Protein AF-Q6QZN8-F1 (afdb_monomer)

Organism: Daucus carota (NCBI:txid4039)

Nearest PDB structures (foldseek):
  2pyj-assembly1_A  TM=7.556E-01  e=2.513E-24  Salasvirus phi29
  2py5-assembly1_A  TM=7.529E-01  e=4.939E-23  Salasvirus phi29
  2pzs-assembly4_D  TM=7.368E-01  e=1.240E-22  Salasvirus phi29
  2pzs-assembly2_B  TM=7.322E-01  e=3.034E-23  Salasvirus phi29
  2pzs-assembly3_C  TM=7.307E-01  e=6.475E-23  Salasvirus phi29

Mean predicted aligned error: 11.86 Å

Solvent-accessible surface area (backbone atoms only — not comparable to full-atom values): 44884 Å² total; per-residue (Å²): 52,25,31,49,73,45,62,41,68,38,65,47,101,85,66,49,47,27,55,41,52,44,36,40,34,39,34,81,68,51,90,96,48,83,86,55,70,88,65,47,49,72,37,49,29,76,39,69,72,40,54,74,77,34,87,48,67,68,56,19,24,55,46,36,54,51,52,49,54,52,50,51,50,49,38,17,66,68,74,37,67,80,50,30,47,35,32,27,80,45,18,35,73,45,59,45,38,53,49,52,40,47,50,65,74,74,37,84,65,46,35,78,49,67,44,34,47,66,89,29,47,49,35,39,35,38,18,40,48,38,78,43,78,55,92,97,35,80,40,87,36,80,51,57,78,50,36,31,43,33,26,41,38,52,47,53,80,63,56,68,53,62,43,16,57,38,44,33,47,90,77,50,80,62,78,86,76,73,67,89,72,52,73,52,75,62,48,54,62,75,39,46,70,62,55,53,51,46,48,42,44,54,36,44,40,55,37,37,29,53,47,41,51,37,52,56,39,30,76,77,67,73,41,68,58,91,81,46,63,28,30,36,50,45,26,45,51,50,40,60,73,78,52,58,54,63,87,87,52,39,84,44,70,64,55,62,67,53,46,60,52,49,50,66,30,50,55,74,58,57,58,47,56,36,31,36,64,55,59,59,27,39,32,34,34,31,38,55,40,66,44,33,32,37,37,75,41,65,38,72,32,43,74,62,47,80,39,86,69,30,76,87,57,64,68,86,83,49,44,37,38,34,35,26,43,40,31,37,54,82,82,51,67,66,41,81,65,77,41,68,46,89,88,83,60,40,80,28,36,40,24,39,32,38,66,52,36,36,43,35,68,55,54,52,53,40,40,76,73,64,28,52,73,46,49,42,27,34,41,36,34,47,87,36,78,32,75,39,28,66,56,35,52,52,37,50,49,54,23,54,48,22,56,75,72,68,34,47,34,54,25,47,52,31,50,53,35,58,70,27,35,55,63,39,17,47,55,71,55,64,43,40,36,50,48,79,39,42,58,73,56,46,66,58,45,70,76,36,98,40,44,75,54,67,33,75,65,51,101,59,36,29,33,39,35,29,56,46,45,28,70,70,86,48,88,62,59,64,97,63,36,27,41,67,51,30,25,48,38,32,46,51,37,43,61,69,46,40,75,61,59,62,39,91,50,34,28,37,38,50,58,53,32,40,32,23,53,62,84,79,58,74,90,55,49,33,92,78,46,74,53,25,30,19,79,75,50,52,27,42,36,37,41,40,63,27,75,65,29,34,40,35,30,28,70,87,70,51,76,47,83,41,50,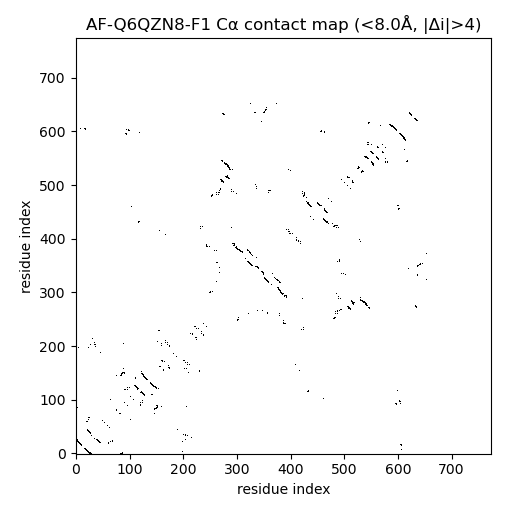66,76,77,60,47,83,77,60,54,70,67,52,55,52,49,42,64,74,37,64,79,52,77,45,74,44,85,44,74,38,71,71,36,67,38,78,52,68,34,42,37,23,57,41,72,48,76,41,80,61,58,70,76,35,82,81,52,37,43,79,40,60,46,98,86,65,46,70,59,36,37,42,49,41,74,41,84,48,63,86,90,54,52,77,66,57,47,55,49,52,53,54,49,55,48,60,52,47,56,49,55,52,52,56,56,62,69,72,68,75,77,85,84,87,78,90,80,88,80,90,82,85,89,81,90,84,83,88,82,87,89,82,92,88,82,88,88,84,88,81,90,80,89,82,87,86,85,90,85,88,83,91,83,88,90,81,80,88,83,86,89,87,86,78,83,87,87,86,87,86,87,83,86,82,89,87,86,82,81,90,78,88,87,88,83,91,82,91,82,86,80,89,89,89,86,84,89,86,85,86,83,87,90,77,90,91,90,84,93,88,130

Structure (mmCIF, N/CA/C/O backbone):
data_AF-Q6QZN8-F1
#
_entry.id   AF-Q6QZN8-F1
#
loop_
_atom_site.group_PDB
_atom_site.id
_atom_site.type_symbol
_atom_site.label_atom_id
_atom_site.label_alt_id
_atom_site.label_comp_id
_atom_site.label_asym_id
_atom_site.label_entity_id
_atom_site.label_seq_id
_atom_site.pdbx_PDB_ins_code
_atom_site.Cartn_x
_atom_site.Cartn_y
_atom_site.Cartn_z
_atom_site.occupancy
_atom_site.B_iso_or_equiv
_atom_site.auth_seq_id
_atom_site.auth_comp_id
_atom_site.auth_asym_id
_atom_site.auth_atom_id
_atom_site.pdbx_PDB_model_num
ATOM 1 N N . MET A 1 1 ? -10.395 -9.322 21.644 1.00 95.25 1 MET A N 1
ATOM 2 C CA . MET A 1 1 ? -11.692 -8.618 21.568 1.00 95.25 1 MET A CA 1
ATOM 3 C C . MET A 1 1 ? -11.828 -7.992 20.196 1.00 95.25 1 MET A C 1
ATOM 5 O O . MET A 1 1 ? -10.810 -7.676 19.583 1.00 95.25 1 MET A O 1
ATOM 9 N N . VAL A 1 2 ? -13.060 -7.795 19.747 1.00 97.62 2 VAL A N 1
ATOM 10 C CA . VAL A 1 2 ? -13.401 -6.971 18.580 1.00 97.62 2 VAL A CA 1
ATOM 11 C C . VAL A 1 2 ? -14.469 -5.961 18.989 1.00 97.62 2 VAL A C 1
ATOM 13 O O . VAL A 1 2 ? -15.196 -6.213 19.953 1.00 97.62 2 VAL A O 1
ATOM 16 N N . ALA A 1 3 ? -14.519 -4.820 18.317 1.00 98.06 3 ALA A N 1
ATOM 17 C CA . ALA A 1 3 ? -15.473 -3.754 18.589 1.00 98.06 3 ALA A CA 1
ATOM 18 C C . ALA A 1 3 ? -15.692 -2.894 17.337 1.00 98.06 3 ALA A C 1
ATOM 20 O O . ALA A 1 3 ? -14.886 -2.967 16.408 1.00 98.06 3 ALA A O 1
ATOM 21 N N . ASP A 1 4 ? -16.767 -2.105 17.338 1.00 97.88 4 ASP A N 1
ATOM 22 C CA . ASP A 1 4 ? -17.134 -1.194 16.246 1.00 97.88 4 ASP A CA 1
ATOM 23 C C . ASP A 1 4 ? -17.900 0.036 16.775 1.00 97.88 4 ASP A C 1
ATOM 25 O O . ASP A 1 4 ? -18.453 -0.023 17.885 1.00 97.88 4 ASP A O 1
ATOM 29 N N . ILE A 1 5 ? -17.899 1.151 16.029 1.00 97.44 5 ILE A N 1
ATOM 30 C CA . ILE A 1 5 ? -18.553 2.419 16.419 1.00 97.44 5 ILE A CA 1
ATOM 31 C C . ILE A 1 5 ? -19.449 2.949 15.298 1.00 97.44 5 ILE A C 1
ATOM 33 O O . ILE A 1 5 ? -18.962 3.396 14.263 1.00 97.44 5 ILE A O 1
ATOM 37 N N . GLU A 1 6 ? -20.750 3.044 15.563 1.00 96.38 6 GLU A N 1
ATOM 38 C CA . GLU A 1 6 ? -21.669 3.761 14.678 1.00 96.38 6 GLU A CA 1
ATOM 39 C C . GLU A 1 6 ? -21.713 5.249 15.022 1.00 96.38 6 GLU A C 1
ATOM 41 O O . GLU A 1 6 ? -21.857 5.629 16.192 1.00 96.38 6 GLU A O 1
ATOM 46 N N . THR A 1 7 ? -21.650 6.105 14.001 1.00 95.38 7 THR A N 1
ATOM 47 C CA . THR A 1 7 ? -21.681 7.565 14.149 1.00 95.38 7 THR A CA 1
ATOM 48 C C . THR A 1 7 ? -22.736 8.203 13.256 1.00 95.38 7 THR A C 1
ATOM 50 O O . THR A 1 7 ? -23.000 7.733 12.154 1.00 95.38 7 THR A O 1
ATOM 53 N N . ILE A 1 8 ? -23.290 9.327 13.707 1.00 95.12 8 ILE A N 1
ATOM 54 C CA . ILE A 1 8 ? -24.079 10.232 12.868 1.00 95.12 8 ILE A CA 1
ATOM 55 C C . ILE A 1 8 ? -23.322 11.540 12.680 1.00 95.12 8 ILE A C 1
ATOM 57 O O . ILE A 1 8 ? -22.555 11.969 13.547 1.00 95.12 8 ILE A O 1
ATOM 61 N N . LEU A 1 9 ? -23.588 12.214 11.567 1.00 92.88 9 LEU A N 1
ATOM 62 C CA . LEU A 1 9 ? -23.102 13.559 11.333 1.00 92.88 9 LEU A CA 1
ATOM 63 C C . LEU A 1 9 ? -23.924 14.570 12.156 1.00 92.88 9 LEU A C 1
ATOM 65 O O . LEU A 1 9 ? -25.050 14.910 11.806 1.00 92.88 9 LEU A O 1
ATOM 69 N N . HIS A 1 10 ? -23.357 15.047 13.261 1.00 91.94 10 HIS A N 1
ATOM 70 C CA . HIS A 1 10 ? -23.977 15.991 14.192 1.00 91.94 10 HIS A CA 1
ATOM 71 C C . HIS A 1 10 ? -23.267 17.351 14.142 1.00 91.94 10 HIS A C 1
ATOM 73 O O . HIS A 1 10 ? -22.099 17.431 13.769 1.00 91.94 10 HIS A O 1
ATOM 79 N N . LYS A 1 11 ? -23.938 18.437 14.536 1.00 90.50 11 LYS A N 1
ATOM 80 C CA . LYS A 1 11 ? -23.286 19.752 14.655 1.00 90.50 11 LYS A CA 1
ATOM 81 C C . LYS A 1 11 ? -22.667 19.904 16.039 1.00 90.50 11 LYS A C 1
ATOM 83 O O . LYS A 1 11 ? -23.374 19.764 17.031 1.00 90.50 11 LYS A O 1
ATOM 88 N N . ASP A 1 12 ? -21.366 20.183 16.108 1.00 84.31 12 ASP A N 1
ATOM 89 C CA . ASP A 1 12 ? -20.720 20.536 17.377 1.00 84.31 12 ASP A CA 1
ATOM 90 C C . ASP A 1 12 ? -21.046 21.981 17.805 1.00 84.31 12 ASP A C 1
ATOM 92 O O . ASP A 1 12 ? -21.760 22.709 17.112 1.00 84.31 12 ASP A O 1
ATOM 96 N N . ASP A 1 13 ? -20.526 22.410 18.958 1.00 82.00 13 ASP A N 1
ATOM 97 C CA . ASP A 1 13 ? -20.831 23.720 19.555 1.00 82.00 13 ASP A CA 1
ATOM 98 C C . ASP A 1 13 ? -20.349 24.913 18.694 1.00 82.00 13 ASP A C 1
ATOM 100 O O . ASP A 1 13 ? -20.710 26.057 18.963 1.00 82.00 13 ASP A O 1
ATOM 104 N N . THR A 1 14 ? -19.547 24.662 17.649 1.00 83.38 14 THR A N 1
ATOM 105 C CA . THR A 1 14 ? -19.116 25.659 16.649 1.00 83.38 14 THR A CA 1
ATOM 106 C C . THR A 1 14 ? -19.996 25.672 15.392 1.00 83.38 14 THR A C 1
ATOM 108 O O . THR A 1 14 ? -19.774 26.469 14.482 1.00 83.38 14 THR A O 1
ATOM 111 N N . GLY A 1 15 ? -21.001 24.792 15.322 1.00 86.19 15 GLY A N 1
ATOM 112 C CA . GLY A 1 15 ? -21.857 24.577 14.155 1.00 86.19 15 GLY A CA 1
ATOM 113 C C . GLY A 1 15 ? -21.256 23.654 13.088 1.00 86.19 15 GLY A C 1
ATOM 114 O O . GLY A 1 15 ? -21.903 23.419 12.065 1.00 86.19 15 GLY A O 1
ATOM 115 N N . MET A 1 16 ? -20.048 23.121 13.310 1.00 88.81 16 MET A N 1
ATOM 116 C CA . MET A 1 16 ? -19.356 22.233 12.375 1.00 88.81 16 MET A CA 1
ATOM 117 C C . MET A 1 16 ? -19.981 20.833 12.372 1.00 88.81 16 MET A C 1
ATOM 119 O O . MET A 1 16 ? -20.204 20.243 13.425 1.00 88.81 16 MET A O 1
ATOM 123 N N . GLU A 1 17 ? -20.226 20.285 11.181 1.00 92.62 17 GLU A N 1
ATOM 124 C CA . GLU A 1 17 ? -20.722 18.917 10.993 1.00 92.62 17 GLU A CA 1
ATOM 125 C C . GLU A 1 17 ? -19.598 17.889 11.246 1.00 92.62 17 GLU A C 1
ATOM 127 O O . GLU A 1 17 ? -18.680 17.736 10.432 1.00 92.62 17 GLU A O 1
ATOM 132 N N . VAL A 1 18 ? -19.674 17.186 12.379 1.00 94.25 18 VAL A N 1
ATOM 133 C CA . VAL A 1 18 ? -18.707 16.187 12.864 1.00 94.25 18 VAL A CA 1
ATOM 134 C C . VAL A 1 18 ? -19.367 14.820 13.056 1.00 94.25 18 VAL A C 1
ATOM 136 O O . VAL A 1 18 ? -20.551 14.737 13.365 1.00 94.25 18 VAL A O 1
ATOM 139 N N . GLN A 1 19 ? -18.611 13.737 12.889 1.00 95.56 19 GLN A N 1
ATOM 140 C CA . GLN A 1 19 ? -19.092 12.396 13.230 1.00 95.56 19 GLN A CA 1
ATOM 141 C C . GLN A 1 19 ? -19.107 12.215 14.749 1.00 95.56 19 GLN A C 1
ATOM 143 O O . GLN A 1 19 ? -18.062 12.293 15.400 1.00 95.56 19 GLN A O 1
ATOM 148 N N . THR A 1 20 ? -20.291 11.946 15.290 1.00 95.56 20 THR A N 1
ATOM 149 C CA . THR A 1 20 ? -20.552 11.765 16.719 1.00 95.56 20 THR A CA 1
ATOM 150 C C . THR A 1 20 ? -21.136 10.369 16.947 1.00 95.56 20 THR A C 1
ATOM 152 O O . THR A 1 20 ? -22.169 10.049 16.350 1.00 95.56 20 THR A O 1
ATOM 155 N N . PRO A 1 21 ? -20.494 9.517 17.768 1.00 96.94 21 PRO A N 1
ATOM 156 C CA . PRO A 1 21 ? -20.994 8.185 18.092 1.00 96.94 21 PRO A CA 1
ATOM 157 C C . PRO A 1 21 ? -22.412 8.163 18.655 1.00 96.94 21 PRO A C 1
ATOM 159 O O . PRO A 1 21 ? -22.737 8.912 19.573 1.00 96.94 21 PRO A O 1
ATOM 162 N N . TYR A 1 22 ? -23.230 7.241 18.152 1.00 96.56 22 TYR A N 1
ATOM 163 C CA . TYR A 1 22 ? -24.540 6.941 18.729 1.00 96.56 22 TYR A CA 1
ATOM 164 C C . TYR A 1 22 ? -24.670 5.492 19.205 1.00 96.56 22 TYR A C 1
ATOM 166 O O . TYR A 1 22 ? -25.499 5.241 20.081 1.00 96.56 22 TYR A O 1
ATOM 174 N N . ALA A 1 23 ? -23.848 4.564 18.703 1.00 97.31 23 ALA A N 1
ATOM 175 C CA . ALA A 1 23 ? -23.807 3.181 19.168 1.00 97.31 23 ALA A CA 1
ATOM 176 C C . ALA A 1 23 ? -22.375 2.624 19.188 1.00 97.31 23 ALA A C 1
ATOM 178 O O . ALA A 1 23 ? -21.532 3.004 18.378 1.00 97.31 23 ALA A O 1
ATOM 179 N N . VAL A 1 24 ? -22.101 1.714 20.125 1.00 97.81 24 VAL A N 1
ATOM 180 C CA . VAL A 1 24 ? -20.804 1.036 20.269 1.00 97.81 24 VAL A CA 1
ATOM 181 C C . VAL A 1 24 ? -21.032 -0.434 20.600 1.00 97.81 24 VAL A C 1
ATOM 183 O O . VAL A 1 24 ? -21.767 -0.746 21.540 1.00 97.81 24 VAL A O 1
ATOM 186 N N . GLY A 1 25 ? -20.392 -1.338 19.857 1.00 98.00 25 GLY A N 1
ATOM 187 C CA . GLY A 1 25 ? -20.487 -2.786 20.060 1.00 98.00 25 GLY A CA 1
ATOM 188 C C . GLY A 1 25 ? -19.151 -3.395 20.489 1.00 98.00 25 GLY A C 1
ATOM 189 O O . GLY A 1 25 ? -18.097 -2.956 20.038 1.00 98.00 25 GLY A O 1
ATOM 190 N N . LEU A 1 26 ? -19.177 -4.401 21.369 1.00 97.94 26 LEU A N 1
ATOM 191 C CA . LEU A 1 26 ? -17.982 -5.048 21.925 1.00 97.94 26 LEU A CA 1
ATOM 192 C C . LEU A 1 26 ? -18.189 -6.560 22.112 1.00 97.94 26 LEU A C 1
ATOM 194 O O . LEU A 1 26 ? -19.122 -6.982 22.794 1.00 97.94 26 LEU A O 1
ATOM 198 N N . LEU A 1 27 ? -17.266 -7.371 21.582 1.00 97.56 27 LEU A N 1
ATOM 199 C CA . LEU A 1 27 ? -17.294 -8.837 21.658 1.00 97.56 27 LEU A CA 1
ATOM 200 C C . LEU A 1 27 ? -15.956 -9.434 22.139 1.00 97.56 27 LEU A C 1
ATOM 202 O O . LEU A 1 27 ? -14.859 -9.093 21.671 1.00 97.56 27 LEU A O 1
ATOM 206 N N . VAL A 1 28 ? -16.045 -10.393 23.065 1.00 95.81 28 VAL A N 1
ATOM 207 C CA . VAL A 1 28 ? -14.901 -11.153 23.591 1.00 95.81 28 VAL A CA 1
ATOM 208 C C . VAL A 1 28 ? -14.741 -12.465 22.820 1.00 95.81 28 VAL A C 1
ATOM 210 O O . VAL A 1 28 ? -15.191 -13.518 23.251 1.00 95.81 28 VAL A O 1
ATOM 213 N N . VAL A 1 29 ? -14.061 -12.401 21.674 1.00 94.56 29 VAL A N 1
ATOM 214 C CA . VAL A 1 29 ? -13.685 -13.596 20.896 1.00 94.56 29 VAL A CA 1
ATOM 215 C C . VAL A 1 29 ? -12.704 -14.469 21.691 1.00 94.56 29 VAL A C 1
ATOM 217 O O . VAL A 1 29 ? -11.654 -13.980 22.123 1.00 94.56 29 VAL A O 1
ATOM 220 N N . LEU A 1 30 ? -13.028 -15.757 21.837 1.00 90.88 30 LEU A N 1
ATOM 221 C CA . LEU A 1 30 ? -12.209 -16.796 22.474 1.00 90.88 30 LEU A CA 1
ATOM 222 C C . LEU A 1 30 ? -11.939 -17.937 21.468 1.00 90.88 30 LEU A C 1
ATOM 224 O O . LEU A 1 30 ? -12.804 -18.196 20.634 1.00 90.88 30 LEU A O 1
ATOM 228 N N . PRO A 1 31 ? -10.793 -18.648 21.520 1.00 86.62 31 PRO A N 1
ATOM 229 C CA . PRO A 1 31 ? -10.523 -19.762 20.599 1.00 86.62 31 PRO A CA 1
ATOM 230 C C . PRO A 1 31 ? -11.523 -20.920 20.746 1.00 86.62 31 PRO A C 1
ATOM 232 O O . PRO A 1 31 ? -12.099 -21.370 19.759 1.00 86.62 31 PRO A O 1
ATOM 235 N N . GLU A 1 32 ? -11.793 -21.335 21.985 1.00 87.75 32 GLU A N 1
ATOM 236 C CA . GLU A 1 32 ? -12.627 -22.507 22.303 1.00 87.75 32 GLU A CA 1
ATOM 237 C C . GLU A 1 32 ? -14.145 -22.250 22.210 1.00 87.75 32 GLU A C 1
ATOM 239 O O . GLU A 1 32 ? -14.933 -23.165 22.431 1.00 87.75 32 GLU A O 1
ATOM 244 N N . LYS A 1 33 ? -14.579 -21.011 21.924 1.00 91.88 33 LYS A N 1
ATOM 245 C CA . LYS A 1 33 ? -16.001 -20.653 21.784 1.00 91.88 33 LYS A CA 1
ATOM 246 C C . LYS A 1 33 ? -16.302 -20.223 20.351 1.00 91.88 33 LYS A C 1
ATOM 248 O O . LYS A 1 33 ? -15.478 -19.581 19.697 1.00 91.88 33 LYS A O 1
ATOM 253 N N . GLU A 1 34 ? -17.478 -20.563 19.847 1.00 93.38 34 GLU A N 1
ATOM 254 C CA . GLU A 1 34 ? -18.035 -19.908 18.661 1.00 93.38 34 GLU A CA 1
ATOM 255 C C . GLU A 1 34 ? -18.392 -18.446 18.977 1.00 93.38 34 GLU A C 1
ATOM 257 O O . GLU A 1 34 ? -18.456 -18.048 20.144 1.00 93.38 34 GLU A O 1
ATOM 262 N N . VAL A 1 35 ? -18.548 -17.623 17.938 1.00 95.94 35 VAL A N 1
ATOM 263 C CA . VAL A 1 35 ? -18.955 -16.219 18.087 1.00 95.94 35 VAL A CA 1
ATOM 264 C C . VAL A 1 35 ? -20.471 -16.118 17.945 1.00 95.94 35 VAL A C 1
ATOM 266 O O . VAL A 1 35 ? -21.035 -16.640 16.991 1.00 95.94 35 VAL A O 1
ATOM 269 N N . ASP A 1 36 ? -21.118 -15.452 18.898 1.00 95.06 36 ASP A N 1
ATOM 270 C CA . ASP A 1 36 ? -22.576 -15.360 19.006 1.00 95.06 36 ASP A CA 1
ATOM 271 C C . ASP A 1 36 ? -22.995 -13.889 19.172 1.00 95.06 36 ASP A C 1
ATOM 273 O O . ASP A 1 36 ? -22.337 -13.120 19.881 1.00 95.06 36 ASP A O 1
ATOM 277 N N . LYS A 1 37 ? -24.112 -13.491 18.549 1.00 94.44 37 LYS A N 1
ATOM 278 C CA . LYS A 1 37 ? -24.724 -12.165 18.736 1.00 94.44 37 LYS A CA 1
ATOM 279 C C . LYS A 1 37 ? -25.168 -11.932 20.180 1.00 94.44 37 LYS A C 1
ATOM 281 O O . LYS A 1 37 ? -25.173 -10.786 20.629 1.00 94.44 37 LYS A O 1
ATOM 286 N N . ALA A 1 38 ? -25.508 -12.992 20.915 1.00 94.81 38 ALA A N 1
ATOM 287 C CA . ALA A 1 38 ? -25.897 -12.923 22.321 1.00 94.81 38 ALA A CA 1
ATOM 288 C C . ALA A 1 38 ? -24.743 -12.513 23.260 1.00 94.81 38 ALA A C 1
ATOM 290 O O . ALA A 1 38 ? -25.001 -11.971 24.334 1.00 94.81 38 ALA A O 1
ATOM 291 N N . ASP A 1 39 ? -23.478 -12.712 22.862 1.00 95.62 39 ASP A N 1
ATOM 292 C CA . ASP A 1 39 ? -22.305 -12.254 23.627 1.00 95.62 39 ASP A CA 1
ATOM 293 C C . ASP A 1 39 ? -21.969 -10.764 23.397 1.00 95.62 39 ASP A C 1
ATOM 295 O O . ASP A 1 39 ? -21.115 -10.209 24.101 1.00 95.62 39 ASP A O 1
ATOM 299 N N . ILE A 1 40 ? -22.578 -10.116 22.394 1.00 97.50 40 ILE A N 1
ATOM 300 C CA . ILE A 1 40 ? -22.213 -8.758 21.972 1.00 97.50 40 ILE A CA 1
ATOM 301 C C . ILE A 1 40 ? -22.804 -7.729 22.934 1.00 97.50 40 ILE A C 1
ATOM 303 O O . ILE A 1 40 ? -24.016 -7.540 23.035 1.00 97.50 40 ILE A O 1
ATOM 307 N N . MET A 1 41 ? -21.918 -7.003 23.611 1.00 96.69 41 MET A N 1
ATOM 308 C CA . MET A 1 41 ? -22.275 -5.914 24.513 1.00 96.69 41 MET A CA 1
ATOM 309 C C . MET A 1 41 ? -22.449 -4.637 23.688 1.00 96.69 41 MET A C 1
ATOM 311 O O . MET A 1 41 ? -21.476 -4.143 23.120 1.00 96.69 41 MET A O 1
ATOM 315 N N . THR A 1 42 ? -23.673 -4.112 23.617 1.00 96.31 42 THR A N 1
ATOM 316 C CA . THR A 1 42 ? -23.993 -2.859 22.910 1.00 96.31 42 THR A CA 1
ATOM 317 C C . THR A 1 42 ? -24.290 -1.727 23.887 1.00 96.31 42 THR A C 1
ATOM 319 O O . THR A 1 42 ? -25.109 -1.910 24.788 1.00 96.31 42 THR A O 1
ATOM 322 N N . PHE A 1 43 ? -23.709 -0.554 23.657 1.00 96.00 43 PHE A N 1
ATOM 323 C CA . PHE A 1 43 ? -24.028 0.700 24.345 1.00 96.00 43 PHE A CA 1
ATOM 324 C C . PHE A 1 43 ? -24.673 1.654 23.333 1.00 96.00 43 PHE A C 1
ATOM 326 O O . PHE A 1 43 ? -24.118 1.824 22.247 1.00 96.00 43 PHE A O 1
ATOM 333 N N . TYR A 1 44 ? -25.815 2.265 23.656 1.00 96.06 44 TYR A N 1
ATOM 334 C CA . TYR A 1 44 ? -26.564 3.113 22.724 1.00 96.06 44 TYR A CA 1
ATOM 335 C C . TYR A 1 44 ? -26.829 4.479 23.353 1.00 96.06 44 TYR A C 1
ATOM 337 O O . TYR A 1 44 ? -27.360 4.565 24.453 1.00 96.06 44 TYR A O 1
ATOM 345 N N . SER A 1 45 ? -26.458 5.566 22.680 1.00 94.38 45 SER A N 1
ATOM 346 C CA . SER A 1 45 ? -26.625 6.937 23.198 1.00 94.38 45 SER A CA 1
ATOM 347 C C . SER A 1 45 ? -28.076 7.239 23.583 1.00 94.38 45 SER A C 1
ATOM 349 O O . SER A 1 45 ? -28.323 7.962 24.543 1.00 94.38 45 SER A O 1
ATOM 351 N N . GLU A 1 46 ? -29.028 6.620 22.890 1.00 93.19 46 GLU A N 1
ATOM 352 C CA . GLU A 1 46 ? -30.456 6.814 23.093 1.00 93.19 46 GLU A CA 1
ATOM 353 C C . GLU A 1 46 ? -31.105 5.790 24.051 1.00 93.19 46 GLU A C 1
ATOM 355 O O . GLU A 1 46 ? -32.322 5.819 24.227 1.00 93.19 46 GLU A O 1
ATOM 360 N N . ASP A 1 47 ? -30.314 4.971 24.763 1.00 90.75 47 ASP A N 1
ATOM 361 C CA . ASP A 1 47 ? -30.794 4.198 25.919 1.00 90.75 47 ASP A CA 1
ATOM 362 C C . ASP A 1 47 ? -31.533 5.129 26.913 1.00 90.75 47 ASP A C 1
ATOM 364 O O . ASP A 1 47 ? -31.009 6.172 27.324 1.00 90.75 47 ASP A O 1
ATOM 368 N N . LEU A 1 48 ? -32.740 4.741 27.356 1.00 85.19 48 LEU A N 1
ATOM 369 C CA . LEU A 1 48 ? -33.605 5.558 28.233 1.00 85.19 48 LEU A CA 1
ATOM 370 C C . LEU A 1 48 ? -32.883 6.087 29.485 1.00 85.19 48 LEU A C 1
ATOM 372 O O . LEU A 1 48 ? -33.110 7.222 29.907 1.00 85.19 48 LEU A O 1
ATOM 376 N N . LEU A 1 49 ? -31.982 5.280 30.056 1.00 87.19 49 LEU A N 1
ATOM 377 C CA . LEU A 1 49 ? -31.161 5.650 31.209 1.00 87.19 49 LEU A CA 1
ATOM 378 C C . LEU A 1 49 ? -30.241 6.844 30.915 1.00 87.19 49 LEU A C 1
ATOM 380 O O . LEU A 1 49 ? -30.060 7.700 31.778 1.00 87.19 49 LEU A O 1
ATOM 384 N N . TYR A 1 50 ? -29.663 6.928 29.714 1.00 88.19 50 TYR A N 1
ATOM 385 C CA . TYR A 1 50 ? -28.805 8.050 29.342 1.00 88.19 50 TYR A CA 1
ATOM 386 C C . TYR A 1 50 ? -29.628 9.287 28.982 1.00 88.19 50 TYR A C 1
ATOM 388 O O . TYR A 1 50 ? -29.249 10.374 29.411 1.00 88.19 50 TYR A O 1
ATOM 396 N N . LYS A 1 51 ? -30.782 9.148 28.307 1.00 87.94 51 LYS A N 1
ATOM 397 C CA . LYS A 1 51 ? -31.697 10.288 28.068 1.00 87.94 51 LYS A CA 1
ATOM 398 C C . LYS A 1 51 ? -32.189 10.928 29.374 1.00 87.94 51 LYS A C 1
ATOM 400 O O . LYS A 1 51 ? -32.327 12.144 29.442 1.00 87.94 51 LYS A O 1
ATOM 405 N N . ALA A 1 52 ? -32.413 10.124 30.417 1.00 86.69 52 ALA A N 1
ATOM 406 C CA . ALA A 1 52 ? -32.852 10.599 31.731 1.00 86.69 52 ALA A CA 1
ATOM 407 C C . ALA A 1 52 ? -31.765 11.341 32.539 1.00 86.69 52 ALA A C 1
ATOM 409 O O . ALA A 1 52 ? -32.098 12.067 33.474 1.00 86.69 52 ALA A O 1
ATOM 410 N N . ILE A 1 53 ? -30.480 11.157 32.205 1.00 89.62 53 ILE A N 1
ATOM 411 C CA . ILE A 1 53 ? -29.336 11.750 32.928 1.00 89.62 53 ILE A CA 1
ATOM 412 C C . ILE A 1 53 ? -28.683 12.887 32.123 1.00 89.62 53 ILE A C 1
ATOM 414 O O . ILE A 1 53 ? -28.210 13.860 32.709 1.00 89.62 53 ILE A O 1
ATOM 418 N N . TYR A 1 54 ? -28.660 12.783 30.793 1.00 89.50 54 TYR A N 1
ATOM 419 C CA . TYR A 1 54 ? -27.915 13.663 29.894 1.00 89.50 54 TYR A CA 1
ATOM 420 C C . TYR A 1 54 ? -28.828 14.210 28.787 1.00 89.50 54 TYR A C 1
ATOM 422 O O . TYR A 1 54 ? -29.190 13.504 27.842 1.00 89.50 54 TYR A O 1
ATOM 430 N N . SER A 1 55 ? -29.172 15.496 28.872 1.00 84.75 55 SER A N 1
ATOM 431 C CA . SER A 1 55 ? -30.002 16.181 27.870 1.00 84.75 55 SER A CA 1
ATOM 432 C C . SER A 1 55 ? -29.302 16.318 26.512 1.00 84.75 55 SER A C 1
ATOM 434 O O . SER A 1 55 ? -29.934 16.151 25.467 1.00 84.75 55 SER A O 1
ATOM 436 N N . SER A 1 56 ? -27.991 16.565 26.513 1.00 91.69 56 SER A N 1
ATOM 437 C CA . SER A 1 56 ? -27.174 16.699 25.306 1.00 91.69 56 SER A CA 1
ATOM 438 C C . SER A 1 56 ? -26.850 15.344 24.670 1.00 91.69 56 SER A C 1
ATOM 440 O O . SER A 1 56 ? -26.342 14.440 25.333 1.00 91.69 56 SER A O 1
ATOM 442 N N . PHE A 1 57 ? -27.068 15.222 23.357 1.00 92.62 57 PHE A N 1
ATOM 443 C CA . PHE A 1 57 ? -26.654 14.051 22.571 1.00 92.62 57 PHE A CA 1
ATOM 444 C C . PHE A 1 57 ? -25.133 13.828 22.620 1.00 92.62 57 PHE A C 1
ATOM 446 O O . PHE A 1 57 ? -24.671 12.698 22.759 1.00 92.62 57 PHE A O 1
ATOM 453 N N . LYS A 1 58 ? -24.349 14.913 22.607 1.00 92.25 58 LYS A N 1
ATOM 454 C CA . LYS A 1 58 ? -22.887 14.891 22.760 1.00 92.25 58 LYS A CA 1
ATOM 455 C C . LYS A 1 58 ? -22.459 14.234 24.078 1.00 92.25 58 LYS A C 1
ATOM 457 O O . LYS A 1 58 ? -21.562 13.398 24.077 1.00 92.25 58 LYS A O 1
ATOM 462 N N . ASP A 1 59 ? -23.141 14.536 25.181 1.00 93.62 59 ASP A N 1
ATOM 463 C CA . ASP A 1 59 ? -22.818 13.943 26.485 1.00 93.62 59 ASP A CA 1
ATOM 464 C C . ASP A 1 59 ? -23.189 12.449 26.528 1.00 93.62 59 ASP A C 1
ATOM 466 O O . ASP A 1 59 ? -22.465 11.650 27.122 1.00 93.62 59 ASP A O 1
ATOM 470 N N . ARG A 1 60 ? -24.267 12.042 25.835 1.00 95.69 60 ARG A N 1
ATOM 471 C CA . ARG A 1 60 ? -24.637 10.624 25.654 1.00 95.69 60 ARG A CA 1
ATOM 472 C C . ARG A 1 60 ? -23.634 9.867 24.772 1.00 95.69 60 ARG A C 1
ATOM 474 O O . ARG A 1 60 ? -23.279 8.737 25.102 1.00 95.69 60 ARG A O 1
ATOM 481 N N . SER A 1 61 ? -23.111 10.506 23.725 1.00 95.88 61 SER A N 1
ATOM 482 C CA . SER A 1 61 ? -22.000 10.008 22.897 1.00 95.88 61 SER A CA 1
ATOM 483 C C . SER A 1 61 ? -20.729 9.767 23.722 1.00 95.88 61 SER A C 1
ATOM 485 O O . SER A 1 61 ? -20.185 8.660 23.732 1.00 95.88 61 SER A O 1
ATOM 487 N N . GLU A 1 62 ? -20.261 10.767 24.478 1.00 95.69 62 GLU A N 1
ATOM 488 C CA . GLU A 1 62 ? -19.077 10.590 25.333 1.00 95.69 62 GLU A CA 1
ATOM 489 C C . GLU A 1 62 ? -19.333 9.539 26.433 1.00 95.69 62 GLU A C 1
ATOM 491 O O . GLU A 1 62 ? -18.429 8.781 26.795 1.00 95.69 62 GLU A O 1
ATOM 496 N N . LYS A 1 63 ? -20.575 9.413 26.925 1.00 96.50 63 LYS A N 1
ATOM 497 C CA . LYS A 1 63 ? -20.962 8.396 27.913 1.00 96.50 63 LYS A CA 1
ATOM 498 C C . LYS A 1 63 ? -20.831 6.961 27.387 1.00 96.50 63 LYS A C 1
ATOM 500 O O . LYS A 1 63 ? -20.281 6.126 28.109 1.00 96.50 63 LYS A O 1
ATOM 505 N N . ILE A 1 64 ? -21.289 6.657 26.168 1.00 97.44 64 ILE A N 1
ATOM 506 C CA . ILE A 1 64 ? -21.186 5.290 25.616 1.00 97.44 64 ILE A CA 1
ATOM 507 C C . ILE A 1 64 ? -19.736 4.886 25.323 1.00 97.44 64 ILE A C 1
ATOM 509 O O . ILE A 1 64 ? -19.340 3.763 25.641 1.00 97.44 64 ILE A O 1
ATOM 513 N N . LEU A 1 65 ? -18.909 5.814 24.826 1.00 97.81 65 LEU A N 1
ATOM 514 C CA . LEU A 1 65 ? -17.468 5.589 24.665 1.00 97.81 65 LEU A CA 1
ATOM 515 C C . LEU A 1 65 ? -16.788 5.313 26.017 1.00 97.81 65 LEU A C 1
ATOM 517 O O . LEU A 1 65 ? -15.985 4.384 26.141 1.00 97.81 65 LEU A O 1
ATOM 521 N N . TYR A 1 66 ? -17.145 6.085 27.047 1.00 97.31 66 TYR A N 1
ATOM 522 C CA . TYR A 1 66 ? -16.568 5.974 28.384 1.00 97.31 66 TYR A CA 1
ATOM 523 C C . TYR A 1 66 ? -16.900 4.635 29.059 1.00 97.31 66 TYR A C 1
ATOM 525 O O . TYR A 1 66 ? -16.009 4.002 29.636 1.00 97.31 66 TYR A O 1
ATOM 533 N N . GLU A 1 67 ? -18.147 4.163 28.949 1.00 96.38 67 GLU A N 1
ATOM 534 C CA . GLU A 1 67 ? -18.537 2.842 29.460 1.00 96.38 67 GLU A CA 1
ATOM 535 C C . GLU A 1 67 ? -17.927 1.692 28.642 1.00 96.38 67 GLU A C 1
ATOM 537 O O . GLU A 1 67 ? -17.481 0.709 29.239 1.00 96.38 67 GLU A O 1
ATOM 542 N N . MET A 1 68 ? -17.783 1.822 27.313 1.00 97.06 68 MET A N 1
ATOM 543 C CA . MET A 1 68 ? -17.046 0.835 26.512 1.00 97.06 68 MET A CA 1
ATOM 544 C C . MET A 1 68 ? -15.582 0.728 26.968 1.00 97.06 68 MET A C 1
ATOM 546 O O . MET A 1 68 ? -15.102 -0.378 27.221 1.00 97.06 68 MET A O 1
ATOM 550 N N . VAL A 1 69 ? -14.864 1.848 27.127 1.00 97.50 69 VAL A N 1
ATOM 551 C CA . VAL A 1 69 ? -13.458 1.837 27.577 1.00 97.50 69 VAL A CA 1
ATOM 552 C C . VAL A 1 69 ? -13.333 1.238 28.983 1.00 97.50 69 VAL A C 1
ATOM 554 O O . VAL A 1 69 ? -12.467 0.390 29.209 1.00 97.50 69 VAL A O 1
ATOM 557 N N . LYS A 1 70 ? -14.236 1.584 29.912 1.00 95.75 70 LYS A N 1
ATOM 558 C CA . LYS A 1 70 ? -14.294 0.954 31.244 1.00 95.75 70 LYS A CA 1
ATOM 559 C C . LYS A 1 70 ? -14.554 -0.548 31.177 1.00 95.75 70 LYS A C 1
ATOM 561 O O . LYS A 1 70 ? -13.911 -1.314 31.899 1.00 95.75 70 LYS A O 1
ATOM 566 N N . ARG A 1 71 ? -15.469 -0.993 30.311 1.00 95.81 71 ARG A N 1
ATOM 567 C CA . ARG A 1 71 ? -15.753 -2.419 30.123 1.00 95.81 71 ARG A CA 1
ATOM 568 C C . ARG A 1 71 ? -14.538 -3.151 29.560 1.00 95.81 71 ARG A C 1
ATOM 570 O O . ARG A 1 71 ? -14.208 -4.218 30.071 1.00 95.81 71 ARG A O 1
ATOM 577 N N . ILE A 1 72 ? -13.844 -2.564 28.585 1.00 96.50 72 ILE A N 1
ATOM 578 C CA . ILE A 1 72 ? -12.593 -3.089 28.021 1.0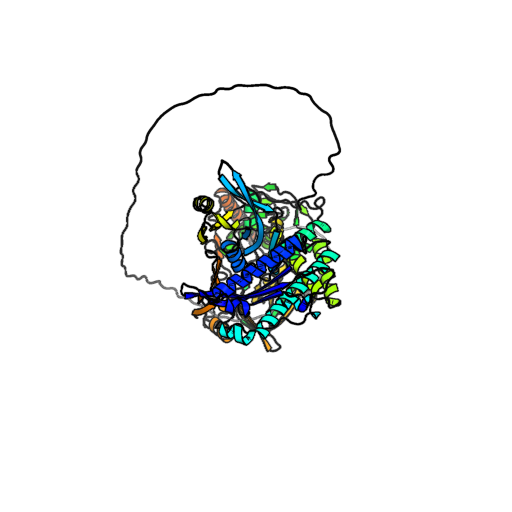0 96.50 72 ILE A CA 1
ATOM 579 C C . ILE A 1 72 ? -11.513 -3.233 29.101 1.00 96.50 72 ILE A C 1
ATOM 581 O O . ILE A 1 72 ? -10.874 -4.283 29.160 1.00 96.50 72 ILE A O 1
ATOM 585 N N . ASP A 1 73 ? -11.339 -2.246 29.987 1.00 94.81 73 ASP A N 1
ATOM 586 C CA . ASP A 1 73 ? -10.368 -2.325 31.089 1.00 94.81 73 ASP A CA 1
ATOM 587 C C . ASP A 1 73 ? -10.697 -3.480 32.049 1.00 94.81 73 ASP A C 1
ATOM 589 O O . ASP A 1 73 ? -9.861 -4.352 32.292 1.00 94.81 73 ASP A O 1
ATOM 593 N N . VAL A 1 74 ? -11.948 -3.574 32.518 1.00 94.31 74 VAL A N 1
ATOM 594 C CA . VAL A 1 74 ? -12.406 -4.669 33.398 1.00 94.31 74 VAL A CA 1
ATOM 595 C C . VAL A 1 74 ? -12.245 -6.044 32.731 1.00 94.31 74 VAL A C 1
ATOM 597 O O . VAL A 1 74 ? -11.812 -7.003 33.380 1.00 94.31 74 VAL A O 1
ATOM 600 N N . VAL A 1 75 ? -12.544 -6.154 31.434 1.00 93.38 75 VAL A N 1
ATOM 601 C CA . VAL A 1 75 ? -12.356 -7.390 30.661 1.00 93.38 75 VAL A CA 1
ATOM 602 C C . VAL A 1 75 ? -10.866 -7.740 30.544 1.00 93.38 75 VAL A C 1
ATOM 604 O O . VAL A 1 75 ? -10.492 -8.871 30.847 1.00 93.38 75 VAL A O 1
ATOM 607 N N . ALA A 1 76 ? -10.002 -6.791 30.174 1.00 91.50 76 ALA A N 1
ATOM 608 C CA . ALA A 1 76 ? -8.575 -7.022 29.923 1.00 91.50 76 ALA A CA 1
ATOM 609 C C . ALA A 1 76 ? -7.705 -7.155 31.192 1.00 91.50 76 ALA A C 1
ATOM 611 O O . ALA A 1 76 ? -6.598 -7.697 31.119 1.00 91.50 76 ALA A O 1
ATOM 612 N N . THR A 1 77 ? -8.166 -6.668 32.349 1.00 87.88 77 THR A N 1
ATOM 613 C CA . THR A 1 77 ? -7.412 -6.711 33.620 1.00 87.88 77 THR A CA 1
ATOM 614 C C . THR A 1 77 ? -7.936 -7.726 34.627 1.00 87.88 77 THR A C 1
ATOM 616 O O . THR A 1 77 ? -7.132 -8.325 35.346 1.00 87.88 77 THR A O 1
ATOM 619 N N . THR A 1 78 ? -9.251 -7.956 34.672 1.00 88.06 78 THR A N 1
ATOM 620 C CA . THR A 1 78 ? -9.881 -8.811 35.689 1.00 88.06 78 THR A CA 1
ATOM 621 C C . THR A 1 78 ? -10.324 -10.148 35.109 1.00 88.06 78 THR A C 1
ATOM 623 O O . THR A 1 78 ? -9.917 -11.183 35.633 1.00 88.06 78 THR A O 1
ATOM 626 N N . GLN A 1 79 ? -11.111 -10.141 34.027 1.00 87.31 79 GLN A N 1
ATOM 627 C CA . GLN A 1 79 ? -11.772 -11.348 33.504 1.00 87.31 79 GLN A CA 1
ATOM 628 C C . GLN A 1 79 ? -10.844 -12.185 32.609 1.00 87.31 79 GLN A C 1
ATOM 630 O O . GLN A 1 79 ? -10.598 -13.356 32.881 1.00 87.31 79 GLN A O 1
ATOM 635 N N . TYR A 1 80 ? -10.270 -11.570 31.574 1.00 84.19 80 TYR A N 1
ATOM 636 C CA . TYR A 1 80 ? -9.458 -12.223 30.548 1.00 84.19 80 TYR A CA 1
ATOM 637 C C . TYR A 1 80 ? -8.115 -11.496 30.402 1.00 84.19 80 TYR A C 1
ATOM 639 O O . TYR A 1 80 ? -7.878 -10.750 29.454 1.00 84.19 80 TYR A O 1
ATOM 647 N N . LYS A 1 81 ? -7.198 -11.740 31.348 1.00 81.25 81 LYS A N 1
ATOM 648 C CA . LYS A 1 81 ? -5.879 -11.070 31.453 1.00 81.25 81 LYS A CA 1
ATOM 649 C C . LYS A 1 81 ? -4.970 -11.205 30.218 1.00 81.25 81 LYS A C 1
ATOM 651 O O . LYS A 1 81 ? -3.981 -10.481 30.099 1.00 81.25 81 LYS A O 1
ATOM 656 N N . THR A 1 82 ? -5.293 -12.121 29.308 1.00 81.06 82 THR A N 1
ATOM 657 C CA . THR A 1 82 ? -4.631 -12.345 28.013 1.00 81.06 82 THR A CA 1
ATOM 658 C C . THR A 1 82 ? -5.273 -11.573 26.852 1.00 81.06 82 THR A C 1
ATOM 660 O O . THR A 1 82 ? -4.599 -11.321 25.855 1.00 81.06 82 THR A O 1
ATOM 663 N N . ALA A 1 83 ? -6.535 -11.139 26.964 1.00 80.06 83 ALA A N 1
ATOM 664 C CA . ALA A 1 83 ? -7.340 -10.546 25.887 1.00 80.06 83 ALA A CA 1
ATOM 665 C C . ALA A 1 83 ? -6.998 -9.069 25.587 1.00 80.06 83 ALA A C 1
ATOM 667 O O . ALA A 1 83 ? -7.866 -8.262 25.262 1.00 80.06 83 ALA A O 1
ATOM 668 N N . LYS A 1 84 ? -5.715 -8.706 25.667 1.00 90.12 84 LYS A N 1
ATOM 669 C CA . LYS A 1 84 ? -5.212 -7.322 25.634 1.00 90.12 84 LYS A CA 1
ATOM 670 C C . LYS A 1 84 ? -5.251 -6.633 24.267 1.00 90.12 84 LYS A C 1
ATOM 672 O O . LYS A 1 84 ? -4.765 -5.514 24.161 1.00 90.12 84 LYS A O 1
ATOM 677 N N . SER A 1 85 ? -5.776 -7.282 23.228 1.00 94.75 85 SER A N 1
ATOM 678 C CA . SER A 1 85 ? -5.933 -6.695 21.889 1.00 94.75 85 SER A CA 1
ATOM 679 C C . SER A 1 85 ? -7.413 -6.518 21.556 1.00 94.75 85 SER A C 1
ATOM 681 O O . SER A 1 85 ? -8.186 -7.481 21.624 1.00 94.75 85 SER A O 1
ATOM 683 N N . ILE A 1 86 ? -7.783 -5.293 21.189 1.00 97.12 86 ILE A N 1
ATOM 684 C CA . ILE A 1 86 ? -9.100 -4.917 20.678 1.00 97.12 86 ILE A CA 1
ATOM 685 C C . ILE A 1 86 ? -8.907 -4.536 19.213 1.00 97.12 86 ILE A C 1
ATOM 687 O O . ILE A 1 86 ? -8.093 -3.662 18.914 1.00 97.12 86 ILE A O 1
ATOM 691 N N . TYR A 1 87 ? -9.626 -5.193 18.310 1.00 97.94 87 TYR A N 1
ATOM 692 C CA . TYR A 1 87 ? -9.604 -4.860 16.889 1.00 97.94 87 TYR A CA 1
ATOM 693 C C . TYR A 1 87 ? -10.884 -4.139 16.474 1.00 97.94 87 TYR A C 1
ATOM 695 O O . TYR A 1 87 ? -11.972 -4.598 16.807 1.00 97.94 87 TYR A O 1
ATOM 703 N N . PHE A 1 88 ? -10.714 -3.065 15.709 1.00 98.31 88 PHE A N 1
ATOM 704 C CA . PHE A 1 88 ? -11.757 -2.426 14.900 1.00 98.31 88 PHE A CA 1
ATOM 705 C C . PHE A 1 88 ? -11.441 -2.680 13.414 1.00 98.31 88 PHE A C 1
ATOM 707 O O . PHE A 1 88 ? -10.347 -3.166 13.079 1.00 98.31 88 PHE A O 1
ATOM 714 N N . HIS A 1 89 ? -12.358 -2.365 12.501 1.00 97.25 89 HIS A N 1
ATOM 715 C CA . HIS A 1 89 ? -12.120 -2.463 11.060 1.00 97.25 89 HIS A CA 1
ATOM 716 C C . HIS A 1 89 ? -12.017 -1.068 10.442 1.00 97.25 89 HIS A C 1
ATOM 718 O O . HIS A 1 89 ? -13.004 -0.355 10.391 1.00 97.25 89 HIS A O 1
ATOM 724 N N . ASN A 1 90 ? -10.825 -0.684 9.956 1.00 95.12 90 ASN A N 1
ATOM 725 C CA . ASN A 1 90 ? -10.477 0.686 9.535 1.00 95.12 90 ASN A CA 1
ATOM 726 C C . ASN A 1 90 ? -10.229 1.686 10.697 1.00 95.12 90 ASN A C 1
ATOM 728 O O . ASN A 1 90 ? -10.223 2.904 10.478 1.00 95.12 90 ASN A O 1
ATOM 732 N N . LEU A 1 91 ? -9.856 1.182 11.891 1.00 96.69 91 LEU A N 1
ATOM 733 C CA . LEU A 1 91 ? -9.375 1.973 13.050 1.00 96.69 91 LEU A CA 1
ATOM 734 C C . LEU A 1 91 ? -8.440 3.118 12.624 1.00 96.69 91 LEU A C 1
ATOM 736 O O . LEU A 1 91 ? -8.496 4.219 13.163 1.00 96.69 91 LEU A O 1
ATOM 740 N N . SER A 1 92 ? -7.550 2.848 11.663 1.00 93.56 92 SER A N 1
ATOM 741 C CA . SER A 1 92 ? -6.476 3.748 11.242 1.00 93.56 92 SER A CA 1
ATOM 742 C C . SER A 1 92 ? -6.956 5.075 10.640 1.00 93.56 92 SER A C 1
ATOM 744 O O . SER A 1 92 ? -6.154 6.008 10.536 1.00 93.56 92 SER A O 1
ATOM 746 N N . ARG A 1 93 ? -8.229 5.151 10.222 1.00 90.56 93 ARG A N 1
ATOM 747 C CA . ARG A 1 93 ? -8.843 6.319 9.564 1.00 90.56 93 ARG A CA 1
ATOM 748 C C . ARG A 1 93 ? -10.222 6.699 10.104 1.00 90.56 93 ARG A C 1
ATOM 750 O O . ARG A 1 93 ? -10.718 7.751 9.714 1.00 90.56 93 ARG A O 1
ATOM 757 N N . PHE A 1 94 ? -10.835 5.855 10.933 1.00 95.12 94 PHE A N 1
ATOM 758 C CA . PHE A 1 94 ? -12.169 6.078 11.478 1.00 95.12 94 PHE A CA 1
ATOM 759 C C . PHE A 1 94 ? -12.154 6.009 13.013 1.00 95.12 94 PHE A C 1
ATOM 761 O O . PHE A 1 94 ? -11.720 6.968 13.653 1.00 95.12 94 PHE A O 1
ATOM 768 N N . ASP A 1 95 ? -12.521 4.881 13.617 1.00 96.75 95 ASP A N 1
ATOM 769 C CA . ASP A 1 95 ? -12.756 4.726 15.064 1.00 96.75 95 ASP A CA 1
ATOM 770 C C . ASP A 1 95 ? -11.573 5.195 15.909 1.00 96.75 95 ASP A C 1
ATOM 772 O O . ASP A 1 95 ? -11.740 5.847 16.934 1.00 96.75 95 ASP A O 1
ATOM 776 N N . GLY A 1 96 ? -10.347 4.912 15.457 1.00 96.81 96 GLY A N 1
ATOM 777 C CA . GLY A 1 96 ? -9.124 5.269 16.167 1.00 96.81 96 GLY A CA 1
ATOM 778 C C . GLY A 1 96 ? -8.905 6.774 16.299 1.00 96.81 96 GLY A C 1
ATOM 779 O O . GLY A 1 96 ? -8.217 7.184 17.228 1.00 96.81 96 GLY A O 1
ATOM 780 N N . ILE A 1 97 ? -9.491 7.596 15.423 1.00 96.75 97 ILE A N 1
ATOM 781 C CA . ILE A 1 97 ? -9.463 9.060 15.540 1.00 96.75 97 ILE A CA 1
ATOM 782 C C . ILE A 1 97 ? -10.319 9.488 16.740 1.00 96.75 97 ILE A C 1
ATOM 784 O O . ILE A 1 97 ? -9.832 10.164 17.648 1.00 96.75 97 ILE A O 1
ATOM 788 N N . ILE A 1 98 ? -11.570 9.018 16.765 1.00 96.81 98 ILE A N 1
ATOM 789 C CA . ILE A 1 98 ? -12.570 9.318 17.797 1.00 96.81 98 ILE A CA 1
ATOM 790 C C . ILE A 1 98 ? -12.106 8.768 19.152 1.00 96.81 98 ILE A C 1
ATOM 792 O O . ILE A 1 98 ? -12.044 9.503 20.138 1.00 96.81 98 ILE A O 1
ATOM 796 N N . LEU A 1 99 ? -11.690 7.499 19.191 1.00 97.19 99 LEU A N 1
ATOM 797 C CA . LEU A 1 99 ? -11.179 6.834 20.387 1.00 97.19 99 LEU A CA 1
ATOM 798 C C . LEU A 1 99 ? -9.911 7.495 20.924 1.00 97.19 99 LEU A C 1
ATOM 800 O O . LEU A 1 99 ? -9.801 7.660 22.135 1.00 97.19 99 LEU A O 1
ATOM 804 N N . LEU A 1 100 ? -8.955 7.890 20.072 1.00 97.19 100 LEU A N 1
ATOM 805 C CA . LEU A 1 100 ? -7.739 8.555 20.550 1.00 97.19 100 LEU A CA 1
ATOM 806 C C . LEU A 1 100 ? -8.075 9.888 21.226 1.00 97.19 100 LEU A C 1
ATOM 808 O O . LEU A 1 100 ? -7.566 10.147 22.315 1.00 97.19 100 LEU A O 1
ATOM 812 N N . LYS A 1 101 ? -8.968 10.692 20.632 1.00 95.69 101 LYS A N 1
ATOM 813 C CA . LYS A 1 101 ? -9.446 11.934 21.250 1.00 95.69 101 LYS A CA 1
ATOM 814 C C . LYS A 1 101 ? -10.173 11.659 22.571 1.00 95.69 101 LYS A C 1
ATOM 816 O O . LYS A 1 101 ? -9.820 12.251 23.586 1.00 95.69 101 LYS A O 1
ATOM 821 N N . HIS A 1 102 ? -11.126 10.727 22.586 1.00 96.88 102 HIS A N 1
ATOM 822 C CA . HIS A 1 102 ? -11.896 10.383 23.784 1.00 96.88 102 HIS A CA 1
ATOM 823 C C . HIS A 1 102 ? -11.004 9.884 24.936 1.00 96.88 102 HIS A C 1
ATOM 825 O O . HIS A 1 102 ? -11.161 10.307 26.081 1.00 96.88 102 HIS A O 1
ATOM 831 N N . LEU A 1 103 ? -10.019 9.027 24.641 1.00 96.44 103 LEU A N 1
ATOM 832 C CA . LEU A 1 103 ? -9.043 8.532 25.617 1.00 96.44 103 LEU A CA 1
ATOM 833 C C . LEU A 1 103 ? -8.182 9.654 26.217 1.00 96.44 103 LEU A C 1
ATOM 835 O O . LEU A 1 103 ? -7.844 9.582 27.396 1.00 96.44 103 LEU A O 1
ATOM 839 N N . ILE A 1 104 ? -7.838 10.677 25.428 1.00 94.25 104 ILE A N 1
ATOM 840 C CA . ILE A 1 104 ? -7.089 11.855 25.892 1.00 94.25 104 ILE A CA 1
ATOM 841 C C . ILE A 1 104 ? -7.973 12.750 26.775 1.00 94.25 104 ILE A C 1
ATOM 843 O O . ILE A 1 104 ? -7.544 13.137 27.858 1.00 94.25 104 ILE A O 1
ATOM 847 N N . CYS A 1 105 ? -9.200 13.058 26.343 1.00 93.62 105 CYS A N 1
ATOM 848 C CA . CYS A 1 105 ? -10.072 14.017 27.030 1.00 93.62 105 CYS A CA 1
ATOM 849 C C . CYS A 1 105 ? -10.768 13.456 28.284 1.00 93.62 105 CYS A C 1
ATOM 851 O O . CYS A 1 105 ? -11.001 14.199 29.233 1.00 93.62 105 CYS A O 1
ATOM 853 N N . HIS A 1 106 ? -11.131 12.167 28.302 1.00 94.81 106 HIS A N 1
ATOM 854 C CA . HIS A 1 106 ? -12.067 11.617 29.300 1.00 94.81 106 HIS A CA 1
ATOM 855 C C . HIS A 1 106 ? -11.488 10.516 30.202 1.00 94.81 106 HIS A C 1
ATOM 857 O O . HIS A 1 106 ? -12.167 10.069 31.129 1.00 94.81 106 HIS A O 1
ATOM 863 N N . HIS A 1 107 ? -10.230 10.102 29.996 1.00 93.69 107 HIS A N 1
ATOM 864 C CA . HIS A 1 107 ? -9.584 9.050 30.798 1.00 93.69 107 HIS A CA 1
ATOM 865 C C . HIS A 1 107 ? -8.233 9.485 31.404 1.00 93.69 107 HIS A C 1
ATOM 867 O O . HIS A 1 107 ? -7.204 8.851 31.153 1.00 93.69 107 HIS A O 1
ATOM 873 N N . PRO A 1 108 ? -8.209 10.516 32.276 1.00 89.06 108 PRO A N 1
ATOM 874 C CA . PRO A 1 108 ? -6.977 11.082 32.847 1.00 89.06 108 PRO A CA 1
ATOM 875 C C . PRO A 1 108 ? -6.173 10.110 33.734 1.00 89.06 108 PRO A C 1
ATOM 877 O O . PRO A 1 108 ? -5.050 10.424 34.128 1.00 89.06 108 PRO A O 1
ATOM 880 N N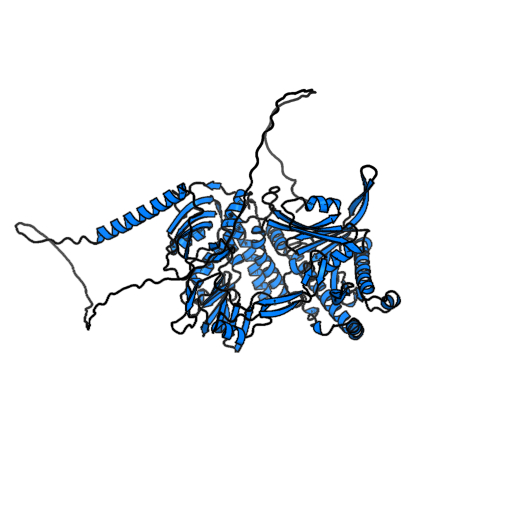 . TYR A 1 109 ? -6.727 8.931 34.045 1.00 88.56 109 TYR A N 1
ATOM 881 C CA . TYR A 1 109 ? -6.103 7.840 34.806 1.00 88.56 109 TYR A CA 1
ATOM 882 C C . TYR A 1 109 ? -5.273 6.870 33.942 1.00 88.56 109 TYR A C 1
ATOM 884 O O . TYR A 1 109 ? -4.670 5.929 34.471 1.00 88.56 109 TYR A O 1
ATOM 892 N N . TYR A 1 110 ? -5.227 7.078 32.623 1.00 92.88 110 TYR A N 1
ATOM 893 C CA . TYR A 1 110 ? -4.407 6.297 31.700 1.00 92.88 110 TYR A CA 1
ATOM 894 C C . TYR A 1 110 ? -3.244 7.115 31.129 1.00 92.88 110 TYR A C 1
ATOM 896 O O . TYR A 1 110 ? -3.274 8.339 31.045 1.00 92.88 110 TYR A O 1
ATOM 904 N N . SER A 1 111 ? -2.193 6.408 30.721 1.00 92.44 111 SER A N 1
ATOM 905 C CA . SER A 1 111 ? -1.133 6.928 29.861 1.00 92.44 111 SER A CA 1
ATOM 906 C C . SER A 1 111 ? -1.341 6.330 28.471 1.00 92.44 111 SER A C 1
ATOM 908 O O . SER A 1 111 ? -1.252 5.111 28.287 1.00 92.44 111 SER A O 1
ATOM 910 N N . ILE A 1 112 ? -1.683 7.186 27.509 1.00 93.94 112 ILE A N 1
ATOM 911 C CA . ILE A 1 112 ? -1.996 6.799 26.131 1.00 93.94 112 ILE A CA 1
ATOM 912 C C . ILE A 1 112 ? -0.729 6.914 25.282 1.00 93.94 112 ILE A C 1
ATOM 914 O O . ILE A 1 112 ? -0.060 7.942 25.299 1.00 93.94 112 ILE A O 1
ATOM 918 N N . GLN A 1 113 ? -0.395 5.866 24.528 1.00 93.81 113 GLN A N 1
ATOM 919 C CA . GLN A 1 113 ? 0.677 5.909 23.534 1.00 93.81 113 GLN A CA 1
ATOM 920 C C . GLN A 1 113 ? 0.166 5.390 22.182 1.00 93.81 113 GLN A C 1
ATOM 922 O O . GLN A 1 113 ? 0.110 4.170 21.981 1.00 93.81 113 GLN A O 1
ATOM 927 N N . PRO A 1 114 ? -0.199 6.280 21.244 1.00 95.69 114 PRO A N 1
ATOM 928 C CA . PRO A 1 114 ? -0.500 5.890 19.877 1.00 95.69 114 PRO A CA 1
ATOM 929 C C . PRO A 1 114 ? 0.787 5.655 19.070 1.00 95.69 114 PRO A C 1
ATOM 931 O O . PRO A 1 114 ? 1.844 6.213 19.356 1.00 95.69 114 PRO A O 1
ATOM 934 N N . LEU A 1 115 ? 0.693 4.823 18.036 1.00 95.50 115 LEU A N 1
ATOM 935 C CA . LEU A 1 115 ? 1.721 4.626 17.018 1.00 95.50 115 LEU A CA 1
ATOM 936 C C . LEU A 1 115 ? 1.175 5.137 15.684 1.00 95.50 115 LEU A C 1
ATOM 938 O O . LEU A 1 115 ? 0.509 4.394 14.960 1.00 95.50 115 LEU A O 1
ATOM 942 N N . ILE A 1 116 ? 1.449 6.405 15.371 1.00 94.56 116 ILE A N 1
ATOM 943 C CA . ILE A 1 116 ? 0.933 7.081 14.174 1.00 94.56 116 ILE A CA 1
ATOM 944 C C . ILE A 1 116 ? 2.076 7.359 13.198 1.00 94.56 116 ILE A C 1
ATOM 946 O O . ILE A 1 116 ? 3.087 7.959 13.567 1.00 94.56 116 ILE A O 1
ATOM 950 N N . ARG A 1 117 ? 1.937 6.910 11.944 1.00 91.44 117 ARG A N 1
ATOM 951 C CA . ARG A 1 117 ? 2.922 7.160 10.874 1.00 91.44 117 ARG A CA 1
ATOM 952 C C . ARG A 1 117 ? 2.231 7.401 9.538 1.00 91.44 117 ARG A C 1
ATOM 954 O O . ARG A 1 117 ? 1.409 6.586 9.132 1.00 91.44 117 ARG A O 1
ATOM 961 N N . ASN A 1 118 ? 2.601 8.469 8.833 1.00 91.00 118 ASN A N 1
ATOM 962 C CA . ASN A 1 118 ? 2.007 8.895 7.558 1.00 91.00 118 ASN A CA 1
ATOM 963 C C . ASN A 1 118 ? 0.468 8.997 7.626 1.00 91.00 118 ASN A C 1
ATOM 965 O O . ASN A 1 118 ? -0.218 8.440 6.767 1.00 91.00 118 ASN A O 1
ATOM 969 N N . HIS A 1 119 ? -0.062 9.651 8.671 1.00 90.88 119 HIS A N 1
ATOM 970 C CA . HIS A 1 119 ? -1.507 9.767 8.935 1.00 90.88 119 HIS A CA 1
ATOM 971 C C . HIS A 1 119 ? -2.235 8.407 8.902 1.00 90.88 119 HIS A C 1
ATOM 973 O O . HIS A 1 119 ? -3.238 8.206 8.216 1.00 90.88 119 HIS A O 1
ATOM 979 N N . ARG A 1 120 ? -1.664 7.442 9.631 1.00 92.88 120 ARG A N 1
ATOM 980 C CA . ARG A 1 120 ? -2.240 6.125 9.921 1.00 92.88 120 ARG A CA 1
ATOM 981 C C . ARG A 1 120 ? -1.913 5.732 11.349 1.00 92.88 120 ARG A C 1
ATOM 983 O O . ARG A 1 120 ? -0.734 5.630 11.695 1.00 92.88 120 ARG A O 1
ATOM 990 N N . ILE A 1 121 ? -2.939 5.467 12.150 1.00 95.69 121 ILE A N 1
ATOM 991 C CA . ILE A 1 121 ? -2.795 4.817 13.456 1.00 95.69 121 ILE A CA 1
ATOM 992 C C . ILE A 1 121 ? -2.572 3.317 13.211 1.00 95.69 121 ILE A C 1
ATOM 994 O O . ILE A 1 121 ? -3.363 2.687 12.511 1.00 95.69 121 ILE A O 1
ATOM 998 N N . TYR A 1 122 ? -1.498 2.741 13.750 1.00 94.69 122 TYR A N 1
ATOM 999 C CA . TYR A 1 122 ? -1.227 1.294 13.682 1.00 94.69 122 TYR A CA 1
ATOM 1000 C C . TYR A 1 122 ? -1.638 0.571 14.967 1.00 94.69 122 TYR A C 1
ATOM 1002 O O . TYR A 1 122 ? -2.066 -0.580 14.926 1.00 94.69 122 TYR A O 1
ATOM 1010 N N . GLU A 1 123 ? -1.482 1.242 16.107 1.00 96.94 123 GLU A N 1
ATOM 1011 C CA . GLU A 1 123 ? -1.830 0.731 17.430 1.00 96.94 123 GLU A CA 1
ATOM 1012 C C . GLU A 1 123 ? -2.058 1.916 18.385 1.00 96.94 123 GLU A C 1
ATOM 1014 O O . GLU A 1 123 ? -1.317 2.897 18.310 1.00 96.94 123 GLU A O 1
ATOM 1019 N N . ILE A 1 124 ? -3.032 1.837 19.296 1.00 97.75 124 ILE A N 1
ATOM 1020 C CA . ILE A 1 124 ? -3.164 2.762 20.439 1.00 97.75 124 ILE A CA 1
ATOM 1021 C C . ILE A 1 124 ? -3.005 1.944 21.713 1.00 97.75 124 ILE A C 1
ATOM 1023 O O . ILE A 1 124 ? -3.822 1.069 21.986 1.00 97.75 124 ILE A O 1
ATOM 1027 N N . LYS A 1 125 ? -1.953 2.198 22.493 1.00 96.75 125 LYS A N 1
ATOM 1028 C CA . LYS A 1 125 ? -1.682 1.474 23.743 1.00 96.75 125 LYS A CA 1
ATOM 1029 C C . LYS A 1 125 ? -2.180 2.259 24.943 1.00 96.75 125 LYS A C 1
ATOM 1031 O O . LYS A 1 125 ? -1.843 3.432 25.087 1.00 96.75 125 LYS A O 1
ATOM 1036 N N . VAL A 1 126 ? -2.913 1.583 25.821 1.00 96.62 126 VAL A N 1
ATOM 1037 C CA . VAL A 1 126 ? -3.455 2.144 27.058 1.00 96.62 126 VAL A CA 1
ATOM 1038 C C . VAL A 1 126 ? -2.724 1.519 28.242 1.00 96.62 126 VAL A C 1
ATOM 1040 O O . VAL A 1 126 ? -2.763 0.305 28.466 1.00 96.62 126 VAL A O 1
ATOM 1043 N N . TYR A 1 127 ? -2.007 2.354 28.986 1.00 95.00 127 TYR A N 1
ATOM 1044 C CA . TYR A 1 127 ? -1.241 1.965 30.166 1.00 95.00 127 TYR A CA 1
ATOM 1045 C C . TYR A 1 127 ? -1.887 2.538 31.425 1.00 95.00 127 TYR A C 1
ATOM 1047 O O . TYR A 1 127 ? -2.401 3.656 31.402 1.00 95.00 127 TYR A O 1
ATOM 1055 N N . LYS A 1 128 ? -1.790 1.828 32.554 1.00 92.06 128 LYS A N 1
ATOM 1056 C CA . LYS A 1 128 ? -2.135 2.418 33.853 1.00 92.06 128 LYS A CA 1
ATOM 1057 C C . LYS A 1 128 ? -1.209 3.603 34.115 1.00 92.06 128 LYS A C 1
ATOM 1059 O O . LYS A 1 128 ? 0.014 3.444 34.068 1.00 92.06 128 LYS A O 1
ATOM 1064 N N . LYS A 1 129 ? -1.778 4.771 34.405 1.00 88.06 129 LYS A N 1
ATOM 1065 C CA . LYS A 1 129 ? -1.012 5.934 34.847 1.00 88.06 129 LYS A CA 1
ATOM 1066 C C . LYS A 1 129 ? -0.518 5.705 36.276 1.00 88.06 129 LYS A C 1
ATOM 1068 O O . LYS A 1 129 ? -1.231 5.151 37.113 1.00 88.06 129 LYS A O 1
ATOM 1073 N N . MET A 1 130 ? 0.721 6.088 36.541 1.00 84.94 130 MET A N 1
ATOM 1074 C CA . MET A 1 130 ? 1.339 6.070 37.863 1.00 84.94 130 MET A CA 1
ATOM 1075 C C . MET A 1 130 ? 1.981 7.433 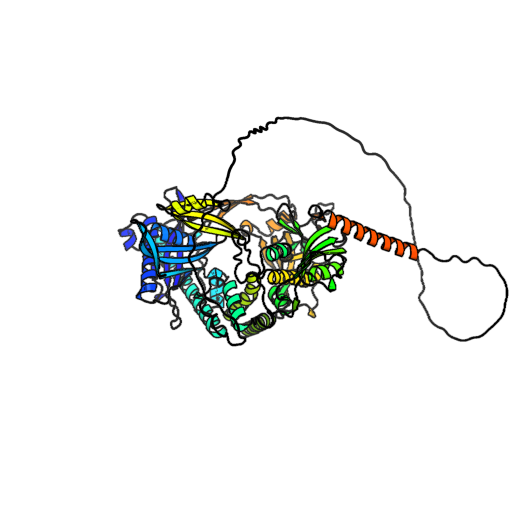38.097 1.00 84.94 130 MET A C 1
ATOM 1077 O O . MET A 1 130 ? 2.388 8.080 37.140 1.00 84.94 130 MET A O 1
ATOM 1081 N N . GLN A 1 131 ? 2.112 7.859 39.346 1.00 80.81 131 GLN A N 1
ATOM 1082 C CA . GLN A 1 131 ? 2.931 9.020 39.689 1.00 80.81 131 GLN A CA 1
ATOM 1083 C C . GLN A 1 131 ? 4.277 8.532 40.224 1.00 80.81 131 GLN A C 1
ATOM 1085 O O . GLN A 1 131 ? 4.345 7.513 40.916 1.00 80.81 131 GLN A O 1
ATOM 1090 N N . GLN A 1 132 ? 5.351 9.229 39.869 1.00 76.56 132 GLN A N 1
ATOM 1091 C CA . GLN A 1 132 ? 6.661 9.074 40.489 1.00 76.56 132 GLN A CA 1
ATOM 1092 C C . GLN A 1 132 ? 7.185 10.457 40.870 1.00 76.56 132 GLN A C 1
ATOM 1094 O O . GLN A 1 132 ? 7.160 11.377 40.058 1.00 76.56 132 GLN A O 1
ATOM 1099 N N . GLU A 1 133 ? 7.736 10.575 42.072 1.00 77.69 133 GLU A N 1
ATOM 1100 C CA . GLU A 1 133 ? 8.470 11.765 42.479 1.00 77.69 133 GLU A CA 1
ATOM 1101 C C . GLU A 1 133 ? 9.832 11.853 41.768 1.00 77.69 133 GLU A C 1
ATOM 1103 O O . GLU A 1 133 ? 10.610 10.892 41.737 1.00 77.69 133 GLU A O 1
ATOM 1108 N N . VAL A 1 134 ? 10.108 13.011 41.170 1.00 76.38 134 VAL A N 1
ATOM 1109 C CA . VAL A 1 134 ? 11.368 13.363 40.511 1.00 76.38 134 VAL A CA 1
ATOM 1110 C C . VAL A 1 134 ? 11.670 14.820 40.854 1.00 76.38 134 VAL A C 1
ATOM 1112 O O . VAL A 1 134 ? 10.897 15.704 40.495 1.00 76.38 134 VAL A O 1
ATOM 1115 N N . ASN A 1 135 ? 12.789 15.073 41.537 1.00 80.56 135 ASN A N 1
ATOM 1116 C CA . ASN A 1 135 ? 13.209 16.410 41.982 1.00 80.56 135 ASN A CA 1
ATOM 1117 C C . ASN A 1 135 ? 12.081 17.167 42.721 1.00 80.56 135 ASN A C 1
ATOM 1119 O O . ASN A 1 135 ? 11.681 18.250 42.294 1.00 80.56 135 ASN A O 1
ATOM 1123 N N . GLU A 1 136 ? 11.537 16.552 43.780 1.00 79.19 136 GLU A N 1
ATOM 1124 C CA . GLU A 1 136 ? 10.469 17.100 44.647 1.00 79.19 136 GLU A CA 1
ATOM 1125 C C . GLU A 1 136 ? 9.136 17.400 43.920 1.00 79.19 136 GLU A C 1
ATOM 1127 O O . GLU A 1 136 ? 8.242 18.056 44.455 1.00 79.19 136 GLU A O 1
ATOM 1132 N N . LYS A 1 137 ? 8.966 16.898 42.688 1.00 72.62 137 LYS A N 1
ATOM 1133 C CA . LYS A 1 137 ? 7.739 17.029 41.892 1.00 72.62 137 LYS A CA 1
ATOM 1134 C C . LYS A 1 137 ? 7.174 15.662 41.541 1.00 72.62 137 LYS A C 1
ATOM 1136 O O . LYS A 1 137 ? 7.895 14.787 41.066 1.00 72.62 137 LYS A O 1
ATOM 1141 N N . MET A 1 138 ? 5.865 15.489 41.706 1.00 72.69 138 MET A N 1
ATOM 1142 C CA . MET A 1 138 ? 5.162 14.320 41.175 1.00 72.69 138 MET A CA 1
ATOM 1143 C C . MET A 1 138 ? 5.044 14.445 39.656 1.00 72.69 138 MET A C 1
ATOM 1145 O O . MET A 1 138 ? 4.418 15.373 39.149 1.00 72.69 138 MET A O 1
ATOM 1149 N N . VAL A 1 139 ? 5.654 13.506 38.936 1.00 75.38 139 VAL A N 1
ATOM 1150 C CA . VAL A 1 139 ? 5.644 13.423 37.474 1.00 75.38 139 VAL A CA 1
ATOM 1151 C C . VAL A 1 139 ? 4.871 12.182 37.043 1.00 75.38 139 VAL A C 1
ATOM 1153 O O . VAL A 1 139 ? 5.008 11.098 37.620 1.00 75.38 139 VAL A O 1
ATOM 1156 N N . ASP A 1 140 ? 4.062 12.336 35.999 1.00 75.94 140 ASP A N 1
ATOM 1157 C CA . ASP A 1 140 ? 3.289 11.243 35.425 1.00 75.94 140 ASP A CA 1
ATOM 1158 C C . ASP A 1 140 ? 4.198 10.219 34.734 1.00 75.94 140 ASP A C 1
ATOM 1160 O O . ASP A 1 140 ? 4.933 10.514 33.790 1.00 75.94 140 ASP A O 1
ATOM 1164 N N . LYS A 1 141 ? 4.117 8.973 35.199 1.00 79.56 141 LYS A N 1
ATOM 1165 C CA . LYS A 1 141 ? 4.883 7.834 34.710 1.00 79.56 141 LYS A CA 1
ATOM 1166 C C . LYS A 1 141 ? 3.973 6.767 34.114 1.00 79.56 141 LYS A C 1
ATOM 1168 O O . LYS A 1 141 ? 2.942 6.370 34.656 1.00 79.56 141 LYS A O 1
ATOM 1173 N N . LYS A 1 142 ? 4.429 6.240 32.986 1.00 81.88 142 LYS A N 1
ATOM 1174 C CA . LYS A 1 142 ? 3.842 5.104 32.283 1.00 81.88 142 LYS A CA 1
ATOM 1175 C C . LYS A 1 142 ? 4.006 3.808 33.095 1.00 81.88 142 LYS A C 1
ATOM 1177 O O . LYS A 1 142 ? 5.130 3.349 33.296 1.00 81.88 142 LYS A O 1
ATOM 1182 N N . GLY A 1 143 ? 2.893 3.227 33.543 1.00 87.25 143 GLY A N 1
ATOM 1183 C CA . GLY A 1 143 ? 2.847 1.958 34.271 1.00 87.25 143 GLY A CA 1
ATOM 1184 C C . GLY A 1 143 ? 2.672 0.728 33.370 1.00 87.25 143 GLY A C 1
ATOM 1185 O O . GLY A 1 143 ? 3.228 0.639 32.276 1.00 87.25 143 GLY A O 1
ATOM 1186 N N . VAL A 1 144 ? 1.895 -0.249 33.846 1.00 90.19 144 VAL A N 1
ATOM 1187 C CA . VAL A 1 144 ? 1.649 -1.537 33.165 1.00 90.19 144 VAL A CA 1
ATOM 1188 C C . VAL A 1 144 ? 0.702 -1.371 31.967 1.00 90.19 144 VAL A C 1
ATOM 1190 O O . VAL A 1 144 ? -0.269 -0.620 32.044 1.00 90.19 144 VAL A O 1
ATOM 1193 N N . LEU A 1 145 ? 0.960 -2.099 30.871 1.00 93.25 145 LEU A N 1
ATOM 1194 C CA . LEU A 1 145 ? 0.060 -2.174 29.710 1.00 93.25 145 LEU A CA 1
ATOM 1195 C C . LEU A 1 145 ? -1.247 -2.868 30.103 1.00 93.25 145 LEU A C 1
ATOM 1197 O O . LEU A 1 145 ? -1.232 -4.051 30.465 1.00 93.25 145 LEU A O 1
ATOM 1201 N N . LEU A 1 146 ? -2.364 -2.158 29.981 1.00 94.75 146 LEU A N 1
ATOM 1202 C CA . LEU A 1 146 ? -3.698 -2.707 30.200 1.00 94.75 146 LEU A CA 1
ATOM 1203 C C . LEU A 1 146 ? -4.142 -3.430 28.927 1.00 94.75 146 LEU A C 1
ATOM 1205 O O . LEU A 1 146 ? -4.261 -4.655 28.928 1.00 94.75 146 LEU A O 1
ATOM 1209 N N . PHE A 1 147 ? -4.258 -2.686 27.827 1.00 96.25 147 PHE A N 1
ATOM 1210 C CA . PHE A 1 147 ? -4.712 -3.171 26.524 1.00 96.25 147 PHE A CA 1
ATOM 1211 C C . PHE A 1 147 ? -4.213 -2.282 25.371 1.00 96.25 147 PHE A C 1
ATOM 1213 O O . PHE A 1 147 ? -3.644 -1.209 25.593 1.00 96.25 147 PHE A O 1
ATOM 1220 N N . SER A 1 148 ? -4.408 -2.724 24.126 1.00 96.88 148 SER A N 1
ATOM 1221 C CA . SER A 1 148 ? -4.205 -1.901 22.935 1.00 96.88 148 SER A CA 1
ATOM 1222 C C . SER A 1 148 ? -5.256 -2.113 21.844 1.00 96.88 148 SER A C 1
ATOM 1224 O O . SER A 1 148 ? -5.722 -3.227 21.595 1.00 96.88 148 SER A O 1
ATOM 1226 N N . PHE A 1 149 ? -5.605 -1.010 21.183 1.00 97.94 149 PHE A N 1
ATOM 1227 C CA . PHE A 1 149 ? -6.466 -0.959 20.005 1.00 97.94 149 PHE A CA 1
ATOM 1228 C C . PHE A 1 149 ? -5.634 -1.149 18.736 1.00 97.94 149 PHE A C 1
ATOM 1230 O O . PHE A 1 149 ? -4.557 -0.558 18.621 1.00 97.94 149 PHE A O 1
ATOM 1237 N N . LYS A 1 150 ? -6.119 -1.957 17.789 1.00 97.50 150 LYS A N 1
ATOM 1238 C CA . LYS A 1 150 ? -5.436 -2.316 16.534 1.00 97.50 150 LYS A CA 1
ATOM 1239 C C . LYS A 1 150 ? -6.400 -2.280 15.350 1.00 97.50 150 LYS A C 1
ATOM 1241 O O . LYS A 1 150 ? -7.593 -2.524 15.504 1.00 97.50 150 LYS A O 1
ATOM 1246 N N . ASP A 1 151 ? -5.872 -1.999 14.163 1.00 97.00 151 ASP A N 1
ATOM 1247 C CA . ASP A 1 151 ? -6.659 -2.053 12.931 1.00 97.00 151 ASP A CA 1
ATOM 1248 C C . ASP A 1 151 ? -6.594 -3.450 12.305 1.00 97.00 151 ASP A C 1
ATOM 1250 O O . ASP A 1 151 ? -5.513 -3.919 11.936 1.00 97.00 151 ASP A O 1
ATOM 1254 N N . SER A 1 152 ? -7.745 -4.101 12.141 1.00 96.44 152 SER A N 1
ATOM 1255 C CA . SER A 1 152 ? -7.831 -5.362 11.401 1.00 96.44 152 SER A CA 1
ATOM 1256 C C . SER A 1 152 ? -7.529 -5.177 9.912 1.00 96.44 152 SER A C 1
ATOM 1258 O O . SER A 1 152 ? -6.905 -6.053 9.322 1.00 96.44 152 SER A O 1
ATOM 1260 N N . LEU A 1 153 ? -7.845 -4.022 9.315 1.00 95.75 153 LEU A N 1
ATOM 1261 C CA . LEU A 1 153 ? -7.656 -3.748 7.885 1.00 95.75 153 LEU A CA 1
ATOM 1262 C C . LEU A 1 153 ? -6.171 -3.680 7.478 1.00 95.75 153 LEU A C 1
ATOM 1264 O O . LEU A 1 153 ? -5.812 -3.992 6.342 1.00 95.75 153 LEU A O 1
ATOM 1268 N N . ASN A 1 154 ? -5.279 -3.317 8.407 1.00 93.75 154 ASN A N 1
ATOM 1269 C CA . ASN A 1 154 ? -3.829 -3.376 8.180 1.00 93.75 154 ASN A CA 1
ATOM 1270 C C . ASN A 1 154 ? -3.293 -4.826 8.173 1.00 93.75 154 ASN A C 1
ATOM 1272 O O . ASN A 1 154 ? -2.234 -5.088 7.590 1.00 93.75 154 ASN A O 1
ATOM 1276 N N . LEU A 1 155 ? -3.999 -5.758 8.823 1.00 93.56 155 LEU A N 1
ATOM 1277 C CA . LEU A 1 155 ? -3.624 -7.165 9.015 1.00 93.56 155 LEU A CA 1
ATOM 1278 C C . LEU A 1 155 ? -4.319 -8.116 8.022 1.00 93.56 155 LEU A C 1
ATOM 1280 O O . LEU A 1 155 ? -3.698 -9.078 7.581 1.00 93.56 155 LEU A O 1
ATOM 1284 N N . LEU A 1 156 ? -5.563 -7.817 7.647 1.00 94.25 156 LEU A N 1
ATOM 1285 C CA . LEU A 1 156 ? -6.405 -8.529 6.685 1.00 94.25 156 LEU A CA 1
ATOM 1286 C C . LEU A 1 156 ? -6.994 -7.493 5.702 1.00 94.25 156 LEU A C 1
ATOM 1288 O O . LEU A 1 156 ? -8.055 -6.922 5.961 1.00 94.25 156 LEU A O 1
ATOM 1292 N N . PRO A 1 157 ? -6.288 -7.164 4.604 1.00 92.81 157 PRO A N 1
ATOM 1293 C CA . PRO A 1 157 ? -6.709 -6.108 3.689 1.00 92.81 157 PRO A CA 1
ATOM 1294 C C . PRO A 1 157 ? -7.887 -6.557 2.805 1.00 92.81 157 PRO A C 1
ATOM 1296 O O . PRO A 1 157 ? -7.713 -7.322 1.854 1.00 92.81 157 PRO A O 1
ATOM 1299 N N . GLY A 1 158 ? -9.084 -6.051 3.099 1.00 91.81 158 GLY A N 1
ATOM 1300 C CA . GLY A 1 158 ? -10.322 -6.272 2.342 1.00 91.81 158 GLY A CA 1
ATOM 1301 C C . GLY A 1 158 ? -11.492 -5.497 2.959 1.00 91.81 158 GLY A C 1
ATOM 1302 O O . GLY A 1 158 ? -11.345 -4.956 4.050 1.00 91.81 158 GLY A O 1
ATOM 1303 N N . LYS A 1 159 ? -12.650 -5.431 2.285 1.00 93.62 159 LYS A N 1
ATOM 1304 C CA . LYS A 1 159 ? -13.901 -4.987 2.934 1.00 93.62 159 LYS A CA 1
ATOM 1305 C C . LYS A 1 159 ? -14.361 -6.069 3.914 1.00 93.62 159 LYS A C 1
ATOM 1307 O O . LYS A 1 159 ? -14.327 -7.236 3.529 1.00 93.62 159 LYS A O 1
ATOM 1312 N N . LEU A 1 160 ? -14.895 -5.699 5.082 1.00 95.31 160 LEU A N 1
ATOM 1313 C CA . LEU A 1 160 ? -15.440 -6.651 6.060 1.00 95.31 160 LEU A CA 1
ATOM 1314 C C . LEU A 1 160 ? -16.383 -7.694 5.433 1.00 95.31 160 LEU A C 1
ATOM 1316 O O . LEU A 1 160 ? -16.159 -8.881 5.621 1.00 95.31 160 LEU A O 1
ATOM 1320 N N . ALA A 1 161 ? -17.347 -7.276 4.605 1.00 94.56 161 ALA A N 1
ATOM 1321 C CA . ALA A 1 161 ? -18.261 -8.190 3.905 1.00 94.56 161 ALA A CA 1
ATOM 1322 C C . ALA A 1 161 ? -17.541 -9.260 3.058 1.00 94.56 161 ALA A C 1
ATOM 1324 O O . ALA A 1 161 ? -17.895 -10.433 3.107 1.00 94.56 161 ALA A O 1
ATOM 1325 N N . THR A 1 162 ? -16.499 -8.872 2.313 1.00 92.81 162 THR A N 1
ATOM 1326 C CA . THR A 1 162 ? -15.705 -9.794 1.481 1.00 92.81 162 THR A CA 1
ATOM 1327 C C . THR A 1 162 ? -14.829 -10.709 2.335 1.00 92.81 162 THR A C 1
ATOM 1329 O O . THR A 1 162 ? -14.673 -11.882 2.018 1.00 92.81 162 THR A O 1
ATOM 1332 N N . LEU A 1 163 ? -14.268 -10.192 3.434 1.00 94.06 163 LEU A N 1
ATOM 1333 C CA . LEU A 1 163 ? -13.516 -11.009 4.389 1.00 94.06 163 LEU A CA 1
ATOM 1334 C C . LEU A 1 163 ? -14.425 -12.053 5.043 1.00 94.06 163 LEU A C 1
ATOM 1336 O O . LEU A 1 163 ? -14.027 -13.207 5.161 1.00 94.06 163 LEU A O 1
ATOM 1340 N N . ALA A 1 164 ? -15.638 -11.655 5.429 1.00 94.75 164 ALA A N 1
ATOM 1341 C CA . ALA A 1 164 ? -16.607 -12.527 6.071 1.00 94.75 164 ALA A CA 1
ATOM 1342 C C . ALA A 1 164 ? -17.090 -13.630 5.124 1.00 94.75 164 ALA A C 1
ATOM 1344 O O . ALA A 1 164 ? -17.050 -14.797 5.495 1.00 94.75 164 ALA A O 1
ATOM 1345 N N . GLN A 1 165 ? -17.430 -13.278 3.879 1.00 92.75 165 GLN A N 1
ATOM 1346 C CA . GLN A 1 165 ? -17.801 -14.238 2.837 1.00 92.75 165 GLN A CA 1
ATOM 1347 C C . GLN A 1 165 ? -16.732 -15.325 2.637 1.00 92.75 165 GLN A C 1
ATOM 1349 O O . GLN A 1 165 ? -17.074 -16.498 2.550 1.00 92.75 165 GLN A O 1
ATOM 1354 N N . SER A 1 166 ? -15.444 -14.961 2.614 1.00 90.00 166 SER A N 1
ATOM 1355 C CA . SER A 1 166 ? -14.378 -15.948 2.408 1.00 90.00 166 SER A CA 1
ATOM 1356 C C . SER A 1 166 ? -13.953 -16.700 3.680 1.00 90.00 166 SER A C 1
ATOM 1358 O O . SER A 1 166 ? -13.498 -17.834 3.571 1.00 90.00 166 SER A O 1
ATOM 1360 N N . LEU A 1 167 ? -14.039 -16.106 4.879 1.00 92.12 167 LEU A N 1
ATOM 1361 C CA . LEU A 1 167 ? -13.481 -16.691 6.119 1.00 92.12 167 LEU A CA 1
ATOM 1362 C C . LEU A 1 167 ? -14.522 -17.243 7.105 1.00 92.12 167 LEU A C 1
ATOM 1364 O O . LEU A 1 167 ? -14.179 -18.101 7.914 1.00 92.12 167 LEU A O 1
ATOM 1368 N N . CYS A 1 168 ? -15.759 -16.756 7.082 1.00 93.44 168 CYS A N 1
ATOM 1369 C CA . CYS A 1 168 ? -16.829 -17.189 7.984 1.00 93.44 168 CYS A CA 1
ATOM 1370 C C . CYS A 1 168 ? -18.228 -16.983 7.356 1.00 93.44 168 CYS A C 1
ATOM 1372 O O . CYS A 1 168 ? -19.061 -16.293 7.953 1.00 93.44 168 CYS A O 1
ATOM 1374 N N . PRO A 1 169 ? -18.502 -17.548 6.160 1.00 92.50 169 PRO A N 1
ATOM 1375 C CA . PRO A 1 169 ? -19.782 -17.372 5.463 1.00 92.50 169 PRO A CA 1
ATOM 1376 C C . PRO A 1 169 ? -20.984 -17.863 6.283 1.00 92.50 169 PRO A C 1
ATOM 1378 O O . PRO A 1 169 ? -22.084 -17.334 6.143 1.00 92.50 169 PRO A O 1
ATOM 1381 N N . ASP A 1 170 ? -20.762 -18.826 7.180 1.00 93.56 170 ASP A N 1
ATOM 1382 C CA . ASP A 1 170 ? -21.773 -19.425 8.058 1.00 93.56 170 ASP A CA 1
ATOM 1383 C C . ASP A 1 170 ? -22.376 -18.424 9.067 1.00 93.56 170 ASP A C 1
ATOM 1385 O O . ASP A 1 170 ? -23.458 -18.655 9.601 1.00 93.56 170 ASP A O 1
ATOM 1389 N N . LEU A 1 171 ? -21.712 -17.282 9.298 1.00 95.12 171 LEU A N 1
ATOM 1390 C CA . LEU A 1 171 ? -22.215 -16.174 10.126 1.00 95.12 171 LEU A CA 1
ATOM 1391 C C . LEU A 1 171 ? -23.142 -15.210 9.352 1.00 95.12 171 LEU A C 1
ATOM 1393 O O . LEU A 1 171 ? -23.598 -14.200 9.896 1.00 95.12 171 LEU A O 1
ATOM 1397 N N . GLY A 1 172 ? -23.431 -15.517 8.085 1.00 93.50 172 GLY A N 1
ATOM 1398 C CA . GLY A 1 172 ? -24.302 -14.741 7.209 1.00 93.50 172 GLY A CA 1
ATOM 1399 C C . GLY A 1 172 ? -23.616 -13.554 6.527 1.00 93.50 172 GLY A C 1
ATOM 1400 O O . GLY A 1 172 ? -22.451 -13.230 6.758 1.00 93.50 172 GLY A O 1
ATOM 1401 N N . ALA A 1 173 ? -24.363 -12.886 5.648 1.00 92.94 173 ALA A N 1
ATOM 1402 C CA . ALA A 1 173 ? -23.891 -11.694 4.951 1.00 92.94 173 ALA A CA 1
ATOM 1403 C C . ALA A 1 173 ? -23.747 -10.493 5.902 1.00 92.94 173 ALA A C 1
ATOM 1405 O O . ALA A 1 173 ? -24.451 -10.388 6.907 1.00 92.94 173 ALA A O 1
ATOM 1406 N N . LYS A 1 174 ? -22.874 -9.539 5.558 1.00 91.50 174 LYS A N 1
ATOM 1407 C CA . LYS A 1 174 ? -22.897 -8.206 6.176 1.00 91.50 174 LYS A CA 1
ATOM 1408 C C . LYS A 1 174 ? -24.189 -7.501 5.753 1.00 91.50 174 LYS A C 1
ATOM 1410 O O . LYS A 1 174 ? -24.499 -7.498 4.563 1.00 91.50 174 LYS A O 1
ATOM 1415 N N . TYR A 1 175 ? -24.922 -6.911 6.695 1.00 90.38 175 TYR A N 1
ATOM 1416 C CA . TYR A 1 175 ? -26.101 -6.113 6.358 1.00 90.38 175 TYR A CA 1
ATOM 1417 C C . TYR A 1 175 ? -25.679 -4.811 5.670 1.00 90.38 175 TYR A C 1
ATOM 1419 O O . TYR A 1 175 ? -24.650 -4.222 6.015 1.00 90.38 175 TYR A O 1
ATOM 1427 N N . ASP A 1 176 ? -26.468 -4.380 4.692 1.00 85.88 176 ASP A N 1
ATOM 1428 C CA . ASP A 1 176 ? -26.315 -3.091 4.024 1.00 85.88 176 ASP A CA 1
ATOM 1429 C C . ASP A 1 176 ? -27.337 -2.124 4.626 1.00 85.88 176 ASP A C 1
ATOM 1431 O O . ASP A 1 176 ? -28.507 -2.481 4.773 1.00 85.88 176 ASP A O 1
ATOM 1435 N N . PHE A 1 177 ? -26.891 -0.937 5.030 1.00 86.19 177 PHE A N 1
ATOM 1436 C CA . PHE A 1 177 ? -27.744 0.079 5.644 1.00 86.19 177 PHE A CA 1
ATOM 1437 C C . PHE A 1 177 ? -27.428 1.439 5.031 1.00 86.19 177 PHE A C 1
ATOM 1439 O O . PHE A 1 177 ? -26.266 1.840 4.924 1.00 86.19 177 PHE A O 1
ATOM 1446 N N . ASP A 1 178 ? -28.477 2.148 4.631 1.00 84.44 178 ASP A N 1
ATOM 1447 C CA . ASP A 1 178 ? -28.372 3.450 3.990 1.00 84.44 178 ASP A CA 1
ATOM 1448 C C . ASP A 1 178 ? -28.229 4.561 5.039 1.00 84.44 178 ASP A C 1
ATOM 1450 O O . ASP A 1 178 ? -29.196 5.172 5.502 1.00 84.44 178 ASP A O 1
ATOM 1454 N N . HIS A 1 179 ? -26.975 4.832 5.400 1.00 83.50 179 HIS A N 1
ATOM 1455 C CA . HIS A 1 179 ? -26.598 5.899 6.327 1.00 83.50 179 HIS A CA 1
ATOM 1456 C C . HIS A 1 179 ? -27.013 7.305 5.855 1.00 83.50 179 HIS A C 1
ATOM 1458 O O . HIS A 1 179 ? -27.057 8.213 6.682 1.00 83.50 179 HIS A O 1
ATOM 1464 N N . GLU A 1 180 ? -27.383 7.520 4.582 1.00 82.06 180 GLU A N 1
ATOM 1465 C CA . GLU A 1 180 ? -27.935 8.811 4.130 1.00 82.06 180 GLU A CA 1
ATOM 1466 C C . GLU A 1 180 ? -29.378 9.051 4.622 1.00 82.06 180 GLU A C 1
ATOM 1468 O O . GLU A 1 180 ? -29.910 10.161 4.490 1.00 82.06 180 GLU A O 1
ATOM 1473 N N . GLN A 1 181 ? -30.012 8.046 5.239 1.00 85.31 181 GLN A N 1
ATOM 1474 C CA . GLN A 1 181 ? -31.314 8.171 5.902 1.00 85.31 181 GLN A CA 1
ATOM 1475 C C . GLN A 1 181 ? -31.209 8.707 7.339 1.00 85.31 181 GLN A C 1
ATOM 1477 O O . GLN A 1 181 ? -32.219 9.167 7.865 1.00 85.31 181 GLN A O 1
ATOM 1482 N N . LEU A 1 182 ? -30.020 8.701 7.959 1.00 87.62 182 LEU A N 1
ATOM 1483 C CA . LEU A 1 182 ? -29.795 9.231 9.310 1.00 87.62 182 LEU A CA 1
ATOM 1484 C C . LEU A 1 182 ? -29.328 10.692 9.248 1.00 87.62 182 LEU A C 1
ATOM 1486 O O . LEU A 1 182 ? -28.172 10.980 8.937 1.00 87.62 182 LEU A O 1
ATOM 1490 N N . LYS A 1 183 ? -30.230 11.630 9.550 1.00 86.75 183 LYS A N 1
ATOM 1491 C CA . LYS A 1 183 ? -29.982 13.082 9.489 1.00 86.75 183 LYS A CA 1
ATOM 1492 C C . LYS A 1 183 ? -30.121 13.767 10.846 1.00 86.75 183 LYS A C 1
ATOM 1494 O O . LYS A 1 183 ? -29.535 14.834 11.035 1.00 86.75 183 LYS A O 1
ATOM 1499 N N . THR A 1 184 ? -30.856 13.178 11.788 1.00 90.31 184 THR A N 1
ATOM 1500 C CA . THR A 1 184 ? -31.050 13.715 13.141 1.00 90.31 184 THR A CA 1
ATOM 1501 C C . THR A 1 184 ? -30.973 12.635 14.234 1.00 90.31 184 THR A C 1
ATOM 1503 O O . THR A 1 184 ? -30.859 11.439 13.967 1.00 90.31 184 THR A O 1
ATOM 1506 N N . VAL A 1 185 ? -31.007 13.058 15.504 1.00 89.62 185 VAL A N 1
ATOM 1507 C CA . VAL A 1 185 ? -30.967 12.158 16.679 1.00 89.62 185 VAL A CA 1
ATOM 1508 C C . VAL A 1 185 ? -32.312 11.436 16.877 1.00 89.62 185 VAL A C 1
ATOM 1510 O O . VAL A 1 185 ? -32.390 10.354 17.467 1.00 89.62 185 VAL A O 1
ATOM 1513 N N . GLU A 1 186 ? -33.381 12.006 16.329 1.00 90.56 186 GLU A N 1
ATOM 1514 C CA . GLU A 1 186 ? -34.705 11.402 16.251 1.00 90.56 186 GLU A CA 1
ATOM 1515 C C . GLU A 1 186 ? -34.704 10.205 15.285 1.00 90.56 186 GLU A C 1
ATOM 1517 O O . GLU A 1 186 ? -35.242 9.163 15.651 1.00 90.56 186 GLU A O 1
ATOM 1522 N N . ASP A 1 187 ? -34.024 10.285 14.131 1.00 91.44 187 ASP A N 1
ATOM 1523 C CA . ASP A 1 187 ? -33.888 9.150 13.197 1.00 91.44 187 ASP A CA 1
ATOM 1524 C C . ASP A 1 187 ? -33.227 7.933 13.875 1.00 91.44 187 ASP A C 1
ATOM 1526 O O . ASP A 1 187 ? -33.713 6.806 13.760 1.00 91.44 187 ASP A O 1
ATOM 1530 N N . ILE A 1 188 ? -32.160 8.171 14.652 1.00 92.38 188 ILE A N 1
ATOM 1531 C CA . ILE A 1 188 ? -31.473 7.155 15.476 1.00 92.38 188 ILE A CA 1
ATOM 1532 C C . ILE A 1 188 ? -32.426 6.539 16.509 1.00 92.38 188 ILE A C 1
ATOM 1534 O O . ILE A 1 188 ? -32.407 5.328 16.740 1.00 92.38 188 ILE A O 1
ATOM 1538 N N . SER A 1 189 ? -33.250 7.371 17.150 1.00 90.00 189 SER A N 1
ATOM 1539 C CA . SER A 1 189 ? -34.206 6.930 18.174 1.00 90.00 189 SER A CA 1
ATOM 1540 C C . SER A 1 189 ? -35.356 6.106 17.589 1.00 90.00 189 SER A C 1
ATOM 1542 O O . SER A 1 189 ? -35.891 5.238 18.270 1.00 90.00 189 SER A O 1
ATOM 1544 N N . LEU A 1 190 ? -35.750 6.375 16.341 1.00 91.81 190 LEU A N 1
ATOM 1545 C CA . LEU A 1 190 ? -36.835 5.675 15.647 1.00 91.81 190 LEU A CA 1
ATOM 1546 C C . LEU A 1 190 ? -36.397 4.337 15.029 1.00 91.81 190 LEU A C 1
ATOM 1548 O O . LEU A 1 190 ? -37.250 3.497 14.751 1.00 91.81 190 LEU A O 1
ATOM 1552 N N . ARG A 1 191 ? -35.089 4.128 14.823 1.00 92.56 191 ARG A N 1
ATOM 1553 C CA . ARG A 1 191 ? -34.504 2.938 14.172 1.00 92.56 191 ARG A CA 1
ATOM 1554 C C . ARG A 1 191 ? -33.642 2.081 15.101 1.00 92.56 191 ARG A C 1
ATOM 1556 O O . ARG A 1 191 ? -32.810 1.305 14.643 1.00 92.56 191 ARG A O 1
ATOM 1563 N N . GLU A 1 192 ? -33.822 2.207 16.412 1.00 91.69 192 GLU A N 1
ATOM 1564 C CA . GLU A 1 192 ? -32.929 1.601 17.404 1.00 91.69 192 GLU A CA 1
ATOM 1565 C C . GLU A 1 192 ? -32.700 0.088 17.221 1.00 91.69 192 GLU A C 1
ATOM 1567 O O . GLU A 1 192 ? -31.558 -0.367 17.294 1.00 91.69 192 GLU A O 1
ATOM 1572 N N . GLU A 1 193 ? -33.745 -0.693 16.944 1.00 92.06 193 GLU A N 1
ATOM 1573 C CA . GLU A 1 193 ? -33.611 -2.144 16.745 1.00 92.06 193 GLU A CA 1
ATOM 1574 C C . GLU A 1 193 ? -32.816 -2.488 15.472 1.00 92.06 193 GLU A C 1
ATOM 1576 O O . GLU A 1 193 ? -31.922 -3.334 15.514 1.00 92.06 193 GLU A O 1
ATOM 1581 N N . GLU A 1 194 ? -33.084 -1.782 14.368 1.00 94.12 194 GLU A N 1
ATOM 1582 C CA . GLU A 1 194 ? -32.396 -1.922 13.076 1.00 94.12 194 GLU A CA 1
ATOM 1583 C C . GLU A 1 194 ? -30.898 -1.601 13.209 1.00 94.12 194 GLU A C 1
ATOM 1585 O O . GLU A 1 194 ? -30.043 -2.394 12.809 1.00 94.12 194 GLU A O 1
ATOM 1590 N N . LEU A 1 195 ? -30.571 -0.474 13.848 1.00 94.88 195 LEU A N 1
ATOM 1591 C CA . LEU A 1 195 ? -29.195 0.006 13.996 1.00 94.88 195 LEU A CA 1
ATOM 1592 C C . LEU A 1 195 ? -28.385 -0.833 14.998 1.00 94.88 195 LEU A C 1
ATOM 1594 O O . LEU A 1 195 ? -27.212 -1.125 14.754 1.00 94.88 195 LEU A O 1
ATOM 1598 N N . ARG A 1 196 ? -29.001 -1.292 16.100 1.00 95.00 196 ARG A N 1
ATOM 1599 C CA . ARG A 1 196 ? -28.358 -2.241 17.028 1.00 95.00 196 ARG A CA 1
ATOM 1600 C C . ARG A 1 196 ? -28.056 -3.580 16.352 1.00 95.00 196 ARG A C 1
ATOM 1602 O O . ARG A 1 196 ? -27.030 -4.184 16.662 1.00 95.00 196 ARG A O 1
ATOM 1609 N N . GLU A 1 197 ? -28.928 -4.061 15.469 1.00 95.56 197 GLU A N 1
ATOM 1610 C CA . GLU A 1 197 ? -28.760 -5.357 14.803 1.00 95.56 197 GLU A CA 1
ATOM 1611 C C . GLU A 1 197 ? -27.770 -5.294 13.623 1.00 95.56 197 GLU A C 1
ATOM 1613 O O . GLU A 1 197 ? -26.984 -6.225 13.436 1.00 95.56 197 GLU A O 1
ATOM 1618 N N . TYR A 1 198 ? -27.704 -4.159 12.916 1.00 95.69 198 TYR A N 1
ATOM 1619 C CA . TYR A 1 198 ? -26.619 -3.818 11.987 1.00 95.69 198 TYR A CA 1
ATOM 1620 C C . TYR A 1 198 ? -25.245 -3.856 12.679 1.00 95.69 198 TYR A C 1
ATOM 1622 O O . TYR A 1 198 ? -24.378 -4.643 12.291 1.00 95.69 198 TYR A O 1
ATOM 1630 N N . LEU A 1 199 ? -25.082 -3.101 13.771 1.00 97.12 199 LEU A N 1
ATOM 1631 C CA . LEU A 1 199 ? -23.851 -3.056 14.569 1.00 97.12 199 LEU A CA 1
ATOM 1632 C C . LEU A 1 199 ? -23.455 -4.441 15.114 1.00 97.12 199 LEU A C 1
ATOM 1634 O O . LEU A 1 199 ? -22.281 -4.820 15.100 1.00 97.12 199 LEU A O 1
ATOM 1638 N N . LYS A 1 200 ? -24.425 -5.234 15.589 1.00 97.62 200 LYS A N 1
ATOM 1639 C CA . LYS A 1 200 ? -24.167 -6.614 16.032 1.00 97.62 200 LYS A CA 1
ATOM 1640 C C . LYS A 1 200 ? -23.656 -7.498 14.900 1.00 97.62 200 LYS A C 1
ATOM 1642 O O . LYS A 1 200 ? -22.774 -8.315 15.157 1.00 97.62 200 LYS A O 1
ATOM 1647 N N . GLN A 1 201 ? -24.175 -7.361 13.680 1.00 97.62 201 GLN A N 1
ATOM 1648 C CA . GLN A 1 201 ? -23.693 -8.149 12.547 1.00 97.62 201 GLN A CA 1
ATOM 1649 C C . GLN A 1 201 ? -22.241 -7.795 12.207 1.00 97.62 201 GLN A C 1
ATOM 1651 O O . GLN A 1 201 ? -21.419 -8.701 12.103 1.00 97.62 201 GLN A O 1
ATOM 1656 N N . ASP A 1 202 ? -21.871 -6.518 12.122 1.00 97.56 202 ASP A N 1
ATOM 1657 C CA . ASP A 1 202 ? -20.488 -6.144 11.787 1.00 97.56 202 ASP A CA 1
ATOM 1658 C C . ASP A 1 202 ? -19.489 -6.555 12.886 1.00 97.56 202 ASP A C 1
ATOM 1660 O O . ASP A 1 202 ? -18.441 -7.137 12.585 1.00 97.56 202 ASP A O 1
ATOM 1664 N N . VAL A 1 203 ? -19.851 -6.406 14.167 1.00 98.38 203 VAL A N 1
ATOM 1665 C CA . VAL A 1 203 ? -19.042 -6.896 15.300 1.00 98.38 203 VAL A CA 1
ATOM 1666 C C . VAL A 1 203 ? -18.923 -8.429 15.310 1.00 98.38 203 VAL A C 1
ATOM 1668 O O . VAL A 1 203 ? -17.835 -8.953 15.578 1.00 98.38 203 VAL A O 1
ATOM 1671 N N . LEU A 1 204 ? -19.996 -9.163 14.984 1.00 98.44 204 LEU A N 1
ATOM 1672 C CA . LEU A 1 204 ? -19.977 -10.626 14.845 1.00 98.44 204 LEU A CA 1
ATOM 1673 C C . LEU A 1 204 ? -19.021 -11.061 13.727 1.00 98.44 204 LEU A C 1
ATOM 1675 O O . LEU A 1 204 ? -18.142 -11.897 13.953 1.00 98.44 204 LEU A O 1
ATOM 1679 N N . LEU A 1 205 ? -19.172 -10.478 12.534 1.00 98.06 205 LEU A N 1
ATOM 1680 C CA . LEU A 1 205 ? -18.381 -10.828 11.356 1.00 98.06 205 LEU A CA 1
ATOM 1681 C C . LEU A 1 205 ? -16.904 -10.470 11.545 1.00 98.06 205 LEU A C 1
ATOM 1683 O O . LEU A 1 205 ? -16.038 -11.278 11.214 1.00 98.06 205 LEU A O 1
ATOM 1687 N N . LEU A 1 206 ? -16.587 -9.320 12.152 1.00 98.00 206 LEU A N 1
ATOM 1688 C CA . LEU A 1 206 ? -15.209 -8.968 12.508 1.00 98.00 206 LEU A CA 1
ATOM 1689 C C . LEU A 1 206 ? -14.615 -9.977 13.507 1.00 98.00 206 LEU A C 1
ATOM 1691 O O . LEU A 1 206 ? -13.435 -10.334 13.409 1.00 98.00 206 LEU A O 1
ATOM 1695 N N . GLY A 1 207 ? -15.439 -10.479 14.431 1.00 97.62 207 GLY A N 1
ATOM 1696 C CA . GLY A 1 207 ? -15.081 -11.547 15.358 1.00 97.62 207 GLY A CA 1
ATOM 1697 C C . GLY A 1 207 ? -14.752 -12.859 14.649 1.00 97.62 207 GLY A C 1
ATOM 1698 O O . GLY A 1 207 ? -13.672 -13.411 14.866 1.00 97.62 207 GLY A O 1
ATOM 1699 N N . GLY A 1 208 ? -15.643 -13.324 13.770 1.00 97.12 208 GLY A N 1
ATOM 1700 C CA . GLY A 1 208 ? -15.470 -14.543 12.976 1.00 97.12 208 GLY A CA 1
ATOM 1701 C C . GLY A 1 208 ? -14.259 -14.488 12.044 1.00 97.12 208 GLY A C 1
ATOM 1702 O O . GLY A 1 208 ? -13.420 -15.388 12.077 1.00 97.12 208 GLY A O 1
ATOM 1703 N N . VAL A 1 209 ? -14.105 -13.394 11.291 1.00 96.31 209 VAL A N 1
ATOM 1704 C CA . VAL A 1 209 ? -12.971 -13.145 10.383 1.00 96.31 209 VAL A CA 1
ATOM 1705 C C . VAL A 1 209 ? -11.635 -13.244 11.118 1.00 96.31 209 VAL A C 1
ATOM 1707 O O . VAL A 1 209 ? -10.726 -13.947 10.667 1.00 96.31 209 VAL A O 1
ATOM 1710 N N . LEU A 1 210 ? -11.498 -12.572 12.268 1.00 95.81 210 LEU A N 1
ATOM 1711 C CA . LEU A 1 210 ? -10.256 -12.604 13.044 1.00 95.81 210 LEU A CA 1
ATOM 1712 C C . LEU A 1 210 ? -10.044 -13.942 13.758 1.00 95.81 210 LEU A C 1
ATOM 1714 O O . LEU A 1 210 ? -8.893 -14.373 13.869 1.00 95.81 210 LEU A O 1
ATOM 1718 N N . LYS A 1 211 ? -11.116 -14.625 14.191 1.00 95.19 211 LYS A N 1
ATOM 1719 C CA . LYS A 1 211 ? -11.020 -15.982 14.743 1.00 95.19 211 LYS A CA 1
ATOM 1720 C C . LYS A 1 211 ? -10.493 -16.954 13.686 1.00 95.19 211 LYS A C 1
ATOM 1722 O O . LYS A 1 211 ? -9.449 -17.563 13.909 1.00 95.19 211 LYS A O 1
ATOM 1727 N N . LYS A 1 212 ? -11.129 -17.027 12.509 1.00 93.94 212 LYS A N 1
ATOM 1728 C CA . LYS A 1 212 ? -10.728 -17.941 11.429 1.00 93.94 212 LYS A CA 1
ATOM 1729 C C . LYS A 1 212 ? -9.320 -17.657 10.920 1.00 93.94 212 LYS A C 1
ATOM 1731 O O . LYS A 1 212 ? -8.527 -18.581 10.750 1.00 93.94 212 LYS A O 1
ATOM 1736 N N . ALA A 1 213 ? -8.975 -16.383 10.727 1.00 93.81 213 ALA A N 1
ATOM 1737 C CA . ALA A 1 213 ? -7.620 -16.006 10.346 1.00 93.81 213 ALA A CA 1
ATOM 1738 C C . ALA A 1 213 ? -6.597 -16.451 11.406 1.00 93.81 213 ALA A C 1
ATOM 1740 O O . ALA A 1 213 ? -5.549 -16.988 11.051 1.00 93.81 213 ALA A O 1
ATOM 1741 N N . GLN A 1 214 ? -6.898 -16.292 12.702 1.00 93.44 214 GLN A N 1
ATOM 1742 C CA . GLN A 1 214 ? -6.019 -16.776 13.766 1.00 93.44 214 GLN A CA 1
ATOM 1743 C C . GLN A 1 214 ? -5.933 -18.311 13.799 1.00 93.44 214 GLN A C 1
ATOM 1745 O O . GLN A 1 214 ? -4.824 -18.814 13.947 1.00 93.44 214 GLN A O 1
ATOM 1750 N N . GLU A 1 215 ? -7.032 -19.051 13.632 1.00 93.06 215 GLU A N 1
ATOM 1751 C CA . GLU A 1 215 ? -7.022 -20.522 13.524 1.00 93.06 215 GLU A CA 1
ATOM 1752 C C . GLU A 1 215 ? -6.091 -20.980 12.390 1.00 93.06 215 GLU A C 1
ATOM 1754 O O . GLU A 1 215 ? -5.122 -21.700 12.627 1.00 93.06 215 GLU A O 1
ATOM 1759 N N . ILE A 1 216 ? -6.330 -20.489 11.169 1.00 91.44 216 ILE A N 1
ATOM 1760 C CA . ILE A 1 216 ? -5.553 -20.818 9.965 1.00 91.44 216 ILE A CA 1
ATOM 1761 C C . ILE A 1 216 ? -4.063 -20.508 10.172 1.00 91.44 216 ILE A C 1
ATOM 1763 O O . ILE A 1 216 ? -3.198 -21.359 9.957 1.00 91.44 216 ILE A O 1
ATOM 1767 N N . ILE A 1 217 ? -3.744 -19.290 10.619 1.00 93.31 217 ILE A N 1
ATOM 1768 C CA . ILE A 1 217 ? -2.357 -18.823 10.718 1.00 93.31 217 ILE A CA 1
ATOM 1769 C C . ILE A 1 217 ? -1.616 -19.473 11.903 1.00 93.31 217 ILE A C 1
ATOM 1771 O O . ILE A 1 217 ? -0.401 -19.670 11.829 1.00 93.31 217 ILE A O 1
ATOM 1775 N N . LEU A 1 218 ? -2.316 -19.866 12.973 1.00 93.44 218 LEU A N 1
ATOM 1776 C CA . LEU A 1 218 ? -1.706 -20.617 14.072 1.00 93.44 218 LEU A CA 1
ATOM 1777 C C . LEU A 1 218 ? -1.426 -22.066 13.665 1.00 93.44 218 LEU A C 1
ATOM 1779 O O . LEU A 1 218 ? -0.319 -22.545 13.885 1.00 93.44 218 LEU A O 1
ATOM 1783 N N . ASN A 1 219 ? -2.389 -22.735 13.031 1.00 92.12 219 ASN A N 1
ATOM 1784 C CA . ASN A 1 219 ? -2.287 -24.159 12.710 1.00 92.12 219 ASN A CA 1
ATOM 1785 C C . ASN A 1 219 ? -1.222 -24.450 11.638 1.00 92.12 219 ASN A C 1
ATOM 1787 O O . ASN A 1 219 ? -0.533 -25.461 11.729 1.00 92.12 219 ASN A O 1
ATOM 1791 N N . ILE A 1 220 ? -1.055 -23.560 10.651 1.00 90.69 220 ILE A N 1
ATOM 1792 C CA . ILE A 1 220 ? -0.073 -23.728 9.561 1.00 90.69 220 ILE A CA 1
ATOM 1793 C C . ILE A 1 220 ? 1.306 -23.169 9.946 1.00 90.69 220 ILE A C 1
ATOM 1795 O O . ILE A 1 220 ? 2.338 -23.772 9.651 1.00 90.69 220 ILE A O 1
ATOM 1799 N N . TYR A 1 221 ? 1.341 -21.997 10.589 1.00 92.62 221 TYR A N 1
ATOM 1800 C CA . TYR A 1 221 ? 2.580 -21.227 10.758 1.00 92.62 221 TYR A CA 1
ATOM 1801 C C . TYR A 1 221 ? 3.061 -21.095 12.207 1.00 92.62 221 TYR A C 1
ATOM 1803 O O . TYR A 1 221 ? 4.149 -20.568 12.436 1.00 92.62 221 TYR A O 1
ATOM 1811 N N . ASN A 1 222 ? 2.270 -21.537 13.190 1.00 93.50 222 ASN A N 1
ATOM 1812 C CA . ASN A 1 222 ? 2.496 -21.302 14.620 1.00 93.50 222 ASN A CA 1
ATOM 1813 C C . ASN A 1 222 ? 2.719 -19.809 14.957 1.00 93.50 222 ASN A C 1
ATOM 1815 O O . ASN A 1 222 ? 3.555 -19.444 15.787 1.00 93.50 222 ASN A O 1
ATOM 1819 N N . VAL A 1 223 ? 1.980 -18.913 14.283 1.00 93.81 223 VAL A N 1
ATOM 1820 C CA . VAL A 1 223 ? 2.049 -17.462 14.517 1.00 93.81 223 VAL A CA 1
ATOM 1821 C C . VAL A 1 223 ? 0.749 -16.935 15.126 1.00 93.81 223 VAL A C 1
ATOM 1823 O O . VAL A 1 223 ? -0.333 -17.011 14.549 1.00 93.81 223 VAL A O 1
ATOM 1826 N N . ASN A 1 224 ? 0.866 -16.303 16.294 1.00 92.25 224 ASN A N 1
ATOM 1827 C CA . ASN A 1 224 ? -0.232 -15.559 16.900 1.00 92.25 224 ASN A CA 1
ATOM 1828 C C . ASN A 1 224 ? -0.359 -14.168 16.244 1.00 92.25 224 ASN A C 1
ATOM 1830 O O . ASN A 1 224 ? 0.552 -13.337 16.354 1.00 92.25 224 ASN A O 1
ATOM 1834 N N . ILE A 1 225 ? -1.484 -13.897 15.575 1.00 91.81 225 ILE A N 1
ATOM 1835 C CA . ILE A 1 225 ? -1.696 -12.680 14.775 1.00 91.81 225 ILE A CA 1
ATOM 1836 C C . ILE A 1 225 ? -1.791 -11.418 15.643 1.00 91.81 225 ILE A C 1
ATOM 1838 O O . ILE A 1 225 ? -1.462 -10.330 15.181 1.00 91.81 225 ILE A O 1
ATOM 1842 N N . ASN A 1 226 ? -2.114 -11.557 16.935 1.00 90.38 226 ASN A N 1
ATOM 1843 C CA . ASN A 1 226 ? -2.108 -10.441 17.888 1.00 90.38 226 ASN A CA 1
ATOM 1844 C C . ASN A 1 226 ? -0.699 -9.858 18.112 1.00 90.38 226 ASN A C 1
ATOM 1846 O O . ASN A 1 226 ? -0.572 -8.738 18.615 1.00 90.38 226 ASN A O 1
ATOM 1850 N N . THR A 1 227 ? 0.362 -10.594 17.749 1.00 90.62 227 THR A N 1
ATOM 1851 C CA . THR A 1 227 ? 1.766 -10.157 17.879 1.00 90.62 227 THR A CA 1
ATOM 1852 C C . THR A 1 227 ? 2.257 -9.283 16.719 1.00 90.62 227 THR A C 1
ATOM 1854 O O . THR A 1 227 ? 3.373 -8.766 16.779 1.00 90.62 227 THR A O 1
ATOM 1857 N N . VAL A 1 228 ? 1.448 -9.092 15.671 1.00 93.06 228 VAL A N 1
ATOM 1858 C CA . VAL A 1 228 ? 1.809 -8.348 14.455 1.00 93.06 228 VAL A CA 1
ATOM 1859 C C . VAL A 1 228 ? 0.757 -7.288 14.114 1.00 93.06 228 VAL A C 1
ATOM 1861 O O . VAL A 1 228 ? -0.428 -7.456 14.375 1.00 93.06 228 VAL A O 1
ATOM 1864 N N . LEU A 1 229 ? 1.204 -6.167 13.535 1.00 93.62 229 LEU A N 1
ATOM 1865 C CA . LEU A 1 229 ? 0.346 -5.007 13.231 1.00 93.62 229 LEU A CA 1
ATOM 1866 C C . LEU A 1 229 ? -0.017 -4.864 11.746 1.00 93.62 229 LEU A C 1
ATOM 1868 O O . LEU A 1 229 ? -0.853 -4.035 11.405 1.00 93.62 229 LEU A O 1
ATOM 1872 N N . THR A 1 230 ? 0.632 -5.614 10.848 1.00 94.31 230 THR A N 1
ATOM 1873 C CA . THR A 1 230 ? 0.339 -5.563 9.407 1.00 94.31 230 THR A CA 1
ATOM 1874 C C . THR A 1 230 ? 0.527 -6.919 8.737 1.00 94.31 230 THR A C 1
ATOM 1876 O O . THR A 1 230 ? 1.387 -7.697 9.159 1.00 94.31 230 THR A O 1
ATOM 1879 N N . ILE A 1 231 ? -0.166 -7.156 7.621 1.00 94.94 231 ILE A N 1
ATOM 1880 C CA . ILE A 1 231 ? 0.030 -8.350 6.782 1.00 94.94 231 ILE A CA 1
ATOM 1881 C C . ILE A 1 231 ? 1.483 -8.495 6.294 1.00 94.94 231 ILE A C 1
ATOM 1883 O O . ILE A 1 231 ? 2.055 -9.579 6.332 1.00 94.94 231 ILE A O 1
ATOM 1887 N N . SER A 1 232 ? 2.150 -7.386 5.957 1.00 93.69 232 SER A N 1
ATOM 1888 C CA . SER A 1 232 ? 3.577 -7.371 5.595 1.00 93.69 232 SER A CA 1
ATOM 1889 C C . SER A 1 232 ? 4.524 -7.630 6.777 1.00 93.69 232 SER A C 1
ATOM 1891 O O . SER A 1 232 ? 5.680 -7.995 6.576 1.00 93.69 232 SER A O 1
ATOM 1893 N N . SER A 1 233 ? 4.060 -7.456 8.021 1.00 93.25 233 SER A N 1
ATOM 1894 C CA . SER A 1 233 ? 4.783 -7.894 9.225 1.00 93.25 233 SER A CA 1
ATOM 1895 C C . SER A 1 233 ? 4.594 -9.394 9.453 1.00 93.25 233 SER A C 1
ATOM 1897 O O . SER A 1 233 ? 5.550 -10.073 9.814 1.00 93.25 233 SER A O 1
ATOM 1899 N N . LEU A 1 234 ? 3.381 -9.904 9.212 1.00 95.38 234 LEU A N 1
ATOM 1900 C CA . LEU A 1 234 ? 3.046 -11.320 9.321 1.00 95.38 234 LEU A CA 1
ATOM 1901 C C . LEU A 1 234 ? 3.799 -12.166 8.284 1.00 95.38 234 LEU A C 1
ATOM 1903 O O . LEU A 1 234 ? 4.511 -13.089 8.666 1.00 95.38 234 LEU A O 1
ATOM 1907 N N . ALA A 1 235 ? 3.717 -11.805 7.000 1.00 95.62 235 ALA A N 1
ATOM 1908 C CA . ALA A 1 235 ? 4.422 -12.491 5.917 1.00 95.62 235 ALA A CA 1
ATOM 1909 C C . ALA A 1 235 ? 5.941 -12.531 6.161 1.00 95.62 235 ALA A C 1
ATOM 1911 O O . ALA A 1 235 ? 6.569 -13.572 6.007 1.00 95.62 235 ALA A O 1
ATOM 1912 N N . MET A 1 236 ? 6.522 -11.423 6.640 1.00 94.50 236 MET A N 1
ATOM 1913 C CA . MET A 1 236 ? 7.934 -11.357 7.033 1.00 94.50 236 MET A CA 1
ATOM 1914 C C . MET A 1 236 ? 8.268 -12.261 8.227 1.00 94.50 236 MET A C 1
ATOM 1916 O O . MET A 1 236 ? 9.338 -12.861 8.247 1.00 94.50 236 MET A O 1
ATOM 1920 N N . ARG A 1 237 ? 7.374 -12.375 9.221 1.00 94.69 237 ARG A N 1
ATOM 1921 C CA . ARG A 1 237 ? 7.560 -13.283 10.366 1.00 94.69 237 ARG A CA 1
ATOM 1922 C C . ARG A 1 237 ? 7.523 -14.746 9.920 1.00 94.69 237 ARG A C 1
ATOM 1924 O O . ARG A 1 237 ? 8.395 -15.502 10.321 1.00 94.69 237 ARG A O 1
ATOM 1931 N N . ILE A 1 238 ? 6.567 -15.113 9.069 1.00 95.56 238 ILE A N 1
ATOM 1932 C CA . ILE A 1 238 ? 6.425 -16.465 8.506 1.00 95.56 238 ILE A CA 1
ATOM 1933 C C . ILE A 1 238 ? 7.652 -16.829 7.665 1.00 95.56 238 ILE A C 1
ATOM 1935 O O . ILE A 1 238 ? 8.319 -17.822 7.955 1.00 95.56 238 ILE A O 1
ATOM 1939 N N . PHE A 1 239 ? 8.019 -15.969 6.708 1.00 95.62 239 PHE A N 1
ATOM 1940 C CA . PHE A 1 239 ? 9.226 -16.117 5.894 1.00 95.62 239 PHE A CA 1
ATOM 1941 C C . PHE A 1 239 ? 10.472 -16.354 6.763 1.00 95.62 239 PHE A C 1
ATOM 1943 O O . PHE A 1 239 ? 11.192 -17.330 6.567 1.00 95.62 239 PHE A O 1
ATOM 1950 N N . ARG A 1 240 ? 10.676 -15.519 7.791 1.00 92.62 240 ARG A N 1
ATOM 1951 C CA . ARG A 1 240 ? 11.826 -15.607 8.704 1.00 92.62 240 ARG A CA 1
ATOM 1952 C C . ARG A 1 240 ? 11.836 -16.807 9.659 1.00 92.62 240 ARG A C 1
ATOM 1954 O O . ARG A 1 240 ? 12.876 -17.033 10.270 1.00 92.62 240 ARG A O 1
ATOM 1961 N N . ILE A 1 241 ? 10.720 -17.514 9.844 1.00 92.75 241 ILE A N 1
ATOM 1962 C CA . ILE A 1 241 ? 10.627 -18.675 10.748 1.00 92.75 241 ILE A CA 1
ATOM 1963 C C . ILE A 1 241 ? 10.741 -19.997 9.980 1.00 92.75 241 ILE A C 1
ATOM 1965 O O . ILE A 1 241 ? 11.364 -20.922 10.491 1.00 92.75 241 ILE A O 1
ATOM 1969 N N . GLN A 1 242 ? 10.152 -20.090 8.783 1.00 93.88 242 GLN A N 1
ATOM 1970 C CA . GLN A 1 242 ? 10.040 -21.356 8.044 1.00 93.88 242 GLN A CA 1
ATOM 1971 C C . GLN A 1 242 ? 10.889 -21.437 6.768 1.00 93.88 242 GLN A C 1
ATOM 1973 O O . GLN A 1 242 ? 11.297 -22.530 6.394 1.00 93.88 242 GLN A O 1
ATOM 1978 N N . TYR A 1 243 ? 11.157 -20.310 6.100 1.00 94.69 243 TYR A N 1
ATOM 1979 C CA . TYR A 1 243 ? 11.676 -20.301 4.722 1.00 94.69 243 TYR A CA 1
ATOM 1980 C C . TYR A 1 243 ? 13.063 -19.664 4.572 1.00 94.69 243 TYR A C 1
ATOM 1982 O O . TYR A 1 243 ? 13.724 -19.856 3.556 1.00 94.69 243 TYR A O 1
ATOM 1990 N N . TYR A 1 244 ? 13.503 -18.885 5.560 1.00 93.31 244 TYR A N 1
ATOM 1991 C CA . TYR A 1 244 ? 14.737 -18.109 5.492 1.00 93.31 244 TYR A CA 1
ATOM 1992 C C . TYR A 1 244 ? 15.902 -18.783 6.223 1.00 93.31 244 TYR A C 1
ATOM 1994 O O . TYR A 1 244 ? 15.935 -18.818 7.455 1.00 93.31 244 TYR A O 1
ATOM 2002 N N . ASP A 1 245 ? 16.909 -19.213 5.465 1.00 92.00 245 ASP A N 1
ATOM 2003 C CA . ASP A 1 245 ? 18.219 -19.585 5.992 1.00 92.00 245 ASP A CA 1
ATOM 2004 C C . ASP A 1 245 ? 19.262 -18.489 5.701 1.00 92.00 245 ASP A C 1
ATOM 2006 O O . ASP A 1 245 ? 19.648 -18.230 4.562 1.00 92.00 245 ASP A O 1
ATOM 2010 N N . ALA A 1 246 ? 19.762 -17.867 6.770 1.00 89.94 246 ALA A N 1
ATOM 2011 C CA . ALA A 1 246 ? 20.787 -16.828 6.696 1.00 89.94 246 ALA A CA 1
ATOM 2012 C C . ALA A 1 246 ? 22.192 -17.351 6.331 1.00 89.94 246 ALA A C 1
ATOM 2014 O O . ALA A 1 246 ? 23.090 -16.534 6.120 1.00 89.94 246 ALA A O 1
ATOM 2015 N N . SER A 1 247 ? 22.414 -18.673 6.301 1.00 90.81 247 SER A N 1
ATOM 2016 C CA . SER A 1 247 ? 23.702 -19.269 5.919 1.00 90.81 247 SER A CA 1
ATOM 2017 C C . SER A 1 247 ? 23.842 -19.479 4.406 1.00 90.81 247 SER A C 1
ATOM 2019 O O . SER A 1 247 ? 24.937 -19.291 3.876 1.00 90.81 247 SER A O 1
ATOM 2021 N N . SER A 1 248 ? 22.745 -19.765 3.696 1.00 90.69 248 SER A N 1
ATOM 2022 C CA . SER A 1 248 ? 22.690 -19.812 2.228 1.00 90.69 248 SER A CA 1
ATOM 2023 C C . SER A 1 248 ? 22.513 -18.434 1.577 1.00 90.69 248 SER A C 1
ATOM 2025 O O . SER A 1 248 ? 23.200 -18.152 0.592 1.00 90.69 248 SER A O 1
ATOM 2027 N N . PHE A 1 249 ? 21.655 -17.564 2.129 1.00 93.56 249 PHE A N 1
ATOM 2028 C CA . PHE A 1 249 ? 21.413 -16.206 1.613 1.00 93.56 249 PHE A CA 1
ATOM 2029 C C . PHE A 1 249 ? 21.390 -15.167 2.756 1.00 93.56 249 PHE A C 1
ATOM 2031 O O . PHE A 1 249 ? 20.331 -14.872 3.315 1.00 93.56 249 PHE A O 1
ATOM 2038 N N . PRO A 1 250 ? 22.533 -14.580 3.152 1.00 92.25 250 PRO A N 1
ATOM 2039 C CA . PRO A 1 250 ? 22.568 -13.521 4.160 1.00 92.25 250 PRO A CA 1
ATOM 2040 C C . PRO A 1 250 ? 21.968 -12.200 3.637 1.00 92.25 250 PRO A C 1
ATOM 2042 O O . PRO A 1 250 ? 22.646 -11.403 2.985 1.00 92.25 250 PRO A O 1
ATOM 2045 N N . ILE A 1 251 ? 20.706 -11.913 3.987 1.00 92.25 251 ILE A N 1
ATOM 2046 C CA . ILE A 1 251 ? 20.050 -10.627 3.681 1.00 92.25 251 ILE A CA 1
ATOM 2047 C C . ILE A 1 251 ? 20.760 -9.485 4.423 1.00 92.25 251 ILE A C 1
ATOM 2049 O O . ILE A 1 251 ? 20.554 -9.256 5.617 1.00 92.25 251 ILE A O 1
ATOM 2053 N N . HIS A 1 252 ? 21.578 -8.735 3.687 1.00 92.62 252 HIS A N 1
ATOM 2054 C CA . HIS A 1 252 ? 22.215 -7.508 4.161 1.00 92.62 252 HIS A CA 1
ATOM 2055 C C . HIS A 1 252 ? 21.190 -6.381 4.337 1.00 92.62 252 HIS A C 1
ATOM 2057 O O . HIS A 1 252 ? 20.370 -6.130 3.450 1.00 92.62 252 HIS A O 1
ATOM 2063 N N . ILE A 1 253 ? 21.269 -5.667 5.463 1.00 91.88 253 ILE A N 1
ATOM 2064 C CA . ILE A 1 253 ? 20.547 -4.407 5.671 1.00 91.88 253 ILE A CA 1
ATOM 2065 C C . ILE A 1 253 ? 21.494 -3.263 5.276 1.00 91.88 253 ILE A C 1
ATOM 2067 O O . ILE A 1 253 ? 22.551 -3.139 5.900 1.00 91.88 253 ILE A O 1
ATOM 2071 N N . PRO A 1 254 ? 21.145 -2.438 4.270 1.00 91.12 254 PRO A N 1
ATOM 2072 C CA . PRO A 1 254 ? 21.983 -1.338 3.798 1.00 91.12 254 PRO A CA 1
ATOM 2073 C C . PRO A 1 254 ? 22.471 -0.362 4.882 1.00 91.12 254 PRO A C 1
ATOM 2075 O O . PRO A 1 254 ? 21.850 -0.200 5.936 1.00 91.12 254 PRO A O 1
ATOM 2078 N N . ASN A 1 255 ? 23.557 0.359 4.587 1.00 89.19 255 ASN A N 1
ATOM 2079 C CA . ASN A 1 255 ? 23.866 1.644 5.231 1.00 89.19 255 ASN A CA 1
ATOM 2080 C C . ASN A 1 255 ? 23.216 2.837 4.498 1.00 89.19 255 ASN A C 1
ATOM 2082 O O . ASN A 1 255 ? 22.630 2.662 3.432 1.00 89.19 255 ASN A O 1
ATOM 2086 N N . VAL A 1 256 ? 23.342 4.050 5.061 1.00 86.31 256 VAL A N 1
ATOM 2087 C CA . VAL A 1 256 ? 22.794 5.308 4.503 1.00 86.31 256 VAL A CA 1
ATOM 2088 C C . VAL A 1 256 ? 23.090 5.452 3.006 1.00 86.31 256 VAL A C 1
ATOM 2090 O O . VAL A 1 256 ? 22.187 5.720 2.218 1.00 86.31 256 VAL A O 1
ATOM 2093 N N . ASN A 1 257 ? 24.350 5.254 2.612 1.00 90.75 257 ASN A N 1
ATOM 2094 C CA . ASN A 1 257 ? 24.821 5.503 1.250 1.00 90.75 257 ASN A CA 1
ATOM 2095 C C . ASN A 1 257 ? 24.327 4.420 0.282 1.00 90.75 257 ASN A C 1
ATOM 2097 O O . ASN A 1 257 ? 23.916 4.730 -0.834 1.00 90.75 257 ASN A O 1
ATOM 2101 N N . GLU A 1 258 ? 24.321 3.163 0.730 1.00 94.44 258 GLU A N 1
ATOM 2102 C CA . GLU A 1 258 ? 23.763 2.028 -0.011 1.00 94.44 258 GLU A CA 1
ATOM 2103 C C . GLU A 1 258 ? 22.253 2.207 -0.244 1.00 94.44 258 GLU A C 1
ATOM 2105 O O . GLU A 1 258 ? 21.799 2.129 -1.383 1.00 94.44 258 GLU A O 1
ATOM 2110 N N . ASP A 1 259 ? 21.478 2.518 0.801 1.00 92.75 259 ASP A N 1
ATOM 2111 C CA . ASP A 1 259 ? 20.028 2.735 0.713 1.00 92.75 259 ASP A CA 1
ATOM 2112 C C . ASP A 1 259 ? 19.683 3.927 -0.192 1.00 92.75 259 ASP A C 1
ATOM 2114 O O . ASP A 1 259 ? 18.883 3.789 -1.120 1.00 92.75 259 ASP A O 1
ATOM 2118 N N . GLN A 1 260 ? 20.329 5.081 0.018 1.00 91.75 260 GLN A N 1
ATOM 2119 C CA . GLN A 1 260 ? 20.089 6.282 -0.784 1.00 91.75 260 GLN A CA 1
ATOM 2120 C C . GLN A 1 260 ? 20.499 6.103 -2.251 1.00 91.75 260 GLN A C 1
ATOM 2122 O O . GLN A 1 260 ? 19.805 6.609 -3.133 1.00 91.75 260 GLN A O 1
ATOM 2127 N N . PHE A 1 261 ? 21.589 5.382 -2.542 1.00 95.88 261 PHE A N 1
ATOM 2128 C CA . PHE A 1 261 ? 21.992 5.091 -3.919 1.00 95.88 261 PHE A CA 1
ATOM 2129 C C . PHE A 1 261 ? 21.009 4.127 -4.591 1.00 95.88 261 PHE A C 1
ATOM 2131 O O . PHE A 1 261 ? 20.498 4.424 -5.669 1.00 95.88 261 PHE A O 1
ATOM 2138 N N . ILE A 1 262 ? 20.693 3.001 -3.945 1.00 97.06 262 ILE A N 1
ATOM 2139 C CA . ILE A 1 262 ? 19.834 1.953 -4.514 1.00 97.06 262 ILE A CA 1
ATOM 2140 C C . ILE A 1 262 ? 18.394 2.461 -4.697 1.00 97.06 262 ILE A C 1
ATOM 2142 O O . ILE A 1 262 ? 17.761 2.155 -5.706 1.00 97.06 262 ILE A O 1
ATOM 2146 N N . ARG A 1 263 ? 17.892 3.334 -3.809 1.00 95.06 263 ARG A N 1
ATOM 2147 C CA . ARG A 1 263 ? 16.571 3.974 -3.970 1.00 95.06 263 ARG A CA 1
ATOM 2148 C C . ARG A 1 263 ? 16.452 4.893 -5.181 1.00 95.06 263 ARG A C 1
ATOM 2150 O O . ARG A 1 263 ? 15.326 5.084 -5.640 1.00 95.06 263 ARG A O 1
ATOM 2157 N N . LYS A 1 264 ? 17.551 5.412 -5.744 1.00 95.25 264 LYS A N 1
ATOM 2158 C CA . LYS A 1 264 ? 17.495 6.127 -7.035 1.00 95.25 264 LYS A CA 1
ATOM 2159 C C . LYS A 1 264 ? 16.967 5.211 -8.147 1.00 95.25 264 LYS A C 1
ATOM 2161 O O . LYS A 1 264 ? 16.190 5.680 -8.969 1.00 95.25 264 LYS A O 1
ATOM 2166 N N . GLY A 1 265 ? 17.332 3.924 -8.102 1.00 96.38 265 GLY A N 1
ATOM 2167 C CA . GLY A 1 265 ? 16.872 2.877 -9.019 1.00 96.38 265 GLY A CA 1
ATOM 2168 C C . GLY A 1 265 ? 15.645 2.084 -8.560 1.00 96.38 265 GLY A C 1
ATOM 2169 O O . GLY A 1 265 ? 15.267 1.112 -9.211 1.00 96.38 265 GLY A O 1
ATOM 2170 N N . TYR A 1 266 ? 15.000 2.465 -7.450 1.00 97.06 266 TYR A N 1
ATOM 2171 C CA . TYR A 1 266 ? 13.762 1.816 -7.017 1.00 97.06 266 TYR A CA 1
ATOM 2172 C C . TYR A 1 266 ? 12.551 2.461 -7.711 1.00 97.06 266 TYR A C 1
ATOM 2174 O O . TYR A 1 266 ? 11.971 3.453 -7.253 1.00 97.06 266 TYR A O 1
ATOM 2182 N N . TYR A 1 267 ? 12.191 1.890 -8.859 1.00 97.00 267 TYR A N 1
ATOM 2183 C CA . TYR A 1 267 ? 11.049 2.287 -9.683 1.00 97.00 267 TYR A CA 1
ATOM 2184 C C . TYR A 1 267 ? 9.878 1.300 -9.537 1.00 97.00 267 TYR A C 1
ATOM 2186 O O . TYR A 1 267 ? 10.087 0.131 -9.226 1.00 97.00 267 TYR A O 1
ATOM 2194 N N . GLY A 1 268 ? 8.645 1.759 -9.773 1.00 94.44 268 GLY A N 1
ATOM 2195 C CA . GLY A 1 268 ? 7.442 0.913 -9.737 1.00 94.44 268 GLY A CA 1
ATOM 2196 C C . GLY A 1 268 ? 7.195 0.134 -11.037 1.00 94.44 268 GLY A C 1
ATOM 2197 O O . GLY A 1 268 ? 8.057 0.080 -11.913 1.00 94.44 268 GLY A O 1
ATOM 2198 N N . GLY A 1 269 ? 6.003 -0.453 -11.171 1.00 93.81 269 GLY A N 1
ATOM 2199 C CA . GLY A 1 269 ? 5.559 -1.080 -12.421 1.00 93.81 269 GLY A CA 1
ATOM 2200 C C . GLY A 1 269 ? 5.359 -0.080 -13.568 1.00 93.81 269 GLY A C 1
ATOM 2201 O O . GLY A 1 269 ? 5.231 1.129 -13.345 1.00 93.81 269 GLY A O 1
ATOM 2202 N N . HIS A 1 270 ? 5.317 -0.596 -14.799 1.00 96.06 270 HIS A N 1
ATOM 2203 C CA . HIS A 1 270 ? 4.959 0.181 -15.991 1.00 96.06 270 HIS A CA 1
ATOM 2204 C C . HIS A 1 270 ? 3.465 0.518 -15.946 1.00 96.06 270 HIS A C 1
ATOM 2206 O O . HIS A 1 270 ? 2.662 -0.372 -15.699 1.00 96.06 270 HIS A O 1
ATOM 2212 N N . VAL A 1 271 ? 3.069 1.777 -16.160 1.00 95.19 271 VAL A N 1
ATOM 2213 C CA . VAL A 1 271 ? 1.641 2.145 -16.265 1.00 95.19 271 VAL A CA 1
ATOM 2214 C C . VAL A 1 271 ? 1.462 3.249 -17.301 1.00 95.19 271 VAL A C 1
ATOM 2216 O O . VAL A 1 271 ? 1.687 4.410 -16.969 1.00 95.19 271 VAL A O 1
ATOM 2219 N N . ASP A 1 272 ? 1.074 2.908 -18.527 1.00 95.94 272 ASP A N 1
ATOM 2220 C CA . ASP A 1 272 ? 0.956 3.841 -19.656 1.00 95.94 272 ASP A CA 1
ATOM 2221 C C . ASP A 1 272 ? -0.279 3.514 -20.525 1.00 95.94 272 ASP A C 1
ATOM 2223 O O . ASP A 1 272 ? -0.711 2.365 -20.626 1.00 95.94 272 ASP A O 1
ATOM 2227 N N . VAL A 1 273 ? -0.813 4.542 -21.190 1.00 95.56 273 VAL A N 1
ATOM 2228 C CA . VAL A 1 273 ? -1.775 4.442 -22.303 1.00 95.56 273 VAL A CA 1
ATOM 2229 C C . VAL A 1 273 ? -1.002 4.643 -23.604 1.00 95.56 273 VAL A C 1
ATOM 2231 O O . VAL A 1 273 ? -0.279 5.633 -23.717 1.00 95.56 273 VAL A O 1
ATOM 2234 N N . TYR A 1 274 ? -1.192 3.768 -24.590 1.00 96.44 274 TYR A N 1
ATOM 2235 C CA . TYR A 1 274 ? -0.597 3.865 -25.931 1.00 96.44 274 TYR A CA 1
ATOM 2236 C C . TYR A 1 274 ? -1.617 4.222 -27.012 1.00 96.44 274 TYR A C 1
ATOM 2238 O O . TYR A 1 274 ? -1.308 5.016 -27.895 1.00 96.44 274 TYR A O 1
ATOM 2246 N N . LYS A 1 275 ? -2.830 3.665 -26.933 1.00 95.62 275 LYS A N 1
ATOM 2247 C CA . LYS A 1 275 ? -3.926 3.910 -27.880 1.00 95.62 275 LYS A CA 1
ATOM 2248 C C . LYS A 1 275 ? -5.223 4.179 -27.102 1.00 95.62 275 LYS A C 1
ATOM 2250 O O . LYS A 1 275 ? -5.506 3.428 -26.168 1.00 95.62 275 LYS A O 1
ATOM 2255 N N . PRO A 1 276 ? -5.998 5.220 -27.450 1.00 94.69 276 PRO A N 1
ATOM 2256 C CA . PRO A 1 276 ? -7.073 5.731 -26.605 1.00 94.69 276 PRO A CA 1
ATOM 2257 C C . PRO A 1 276 ? -8.434 5.083 -26.835 1.00 94.69 276 PRO A C 1
ATOM 2259 O O . PRO A 1 276 ? -9.252 5.115 -25.927 1.00 94.69 276 PRO A O 1
ATOM 2262 N N . ARG A 1 277 ? -8.685 4.505 -28.013 1.00 95.88 277 ARG A N 1
ATOM 2263 C CA . ARG A 1 277 ? -9.890 3.735 -28.342 1.00 95.88 277 ARG A CA 1
ATOM 2264 C C . ARG A 1 277 ? -9.476 2.457 -29.057 1.00 95.88 277 ARG A C 1
ATOM 2266 O O . ARG A 1 277 ? -8.564 2.498 -29.881 1.00 95.88 277 ARG A O 1
ATOM 2273 N N . GLY A 1 278 ? -10.151 1.350 -28.774 1.00 96.81 278 GLY A N 1
ATOM 2274 C CA . GLY A 1 278 ? -10.024 0.110 -29.536 1.00 96.81 278 GLY A CA 1
ATOM 2275 C C . GLY A 1 278 ? -11.235 -0.800 -29.356 1.00 96.81 278 GLY A C 1
ATOM 2276 O O . GLY A 1 278 ? -12.041 -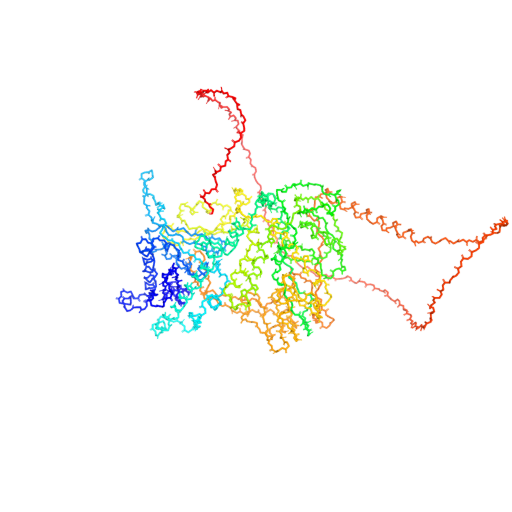0.594 -28.448 1.00 96.81 278 GLY A O 1
ATOM 2277 N N . GLU A 1 279 ? -11.358 -1.781 -30.246 1.00 97.69 279 GLU A N 1
ATOM 2278 C CA . GLU A 1 279 ? -12.522 -2.660 -30.397 1.00 97.69 279 GLU A CA 1
ATOM 2279 C C . GLU A 1 279 ? -12.039 -4.101 -30.618 1.00 97.69 279 GLU A C 1
ATOM 2281 O O . GLU A 1 279 ? -10.978 -4.299 -31.210 1.00 97.69 279 GLU A O 1
ATOM 2286 N N . ASN A 1 280 ? -12.789 -5.093 -30.124 1.00 97.94 280 ASN A N 1
ATOM 2287 C CA . ASN A 1 280 ? -12.413 -6.518 -30.095 1.00 97.94 280 ASN A CA 1
ATOM 2288 C C . ASN A 1 280 ? -11.050 -6.782 -29.414 1.00 97.94 280 ASN A C 1
ATOM 2290 O O . ASN A 1 280 ? -10.180 -7.455 -29.963 1.00 97.94 280 ASN A O 1
ATOM 2294 N N . LEU A 1 281 ? -10.853 -6.220 -28.216 1.00 98.50 281 LEU A N 1
ATOM 2295 C CA . LEU A 1 281 ? -9.590 -6.289 -27.471 1.00 98.50 281 LEU A CA 1
ATOM 2296 C C . LEU A 1 281 ? -9.577 -7.427 -26.435 1.00 98.50 281 LEU A C 1
ATOM 2298 O O . LEU A 1 281 ? -10.612 -7.882 -25.950 1.00 98.50 281 LEU A O 1
ATOM 2302 N N . TYR A 1 282 ? -8.379 -7.822 -26.016 1.00 98.56 282 TYR A N 1
ATOM 2303 C CA . TYR A 1 282 ? -8.135 -8.857 -25.012 1.00 98.56 282 TYR A CA 1
ATOM 2304 C C . TYR A 1 282 ? -7.465 -8.233 -23.787 1.00 98.56 282 TYR A C 1
ATOM 2306 O O . TYR A 1 282 ? -6.393 -7.632 -23.915 1.00 98.56 282 TYR A O 1
ATOM 2314 N N . TYR A 1 283 ? -8.074 -8.365 -22.603 1.00 98.31 283 TYR A N 1
ATOM 2315 C CA . TYR A 1 283 ? -7.498 -7.871 -21.350 1.00 98.31 283 TYR A CA 1
ATOM 2316 C C . TYR A 1 283 ? -6.882 -9.016 -20.546 1.00 98.31 283 TYR A C 1
ATOM 2318 O O . TYR A 1 283 ? -7.575 -9.954 -20.151 1.00 98.31 283 TYR A O 1
ATOM 2326 N N . TYR A 1 284 ? -5.576 -8.931 -20.301 1.00 98.50 284 TYR A N 1
ATOM 2327 C CA . TYR A 1 284 ? -4.789 -9.954 -19.621 1.00 98.50 284 TYR A CA 1
ATOM 2328 C C . TYR A 1 284 ? -4.164 -9.436 -18.314 1.00 98.50 284 TYR A C 1
ATOM 2330 O O . TYR A 1 284 ? -3.760 -8.277 -18.243 1.00 98.50 284 TYR A O 1
ATOM 2338 N N . ASP A 1 285 ? -4.014 -10.314 -17.319 1.00 98.06 285 ASP A N 1
ATOM 2339 C CA . ASP A 1 285 ? -3.353 -10.066 -16.024 1.00 98.06 285 ASP A CA 1
ATOM 2340 C C . ASP A 1 285 ? -2.351 -11.192 -15.707 1.00 98.06 285 ASP A C 1
ATOM 2342 O O . ASP A 1 285 ? -2.657 -12.372 -15.895 1.00 98.06 285 ASP A O 1
ATOM 2346 N N . VAL A 1 286 ? -1.135 -10.872 -15.252 1.00 97.69 286 VAL A N 1
ATOM 2347 C CA . VAL A 1 286 ? -0.145 -11.897 -14.876 1.00 97.69 286 VAL A CA 1
ATOM 2348 C C . VAL A 1 286 ? -0.501 -12.522 -13.530 1.00 97.69 286 VAL A C 1
ATOM 2350 O O . VAL A 1 286 ? -0.506 -11.850 -12.498 1.00 97.69 286 VAL A O 1
ATOM 2353 N N . ASN A 1 287 ? -0.655 -13.850 -13.508 1.00 95.62 287 ASN A N 1
ATOM 2354 C CA . ASN A 1 287 ? -0.894 -14.629 -12.294 1.00 95.62 287 ASN A CA 1
ATOM 2355 C C . ASN A 1 287 ? 0.201 -14.398 -11.235 1.00 95.62 287 ASN A C 1
ATOM 2357 O O . ASN A 1 287 ? 1.211 -15.102 -11.212 1.00 95.62 287 ASN A O 1
ATOM 2361 N N . SER A 1 288 ? -0.037 -13.458 -10.314 1.00 95.38 288 SER A N 1
ATOM 2362 C CA . SER A 1 288 ? 0.869 -13.097 -9.214 1.00 95.38 288 SER A CA 1
ATOM 2363 C C . SER A 1 288 ? 2.290 -12.721 -9.686 1.00 95.38 288 SER A C 1
ATOM 2365 O O . SER A 1 288 ? 3.262 -13.373 -9.309 1.00 95.38 288 SER A O 1
ATOM 2367 N N . LEU A 1 289 ? 2.418 -11.626 -10.451 1.00 97.50 289 LEU A N 1
ATOM 2368 C CA . LEU A 1 289 ? 3.686 -11.136 -11.026 1.00 97.50 289 LEU A CA 1
ATOM 2369 C C . LEU A 1 289 ? 4.853 -11.020 -10.029 1.00 97.50 289 LEU A C 1
ATOM 2371 O O . LEU A 1 289 ? 5.908 -11.606 -10.261 1.00 97.50 289 LEU A O 1
ATOM 2375 N N . TYR A 1 290 ? 4.706 -10.281 -8.921 1.00 97.44 290 TYR A N 1
ATOM 2376 C CA . TYR A 1 290 ? 5.824 -10.121 -7.975 1.00 97.44 290 TYR A CA 1
ATOM 2377 C C . TYR A 1 290 ? 6.237 -11.446 -7.303 1.00 97.44 290 TYR A C 1
ATOM 2379 O O . TYR A 1 290 ? 7.438 -11.701 -7.244 1.00 97.44 290 TYR A O 1
ATOM 2387 N N . PRO A 1 291 ? 5.311 -12.322 -6.858 1.00 97.75 291 PRO A N 1
ATOM 2388 C CA . PRO A 1 291 ? 5.653 -13.685 -6.450 1.00 97.75 291 PRO A CA 1
ATOM 2389 C C . PRO A 1 291 ? 6.351 -14.513 -7.537 1.00 97.75 291 PRO A C 1
ATOM 2391 O O . PRO A 1 291 ? 7.377 -15.114 -7.245 1.00 97.75 291 PRO A O 1
ATOM 2394 N N . TYR A 1 292 ? 5.880 -14.502 -8.788 1.00 97.88 292 TYR A N 1
ATOM 2395 C CA . TYR A 1 292 ? 6.566 -15.177 -9.900 1.00 97.88 292 TYR A CA 1
ATOM 2396 C C . TYR A 1 292 ? 8.019 -14.699 -10.037 1.00 97.88 292 TYR A C 1
ATOM 2398 O O . TYR A 1 292 ? 8.951 -15.501 -10.055 1.00 97.88 292 TYR A O 1
ATOM 2406 N N . VAL A 1 293 ? 8.226 -13.381 -10.025 1.00 97.88 293 VAL A N 1
ATOM 2407 C CA . VAL A 1 293 ? 9.564 -12.783 -10.082 1.00 97.88 293 VAL A CA 1
ATOM 2408 C C . VAL A 1 293 ? 10.420 -13.176 -8.876 1.00 97.88 293 VAL A C 1
ATOM 2410 O O . VAL A 1 293 ? 11.609 -13.449 -9.019 1.00 97.88 293 VAL A O 1
ATOM 2413 N N . MET A 1 294 ? 9.819 -13.236 -7.687 1.00 97.81 294 MET A N 1
ATOM 2414 C CA . MET A 1 294 ? 10.466 -13.737 -6.476 1.00 97.81 294 MET A CA 1
ATOM 2415 C C . MET A 1 294 ? 10.820 -15.227 -6.560 1.00 97.81 294 MET A C 1
ATOM 2417 O O . MET A 1 294 ? 11.732 -15.641 -5.854 1.00 97.81 294 MET A O 1
ATOM 2421 N N . GLN A 1 295 ? 10.141 -16.035 -7.373 1.00 97.25 295 GLN A N 1
ATOM 2422 C CA . GLN A 1 295 ? 10.442 -17.459 -7.522 1.00 97.25 295 GLN A CA 1
ATOM 2423 C C . GLN A 1 295 ? 11.570 -17.707 -8.533 1.00 97.25 295 GLN A C 1
ATOM 2425 O O . GLN A 1 295 ? 12.538 -18.394 -8.206 1.00 97.25 295 GLN A O 1
ATOM 2430 N N . GLU A 1 296 ? 11.464 -17.124 -9.731 1.00 97.12 296 GLU A N 1
ATOM 2431 C CA . GLU A 1 296 ? 12.314 -17.488 -10.876 1.00 97.12 296 GLU A CA 1
ATOM 2432 C C . GLU A 1 296 ? 13.618 -16.684 -10.986 1.00 97.12 296 GLU A C 1
ATOM 2434 O O . GLU A 1 296 ? 14.624 -17.199 -11.477 1.00 97.12 296 GLU A O 1
ATOM 2439 N N . TYR A 1 297 ? 13.641 -15.419 -10.552 1.00 97.44 297 TYR A N 1
ATOM 2440 C CA . TYR A 1 297 ? 14.785 -14.542 -10.818 1.00 97.44 297 TYR A CA 1
ATOM 2441 C C . TYR A 1 297 ? 15.824 -14.610 -9.687 1.00 97.44 297 TYR A C 1
ATOM 2443 O O . TYR A 1 297 ? 15.470 -14.442 -8.517 1.00 97.44 297 TYR A O 1
ATOM 2451 N N . PRO A 1 298 ? 17.124 -14.778 -10.004 1.00 97.19 298 PRO A N 1
ATOM 2452 C CA . PRO A 1 298 ? 18.209 -14.600 -9.042 1.00 97.19 298 PRO A CA 1
ATOM 2453 C C . PRO A 1 298 ? 18.150 -13.236 -8.340 1.00 97.19 298 PRO A C 1
ATOM 2455 O O . PRO A 1 298 ? 17.720 -12.243 -8.926 1.00 97.19 298 PRO A O 1
ATOM 2458 N N . MET A 1 299 ? 18.620 -13.176 -7.093 1.00 97.69 299 MET A N 1
ATOM 2459 C CA . MET A 1 299 ? 18.510 -11.992 -6.227 1.00 97.69 299 MET A CA 1
ATOM 2460 C C . MET A 1 299 ? 19.890 -11.437 -5.817 1.00 97.69 299 MET A C 1
ATOM 2462 O O . MET A 1 299 ? 20.884 -12.167 -5.878 1.00 97.69 299 MET A O 1
ATOM 2466 N N . PRO A 1 300 ? 20.001 -10.137 -5.465 1.00 97.31 300 PRO A N 1
ATOM 2467 C CA . PRO A 1 300 ? 21.236 -9.534 -4.955 1.00 97.31 300 PRO A CA 1
ATOM 2468 C C . PRO A 1 300 ? 21.542 -10.009 -3.528 1.00 97.31 300 PRO A C 1
ATOM 2470 O O . PRO A 1 300 ? 20.890 -9.597 -2.567 1.00 97.31 300 PRO A O 1
ATOM 2473 N N . ASP A 1 301 ? 22.542 -10.880 -3.416 1.00 94.44 301 ASP A N 1
ATOM 2474 C CA . ASP A 1 301 ? 22.937 -11.574 -2.189 1.00 94.44 301 ASP A CA 1
ATOM 2475 C C . ASP A 1 301 ? 24.098 -10.879 -1.459 1.00 94.44 301 ASP A C 1
ATOM 2477 O O . ASP A 1 301 ? 25.018 -10.326 -2.076 1.00 94.44 301 ASP A O 1
ATOM 2481 N N . GLY A 1 302 ? 24.063 -10.967 -0.128 1.00 92.31 302 GLY A N 1
ATOM 2482 C CA . GLY A 1 302 ? 25.115 -10.529 0.774 1.00 92.31 302 GLY A CA 1
ATOM 2483 C C . GLY A 1 302 ? 25.309 -9.017 0.869 1.00 92.31 302 GLY A C 1
ATOM 2484 O O . GLY A 1 302 ? 24.505 -8.199 0.415 1.00 92.31 302 GLY A O 1
ATOM 2485 N N . LYS A 1 303 ? 26.417 -8.641 1.515 1.00 95.31 303 LYS A N 1
ATOM 2486 C CA . LYS A 1 303 ? 26.869 -7.251 1.603 1.00 95.31 303 LYS A CA 1
ATOM 2487 C C . LYS A 1 303 ? 27.448 -6.816 0.247 1.00 95.31 303 LYS A C 1
ATOM 2489 O O . LYS A 1 303 ? 28.334 -7.510 -0.256 1.00 95.31 303 LYS A O 1
ATOM 2494 N N . PRO A 1 304 ? 27.027 -5.672 -0.321 1.00 96.94 304 PRO A N 1
ATOM 2495 C CA . PRO A 1 304 ? 27.577 -5.192 -1.579 1.00 96.94 304 PRO A CA 1
ATOM 2496 C C . PRO A 1 304 ? 29.009 -4.676 -1.431 1.00 96.94 304 PRO A C 1
ATOM 2498 O O . PRO A 1 304 ? 29.448 -4.280 -0.347 1.00 96.94 304 PRO A O 1
ATOM 2501 N N . TYR A 1 305 ? 29.706 -4.581 -2.561 1.00 96.56 305 TYR A N 1
ATOM 2502 C CA . TYR A 1 305 ? 30.905 -3.759 -2.688 1.00 96.56 305 TYR A CA 1
ATOM 2503 C C . TYR A 1 305 ? 30.636 -2.557 -3.597 1.00 96.56 305 TYR A C 1
ATOM 2505 O O . TYR A 1 305 ? 29.944 -2.659 -4.610 1.00 96.56 305 TYR A O 1
ATOM 2513 N N . TRP A 1 306 ? 31.175 -1.398 -3.223 1.00 97.75 306 TRP A N 1
ATOM 2514 C CA . TRP A 1 306 ? 31.160 -0.211 -4.073 1.00 97.75 306 TRP A CA 1
ATOM 2515 C C . TRP A 1 306 ? 32.246 -0.321 -5.144 1.00 97.75 306 TRP A C 1
ATOM 2517 O O . TRP A 1 306 ? 33.387 -0.670 -4.836 1.00 97.75 306 TRP A O 1
ATOM 2527 N N . ASN A 1 307 ? 31.919 0.052 -6.378 1.00 97.44 307 ASN A N 1
ATOM 2528 C CA . ASN A 1 307 ? 32.903 0.346 -7.408 1.00 97.44 307 ASN A CA 1
ATOM 2529 C C . ASN A 1 307 ? 32.645 1.742 -7.997 1.00 97.44 307 ASN A C 1
ATOM 2531 O O . ASN A 1 307 ? 31.607 1.991 -8.608 1.00 97.44 307 ASN A O 1
ATOM 2535 N N . GLY A 1 308 ? 33.615 2.642 -7.817 1.00 95.88 308 GLY A N 1
ATOM 2536 C CA . GLY A 1 308 ? 33.569 4.022 -8.305 1.00 95.88 308 GLY A CA 1
ATOM 2537 C C . GLY A 1 308 ? 33.934 4.206 -9.782 1.00 95.88 308 GLY A C 1
ATOM 2538 O O . GLY A 1 308 ? 33.802 5.323 -10.278 1.00 95.88 308 GLY A O 1
ATOM 2539 N N . ASP A 1 309 ? 34.393 3.155 -10.472 1.00 95.06 309 ASP A N 1
ATOM 2540 C CA . ASP A 1 309 ? 34.727 3.194 -11.899 1.00 95.06 309 ASP A CA 1
ATOM 2541 C C . ASP A 1 309 ? 34.372 1.869 -12.601 1.00 95.06 309 ASP A C 1
ATOM 2543 O O . ASP A 1 309 ? 35.107 0.877 -12.571 1.00 95.06 309 ASP A O 1
ATOM 2547 N N . LEU A 1 310 ? 33.209 1.862 -13.252 1.00 95.69 310 LEU A N 1
ATOM 2548 C CA . LEU A 1 310 ? 32.728 0.768 -14.099 1.00 95.69 310 LEU A CA 1
ATOM 2549 C C . LEU A 1 310 ? 33.024 1.002 -15.588 1.00 95.69 310 LEU A C 1
ATOM 2551 O O . LEU A 1 310 ? 32.727 0.138 -16.408 1.00 95.69 310 LEU A O 1
ATOM 2555 N N . ARG A 1 311 ? 33.680 2.113 -15.953 1.00 90.88 311 ARG A N 1
ATOM 2556 C CA . ARG A 1 311 ? 33.820 2.590 -17.344 1.00 90.88 311 ARG A CA 1
ATOM 2557 C C . ARG A 1 311 ? 34.713 1.712 -18.239 1.00 90.88 311 ARG A C 1
ATOM 2559 O O . ARG A 1 311 ? 34.823 1.960 -19.441 1.00 90.88 311 ARG A O 1
ATOM 2566 N N . LYS A 1 312 ? 35.364 0.701 -17.647 1.00 89.12 312 LYS A N 1
ATOM 2567 C CA . LYS A 1 312 ? 36.178 -0.347 -18.298 1.00 89.12 312 LYS A CA 1
ATOM 2568 C C . LYS A 1 312 ? 35.677 -1.774 -18.006 1.00 89.12 312 LYS A C 1
ATOM 2570 O O . LYS A 1 312 ? 36.431 -2.728 -18.187 1.00 89.12 312 LYS A O 1
ATOM 2575 N N . LYS A 1 313 ? 34.460 -1.933 -17.481 1.00 93.06 313 LYS A N 1
ATOM 2576 C CA . LYS A 1 313 ? 33.847 -3.241 -17.223 1.00 93.06 313 LYS A CA 1
ATOM 2577 C C . LYS A 1 313 ? 32.823 -3.558 -18.302 1.00 93.06 313 LYS A C 1
ATOM 2579 O O . LYS A 1 313 ? 32.045 -2.694 -18.691 1.00 93.06 313 LYS A O 1
ATOM 2584 N N . ASP A 1 314 ? 32.833 -4.806 -18.747 1.00 93.69 314 ASP A N 1
ATOM 2585 C CA . ASP A 1 314 ? 31.764 -5.368 -19.561 1.00 93.69 314 ASP A CA 1
ATOM 2586 C C . ASP A 1 314 ? 30.483 -5.493 -18.719 1.00 93.69 314 ASP A C 1
ATOM 2588 O O . ASP A 1 314 ? 30.535 -5.946 -17.572 1.00 93.69 314 ASP A O 1
ATOM 2592 N N . LEU A 1 315 ? 29.351 -5.071 -19.287 1.00 95.25 315 LEU A N 1
ATOM 2593 C CA . LEU A 1 315 ? 28.055 -4.998 -18.620 1.00 95.25 315 LEU A CA 1
ATOM 2594 C C . LEU A 1 315 ? 27.565 -6.377 -18.165 1.00 95.25 315 LEU A C 1
ATOM 2596 O O . LEU A 1 315 ? 27.011 -6.478 -17.069 1.00 95.25 315 LEU A O 1
ATOM 2600 N N . ASP A 1 316 ? 27.807 -7.439 -18.940 1.00 96.44 316 ASP A N 1
ATOM 2601 C CA . ASP A 1 316 ? 27.341 -8.788 -18.590 1.00 96.44 316 ASP A CA 1
ATOM 2602 C C . ASP A 1 316 ? 28.010 -9.321 -17.315 1.00 96.44 316 ASP A C 1
ATOM 2604 O O . ASP A 1 316 ? 27.355 -9.988 -16.507 1.00 96.44 316 ASP A O 1
ATOM 2608 N N . THR A 1 317 ? 29.261 -8.915 -17.056 1.00 96.12 317 THR A N 1
ATOM 2609 C CA . THR A 1 317 ? 30.000 -9.229 -15.817 1.00 96.12 317 THR A CA 1
ATOM 2610 C C . THR A 1 317 ? 29.487 -8.498 -14.570 1.00 96.12 317 THR A C 1
ATOM 2612 O O . THR A 1 317 ? 29.905 -8.819 -13.455 1.00 96.12 317 THR A O 1
ATOM 2615 N N . LEU A 1 318 ? 28.605 -7.503 -14.722 1.00 97.69 318 LEU A N 1
ATOM 2616 C CA . LEU A 1 318 ? 28.103 -6.692 -13.614 1.00 97.69 318 LEU A CA 1
ATOM 2617 C C . LEU A 1 318 ? 26.793 -7.250 -13.059 1.00 97.69 318 LEU A C 1
ATOM 2619 O O . LEU A 1 318 ? 25.895 -7.628 -13.809 1.00 97.69 318 LEU A O 1
ATOM 2623 N N . TYR A 1 319 ? 26.658 -7.244 -11.734 1.00 98.44 319 TYR A N 1
ATOM 2624 C CA . TYR A 1 319 ? 25.421 -7.616 -11.056 1.00 98.44 319 TYR A CA 1
ATOM 2625 C C . TYR A 1 319 ? 25.179 -6.738 -9.825 1.00 98.44 319 TYR A C 1
ATOM 2627 O O . TYR A 1 319 ? 26.030 -6.678 -8.937 1.00 98.44 319 TYR A O 1
ATOM 2635 N N . GLY A 1 320 ? 24.049 -6.029 -9.774 1.00 98.25 320 GLY A N 1
ATOM 2636 C CA . GLY A 1 320 ? 23.742 -5.070 -8.706 1.00 98.25 320 GLY A CA 1
ATOM 2637 C C . GLY A 1 320 ? 23.063 -3.795 -9.207 1.00 98.25 320 GLY A C 1
ATOM 2638 O O . GLY A 1 320 ? 22.285 -3.843 -10.153 1.00 98.25 320 GLY A O 1
ATOM 2639 N N . PHE A 1 321 ? 23.351 -2.657 -8.571 1.00 98.69 321 PHE A N 1
ATOM 2640 C CA . PHE A 1 321 ? 22.759 -1.353 -8.891 1.00 98.69 321 PHE A CA 1
ATOM 2641 C C . PHE A 1 321 ? 23.819 -0.392 -9.422 1.00 98.69 321 PHE A C 1
ATOM 2643 O O . PHE A 1 321 ? 24.833 -0.144 -8.766 1.00 98.69 321 PHE A O 1
ATOM 2650 N N . ILE A 1 322 ? 23.583 0.140 -10.619 1.00 98.56 322 ILE A N 1
ATOM 2651 C CA . ILE A 1 322 ? 24.585 0.806 -11.456 1.00 98.56 322 ILE A CA 1
ATOM 2652 C C . ILE A 1 322 ? 24.055 2.176 -11.877 1.00 98.56 322 ILE A C 1
ATOM 2654 O O . ILE A 1 322 ? 22.989 2.268 -12.478 1.00 98.56 322 ILE A O 1
ATOM 2658 N N . GLU A 1 323 ? 24.818 3.233 -11.603 1.00 98.12 323 GLU A N 1
ATOM 2659 C CA . GLU A 1 323 ? 24.657 4.529 -12.259 1.00 98.12 323 GLU A CA 1
ATOM 2660 C C . GLU A 1 323 ? 25.269 4.434 -13.661 1.00 98.12 323 GLU A C 1
ATOM 2662 O O . GLU A 1 323 ? 26.457 4.122 -13.806 1.00 98.12 323 GLU A O 1
ATOM 2667 N N . ALA A 1 324 ? 24.457 4.665 -14.689 1.00 97.00 324 ALA A N 1
ATOM 2668 C CA . ALA A 1 324 ? 24.848 4.546 -16.090 1.00 97.00 324 ALA A CA 1
ATOM 2669 C C . ALA A 1 324 ? 24.334 5.734 -16.908 1.00 97.00 324 ALA A C 1
ATOM 2671 O O . ALA A 1 324 ? 23.243 6.250 -16.652 1.00 97.00 324 ALA A O 1
ATOM 2672 N N . TYR A 1 325 ? 25.104 6.122 -17.925 1.00 97.12 325 TYR A N 1
ATOM 2673 C CA . TYR A 1 325 ? 24.556 6.836 -19.077 1.00 97.12 325 TYR A CA 1
ATOM 2674 C C . TYR A 1 325 ? 23.761 5.849 -19.923 1.00 97.12 325 TYR A C 1
ATOM 2676 O O . TYR A 1 325 ? 24.251 4.752 -20.202 1.00 97.12 325 TYR A O 1
ATOM 2684 N N . VAL A 1 326 ? 22.565 6.250 -20.344 1.00 97.25 326 VAL A N 1
ATOM 2685 C CA . VAL A 1 326 ? 21.729 5.490 -21.273 1.00 97.25 326 VAL A CA 1
ATOM 2686 C C . VAL A 1 326 ? 21.229 6.402 -22.392 1.00 97.25 326 VAL A C 1
ATOM 2688 O O . VAL A 1 326 ? 20.876 7.560 -22.151 1.00 97.25 326 VAL A O 1
ATOM 2691 N N . LYS A 1 327 ? 21.184 5.869 -23.614 1.00 97.88 327 LYS A N 1
ATOM 2692 C CA . LYS A 1 327 ? 20.584 6.494 -24.795 1.00 97.88 327 LYS A CA 1
ATOM 2693 C C . LYS A 1 327 ? 19.552 5.537 -25.384 1.00 97.88 327 LYS A C 1
ATOM 2695 O O . LYS A 1 327 ? 19.899 4.445 -25.825 1.00 97.88 327 LYS A O 1
ATOM 2700 N N . CYS A 1 328 ? 18.299 5.964 -25.379 1.00 98.31 328 CYS A N 1
ATOM 2701 C CA . CYS A 1 328 ? 17.154 5.277 -25.953 1.00 98.31 328 CYS A CA 1
ATOM 2702 C C . CYS A 1 328 ? 16.915 5.808 -27.381 1.00 98.31 328 CYS A C 1
ATOM 2704 O O . CYS A 1 328 ? 16.690 7.017 -27.527 1.00 98.31 328 CYS A O 1
ATOM 2706 N N . PRO A 1 329 ? 16.978 4.965 -28.429 1.00 97.00 329 PRO A N 1
ATOM 2707 C CA . PRO A 1 329 ? 16.664 5.376 -29.797 1.00 97.00 329 PRO A CA 1
ATOM 2708 C C . PRO A 1 329 ? 15.246 5.947 -29.930 1.00 97.00 329 PRO A C 1
ATOM 2710 O O . PRO A 1 329 ? 14.288 5.377 -29.410 1.00 97.00 329 PRO A O 1
ATOM 2713 N N . ASP A 1 330 ? 15.094 7.036 -30.690 1.00 95.88 330 ASP A N 1
ATOM 2714 C CA . ASP A 1 330 ? 13.787 7.673 -30.935 1.00 95.88 330 ASP A CA 1
ATOM 2715 C C . ASP A 1 330 ? 12.819 6.788 -31.756 1.00 95.88 330 ASP A C 1
ATOM 2717 O O . ASP A 1 330 ? 11.624 7.065 -31.814 1.00 95.88 330 ASP A O 1
ATOM 2721 N N . SER A 1 331 ? 13.303 5.686 -32.343 1.00 95.31 331 SER A N 1
ATOM 2722 C CA . SER A 1 331 ? 12.484 4.653 -32.993 1.00 95.31 331 SER A CA 1
ATOM 2723 C C . SER A 1 331 ? 11.688 3.778 -32.012 1.00 95.31 331 SER A C 1
ATOM 2725 O O . SER A 1 331 ? 10.711 3.142 -32.415 1.00 95.31 331 SER A O 1
ATOM 2727 N N . ILE A 1 332 ? 12.056 3.734 -30.724 1.00 96.38 332 ILE A N 1
ATOM 2728 C CA . ILE A 1 332 ? 11.369 2.903 -29.728 1.00 96.38 332 ILE A CA 1
ATOM 2729 C C . ILE A 1 332 ? 10.092 3.617 -29.253 1.00 96.38 332 ILE A C 1
ATOM 2731 O O . ILE A 1 332 ? 10.089 4.346 -28.261 1.00 96.38 332 ILE A O 1
ATOM 2735 N N . LYS A 1 333 ? 8.964 3.349 -29.932 1.00 95.44 333 LYS A N 1
ATOM 2736 C CA . LYS A 1 333 ? 7.621 3.882 -29.597 1.00 95.44 333 LYS A CA 1
ATOM 2737 C C . LYS A 1 333 ? 7.222 3.667 -28.124 1.00 95.44 333 LYS A C 1
ATOM 2739 O O . LYS A 1 333 ? 6.442 4.441 -27.560 1.00 95.44 333 LYS A O 1
ATOM 2744 N N . LYS A 1 334 ? 7.735 2.611 -27.485 1.00 97.38 334 LYS A N 1
ATOM 2745 C CA . LYS A 1 334 ? 7.414 2.205 -26.107 1.00 97.38 334 LYS A CA 1
ATOM 2746 C C . LYS A 1 334 ? 8.698 1.940 -25.306 1.00 97.38 334 LYS A C 1
ATOM 2748 O O . LYS A 1 334 ? 9.097 0.786 -25.201 1.00 97.38 334 LYS A O 1
ATOM 2753 N N . PRO A 1 335 ? 9.389 2.968 -24.784 1.00 97.81 335 PRO A N 1
ATOM 2754 C CA . PRO A 1 335 ? 10.659 2.784 -24.079 1.00 97.81 335 PRO A CA 1
ATOM 2755 C C . PRO A 1 335 ? 10.539 1.879 -22.845 1.00 97.81 335 PRO A C 1
ATOM 2757 O O . PRO A 1 335 ? 9.521 1.892 -22.156 1.00 97.81 335 PRO A O 1
ATOM 2760 N N . PHE A 1 336 ? 11.590 1.109 -22.562 1.00 98.38 336 PHE A N 1
ATOM 2761 C CA . PHE A 1 336 ? 11.667 0.174 -21.436 1.00 98.38 336 PHE A CA 1
ATOM 2762 C C . PHE A 1 336 ? 12.186 0.815 -20.139 1.00 98.38 336 PHE A C 1
ATOM 2764 O O . PHE A 1 336 ? 11.617 0.596 -19.070 1.00 98.38 336 PHE A O 1
ATOM 2771 N N . LEU A 1 337 ? 13.270 1.601 -20.202 1.00 98.38 337 LEU A N 1
ATOM 2772 C CA . LEU A 1 337 ? 13.902 2.123 -18.984 1.00 98.38 337 LEU A CA 1
ATOM 2773 C C . LEU A 1 337 ? 13.073 3.253 -18.337 1.00 98.38 337 LEU A C 1
ATOM 2775 O O . LEU A 1 337 ? 12.777 4.249 -19.005 1.00 98.38 337 LEU A O 1
ATOM 2779 N N . PRO A 1 338 ? 12.735 3.148 -17.036 1.00 97.56 338 PRO A N 1
ATOM 2780 C CA . PRO A 1 338 ? 11.992 4.181 -16.322 1.00 97.56 338 PRO A CA 1
ATOM 2781 C C . PRO A 1 338 ? 12.848 5.415 -16.015 1.00 97.56 338 PRO A C 1
ATOM 2783 O O . PRO A 1 338 ? 13.948 5.309 -15.485 1.00 97.56 338 PRO A O 1
ATOM 2786 N N . TYR A 1 339 ? 12.291 6.606 -16.209 1.00 96.00 339 TYR A N 1
ATOM 2787 C CA . TYR A 1 339 ? 12.860 7.869 -15.743 1.00 96.00 339 TYR A CA 1
ATOM 2788 C C . TYR A 1 339 ? 11.948 8.511 -14.695 1.00 96.00 339 TYR A C 1
ATOM 2790 O O . TYR A 1 339 ? 10.719 8.439 -14.786 1.00 96.00 339 TYR A O 1
ATOM 2798 N N . ARG A 1 340 ? 12.545 9.169 -13.695 1.00 94.00 340 ARG A N 1
ATOM 2799 C CA . ARG A 1 340 ? 11.803 9.999 -12.739 1.00 94.00 340 ARG A CA 1
ATOM 2800 C C . ARG A 1 340 ? 11.950 11.460 -13.136 1.00 94.00 340 ARG A C 1
ATOM 2802 O O . ARG A 1 340 ? 13.041 12.019 -13.030 1.00 94.00 340 ARG A O 1
ATOM 2809 N N . GLU A 1 341 ? 10.846 12.036 -13.594 1.00 89.50 341 GLU A N 1
ATOM 2810 C CA . GLU A 1 341 ? 10.729 13.446 -13.957 1.00 89.50 341 GLU A CA 1
ATOM 2811 C C . GLU A 1 341 ? 11.133 14.327 -12.749 1.00 89.50 341 GLU A C 1
ATOM 2813 O O . GLU A 1 341 ? 10.917 13.957 -11.592 1.00 89.50 341 GLU A O 1
ATOM 2818 N N . LYS A 1 342 ? 11.826 15.441 -13.009 1.00 83.94 342 LYS A N 1
ATOM 2819 C CA . LYS A 1 342 ? 12.576 16.219 -12.011 1.00 83.94 342 LYS A CA 1
ATOM 2820 C C . LYS A 1 342 ? 11.753 17.323 -11.341 1.00 83.94 342 LYS A C 1
ATOM 2822 O O . LYS A 1 342 ? 12.135 17.750 -10.256 1.00 83.94 342 LYS A O 1
ATOM 2827 N N . VAL A 1 343 ? 10.666 17.781 -11.963 1.00 81.88 343 VAL A N 1
ATOM 2828 C CA . VAL A 1 343 ? 9.825 18.894 -11.490 1.00 81.88 343 VAL A CA 1
ATOM 2829 C C . VAL A 1 343 ? 8.648 18.392 -10.648 1.00 81.88 343 VAL A C 1
ATOM 2831 O O . VAL A 1 343 ? 8.414 18.889 -9.550 1.00 81.88 343 VAL A O 1
ATOM 2834 N N . ASN A 1 344 ? 7.921 17.386 -11.138 1.00 83.19 344 ASN A N 1
ATOM 2835 C CA . ASN A 1 344 ? 6.723 16.813 -10.521 1.00 83.19 344 ASN A CA 1
ATOM 2836 C C . ASN A 1 344 ? 6.935 15.391 -9.952 1.00 83.19 344 ASN A C 1
ATOM 2838 O O . ASN A 1 344 ? 6.080 14.886 -9.224 1.00 83.19 344 ASN A O 1
ATOM 2842 N N . GLY A 1 345 ? 8.070 14.741 -10.240 1.00 87.00 345 GLY A N 1
ATOM 2843 C CA . GLY A 1 345 ? 8.432 13.437 -9.666 1.00 87.00 345 GLY A CA 1
ATOM 2844 C C . GLY A 1 345 ? 7.806 12.209 -10.343 1.00 87.00 345 GLY A C 1
ATOM 2845 O O . GLY A 1 345 ? 7.985 11.088 -9.844 1.00 87.00 345 GLY A O 1
ATOM 2846 N N . SER A 1 346 ? 7.076 12.393 -11.450 1.00 89.94 346 SER A N 1
ATOM 2847 C CA . SER A 1 346 ? 6.363 11.324 -12.164 1.00 89.94 346 SER A CA 1
ATOM 2848 C C . SER A 1 346 ? 7.289 10.256 -12.738 1.00 89.94 346 SER A C 1
ATOM 2850 O O . SER A 1 346 ? 8.442 10.510 -13.084 1.00 89.94 346 SER A O 1
ATOM 2852 N N . LEU A 1 347 ? 6.759 9.036 -12.851 1.00 94.38 347 LEU A N 1
ATOM 2853 C CA . LEU A 1 347 ? 7.437 7.900 -13.469 1.00 94.38 347 LEU A CA 1
ATOM 2854 C C . LEU A 1 347 ? 7.060 7.816 -14.953 1.00 94.38 347 LEU A C 1
ATOM 2856 O O . LEU A 1 347 ? 5.941 7.410 -15.276 1.00 94.38 347 LEU A O 1
ATOM 2860 N N . ILE A 1 348 ? 7.985 8.189 -15.832 1.00 95.94 348 ILE A N 1
ATOM 2861 C CA . ILE A 1 348 ? 7.811 8.208 -17.291 1.00 95.94 348 ILE A CA 1
ATOM 2862 C C . ILE A 1 348 ? 8.771 7.217 -17.962 1.00 95.94 348 ILE A C 1
ATOM 2864 O O . ILE A 1 348 ? 9.728 6.764 -17.340 1.00 95.94 348 ILE A O 1
ATOM 2868 N N . PHE A 1 349 ? 8.533 6.903 -19.234 1.00 97.31 349 PHE A N 1
ATOM 2869 C CA . PHE A 1 349 ? 9.350 5.977 -20.025 1.00 97.31 349 PHE A CA 1
ATOM 2870 C C . PHE A 1 349 ? 9.769 6.668 -21.338 1.00 97.31 349 PHE A C 1
ATOM 2872 O O . PHE A 1 349 ? 8.995 6.653 -22.299 1.00 97.31 349 PHE A O 1
ATOM 2879 N N . PRO A 1 350 ? 10.928 7.361 -21.362 1.00 96.81 350 PRO A N 1
ATOM 2880 C CA . PRO A 1 350 ? 11.270 8.303 -22.429 1.00 96.81 350 PRO A CA 1
ATOM 2881 C C . PRO A 1 350 ? 12.292 7.782 -23.460 1.00 96.81 350 PRO A C 1
ATOM 2883 O O . PRO A 1 350 ? 13.034 6.830 -23.206 1.00 96.81 350 PRO A O 1
ATOM 2886 N N . THR A 1 351 ? 12.366 8.456 -24.613 1.00 98.12 351 THR A N 1
ATOM 2887 C CA . THR A 1 351 ? 13.498 8.362 -25.557 1.00 98.12 351 THR A CA 1
ATOM 2888 C C . THR A 1 351 ? 14.564 9.425 -25.248 1.00 98.12 351 THR A C 1
ATOM 2890 O O . THR A 1 351 ? 14.428 10.187 -24.285 1.00 98.12 351 THR A O 1
ATOM 2893 N N . GLY A 1 352 ? 15.642 9.490 -26.035 1.00 97.06 352 GLY A N 1
ATOM 2894 C CA . GLY A 1 352 ? 16.725 10.460 -25.845 1.00 97.06 352 GLY A CA 1
ATOM 2895 C C . GLY A 1 352 ? 17.851 9.916 -24.964 1.00 97.06 352 GLY A C 1
ATOM 2896 O O . GLY A 1 352 ? 18.171 8.732 -25.035 1.00 97.06 352 GLY A O 1
ATOM 2897 N N . TYR A 1 353 ? 18.494 10.766 -24.163 1.00 96.12 353 TYR A N 1
ATOM 2898 C CA . TYR A 1 353 ? 19.647 10.406 -23.334 1.00 96.12 353 TYR A CA 1
ATOM 2899 C C . TYR A 1 353 ? 19.621 11.015 -21.926 1.00 96.12 353 TYR A C 1
ATOM 2901 O O . TYR A 1 353 ? 19.274 12.180 -21.713 1.00 96.12 353 TYR A O 1
ATOM 2909 N N . PHE A 1 354 ? 20.036 10.220 -20.941 1.00 95.94 354 PHE A N 1
ATOM 2910 C CA . PHE A 1 354 ? 20.071 10.616 -19.534 1.00 95.94 354 PHE A CA 1
ATOM 2911 C C . PHE A 1 354 ? 21.023 9.735 -18.715 1.00 95.94 354 PHE A C 1
ATOM 2913 O O . PHE A 1 354 ? 21.456 8.672 -19.157 1.00 95.94 354 PHE A O 1
ATOM 2920 N N . VAL A 1 355 ? 21.336 10.173 -17.493 1.00 95.25 355 VAL A N 1
ATOM 2921 C CA . VAL A 1 355 ? 21.955 9.325 -16.462 1.00 95.25 355 VAL A CA 1
ATOM 2922 C C . VAL A 1 355 ? 20.915 8.954 -15.407 1.00 95.25 355 VAL A C 1
ATOM 2924 O O . VAL A 1 355 ? 20.129 9.794 -14.966 1.00 95.25 355 VAL A O 1
ATOM 2927 N N . GLY A 1 356 ? 20.923 7.688 -14.992 1.00 95.88 356 GLY A N 1
ATOM 2928 C CA . GLY A 1 356 ? 20.093 7.163 -13.909 1.00 95.88 356 GLY A CA 1
ATOM 2929 C C . GLY A 1 356 ? 20.758 5.972 -13.222 1.00 95.88 356 GLY A C 1
ATOM 2930 O O . GLY A 1 356 ? 21.786 5.481 -13.688 1.00 95.88 356 GLY A O 1
ATOM 2931 N N . VAL A 1 357 ? 20.178 5.523 -12.107 1.00 98.12 357 VAL A N 1
ATOM 2932 C CA . VAL A 1 357 ? 20.602 4.297 -11.415 1.00 98.12 357 VAL A CA 1
ATOM 2933 C C . VAL A 1 357 ? 19.613 3.194 -11.748 1.00 98.12 357 VAL A C 1
ATOM 2935 O O . VAL A 1 357 ? 18.420 3.380 -11.547 1.00 98.12 357 VAL A O 1
ATOM 2938 N N . TYR A 1 358 ? 20.104 2.049 -12.209 1.00 98.62 358 TYR A N 1
ATOM 2939 C CA . TYR A 1 358 ? 19.281 0.915 -12.632 1.00 98.62 358 TYR A CA 1
ATOM 2940 C C . TYR A 1 358 ? 19.794 -0.387 -12.032 1.00 98.62 358 TYR A C 1
ATOM 2942 O O . TYR A 1 358 ? 20.962 -0.491 -11.645 1.00 98.62 358 TYR A O 1
ATOM 2950 N N . TYR A 1 359 ? 18.924 -1.392 -11.965 1.00 98.69 359 TYR A N 1
ATOM 2951 C CA . TYR A 1 359 ? 19.357 -2.757 -11.701 1.00 98.69 359 TYR A CA 1
ATOM 2952 C C . TYR A 1 359 ? 20.086 -3.314 -12.938 1.00 98.69 359 TYR A C 1
ATOM 2954 O O . TYR A 1 359 ? 19.692 -3.044 -14.073 1.00 98.69 359 TYR A O 1
ATOM 2962 N N . SER A 1 360 ? 21.166 -4.071 -12.738 1.00 98.56 360 SER A N 1
ATOM 2963 C CA . SER A 1 360 ? 22.068 -4.512 -13.815 1.00 98.56 360 SER A CA 1
ATOM 2964 C C . SER A 1 360 ? 21.365 -5.281 -14.929 1.00 98.56 360 SER A C 1
ATOM 2966 O O . SER A 1 360 ? 21.717 -5.127 -16.096 1.00 98.56 360 SER A O 1
ATOM 2968 N N . GLU A 1 361 ? 20.358 -6.079 -14.581 1.00 98.56 361 GLU A N 1
ATOM 2969 C CA . GLU A 1 361 ? 19.651 -6.910 -15.552 1.00 98.56 361 GLU A CA 1
ATOM 2970 C C . GLU A 1 361 ? 18.668 -6.073 -16.399 1.00 98.56 361 GLU A C 1
ATOM 2972 O O . GLU A 1 361 ? 18.423 -6.424 -17.548 1.00 98.56 361 GLU A O 1
ATOM 2977 N N . GLU A 1 362 ? 18.193 -4.916 -15.905 1.00 98.12 362 GLU A N 1
ATOM 2978 C CA . GLU A 1 362 ? 17.457 -3.942 -16.735 1.00 98.12 362 GLU A CA 1
ATOM 2979 C C . GLU A 1 362 ? 18.376 -3.282 -17.758 1.00 98.12 362 GLU A C 1
ATOM 2981 O O . GLU A 1 362 ? 17.961 -3.046 -18.886 1.00 98.12 362 GLU A O 1
ATOM 2986 N N . LEU A 1 363 ? 19.627 -2.991 -17.387 1.00 98.75 363 LEU A N 1
ATOM 2987 C CA . LEU A 1 363 ? 20.596 -2.432 -18.329 1.00 98.75 363 LEU A CA 1
ATOM 2988 C C . LEU A 1 363 ? 20.955 -3.447 -19.418 1.00 98.75 363 LEU A C 1
ATOM 2990 O O . LEU A 1 363 ? 21.013 -3.073 -20.583 1.00 98.75 363 LEU A O 1
ATOM 2994 N N . LYS A 1 364 ? 21.147 -4.727 -19.077 1.00 98.69 364 LYS A N 1
ATOM 2995 C CA . LYS A 1 364 ? 21.379 -5.786 -20.079 1.00 98.69 364 LYS A CA 1
ATOM 2996 C C . LYS A 1 364 ? 20.195 -5.883 -21.037 1.00 98.69 364 LYS A C 1
ATOM 2998 O O . LYS A 1 364 ? 20.368 -5.684 -22.232 1.00 98.69 364 LYS A O 1
ATOM 3003 N N . TYR A 1 365 ? 18.986 -6.025 -20.496 1.00 98.62 365 TYR A N 1
ATOM 3004 C CA . TYR A 1 365 ? 17.768 -6.091 -21.298 1.00 98.62 365 TYR A CA 1
ATOM 3005 C C . TYR A 1 365 ? 17.565 -4.840 -22.175 1.00 98.62 365 TYR A C 1
ATOM 3007 O O . TYR A 1 365 ? 17.236 -4.953 -23.349 1.00 98.62 365 TYR A O 1
ATOM 3015 N N . ALA A 1 366 ? 17.848 -3.639 -21.659 1.00 98.56 366 ALA A N 1
ATOM 3016 C CA . ALA A 1 366 ? 17.794 -2.404 -22.440 1.00 98.56 366 ALA A CA 1
ATOM 3017 C C . ALA A 1 366 ? 18.834 -2.361 -23.576 1.00 98.56 366 ALA A C 1
ATOM 3019 O O . ALA A 1 366 ? 18.495 -1.952 -24.685 1.00 98.56 366 ALA A O 1
ATOM 3020 N N . ARG A 1 367 ? 20.080 -2.802 -23.345 1.00 98.31 367 ARG A N 1
ATOM 3021 C CA . ARG A 1 367 ? 21.085 -2.950 -24.416 1.00 98.31 367 ARG A CA 1
ATOM 3022 C C . ARG A 1 367 ? 20.563 -3.877 -25.510 1.00 98.31 367 ARG A C 1
ATOM 3024 O O . ARG A 1 367 ? 20.683 -3.550 -26.686 1.00 98.31 367 ARG A O 1
ATOM 3031 N N . ASP A 1 368 ? 19.967 -4.998 -25.120 1.00 98.19 368 ASP A N 1
ATOM 3032 C CA . ASP A 1 368 ? 19.466 -6.020 -26.042 1.00 98.19 368 ASP A CA 1
ATOM 3033 C C . ASP A 1 368 ? 18.245 -5.514 -26.855 1.00 98.19 368 ASP A C 1
ATOM 3035 O O . ASP A 1 368 ? 17.985 -5.995 -27.955 1.00 98.19 368 ASP A O 1
ATOM 3039 N N . LEU A 1 369 ? 17.561 -4.465 -26.371 1.00 97.75 369 LEU A N 1
ATOM 3040 C CA . LEU A 1 369 ? 16.555 -3.665 -27.093 1.00 97.75 369 LEU A CA 1
ATOM 3041 C C . LEU A 1 369 ? 17.146 -2.516 -27.946 1.00 97.75 369 LEU A C 1
ATOM 3043 O O . LEU A 1 369 ? 16.396 -1.698 -28.480 1.00 97.75 369 LEU A O 1
ATOM 3047 N N . GLY A 1 370 ? 18.472 -2.405 -28.060 1.00 97.56 370 GLY A N 1
ATOM 3048 C CA . GLY A 1 370 ? 19.158 -1.384 -28.862 1.00 97.56 370 GLY A CA 1
ATOM 3049 C C . GLY A 1 370 ? 19.520 -0.084 -28.128 1.00 97.56 370 GLY A C 1
ATOM 3050 O O . GLY A 1 370 ? 19.860 0.904 -28.782 1.00 97.56 370 GLY A O 1
ATOM 3051 N N . TYR A 1 371 ? 19.468 -0.035 -26.792 1.00 98.19 371 TYR A N 1
ATOM 3052 C CA . TYR A 1 371 ? 19.946 1.135 -26.041 1.00 98.19 371 TYR A CA 1
ATOM 3053 C C . TYR A 1 371 ? 21.482 1.203 -26.028 1.00 98.19 371 TYR A C 1
ATOM 3055 O O . TYR A 1 371 ? 22.158 0.222 -25.714 1.00 98.19 371 TYR A O 1
ATOM 3063 N N . THR A 1 372 ? 22.056 2.394 -26.233 1.00 97.25 372 THR A N 1
ATOM 3064 C CA . THR A 1 372 ? 23.476 2.635 -25.909 1.00 97.25 372 THR A CA 1
ATOM 3065 C C . THR A 1 372 ? 23.618 2.813 -24.399 1.00 97.25 372 THR A C 1
ATOM 3067 O O . THR A 1 372 ? 22.907 3.631 -23.814 1.00 97.25 372 THR A O 1
ATOM 3070 N N . ILE A 1 373 ? 24.523 2.075 -23.748 1.00 97.00 373 ILE A N 1
ATOM 3071 C CA . ILE A 1 373 ? 24.665 2.081 -22.282 1.00 97.00 373 ILE A CA 1
ATOM 3072 C C . ILE A 1 373 ? 26.137 2.135 -21.884 1.00 97.00 373 ILE A C 1
ATOM 3074 O O . ILE A 1 373 ? 26.923 1.275 -22.278 1.00 97.00 373 ILE A O 1
ATOM 3078 N N . TYR A 1 374 ? 26.497 3.103 -21.037 1.00 95.75 374 TYR A N 1
ATOM 3079 C CA . TYR A 1 374 ? 27.834 3.201 -20.451 1.00 95.75 374 TYR A CA 1
ATOM 3080 C C . TYR A 1 374 ? 27.757 3.189 -18.909 1.00 95.75 374 TYR A C 1
ATOM 3082 O O . TYR A 1 374 ? 27.369 4.197 -18.305 1.00 95.75 374 TYR A O 1
ATOM 3090 N N . PRO A 1 375 ? 28.134 2.078 -18.244 1.00 96.62 375 PRO A N 1
ATOM 3091 C CA . PRO A 1 375 ? 28.250 2.007 -16.787 1.00 96.62 375 PRO A CA 1
ATOM 3092 C C . PRO A 1 375 ? 29.285 2.999 -16.237 1.00 96.62 375 PRO A C 1
ATOM 3094 O O . PRO A 1 375 ? 30.416 3.054 -16.721 1.00 96.62 375 PRO A O 1
ATOM 3097 N N . LEU A 1 376 ? 28.926 3.754 -15.194 1.00 96.00 376 LEU A N 1
ATOM 3098 C CA . LEU A 1 376 ? 29.806 4.748 -14.565 1.00 96.00 376 LEU A CA 1
ATOM 3099 C C . LEU A 1 376 ? 30.349 4.254 -13.218 1.00 96.00 376 LEU A C 1
ATOM 3101 O O . LEU A 1 376 ? 31.564 4.195 -13.032 1.00 96.00 376 LEU A O 1
ATOM 3105 N N . ARG A 1 377 ? 29.460 3.888 -12.286 1.00 97.56 377 ARG A N 1
ATOM 3106 C CA . ARG A 1 377 ? 29.767 3.482 -10.895 1.00 97.56 377 ARG A CA 1
ATOM 3107 C C . ARG A 1 377 ? 28.570 2.774 -10.256 1.00 97.56 377 ARG A C 1
ATOM 3109 O O . ARG A 1 377 ? 27.454 2.928 -10.743 1.00 97.56 377 ARG A O 1
ATOM 3116 N N . GLY A 1 378 ? 28.756 2.008 -9.184 1.00 98.06 378 GLY A N 1
ATOM 3117 C CA . GLY A 1 378 ? 27.638 1.289 -8.567 1.00 98.06 378 GLY A CA 1
ATOM 3118 C C . GLY A 1 378 ? 27.978 0.405 -7.373 1.00 98.06 378 GLY A C 1
ATOM 3119 O O . GLY A 1 378 ? 29.143 0.200 -7.034 1.00 98.06 378 GLY A O 1
ATOM 3120 N N . TYR A 1 379 ? 26.929 -0.145 -6.761 1.00 98.56 379 TYR A N 1
ATOM 3121 C CA . TYR A 1 379 ? 27.010 -1.183 -5.736 1.00 98.56 379 TYR A CA 1
ATOM 3122 C C . TYR A 1 379 ? 26.747 -2.549 -6.365 1.00 98.56 379 TYR A C 1
ATOM 3124 O O . TYR A 1 379 ? 25.658 -2.804 -6.882 1.00 98.56 379 TYR A O 1
ATOM 3132 N N . LEU A 1 380 ? 27.745 -3.425 -6.306 1.00 98.38 380 LEU A N 1
ATOM 3133 C CA . LEU A 1 380 ? 27.707 -4.757 -6.897 1.00 98.38 380 LEU A CA 1
ATOM 3134 C C . LEU A 1 380 ? 27.531 -5.830 -5.816 1.00 98.38 380 LEU A C 1
ATOM 3136 O O . LEU A 1 380 ? 28.052 -5.705 -4.707 1.00 98.38 380 LEU A O 1
ATOM 3140 N N . PHE A 1 381 ? 26.781 -6.876 -6.154 1.00 98.12 381 PHE A N 1
ATOM 3141 C CA . PHE A 1 381 ? 26.331 -7.947 -5.261 1.00 98.12 381 PHE A CA 1
ATOM 3142 C C . PHE A 1 381 ? 26.722 -9.322 -5.820 1.00 98.12 381 PHE A C 1
ATOM 3144 O O . PHE A 1 381 ? 27.055 -9.457 -6.999 1.00 98.12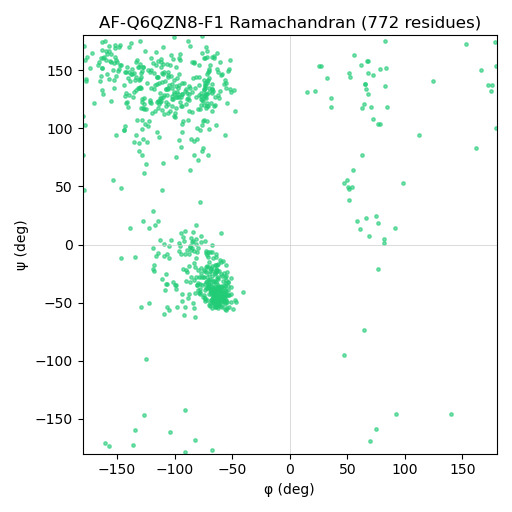 381 PHE A O 1
ATOM 3151 N N . LYS A 1 382 ? 26.632 -10.369 -4.994 1.00 96.94 382 LYS A N 1
ATOM 3152 C CA . LYS A 1 382 ? 26.684 -11.756 -5.476 1.00 96.94 382 LYS A CA 1
ATOM 3153 C C . LYS A 1 382 ? 25.355 -12.098 -6.170 1.00 96.94 382 LYS A C 1
ATOM 3155 O O . LYS A 1 382 ? 24.291 -11.714 -5.683 1.00 96.94 382 LYS A O 1
ATOM 3160 N N . LYS A 1 383 ? 25.415 -12.814 -7.300 1.00 96.81 383 LYS A N 1
ATOM 3161 C CA . LYS A 1 383 ? 24.243 -13.409 -7.964 1.00 96.81 383 LYS A CA 1
ATOM 3162 C C . LYS A 1 383 ? 23.995 -14.795 -7.374 1.00 96.81 383 LYS A C 1
ATOM 3164 O O . LYS A 1 383 ? 24.831 -15.679 -7.534 1.00 96.81 383 LYS A O 1
ATOM 3169 N N . THR A 1 384 ? 22.862 -14.958 -6.698 1.00 96.25 384 THR A N 1
ATOM 3170 C CA . THR A 1 384 ? 22.444 -16.211 -6.046 1.00 96.25 384 THR A CA 1
ATOM 3171 C C . THR A 1 384 ? 20.998 -16.513 -6.423 1.00 96.25 384 THR A C 1
ATOM 3173 O O . THR A 1 384 ? 20.231 -15.594 -6.720 1.00 96.25 384 THR A O 1
ATOM 3176 N N . GLU A 1 385 ? 20.624 -17.793 -6.418 1.00 95.69 385 GLU A N 1
ATOM 3177 C CA . GLU A 1 385 ? 19.226 -18.225 -6.514 1.00 95.69 385 GLU A CA 1
ATOM 3178 C C . GLU A 1 385 ? 18.349 -17.526 -5.456 1.00 95.69 385 GLU A C 1
ATOM 3180 O O . GLU A 1 385 ? 18.832 -17.110 -4.399 1.00 95.69 385 GLU A O 1
ATOM 3185 N N . SER A 1 386 ? 17.066 -17.333 -5.765 1.00 96.38 386 SER A N 1
ATOM 3186 C CA . SER A 1 386 ? 16.177 -16.547 -4.913 1.00 96.38 386 SER A CA 1
ATOM 3187 C C . SER A 1 386 ? 15.909 -17.222 -3.558 1.00 96.38 386 SER A C 1
ATOM 3189 O O . SER A 1 386 ? 15.439 -18.363 -3.530 1.00 96.38 386 SER A O 1
ATOM 3191 N N . PRO A 1 387 ? 16.053 -16.502 -2.427 1.00 95.75 387 PRO A N 1
ATOM 3192 C CA . PRO A 1 387 ? 15.692 -17.016 -1.107 1.00 95.75 387 PRO A CA 1
ATOM 3193 C C . PRO A 1 387 ? 14.171 -17.143 -0.924 1.00 95.75 387 PRO A C 1
ATOM 3195 O O . PRO A 1 387 ? 13.715 -17.640 0.100 1.00 95.75 387 PRO A O 1
ATOM 3198 N N . PHE A 1 388 ? 13.367 -16.670 -1.882 1.00 97.31 388 PHE A N 1
ATOM 3199 C CA . PHE A 1 388 ? 11.906 -16.714 -1.820 1.00 97.31 388 PHE A CA 1
ATOM 3200 C C . PHE A 1 388 ? 11.296 -17.917 -2.548 1.00 97.31 388 PHE A C 1
ATOM 3202 O O . PHE A 1 388 ? 10.084 -18.095 -2.464 1.00 97.31 388 PHE A O 1
ATOM 3209 N N . LYS A 1 389 ? 12.098 -18.732 -3.249 1.00 96.31 389 LYS A N 1
ATOM 3210 C CA . LYS A 1 389 ? 11.607 -19.778 -4.160 1.00 96.31 389 LYS A CA 1
ATOM 3211 C C . LYS A 1 389 ? 10.625 -20.743 -3.487 1.00 96.31 389 LYS A C 1
ATOM 3213 O O . LYS A 1 389 ? 9.485 -20.855 -3.925 1.00 96.31 389 LYS A O 1
ATOM 3218 N N . THR A 1 390 ? 11.026 -21.349 -2.369 1.00 96.56 390 THR A N 1
ATOM 3219 C CA . THR A 1 390 ? 10.178 -22.254 -1.571 1.00 96.56 390 THR A CA 1
ATOM 3220 C C . THR A 1 390 ? 8.965 -21.532 -0.974 1.00 96.56 390 THR A C 1
ATOM 3222 O O . THR A 1 390 ? 7.854 -22.045 -1.023 1.00 96.56 390 THR A O 1
ATOM 3225 N N . PHE A 1 391 ? 9.143 -20.300 -0.478 1.00 96.75 391 PHE A N 1
ATOM 3226 C CA . PHE A 1 391 ? 8.043 -19.494 0.071 1.00 96.75 391 PHE A CA 1
ATOM 3227 C C . PHE A 1 391 ? 6.951 -19.202 -0.967 1.00 96.75 391 PHE A C 1
ATOM 3229 O O . PHE A 1 391 ? 5.770 -19.254 -0.637 1.00 96.75 391 PHE A O 1
ATOM 3236 N N . VAL A 1 392 ? 7.318 -18.892 -2.214 1.00 97.75 392 VAL A N 1
ATOM 3237 C CA . VAL A 1 392 ? 6.330 -18.665 -3.277 1.00 97.75 392 VAL A CA 1
ATOM 3238 C C . VAL A 1 392 ? 5.702 -19.981 -3.719 1.00 97.75 392 VAL A C 1
ATOM 3240 O O . VAL A 1 392 ? 4.477 -20.056 -3.760 1.00 97.75 392 VAL A O 1
ATOM 3243 N N . ASN A 1 393 ? 6.514 -21.006 -3.994 1.00 96.75 393 ASN A N 1
ATOM 3244 C CA . ASN A 1 393 ? 6.046 -22.317 -4.442 1.00 96.75 393 ASN A CA 1
ATOM 3245 C C . ASN A 1 393 ? 4.974 -22.881 -3.501 1.00 96.75 393 ASN A C 1
ATOM 3247 O O . ASN A 1 393 ? 3.867 -23.199 -3.935 1.00 96.75 393 ASN A O 1
ATOM 3251 N N . ASP A 1 394 ? 5.277 -22.954 -2.207 1.00 96.00 394 ASP A N 1
ATOM 3252 C CA . ASP A 1 394 ? 4.418 -23.619 -1.230 1.00 96.00 394 ASP A CA 1
ATOM 3253 C C . ASP A 1 394 ? 3.105 -22.844 -1.042 1.00 96.00 394 ASP A C 1
ATOM 3255 O O . ASP A 1 394 ? 2.020 -23.415 -1.153 1.00 96.00 394 ASP A O 1
ATOM 3259 N N . LEU A 1 395 ? 3.178 -21.516 -0.863 1.00 96.00 395 LEU A N 1
ATOM 3260 C CA . LEU A 1 395 ? 1.982 -20.679 -0.723 1.00 96.00 395 LEU A CA 1
ATOM 3261 C C . LEU A 1 395 ? 1.144 -20.628 -2.011 1.00 96.00 395 LEU A C 1
ATOM 3263 O O . LEU A 1 395 ? -0.077 -20.488 -1.928 1.00 96.00 395 LEU A O 1
ATOM 3267 N N . TYR A 1 396 ? 1.752 -20.725 -3.197 1.00 96.31 396 TYR A N 1
ATOM 3268 C CA . TYR A 1 396 ? 1.008 -20.749 -4.457 1.00 96.31 396 TYR A CA 1
ATOM 3269 C C . TYR A 1 396 ? 0.322 -22.100 -4.684 1.00 96.31 396 TYR A C 1
ATOM 3271 O O . TYR A 1 396 ? -0.859 -22.128 -5.032 1.00 96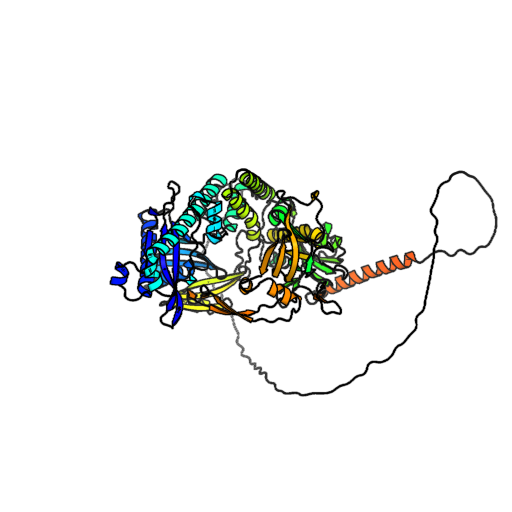.31 396 TYR A O 1
ATOM 3279 N N . ASN A 1 397 ? 1.012 -23.211 -4.418 1.00 95.44 397 ASN A N 1
ATOM 3280 C CA . ASN A 1 397 ? 0.453 -24.554 -4.564 1.00 95.44 397 ASN A CA 1
ATOM 3281 C C . ASN A 1 397 ? -0.690 -24.793 -3.568 1.00 95.44 397 ASN A C 1
ATOM 3283 O O . ASN A 1 397 ? -1.798 -25.115 -3.999 1.00 95.44 397 ASN A O 1
ATOM 3287 N N . SER A 1 398 ? -0.503 -24.488 -2.278 1.00 94.88 398 SER A N 1
ATOM 3288 C CA . SER A 1 398 ? -1.583 -24.611 -1.287 1.00 94.88 398 SER A CA 1
ATOM 3289 C C . SER A 1 398 ? -2.753 -23.651 -1.543 1.00 94.88 398 SER A C 1
ATOM 3291 O O . SER A 1 398 ? -3.892 -23.946 -1.186 1.00 94.88 398 SER A O 1
ATOM 3293 N N . ARG A 1 399 ? -2.528 -22.522 -2.234 1.00 94.69 399 ARG A N 1
ATOM 3294 C CA . ARG A 1 399 ? -3.605 -21.650 -2.737 1.00 94.69 399 ARG A CA 1
ATOM 3295 C C . ARG A 1 399 ? -4.373 -22.271 -3.907 1.00 94.69 399 ARG A C 1
ATOM 3297 O O . ARG A 1 399 ? -5.575 -22.031 -4.022 1.00 94.69 399 ARG A O 1
ATOM 3304 N N . LEU A 1 400 ? -3.715 -23.028 -4.787 1.00 93.88 400 LEU A N 1
ATOM 3305 C CA . LEU A 1 400 ? -4.386 -23.775 -5.856 1.00 93.88 400 LEU A CA 1
ATOM 3306 C C . LEU A 1 400 ? -5.171 -24.971 -5.303 1.00 93.88 400 LEU A C 1
ATOM 3308 O O . LEU A 1 400 ? -6.253 -25.251 -5.807 1.00 93.88 400 LEU A O 1
ATOM 3312 N N . GLU A 1 401 ? -4.664 -25.643 -4.272 1.00 93.88 401 GLU A N 1
ATOM 3313 C CA . GLU A 1 401 ? -5.366 -26.716 -3.553 1.00 93.88 401 GLU A CA 1
ATOM 3314 C C . GLU A 1 401 ? -6.599 -26.165 -2.832 1.00 93.88 401 GLU A C 1
ATOM 3316 O O . GLU A 1 401 ? -7.716 -26.543 -3.170 1.00 93.88 401 GLU A O 1
ATOM 3321 N N . ALA A 1 402 ? -6.433 -25.133 -1.999 1.00 92.56 402 ALA A N 1
ATOM 3322 C CA . ALA A 1 402 ? -7.546 -24.451 -1.338 1.00 92.56 402 ALA A CA 1
ATOM 3323 C C . ALA A 1 402 ? -8.634 -23.951 -2.313 1.00 92.56 402 ALA A C 1
ATOM 3325 O O . ALA A 1 402 ? -9.810 -23.942 -1.966 1.00 92.56 402 ALA A O 1
ATOM 3326 N N . LYS A 1 403 ? -8.271 -23.561 -3.546 1.00 92.38 403 LYS A N 1
ATOM 3327 C CA . LYS A 1 403 ? -9.241 -23.245 -4.610 1.00 92.38 403 LYS A CA 1
ATOM 3328 C C . LYS A 1 403 ? -10.020 -24.466 -5.115 1.00 92.38 403 LYS A C 1
ATOM 3330 O O . LYS A 1 403 ? -11.205 -24.323 -5.394 1.00 92.38 403 LYS A O 1
ATOM 3335 N N . LYS A 1 404 ? -9.368 -25.622 -5.292 1.00 92.19 404 LYS A N 1
ATOM 3336 C CA . LYS A 1 404 ? -10.020 -26.873 -5.734 1.00 92.19 404 LYS A CA 1
ATOM 3337 C C . LYS A 1 404 ? -10.996 -27.381 -4.673 1.00 92.19 404 LYS A C 1
ATOM 3339 O O . LYS A 1 404 ? -12.085 -27.821 -5.016 1.00 92.19 404 LYS A O 1
ATOM 3344 N N . ASP A 1 405 ? -10.621 -27.235 -3.405 1.00 91.25 405 ASP A N 1
ATOM 3345 C CA . ASP A 1 405 ? -11.388 -27.701 -2.246 1.00 91.25 405 ASP A CA 1
ATOM 3346 C C . ASP A 1 405 ? -12.518 -26.732 -1.831 1.00 91.25 405 ASP A C 1
ATOM 3348 O O . ASP A 1 405 ? -13.153 -26.923 -0.796 1.00 91.25 405 ASP A O 1
ATOM 3352 N N . GLY A 1 406 ? -12.749 -25.648 -2.587 1.00 87.12 406 GLY A N 1
ATOM 3353 C CA . GLY A 1 406 ? -13.744 -24.612 -2.265 1.00 87.12 406 GLY A CA 1
ATOM 3354 C C . GLY A 1 406 ? -13.405 -23.743 -1.043 1.00 87.12 406 GLY A C 1
ATOM 3355 O O . GLY A 1 406 ? -14.220 -22.932 -0.609 1.00 87.12 406 GLY A O 1
ATOM 3356 N N . ASN A 1 407 ? -12.203 -23.875 -0.479 1.00 86.69 407 ASN A N 1
ATOM 3357 C CA . ASN A 1 407 ? -11.774 -23.193 0.736 1.00 86.69 407 ASN A CA 1
ATOM 3358 C C . ASN A 1 407 ? -11.269 -21.767 0.437 1.00 86.69 407 ASN A C 1
ATOM 3360 O O . ASN A 1 407 ? -10.064 -21.480 0.402 1.00 86.69 407 ASN A O 1
ATOM 3364 N N . GLU A 1 408 ? -12.217 -20.853 0.212 1.00 86.81 408 GLU A N 1
ATOM 3365 C CA . GLU A 1 408 ? -11.930 -19.449 -0.099 1.00 86.81 408 GLU A CA 1
ATOM 3366 C C . GLU A 1 408 ? -11.048 -18.765 0.952 1.00 86.81 408 GLU A C 1
ATOM 3368 O O . GLU A 1 408 ? -10.134 -18.022 0.595 1.00 86.81 408 GLU A O 1
ATOM 3373 N N . GLY A 1 409 ? -11.274 -19.039 2.239 1.00 83.62 409 GLY A N 1
ATOM 3374 C CA . GLY A 1 409 ? -10.552 -18.416 3.348 1.00 83.62 409 GLY A CA 1
ATOM 3375 C C . GLY A 1 409 ? -9.063 -18.749 3.346 1.00 83.62 409 GLY A C 1
ATOM 3376 O O . GLY A 1 409 ? -8.224 -17.853 3.467 1.00 83.62 409 GLY A O 1
ATOM 3377 N N . MET A 1 410 ? -8.719 -20.019 3.119 1.00 88.25 410 MET A N 1
ATOM 3378 C CA . MET A 1 410 ? -7.333 -20.457 2.926 1.00 88.25 410 MET A CA 1
ATOM 3379 C C . MET A 1 410 ? -6.723 -19.824 1.667 1.00 88.25 410 MET A C 1
ATOM 3381 O O . MET A 1 410 ? -5.649 -19.222 1.729 1.00 88.25 410 MET A O 1
ATOM 3385 N N . SER A 1 411 ? -7.438 -19.876 0.537 1.00 91.19 411 SER A N 1
ATOM 3386 C CA . SER A 1 411 ? -7.024 -19.264 -0.737 1.00 91.19 411 SER A CA 1
ATOM 3387 C C . SER A 1 411 ? -6.748 -17.754 -0.607 1.00 91.19 411 SER A C 1
ATOM 3389 O O . SER A 1 411 ? -5.763 -17.242 -1.155 1.00 91.19 411 SER A O 1
ATOM 3391 N N . TYR A 1 412 ? -7.567 -17.042 0.175 1.00 89.88 412 TYR A N 1
ATOM 3392 C CA . TYR A 1 412 ? -7.382 -15.636 0.526 1.00 89.88 412 TYR A CA 1
ATOM 3393 C C . TYR A 1 412 ? -6.134 -15.424 1.395 1.00 89.88 412 TYR A C 1
ATOM 3395 O O . TYR A 1 412 ? -5.286 -14.608 1.025 1.00 89.88 412 TYR A O 1
ATOM 3403 N N . VAL A 1 413 ? -5.976 -16.173 2.496 1.00 90.44 413 VAL A N 1
ATOM 3404 C CA . VAL A 1 413 ? -4.822 -16.051 3.410 1.00 90.44 413 VAL A CA 1
ATOM 3405 C C . VAL A 1 413 ? -3.501 -16.268 2.667 1.00 90.44 413 VAL A C 1
ATOM 3407 O O . VAL A 1 413 ? -2.607 -15.421 2.753 1.00 90.44 413 VAL A O 1
ATOM 3410 N N . TYR A 1 414 ? -3.385 -17.333 1.869 1.00 93.94 414 TYR A N 1
ATOM 3411 C CA . TYR A 1 414 ? -2.189 -17.577 1.059 1.00 93.94 414 TYR A CA 1
ATOM 3412 C C . TYR A 1 414 ? -1.929 -16.444 0.050 1.00 93.94 414 TYR A C 1
ATOM 3414 O O . TYR A 1 414 ? -0.796 -15.967 -0.056 1.00 93.94 414 TYR A O 1
ATOM 3422 N N . LYS A 1 415 ? -2.971 -15.938 -0.639 1.00 92.88 415 LYS A N 1
ATOM 3423 C CA . LYS A 1 415 ? -2.855 -14.801 -1.575 1.00 92.88 415 LYS A CA 1
ATOM 3424 C C . LYS A 1 415 ? -2.285 -13.556 -0.890 1.00 92.88 415 LYS A C 1
ATOM 3426 O O . LYS A 1 415 ? -1.373 -12.932 -1.436 1.00 92.88 415 LYS A O 1
ATOM 3431 N N . ILE A 1 416 ? -2.811 -13.174 0.278 1.00 91.81 416 ILE A N 1
ATOM 3432 C CA . ILE A 1 416 ? -2.379 -11.940 0.953 1.00 91.81 416 ILE A CA 1
ATOM 3433 C C . ILE A 1 416 ? -0.996 -12.070 1.593 1.00 91.81 416 ILE A C 1
ATOM 3435 O O . ILE A 1 416 ? -0.245 -11.095 1.567 1.00 91.81 416 ILE A O 1
ATOM 3439 N N . LEU A 1 417 ? -0.622 -13.245 2.108 1.00 94.06 417 LEU A N 1
ATOM 3440 C CA . LEU A 1 417 ? 0.718 -13.496 2.648 1.00 94.06 417 LEU A CA 1
ATOM 3441 C C . LEU A 1 417 ? 1.784 -13.378 1.557 1.00 94.06 417 LEU A C 1
ATOM 3443 O O . LEU A 1 417 ? 2.716 -12.581 1.682 1.00 94.06 417 LEU A O 1
ATOM 3447 N N . MET A 1 418 ? 1.599 -14.124 0.467 1.00 94.06 418 MET A N 1
ATOM 3448 C CA . MET A 1 418 ? 2.524 -14.197 -0.660 1.00 94.06 418 MET A CA 1
ATOM 3449 C C . MET A 1 418 ? 2.738 -12.817 -1.308 1.00 94.06 418 MET A C 1
ATOM 3451 O O . MET A 1 418 ? 3.875 -12.368 -1.452 1.00 94.06 418 MET A O 1
ATOM 3455 N N . ASN A 1 419 ? 1.656 -12.089 -1.612 1.00 92.12 419 ASN A N 1
ATOM 3456 C CA . ASN A 1 419 ? 1.742 -10.763 -2.236 1.00 92.12 419 ASN A CA 1
ATOM 3457 C C . ASN A 1 419 ? 2.320 -9.672 -1.302 1.00 92.12 419 ASN A C 1
ATOM 3459 O O . ASN A 1 419 ? 2.817 -8.657 -1.790 1.00 92.12 419 ASN A O 1
ATOM 3463 N N . SER A 1 420 ? 2.266 -9.838 0.028 1.00 93.69 420 SER A N 1
ATOM 3464 C CA . SER A 1 420 ? 2.650 -8.780 0.985 1.00 93.69 420 SER A CA 1
ATOM 3465 C C . SER A 1 420 ? 4.117 -8.795 1.424 1.00 93.69 420 SER A C 1
ATOM 3467 O O . SER A 1 420 ? 4.542 -7.865 2.119 1.00 93.69 420 SER A O 1
ATOM 3469 N N . LEU A 1 421 ? 4.896 -9.823 1.063 1.00 94.75 421 LEU A N 1
ATOM 3470 C CA . LEU A 1 421 ? 6.277 -9.961 1.536 1.00 94.75 421 LEU A CA 1
ATOM 3471 C C . LEU A 1 421 ? 7.218 -8.910 0.921 1.00 94.75 421 LEU A C 1
ATOM 3473 O O . LEU A 1 421 ? 7.893 -8.196 1.664 1.00 94.75 421 LEU A O 1
ATOM 3477 N N . TYR A 1 422 ? 7.247 -8.768 -0.411 1.00 94.69 422 TYR A N 1
ATOM 3478 C CA . TYR A 1 422 ? 8.259 -7.947 -1.103 1.00 94.69 422 TYR A CA 1
ATOM 3479 C C . TYR A 1 422 ? 8.263 -6.475 -0.649 1.00 94.69 422 TYR A C 1
ATOM 3481 O O . TYR A 1 422 ? 9.316 -5.894 -0.373 1.00 94.69 422 TYR A O 1
ATOM 3489 N N . GLY A 1 423 ? 7.073 -5.889 -0.467 1.00 92.31 423 GLY A N 1
ATOM 3490 C CA . GLY A 1 423 ? 6.900 -4.502 -0.032 1.00 92.31 423 GLY A CA 1
ATOM 3491 C C . GLY A 1 423 ? 7.463 -4.213 1.365 1.00 92.31 423 GLY A C 1
ATOM 3492 O O . GLY A 1 423 ? 7.704 -3.051 1.697 1.00 92.31 423 GLY A O 1
ATOM 3493 N N . ARG A 1 424 ? 7.732 -5.245 2.181 1.00 92.50 424 ARG A N 1
ATOM 3494 C CA . ARG A 1 424 ? 8.395 -5.096 3.484 1.00 92.50 424 ARG A CA 1
ATOM 3495 C C . ARG A 1 424 ? 9.857 -4.675 3.346 1.00 92.50 424 ARG A C 1
ATOM 3497 O O . ARG A 1 424 ? 10.313 -3.844 4.130 1.00 92.50 424 ARG A O 1
ATOM 3504 N N . PHE A 1 425 ? 10.562 -5.211 2.352 1.00 94.31 425 PHE A N 1
ATOM 3505 C CA . PHE A 1 425 ? 11.956 -4.864 2.073 1.00 94.31 425 PHE A CA 1
ATOM 3506 C C . PHE A 1 425 ? 12.087 -3.437 1.518 1.00 94.31 425 PHE A C 1
ATOM 3508 O O . PHE A 1 425 ? 13.051 -2.738 1.816 1.00 94.31 425 PHE A O 1
ATOM 3515 N N . GLY A 1 426 ? 11.083 -2.975 0.766 1.00 92.94 426 GLY A N 1
ATOM 3516 C CA . GLY A 1 426 ? 11.063 -1.653 0.133 1.00 92.94 426 GLY A CA 1
ATOM 3517 C C . GLY A 1 426 ? 10.657 -0.476 1.031 1.00 92.94 426 GLY A C 1
ATOM 3518 O O . GLY A 1 426 ? 10.608 0.650 0.529 1.00 92.94 426 GLY A O 1
ATOM 3519 N N . ILE A 1 427 ? 10.356 -0.689 2.323 1.00 89.12 427 ILE A N 1
ATOM 3520 C CA . ILE A 1 427 ? 9.872 0.362 3.246 1.00 89.12 427 ILE A CA 1
ATOM 3521 C C . ILE A 1 427 ? 10.748 1.620 3.174 1.00 89.12 427 ILE A C 1
ATOM 3523 O O . ILE A 1 427 ? 11.974 1.540 3.220 1.00 89.12 427 ILE A O 1
ATOM 3527 N N . ASN A 1 428 ? 10.104 2.786 3.078 1.00 84.62 428 ASN A N 1
ATOM 3528 C CA . ASN A 1 428 ? 10.762 4.091 3.053 1.00 84.62 428 ASN A CA 1
ATOM 3529 C C . ASN A 1 428 ? 11.267 4.477 4.466 1.00 84.62 428 ASN A C 1
ATOM 3531 O O . ASN A 1 428 ? 10.461 4.457 5.401 1.00 84.62 428 ASN A O 1
ATOM 3535 N N . PRO A 1 429 ? 12.552 4.849 4.652 1.00 81.75 429 PRO A N 1
ATOM 3536 C CA . PRO A 1 429 ? 13.062 5.374 5.924 1.00 81.75 429 PRO A CA 1
ATOM 3537 C C . PRO A 1 429 ? 12.496 6.758 6.285 1.00 81.75 429 PRO A C 1
ATOM 3539 O O . PRO A 1 429 ? 12.560 7.153 7.448 1.00 81.75 429 PRO A O 1
ATOM 3542 N N . LYS A 1 430 ? 11.936 7.489 5.311 1.00 84.50 430 LYS A N 1
ATOM 3543 C CA . LYS A 1 430 ? 11.342 8.822 5.487 1.00 84.50 430 LYS A CA 1
ATOM 3544 C C . LYS A 1 430 ? 9.835 8.694 5.725 1.00 84.50 430 LYS A C 1
ATOM 3546 O O . LYS A 1 430 ? 9.137 8.051 4.937 1.00 84.50 430 LYS A O 1
ATOM 3551 N N . MET A 1 431 ? 9.329 9.291 6.803 1.00 88.31 431 MET A N 1
ATOM 3552 C CA . MET A 1 431 ? 7.912 9.236 7.188 1.00 88.31 431 MET A CA 1
ATOM 3553 C C . MET A 1 431 ? 7.493 10.456 8.012 1.00 88.31 431 MET A C 1
ATOM 3555 O O . MET A 1 431 ? 8.282 10.979 8.793 1.00 88.31 431 MET A O 1
ATOM 3559 N N . THR A 1 432 ? 6.231 10.861 7.919 1.00 91.31 432 THR A N 1
ATOM 3560 C CA . THR A 1 432 ? 5.619 11.701 8.955 1.00 91.31 432 THR A CA 1
ATOM 3561 C C . THR A 1 432 ? 5.333 10.836 10.181 1.00 91.31 432 THR A C 1
ATOM 3563 O O . THR A 1 432 ? 4.781 9.742 10.048 1.00 91.31 432 THR A O 1
ATOM 3566 N N . ILE A 1 433 ? 5.682 11.319 11.366 1.00 92.31 433 ILE A N 1
ATOM 3567 C CA . ILE A 1 433 ? 5.201 10.826 12.660 1.00 92.31 433 ILE A CA 1
ATOM 3568 C C . ILE A 1 433 ? 4.201 11.835 13.227 1.00 92.31 433 ILE A C 1
ATOM 3570 O O . ILE A 1 433 ? 4.347 13.035 12.992 1.00 92.31 433 ILE A O 1
ATOM 3574 N N . THR A 1 434 ? 3.216 11.351 13.977 1.00 93.38 434 THR A N 1
ATOM 3575 C CA . THR A 1 434 ? 2.318 12.203 14.768 1.00 93.38 434 THR A CA 1
ATOM 3576 C C . THR A 1 434 ? 2.486 11.809 16.227 1.00 93.38 434 THR A C 1
ATOM 3578 O O . THR A 1 434 ? 2.161 10.682 16.604 1.00 93.38 434 THR A O 1
ATOM 3581 N N . GLU A 1 435 ? 3.036 12.718 17.023 1.00 93.00 435 GLU A N 1
ATOM 3582 C CA . GLU A 1 435 ? 3.235 12.548 18.460 1.00 93.00 435 GLU A CA 1
ATOM 3583 C C . GLU A 1 435 ? 2.096 13.243 19.220 1.00 93.00 435 GLU A C 1
ATOM 3585 O O . GLU A 1 435 ? 1.634 14.314 18.821 1.00 93.00 435 GLU A O 1
ATOM 3590 N N . ILE A 1 436 ? 1.661 12.632 20.324 1.00 92.62 436 ILE A N 1
ATOM 3591 C CA . ILE A 1 436 ? 0.750 13.238 21.302 1.00 92.62 436 ILE A CA 1
ATOM 3592 C C . ILE A 1 436 ? 1.581 13.554 22.541 1.00 92.62 436 ILE A C 1
ATOM 3594 O O . ILE A 1 436 ? 2.177 12.646 23.126 1.00 92.62 436 ILE A O 1
ATOM 3598 N N . CYS A 1 437 ? 1.667 14.826 22.920 1.00 91.38 437 CYS A N 1
ATOM 3599 C CA . CYS A 1 437 ? 2.598 15.270 23.955 1.00 91.38 437 CYS A CA 1
ATOM 3600 C C . CYS A 1 437 ? 2.077 16.461 24.771 1.00 91.38 437 CYS A C 1
ATOM 3602 O O . CYS A 1 437 ? 1.048 17.049 24.446 1.00 91.38 437 CYS A O 1
ATOM 3604 N N . ASN A 1 438 ? 2.779 16.785 25.860 1.00 91.75 438 ASN A N 1
ATOM 3605 C CA . ASN A 1 438 ? 2.455 17.907 26.740 1.00 91.75 438 ASN A CA 1
ATOM 3606 C C . ASN A 1 438 ? 3.080 19.230 26.247 1.00 91.75 438 ASN A C 1
ATOM 3608 O O . ASN A 1 438 ? 3.942 19.208 25.364 1.00 91.75 438 ASN A O 1
ATOM 3612 N N . GLN A 1 439 ? 2.714 20.370 26.843 1.00 92.88 439 GLN A N 1
ATOM 3613 C CA . GLN A 1 439 ? 3.196 21.702 26.434 1.00 92.88 439 GLN A CA 1
ATOM 3614 C C . GLN A 1 439 ? 4.731 21.815 26.393 1.00 92.88 439 GLN A C 1
ATOM 3616 O O . GLN A 1 439 ? 5.294 22.359 25.441 1.00 92.88 439 GLN A O 1
ATOM 3621 N N . ASP A 1 440 ? 5.438 21.279 27.392 1.00 91.75 440 ASP A N 1
ATOM 3622 C CA . ASP A 1 440 ? 6.908 21.333 27.439 1.00 91.75 440 ASP A CA 1
ATOM 3623 C C . ASP A 1 440 ? 7.564 20.540 26.305 1.00 91.75 440 ASP A C 1
ATOM 3625 O O . ASP A 1 440 ? 8.554 20.989 25.720 1.00 91.75 440 ASP A O 1
ATOM 3629 N N . CYS A 1 441 ? 7.018 19.369 25.972 1.00 91.56 441 CYS A N 1
ATOM 3630 C CA . CYS A 1 441 ? 7.485 18.578 24.842 1.00 91.56 441 CYS A CA 1
ATOM 3631 C C . CYS A 1 441 ? 7.121 19.257 23.515 1.00 91.56 441 CYS A C 1
ATOM 3633 O O . CYS A 1 441 ? 7.977 19.373 22.639 1.00 91.56 441 CYS A O 1
ATOM 3635 N N . TYR A 1 442 ? 5.902 19.786 23.386 1.00 94.25 442 TYR A N 1
ATOM 3636 C CA . TYR A 1 442 ? 5.448 20.532 22.214 1.00 94.25 442 TYR A CA 1
ATOM 3637 C C . TYR A 1 442 ? 6.393 21.701 21.887 1.00 94.25 442 TYR A C 1
ATOM 3639 O O . TYR A 1 442 ? 6.930 21.778 20.781 1.00 94.25 442 TYR A O 1
ATOM 3647 N N . ASN A 1 443 ? 6.733 22.522 22.885 1.00 94.19 443 ASN A N 1
ATOM 3648 C CA . ASN A 1 443 ? 7.685 23.631 22.756 1.00 94.19 443 ASN A CA 1
ATOM 3649 C C . ASN A 1 443 ? 9.113 23.201 22.357 1.00 94.19 443 ASN A C 1
ATOM 3651 O O . ASN A 1 443 ? 9.869 24.008 21.814 1.00 94.19 443 ASN A O 1
ATOM 3655 N N . GLN A 1 444 ? 9.505 21.948 22.610 1.00 94.06 444 GLN A N 1
ATOM 3656 C CA . GLN A 1 444 ? 10.770 21.372 22.131 1.00 94.06 444 GLN A CA 1
ATOM 3657 C C . GLN A 1 444 ? 10.661 20.798 20.711 1.00 94.06 444 GLN A C 1
ATOM 3659 O O . GLN A 1 444 ? 11.664 20.745 20.001 1.00 94.06 444 GLN A O 1
ATOM 3664 N N . LEU A 1 445 ? 9.475 20.344 20.294 1.00 92.81 445 LEU A N 1
ATOM 3665 C CA . LEU A 1 445 ? 9.223 19.807 18.955 1.00 92.81 445 LEU A CA 1
ATOM 3666 C C . LEU A 1 445 ? 9.083 20.924 17.915 1.00 92.81 445 LEU A C 1
ATOM 3668 O O . LEU A 1 445 ? 9.702 20.819 16.862 1.00 92.81 445 LEU A O 1
ATOM 3672 N N . VAL A 1 446 ? 8.373 22.012 18.238 1.00 93.81 446 VAL A N 1
ATOM 3673 C CA . VAL A 1 446 ? 8.198 23.206 17.379 1.00 93.81 446 VAL A CA 1
ATOM 3674 C C . VAL A 1 446 ? 9.536 23.840 16.963 1.00 93.81 446 VAL A C 1
ATOM 3676 O O . VAL A 1 446 ? 9.640 24.433 15.896 1.00 93.81 446 VAL A O 1
ATOM 3679 N N . ARG A 1 447 ? 10.586 23.693 17.781 1.00 93.38 447 ARG A N 1
ATOM 3680 C CA . ARG A 1 447 ? 11.931 24.254 17.545 1.00 93.38 447 ARG A CA 1
ATOM 3681 C C . ARG A 1 447 ? 12.834 23.393 16.648 1.00 93.38 447 ARG A C 1
ATOM 3683 O O . ARG A 1 447 ? 14.037 23.635 16.609 1.00 93.38 447 ARG A O 1
ATOM 3690 N N . LYS A 1 448 ? 12.302 22.364 15.982 1.00 90.44 448 LYS A N 1
ATOM 3691 C CA . LYS A 1 448 ? 13.070 21.454 15.116 1.00 90.44 448 LYS A CA 1
ATOM 3692 C C . LYS A 1 448 ? 12.734 21.692 13.650 1.00 90.44 448 LYS A C 1
ATOM 3694 O O . LYS A 1 448 ? 11.560 21.747 13.303 1.00 90.44 448 LYS A O 1
ATOM 3699 N N . ASP A 1 449 ? 13.740 21.635 12.780 1.00 89.81 449 ASP A N 1
ATOM 3700 C CA . ASP A 1 449 ? 13.576 21.680 11.311 1.00 89.81 449 ASP A CA 1
ATOM 3701 C C . ASP A 1 449 ? 12.718 20.524 10.753 1.00 89.81 449 ASP A C 1
ATOM 3703 O O . ASP A 1 449 ? 12.305 20.523 9.593 1.00 89.81 449 ASP A O 1
ATOM 3707 N N . THR A 1 450 ? 12.461 19.504 11.577 1.00 91.00 450 THR A N 1
ATOM 3708 C CA . THR A 1 450 ? 11.574 18.377 11.277 1.00 91.00 450 THR A CA 1
ATOM 3709 C C . THR A 1 450 ? 10.108 18.632 11.631 1.00 91.00 450 THR A C 1
ATOM 3711 O O . THR A 1 450 ? 9.269 17.812 11.266 1.00 91.00 450 THR A O 1
ATOM 3714 N N . PHE A 1 451 ? 9.757 19.724 12.313 1.00 92.75 451 PHE A N 1
ATOM 3715 C CA . PHE A 1 451 ? 8.367 20.079 12.612 1.00 92.75 451 PHE A CA 1
ATOM 3716 C C . PHE A 1 451 ? 7.597 20.442 11.332 1.00 92.75 451 PHE A C 1
ATOM 3718 O O . PHE A 1 451 ? 8.126 21.114 10.451 1.00 92.75 451 PHE A O 1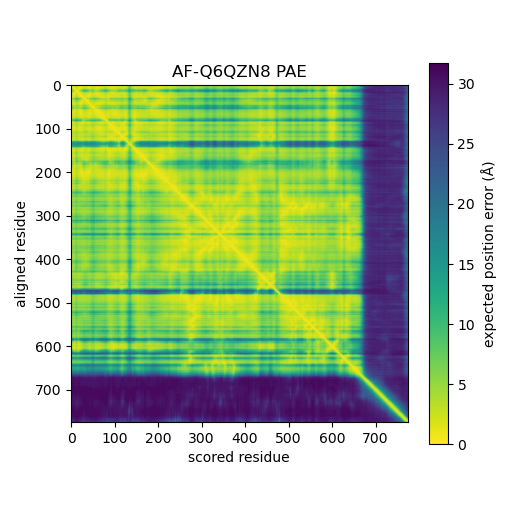
ATOM 3725 N N . ILE A 1 452 ? 6.348 19.979 11.218 1.00 93.31 452 ILE A N 1
ATOM 3726 C CA . ILE A 1 452 ? 5.467 20.283 10.078 1.00 93.31 452 ILE A CA 1
ATOM 3727 C C . ILE A 1 452 ? 4.353 21.230 10.523 1.00 93.31 452 ILE A C 1
ATOM 3729 O O . ILE A 1 452 ? 4.211 22.324 9.986 1.00 93.31 452 ILE A O 1
ATOM 3733 N N . ASN A 1 453 ? 3.558 20.793 11.497 1.00 93.38 453 ASN A N 1
ATOM 3734 C CA . ASN A 1 453 ? 2.517 21.572 12.156 1.00 93.38 453 ASN A CA 1
ATOM 3735 C C . ASN A 1 453 ? 2.119 20.889 13.474 1.00 93.38 453 ASN A C 1
ATOM 3737 O O . ASN A 1 453 ? 2.560 19.776 13.781 1.00 93.38 453 ASN A O 1
ATOM 3741 N N . GLY A 1 454 ? 1.268 21.547 14.249 1.00 91.38 454 GLY A N 1
ATOM 3742 C CA . GLY A 1 454 ? 0.731 21.006 15.484 1.00 91.38 454 GLY A CA 1
ATOM 3743 C C . GLY A 1 454 ? -0.263 21.965 16.121 1.00 91.38 454 GLY A C 1
ATOM 3744 O O . GLY A 1 454 ? -0.264 23.154 15.813 1.00 91.38 454 GLY A O 1
ATOM 3745 N N . ASP A 1 455 ? -1.119 21.420 16.977 1.00 93.81 455 ASP A N 1
ATOM 3746 C CA . ASP A 1 455 ? -2.286 22.106 17.524 1.00 93.81 455 ASP A CA 1
ATOM 3747 C C . ASP A 1 455 ? -2.635 21.584 18.916 1.00 93.81 455 ASP A C 1
ATOM 3749 O O . ASP A 1 455 ? -2.274 20.470 19.309 1.00 93.81 455 ASP A O 1
ATOM 3753 N N . LYS A 1 456 ? -3.366 22.404 19.671 1.00 94.06 456 LYS A N 1
ATOM 3754 C CA . LYS A 1 456 ? -3.854 22.050 21.003 1.00 94.06 456 LYS A CA 1
ATOM 3755 C C . LYS A 1 456 ? -5.086 21.149 20.908 1.00 94.06 456 LYS A C 1
ATOM 3757 O O . LYS A 1 456 ? -6.059 21.515 20.252 1.00 94.06 456 LYS A O 1
ATOM 3762 N N . LEU A 1 457 ? -5.072 20.017 21.617 1.00 90.12 457 LEU A N 1
ATOM 3763 C CA . LEU A 1 457 ? -6.241 19.140 21.751 1.00 90.12 457 LEU A CA 1
ATOM 3764 C C . LEU A 1 457 ? -7.078 19.483 22.983 1.00 90.12 457 LEU A C 1
ATOM 3766 O O . LEU A 1 457 ? -8.265 19.772 22.867 1.00 90.12 457 LEU A O 1
ATOM 3770 N N . TYR A 1 458 ? -6.470 19.385 24.168 1.00 89.56 458 TYR A N 1
ATOM 3771 C CA . TYR A 1 458 ? -7.188 19.368 25.443 1.00 89.56 458 TYR A CA 1
ATOM 3772 C C . TYR A 1 458 ? -6.236 19.676 26.607 1.00 89.56 458 TYR A C 1
ATOM 3774 O O . TYR A 1 458 ? -5.157 19.096 26.664 1.00 89.56 458 TYR A O 1
ATOM 3782 N N . GLU A 1 459 ? -6.625 20.568 27.526 1.00 90.06 459 GLU A N 1
ATOM 3783 C CA . GLU A 1 459 ? -5.850 20.994 28.714 1.00 90.06 459 GLU A CA 1
ATOM 3784 C C . GLU A 1 459 ? -4.373 21.350 28.447 1.00 90.06 459 GLU A C 1
ATOM 3786 O O . GLU A 1 459 ? -4.091 22.489 28.075 1.00 90.06 459 GLU A O 1
ATOM 3791 N N . ASP A 1 460 ? -3.439 20.411 28.630 1.00 89.88 460 ASP A N 1
ATOM 3792 C CA . ASP A 1 460 ? -1.997 20.568 28.361 1.00 89.88 460 ASP A CA 1
ATOM 3793 C C . ASP A 1 460 ? -1.493 19.692 27.192 1.00 89.88 460 ASP A C 1
ATOM 3795 O O . ASP A 1 460 ? -0.303 19.654 26.898 1.00 89.88 460 ASP A O 1
ATOM 3799 N N . THR A 1 461 ? -2.393 18.973 26.514 1.00 91.88 461 THR A N 1
ATOM 3800 C CA . THR A 1 461 ? -2.079 17.990 25.465 1.00 91.88 461 THR A CA 1
ATOM 3801 C C . THR A 1 461 ? -2.197 18.577 24.057 1.00 91.88 461 THR A C 1
ATOM 3803 O O . THR A 1 461 ? -3.193 19.221 23.709 1.00 91.88 461 THR A O 1
ATOM 3806 N N . TYR A 1 462 ? -1.200 18.278 23.224 1.00 94.25 462 TYR A N 1
ATOM 3807 C CA . TYR A 1 462 ? -1.037 18.754 21.851 1.00 94.25 462 TYR A CA 1
ATOM 3808 C C . TYR A 1 462 ? -0.815 17.593 20.873 1.00 94.25 462 TYR A C 1
ATOM 3810 O O . TYR A 1 462 ? -0.261 16.551 21.233 1.00 94.25 462 TYR A O 1
ATOM 3818 N N . VAL A 1 463 ? -1.206 17.812 19.616 1.00 94.31 463 VAL A N 1
ATOM 3819 C CA . VAL A 1 463 ? -0.736 17.055 18.447 1.00 94.31 463 VAL A CA 1
ATOM 3820 C C . VAL A 1 463 ? 0.497 17.754 17.888 1.00 94.31 463 VAL A C 1
ATOM 3822 O O . VAL A 1 463 ? 0.466 18.961 17.660 1.00 94.31 463 VAL A O 1
ATOM 3825 N N . ALA A 1 464 ? 1.553 16.999 17.584 1.00 93.94 464 ALA A N 1
ATOM 3826 C CA . ALA A 1 464 ? 2.678 17.478 16.785 1.00 93.94 464 ALA A CA 1
ATOM 3827 C C . ALA A 1 464 ? 2.968 16.514 15.627 1.00 93.94 464 ALA A C 1
ATOM 3829 O O . ALA A 1 464 ? 3.262 15.337 15.846 1.00 93.94 464 ALA A O 1
ATOM 3830 N N . ASN A 1 465 ? 2.932 17.015 14.392 1.00 93.12 465 ASN A N 1
ATOM 3831 C CA . ASN A 1 465 ? 3.352 16.274 13.207 1.00 93.12 465 ASN A CA 1
ATOM 3832 C C . ASN A 1 465 ? 4.798 16.634 12.860 1.00 93.12 465 ASN A C 1
ATOM 3834 O O . ASN A 1 465 ? 5.129 17.808 12.680 1.00 93.12 465 ASN A O 1
ATOM 3838 N N . LEU A 1 466 ? 5.658 15.623 12.723 1.00 92.12 466 LEU A N 1
ATOM 3839 C CA . LEU A 1 466 ? 7.062 15.803 12.355 1.00 92.12 466 LEU A CA 1
ATOM 3840 C C . LEU A 1 466 ? 7.466 14.894 11.195 1.00 92.12 466 LEU A C 1
ATOM 3842 O O . LEU A 1 466 ? 7.058 13.739 11.107 1.00 92.12 466 LEU A O 1
ATOM 3846 N N . LYS A 1 467 ? 8.332 1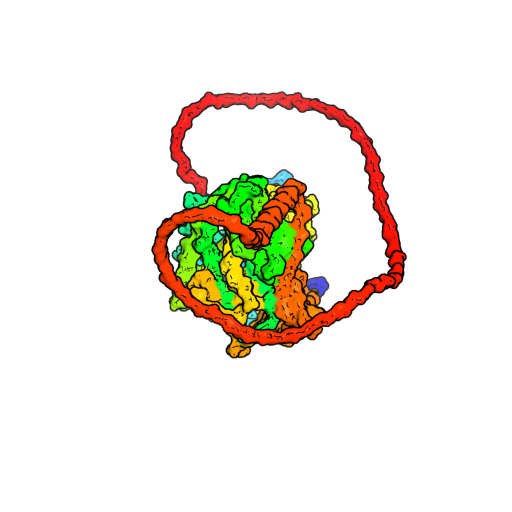5.396 10.324 1.00 91.25 467 LYS A N 1
ATOM 3847 C CA . LYS A 1 467 ? 9.025 14.648 9.277 1.00 91.25 467 LYS A CA 1
ATOM 3848 C C . LYS A 1 467 ? 10.215 13.916 9.900 1.00 91.25 467 LYS A C 1
ATOM 3850 O O . LYS A 1 467 ? 11.262 14.516 10.111 1.00 91.25 467 LYS A O 1
ATOM 3855 N N . LYS A 1 468 ? 10.075 12.618 10.177 1.00 83.31 468 LYS A N 1
ATOM 3856 C CA . LYS A 1 468 ? 11.185 11.775 10.633 1.00 83.31 468 LYS A CA 1
ATOM 3857 C C . LYS A 1 468 ? 11.919 11.161 9.446 1.00 83.31 468 LYS A C 1
ATOM 3859 O O . LYS A 1 468 ? 11.306 10.535 8.578 1.00 83.31 468 LYS A O 1
ATOM 3864 N N . ASP A 1 469 ? 13.239 11.290 9.447 1.00 77.25 469 ASP A N 1
ATOM 3865 C CA . ASP A 1 469 ? 14.105 10.728 8.422 1.00 77.25 469 ASP A CA 1
ATOM 3866 C C . ASP A 1 469 ? 15.145 9.805 9.063 1.00 77.25 469 ASP A C 1
ATOM 3868 O O . ASP A 1 469 ? 16.148 10.236 9.630 1.00 77.25 469 ASP A O 1
ATOM 3872 N N . LEU A 1 470 ? 14.904 8.494 8.966 1.00 66.00 470 LEU A N 1
ATOM 3873 C CA . LEU A 1 470 ? 15.818 7.481 9.507 1.00 66.00 470 LEU A CA 1
ATOM 3874 C C . LEU A 1 470 ? 17.164 7.426 8.753 1.00 66.00 470 LEU A C 1
ATOM 3876 O O . LEU A 1 470 ? 18.013 6.618 9.115 1.00 66.00 470 LEU A O 1
ATOM 3880 N N . SER A 1 471 ? 17.371 8.259 7.718 1.00 59.75 471 SER A N 1
ATOM 3881 C CA . SER A 1 471 ? 18.646 8.392 7.001 1.00 59.75 471 SER A CA 1
ATOM 3882 C C . SER A 1 471 ? 19.567 9.518 7.489 1.00 59.75 471 SER A C 1
ATOM 3884 O O . SER A 1 471 ? 20.716 9.550 7.052 1.00 59.75 471 SER A O 1
ATOM 3886 N N . THR A 1 472 ? 19.116 10.399 8.393 1.00 53.81 472 THR A N 1
ATOM 3887 C CA . THR A 1 472 ? 19.899 11.565 8.861 1.00 53.81 472 THR A CA 1
ATOM 3888 C C . THR A 1 472 ? 20.123 11.605 10.369 1.00 53.81 472 THR A C 1
ATOM 3890 O O . THR A 1 472 ? 21.257 11.762 10.809 1.00 53.81 472 THR A O 1
ATOM 3893 N N . ASP A 1 473 ? 19.064 11.455 11.166 1.00 51.81 473 ASP A N 1
ATOM 3894 C CA . ASP A 1 473 ? 19.084 11.846 12.589 1.00 51.81 473 ASP A CA 1
ATOM 3895 C C . ASP A 1 473 ? 19.872 10.845 13.458 1.00 51.81 473 ASP A C 1
ATOM 3897 O O . ASP A 1 473 ? 20.390 11.161 14.527 1.00 51.81 473 ASP A O 1
ATOM 3901 N N . SER A 1 474 ? 19.900 9.596 13.002 1.00 56.91 474 SER A N 1
ATOM 3902 C CA . SER A 1 474 ? 20.780 8.484 13.379 1.00 56.91 474 SER A CA 1
ATOM 3903 C C . SER A 1 474 ? 20.397 7.308 12.474 1.00 56.91 474 SER A C 1
ATOM 3905 O O . SER A 1 474 ? 19.216 7.142 12.164 1.00 56.91 474 SER A O 1
ATOM 3907 N N . TRP A 1 475 ? 21.359 6.498 12.014 1.00 60.19 475 TRP A N 1
ATOM 3908 C CA . TRP A 1 475 ? 21.056 5.377 11.111 1.00 60.19 475 TRP A CA 1
ATOM 3909 C C . TRP A 1 475 ? 20.423 4.196 11.866 1.00 60.19 475 TRP A C 1
ATOM 3911 O O . TRP A 1 475 ? 21.087 3.215 12.197 1.00 60.19 475 TRP A O 1
ATOM 3921 N N . ASP A 1 476 ? 19.119 4.308 12.122 1.00 58.41 476 ASP A N 1
ATOM 3922 C CA . ASP A 1 476 ? 18.227 3.242 12.595 1.00 58.41 476 ASP A CA 1
ATOM 3923 C C . ASP A 1 476 ? 17.254 2.859 11.462 1.00 58.41 476 ASP A C 1
ATOM 3925 O O . ASP A 1 476 ? 16.064 3.196 11.507 1.00 58.41 476 ASP A O 1
ATOM 3929 N N . PRO A 1 477 ? 17.732 2.208 10.380 1.00 59.84 477 PRO A N 1
ATOM 3930 C CA . PRO A 1 477 ? 16.849 1.749 9.321 1.00 59.84 477 PRO A CA 1
ATOM 3931 C C . PRO A 1 477 ? 15.868 0.718 9.894 1.00 59.84 477 PRO A C 1
ATOM 3933 O O . PRO A 1 477 ? 16.233 -0.072 10.774 1.00 59.84 477 PRO A O 1
ATOM 3936 N N . PRO A 1 478 ? 14.629 0.627 9.376 1.00 63.62 478 PRO A N 1
ATOM 3937 C CA . PRO A 1 478 ? 13.720 -0.436 9.782 1.00 63.62 478 PRO A CA 1
ATOM 3938 C C . PRO A 1 478 ? 14.411 -1.791 9.569 1.00 63.62 478 PRO A C 1
ATOM 3940 O O . PRO A 1 478 ? 14.796 -2.101 8.446 1.00 63.62 478 PRO A O 1
ATOM 3943 N N . LYS A 1 479 ? 14.562 -2.598 10.632 1.00 66.06 479 LYS A N 1
ATOM 3944 C CA . LYS A 1 479 ? 15.477 -3.768 10.727 1.00 66.06 479 LYS A CA 1
ATOM 3945 C C . LYS A 1 479 ? 15.272 -4.924 9.718 1.00 66.06 479 LYS A C 1
ATOM 3947 O O . LYS A 1 479 ? 15.815 -6.003 9.908 1.00 66.06 479 LYS A O 1
ATOM 3952 N N . ASN A 1 480 ? 14.438 -4.738 8.695 1.00 71.31 480 ASN A N 1
ATOM 3953 C CA . ASN A 1 480 ? 14.168 -5.683 7.606 1.00 71.31 480 ASN A CA 1
ATOM 3954 C C . ASN A 1 480 ? 14.070 -4.966 6.227 1.00 71.31 480 ASN A C 1
ATOM 3956 O O . ASN A 1 480 ? 13.542 -5.542 5.280 1.00 71.31 480 ASN A O 1
ATOM 3960 N N . ALA A 1 481 ? 14.503 -3.702 6.104 1.00 83.88 481 ALA A N 1
ATOM 3961 C CA . ALA A 1 481 ? 14.369 -2.873 4.897 1.00 83.88 481 ALA A CA 1
ATOM 3962 C C . ALA A 1 481 ? 15.536 -3.072 3.905 1.00 83.88 481 ALA A C 1
ATOM 3964 O O . ALA A 1 481 ? 16.320 -2.162 3.643 1.00 83.88 481 ALA A O 1
ATOM 3965 N N . ALA A 1 482 ? 15.662 -4.284 3.362 1.00 92.88 482 ALA A N 1
ATOM 3966 C CA . ALA A 1 482 ? 16.650 -4.622 2.335 1.00 92.88 482 ALA A CA 1
ATOM 3967 C C . ALA A 1 482 ? 16.197 -4.147 0.937 1.00 92.88 482 ALA A C 1
ATOM 3969 O O . ALA A 1 482 ? 15.779 -4.946 0.095 1.00 92.88 482 ALA A O 1
ATOM 3970 N N . VAL A 1 483 ? 16.236 -2.832 0.693 1.00 95.19 483 VAL A N 1
ATOM 3971 C CA . VAL A 1 483 ? 15.664 -2.209 -0.518 1.00 95.19 483 VAL A CA 1
ATOM 3972 C C . VAL A 1 483 ? 16.225 -2.762 -1.836 1.00 95.19 483 VAL A C 1
ATOM 3974 O O . VAL A 1 483 ? 15.508 -2.761 -2.835 1.00 95.19 483 VAL A O 1
ATOM 3977 N N . GLN A 1 484 ? 17.438 -3.327 -1.835 1.00 97.19 484 GLN A N 1
ATOM 3978 C CA . GLN A 1 484 ? 18.020 -4.012 -2.993 1.00 97.19 484 GLN A CA 1
ATOM 3979 C C . GLN A 1 484 ? 17.155 -5.175 -3.506 1.00 97.19 484 GLN A C 1
ATOM 3981 O O . GLN A 1 484 ? 17.062 -5.374 -4.715 1.00 97.19 484 GLN A O 1
ATOM 3986 N N . LEU A 1 485 ? 16.471 -5.897 -2.610 1.00 97.50 485 LEU A N 1
ATOM 3987 C CA . LEU A 1 485 ? 15.590 -7.010 -2.973 1.00 97.50 485 LEU A CA 1
ATOM 3988 C C . LEU A 1 485 ? 14.292 -6.482 -3.593 1.00 97.50 485 LEU A C 1
ATOM 3990 O O . LEU A 1 485 ? 13.896 -6.921 -4.667 1.00 97.50 485 LEU A O 1
ATOM 3994 N N . ALA A 1 486 ? 13.661 -5.481 -2.969 1.00 97.31 486 ALA A N 1
ATOM 3995 C CA . ALA A 1 486 ? 12.437 -4.875 -3.500 1.00 97.31 486 ALA A CA 1
ATOM 3996 C C . ALA A 1 486 ? 12.658 -4.208 -4.868 1.00 97.31 486 ALA A C 1
ATOM 3998 O O . ALA A 1 486 ? 11.826 -4.356 -5.762 1.00 97.31 486 ALA A O 1
ATOM 3999 N N . ALA A 1 487 ? 13.789 -3.519 -5.047 1.00 98.06 487 ALA A N 1
ATOM 4000 C CA . ALA A 1 487 ? 14.140 -2.888 -6.311 1.00 98.06 487 ALA A CA 1
ATOM 4001 C C . ALA A 1 487 ? 14.410 -3.925 -7.415 1.00 98.06 487 ALA A C 1
ATOM 4003 O O . ALA A 1 487 ? 13.832 -3.794 -8.494 1.00 98.06 487 ALA A O 1
ATOM 4004 N N . ALA A 1 488 ? 15.171 -4.992 -7.130 1.00 98.50 488 ALA A N 1
ATOM 4005 C CA . ALA A 1 488 ? 15.394 -6.096 -8.071 1.00 98.50 488 ALA A CA 1
ATOM 4006 C C . ALA A 1 488 ? 14.080 -6.804 -8.463 1.00 98.50 488 ALA A C 1
ATOM 4008 O O . ALA A 1 488 ? 13.842 -7.049 -9.642 1.00 98.50 488 ALA A O 1
ATOM 4009 N N . ILE A 1 489 ? 13.172 -7.037 -7.508 1.00 98.44 489 ILE A N 1
ATOM 4010 C CA . ILE A 1 489 ? 11.844 -7.614 -7.776 1.00 98.44 489 ILE A CA 1
ATOM 4011 C C . ILE A 1 489 ? 11.019 -6.705 -8.704 1.00 98.44 489 ILE A C 1
ATOM 4013 O O . ILE A 1 489 ? 10.439 -7.180 -9.677 1.00 98.44 489 ILE A O 1
ATOM 4017 N N . THR A 1 490 ? 10.989 -5.387 -8.475 1.00 98.31 490 THR A N 1
ATOM 4018 C CA . THR A 1 490 ? 10.279 -4.471 -9.394 1.00 98.31 490 THR A CA 1
ATOM 4019 C C . THR A 1 490 ? 10.945 -4.329 -10.763 1.00 98.31 490 THR A C 1
ATOM 4021 O O . THR A 1 490 ? 10.253 -4.113 -11.754 1.00 98.31 490 THR A O 1
ATOM 4024 N N . ALA A 1 491 ? 12.268 -4.472 -10.831 1.00 98.56 491 ALA A N 1
ATOM 4025 C CA . ALA A 1 491 ? 13.039 -4.454 -12.067 1.00 98.56 491 ALA A CA 1
ATOM 4026 C C . ALA A 1 491 ? 12.740 -5.678 -12.939 1.00 98.56 491 ALA A C 1
ATOM 4028 O O . ALA A 1 491 ? 12.287 -5.538 -14.072 1.00 98.56 491 ALA A O 1
ATOM 4029 N N . CYS A 1 492 ? 12.886 -6.881 -12.386 1.00 98.56 492 CYS A N 1
ATOM 4030 C CA . CYS A 1 492 ? 12.577 -8.122 -13.090 1.00 98.56 492 CYS A CA 1
ATOM 4031 C C . CYS A 1 492 ? 11.085 -8.237 -13.462 1.00 98.56 492 CYS A C 1
ATOM 4033 O O . CYS A 1 492 ? 10.765 -8.789 -14.510 1.00 98.56 492 CYS A O 1
ATOM 4035 N N . ALA A 1 493 ? 10.176 -7.626 -12.689 1.00 98.44 493 ALA A N 1
ATOM 4036 C CA . ALA A 1 493 ? 8.767 -7.489 -13.070 1.00 98.44 493 ALA A CA 1
ATOM 4037 C C . ALA A 1 493 ? 8.562 -6.644 -14.342 1.00 98.44 493 ALA A C 1
ATOM 4039 O O . ALA A 1 493 ? 7.764 -7.022 -15.197 1.00 98.44 493 ALA A O 1
ATOM 4040 N N . ARG A 1 494 ? 9.311 -5.542 -14.518 1.00 98.50 494 ARG A N 1
ATOM 4041 C CA . ARG A 1 494 ? 9.301 -4.774 -15.779 1.00 98.50 494 ARG A CA 1
ATOM 4042 C C . ARG A 1 494 ? 9.864 -5.600 -16.938 1.00 98.50 494 ARG A C 1
ATOM 4044 O O . ARG A 1 494 ? 9.269 -5.587 -18.010 1.00 98.50 494 ARG A O 1
ATOM 4051 N N . ILE A 1 495 ? 10.959 -6.338 -16.720 1.00 98.62 495 ILE A N 1
ATOM 4052 C CA . ILE A 1 495 ? 11.566 -7.220 -17.738 1.00 98.62 495 ILE A CA 1
ATOM 4053 C C . ILE A 1 495 ? 10.558 -8.283 -18.210 1.00 98.62 495 ILE A C 1
ATOM 4055 O O . ILE A 1 495 ? 10.409 -8.477 -19.411 1.00 98.62 495 ILE A O 1
ATOM 4059 N N . HIS A 1 496 ? 9.825 -8.931 -17.294 1.00 98.19 496 HIS A N 1
ATOM 4060 C CA . HIS A 1 496 ? 8.798 -9.927 -17.647 1.00 98.19 496 HIS A CA 1
ATOM 4061 C C . HIS A 1 496 ? 7.625 -9.333 -18.435 1.00 98.19 496 HIS A C 1
ATOM 4063 O O . HIS A 1 496 ? 7.125 -9.966 -19.357 1.00 98.19 496 HIS A O 1
ATOM 4069 N N . MET A 1 497 ? 7.184 -8.118 -18.095 1.00 98.44 497 MET A N 1
ATOM 4070 C CA . MET A 1 497 ? 6.045 -7.476 -18.764 1.00 98.44 497 MET A CA 1
ATOM 4071 C C . MET A 1 497 ? 6.386 -6.892 -20.142 1.00 98.44 497 MET A C 1
ATOM 4073 O O . MET A 1 497 ? 5.507 -6.787 -21.002 1.00 98.44 497 MET A O 1
ATOM 4077 N N . TYR A 1 498 ? 7.640 -6.494 -20.373 1.00 98.31 498 TYR A N 1
ATOM 4078 C CA . TYR A 1 498 ? 7.999 -5.723 -21.562 1.00 98.31 498 TYR A CA 1
ATOM 4079 C C . TYR A 1 498 ? 7.754 -6.420 -22.918 1.00 98.31 498 TYR A C 1
ATOM 4081 O O . TYR A 1 498 ? 7.254 -5.735 -23.810 1.00 98.31 498 TYR A O 1
ATOM 4089 N N . PRO A 1 499 ? 7.991 -7.738 -23.109 1.00 97.56 499 PRO A N 1
ATOM 4090 C CA . PRO A 1 499 ? 7.679 -8.427 -24.367 1.00 97.56 499 PRO A CA 1
ATOM 4091 C C . PRO A 1 499 ? 6.225 -8.252 -24.824 1.00 97.56 499 PRO A C 1
ATOM 4093 O O . PRO A 1 499 ? 5.960 -8.116 -26.017 1.00 97.56 499 PRO A O 1
ATOM 4096 N N . TYR A 1 500 ? 5.281 -8.201 -23.880 1.00 97.75 500 TYR A N 1
ATOM 4097 C CA . TYR A 1 500 ? 3.865 -7.979 -24.173 1.00 97.75 500 TYR A CA 1
ATOM 4098 C C . TYR A 1 500 ? 3.578 -6.492 -24.430 1.00 97.75 500 TYR A C 1
ATOM 4100 O O . TYR A 1 500 ? 2.864 -6.157 -25.375 1.00 97.75 500 TYR A O 1
ATOM 4108 N N . ILE A 1 501 ? 4.173 -5.594 -23.632 1.00 97.88 501 ILE A N 1
ATOM 4109 C CA . ILE A 1 501 ? 4.033 -4.131 -23.767 1.00 97.88 501 ILE A CA 1
ATOM 4110 C C . ILE A 1 501 ? 4.539 -3.642 -25.131 1.00 97.88 501 ILE A C 1
ATOM 4112 O O . ILE A 1 501 ? 3.888 -2.809 -25.768 1.00 97.88 501 ILE A O 1
ATOM 4116 N N . ALA A 1 502 ? 5.683 -4.164 -25.582 1.00 97.38 502 ALA A N 1
ATOM 4117 C CA . ALA A 1 502 ? 6.379 -3.751 -26.797 1.00 97.38 502 ALA A CA 1
ATOM 4118 C C . ALA A 1 502 ? 5.583 -4.001 -28.089 1.00 97.38 502 ALA A C 1
ATOM 4120 O O . ALA A 1 502 ? 5.833 -3.324 -29.087 1.00 97.38 502 ALA A O 1
ATOM 4121 N N . ARG A 1 503 ? 4.605 -4.921 -28.077 1.00 97.25 503 ARG A N 1
ATOM 4122 C CA . ARG A 1 503 ? 3.756 -5.227 -29.239 1.00 97.25 503 ARG A CA 1
ATOM 4123 C C . ARG A 1 503 ? 3.062 -3.970 -29.772 1.00 97.25 503 ARG A C 1
ATOM 4125 O O . ARG A 1 503 ? 2.519 -3.166 -29.005 1.00 97.25 503 ARG A O 1
ATOM 4132 N N . GLU A 1 504 ? 2.998 -3.822 -31.095 1.00 96.06 504 GLU A N 1
ATOM 4133 C CA . GLU A 1 504 ? 2.324 -2.682 -31.738 1.00 96.06 504 GLU A CA 1
ATOM 4134 C C . GLU A 1 504 ? 0.809 -2.640 -31.476 1.00 96.06 504 GLU A C 1
ATOM 4136 O O . GLU A 1 504 ? 0.189 -1.579 -31.560 1.00 96.06 504 GLU A O 1
ATOM 4141 N N . ASP A 1 505 ? 0.207 -3.773 -31.115 1.00 97.19 505 ASP A N 1
ATOM 4142 C CA . ASP A 1 505 ? -1.212 -3.908 -30.789 1.00 97.19 505 ASP A CA 1
ATOM 4143 C C . ASP A 1 505 ? -1.536 -3.740 -29.294 1.00 97.19 505 ASP A C 1
ATOM 4145 O O . ASP A 1 505 ? -2.696 -3.869 -28.923 1.00 97.19 505 ASP A O 1
ATOM 4149 N N . CYS A 1 506 ? -0.560 -3.439 -28.431 1.00 98.12 506 CYS A N 1
ATOM 4150 C CA . CYS A 1 506 ? -0.829 -3.126 -27.025 1.00 98.12 506 CYS A CA 1
ATOM 4151 C C . CYS A 1 506 ? -1.389 -1.694 -26.870 1.00 98.12 506 CYS A C 1
ATOM 4153 O O . CYS A 1 506 ? -0.743 -0.725 -27.287 1.00 98.12 506 CYS A O 1
ATOM 4155 N N . TYR A 1 507 ? -2.565 -1.576 -26.241 1.00 98.00 507 TYR A N 1
ATOM 4156 C CA . TYR A 1 507 ? -3.334 -0.338 -26.021 1.00 98.00 507 TYR A CA 1
ATOM 4157 C C . TYR A 1 507 ? -3.039 0.316 -24.666 1.00 98.00 507 TYR A C 1
ATOM 4159 O O . TYR A 1 507 ? -2.877 1.534 -24.589 1.00 98.00 507 TYR A O 1
ATOM 4167 N N . TYR A 1 508 ? -2.954 -0.488 -23.605 1.00 97.62 508 TYR A N 1
ATOM 4168 C CA . TYR A 1 508 ? -2.812 -0.050 -22.213 1.00 97.62 508 TYR A CA 1
ATOM 4169 C C . TYR A 1 508 ? -1.995 -1.069 -21.415 1.00 97.62 508 TYR A C 1
ATOM 4171 O O . TYR A 1 508 ? -2.057 -2.264 -21.709 1.00 97.62 508 TYR A O 1
ATOM 4179 N N . THR A 1 509 ? -1.275 -0.619 -20.387 1.00 97.56 509 THR A N 1
ATOM 4180 C CA . THR A 1 509 ? -0.650 -1.496 -19.385 1.00 97.56 509 THR A CA 1
ATOM 4181 C C . THR A 1 509 ? -0.692 -0.879 -17.990 1.00 97.56 509 THR A C 1
ATOM 4183 O O . THR A 1 509 ? -0.634 0.346 -17.846 1.00 97.56 509 THR A O 1
ATOM 4186 N N . ASP A 1 510 ? -0.783 -1.722 -16.960 1.00 96.56 510 ASP A N 1
ATOM 4187 C CA . ASP A 1 510 ? -0.774 -1.310 -15.560 1.00 96.56 510 ASP A CA 1
ATOM 4188 C C . ASP A 1 510 ? -0.188 -2.379 -14.638 1.00 96.56 510 ASP A C 1
ATOM 4190 O O . ASP A 1 510 ? -0.891 -3.240 -14.124 1.00 96.56 510 ASP A O 1
ATOM 4194 N N . THR A 1 511 ? 1.108 -2.251 -14.363 1.00 95.62 511 THR A N 1
ATOM 4195 C CA . THR A 1 511 ? 1.894 -3.065 -13.426 1.00 95.62 511 THR A CA 1
ATOM 4196 C C . THR A 1 511 ? 2.015 -4.534 -13.832 1.00 95.62 511 THR A C 1
ATOM 4198 O O . THR A 1 511 ? 3.093 -4.942 -14.254 1.00 95.62 511 THR A O 1
ATOM 4201 N N . ASP A 1 512 ? 0.936 -5.296 -13.687 1.00 97.12 512 ASP A N 1
ATOM 4202 C CA . ASP A 1 512 ? 0.775 -6.720 -13.967 1.00 97.12 512 ASP A CA 1
ATOM 4203 C C . ASP A 1 512 ? -0.237 -7.008 -15.092 1.00 97.12 512 ASP A C 1
ATOM 4205 O O . ASP A 1 512 ? -0.270 -8.134 -15.591 1.00 97.12 512 ASP A O 1
ATOM 4209 N N . SER A 1 513 ? -0.993 -6.001 -15.552 1.00 97.94 513 SER A N 1
ATOM 4210 C CA . SER A 1 513 ? -2.019 -6.164 -16.590 1.00 97.94 513 SER A CA 1
ATOM 4211 C C . SER A 1 513 ? -1.729 -5.424 -17.906 1.00 97.94 513 SER A C 1
ATOM 4213 O O . SER A 1 513 ? -0.942 -4.467 -17.968 1.00 97.94 513 SER A O 1
ATOM 4215 N N . ILE A 1 514 ? -2.350 -5.893 -18.994 1.00 98.25 514 ILE A N 1
ATOM 4216 C CA . ILE A 1 514 ? -2.157 -5.390 -20.362 1.00 98.25 514 ILE A CA 1
ATOM 4217 C C . ILE A 1 514 ? -3.392 -5.613 -21.251 1.00 98.25 514 ILE A C 1
ATOM 4219 O O . ILE A 1 514 ? -4.039 -6.655 -21.180 1.00 98.25 514 ILE A O 1
ATOM 4223 N N . VAL A 1 515 ? -3.702 -4.644 -22.119 1.00 98.69 515 VAL A N 1
ATOM 4224 C CA . VAL A 1 515 ? -4.763 -4.743 -23.142 1.00 98.69 515 VAL A CA 1
ATOM 4225 C C . VAL A 1 515 ? -4.141 -4.831 -24.537 1.00 98.69 515 VAL A C 1
ATOM 4227 O O . VAL A 1 515 ? -3.336 -3.969 -24.901 1.00 98.69 515 VAL A O 1
ATOM 4230 N N . LEU A 1 516 ? -4.527 -5.848 -25.315 1.00 98.56 516 LEU A N 1
ATOM 4231 C CA . LEU A 1 516 ? -3.998 -6.172 -26.649 1.00 98.56 516 LEU A CA 1
ATOM 4232 C C . LEU A 1 516 ? -5.106 -6.215 -27.713 1.00 98.56 516 LEU A C 1
ATOM 4234 O O . LEU A 1 516 ? -6.238 -6.577 -27.404 1.00 98.56 516 LEU A O 1
ATOM 4238 N N . GLY A 1 517 ? -4.777 -5.884 -28.965 1.00 98.19 517 GLY A N 1
ATOM 4239 C CA . GLY A 1 517 ? -5.694 -5.997 -30.111 1.00 98.19 517 GLY A CA 1
ATOM 4240 C C . GLY A 1 517 ? -5.802 -7.401 -30.715 1.00 98.19 517 GLY A C 1
ATOM 4241 O O . GLY A 1 517 ? -6.844 -7.755 -31.247 1.00 98.19 517 GLY A O 1
ATOM 4242 N N . ASN A 1 518 ? -4.753 -8.217 -30.614 1.00 97.69 518 ASN A N 1
ATOM 4243 C CA . ASN A 1 518 ? -4.758 -9.629 -31.002 1.00 97.69 518 ASN A CA 1
ATOM 4244 C C . ASN A 1 518 ? -4.521 -10.490 -29.751 1.00 97.69 518 ASN A C 1
ATOM 4246 O O . ASN A 1 518 ? -3.862 -10.026 -28.812 1.00 97.69 518 ASN A O 1
ATOM 4250 N N . PRO A 1 519 ? -4.977 -11.753 -29.730 1.00 97.31 519 PRO A N 1
ATOM 4251 C CA . PRO A 1 519 ? -4.722 -12.635 -28.600 1.00 97.31 519 PRO A CA 1
ATOM 4252 C C . PRO A 1 519 ? -3.221 -12.920 -28.399 1.00 97.31 519 PRO A C 1
ATOM 4254 O O . PRO A 1 519 ? -2.362 -12.678 -29.261 1.00 97.31 519 PRO A O 1
ATOM 4257 N N . LEU A 1 520 ? -2.908 -13.446 -27.218 1.00 96.69 520 LEU A N 1
ATOM 4258 C CA . LEU A 1 520 ? -1.674 -14.182 -26.947 1.00 96.69 520 LEU A CA 1
ATOM 4259 C C . LEU A 1 520 ? -1.831 -15.645 -27.378 1.00 96.69 520 LEU A C 1
ATOM 4261 O O . LEU A 1 520 ? -2.947 -16.153 -27.459 1.00 96.69 520 LEU A O 1
ATOM 4265 N N . SER A 1 521 ? -0.712 -16.318 -27.636 1.00 94.69 521 SER A N 1
ATOM 4266 C CA . SER A 1 521 ? -0.686 -17.752 -27.922 1.00 94.69 521 SER A CA 1
ATOM 4267 C C . SER A 1 521 ? -1.002 -18.583 -26.672 1.00 94.69 521 SER A C 1
ATOM 4269 O O . SER A 1 521 ? -0.681 -18.187 -25.548 1.00 94.69 521 SER A O 1
ATOM 4271 N N . ASP A 1 522 ? -1.620 -19.751 -26.864 1.00 92.25 522 ASP A N 1
ATOM 4272 C CA . ASP A 1 522 ? -2.126 -20.601 -25.773 1.00 92.25 522 ASP A CA 1
ATOM 4273 C C . ASP A 1 522 ? -1.032 -21.062 -24.793 1.00 92.25 522 ASP A C 1
ATOM 4275 O O . ASP A 1 522 ? -1.301 -21.316 -23.620 1.00 92.25 522 ASP A O 1
ATOM 4279 N N . ASP A 1 523 ? 0.226 -21.130 -25.236 1.00 93.94 523 ASP A N 1
ATOM 4280 C CA . ASP A 1 523 ? 1.368 -21.453 -24.383 1.00 93.94 523 ASP A CA 1
ATOM 4281 C C . ASP A 1 523 ? 1.704 -20.334 -23.378 1.00 93.94 523 ASP A C 1
ATOM 4283 O O . ASP A 1 523 ? 2.222 -20.628 -22.300 1.00 93.94 523 ASP A O 1
ATOM 4287 N N . MET A 1 524 ? 1.354 -19.078 -23.667 1.00 93.00 524 MET A N 1
ATOM 4288 C CA . MET A 1 524 ? 1.547 -17.927 -22.772 1.00 93.00 524 MET A CA 1
ATOM 4289 C C . MET A 1 524 ? 0.369 -17.717 -21.806 1.00 93.00 524 MET A C 1
ATOM 4291 O O . MET A 1 524 ? 0.517 -17.047 -20.776 1.00 93.00 524 MET A O 1
ATOM 4295 N N . VAL A 1 525 ? -0.797 -18.295 -22.113 1.00 95.81 525 VAL A N 1
ATOM 4296 C CA . VAL A 1 525 ? -2.058 -18.056 -21.398 1.00 95.81 525 VAL A CA 1
ATOM 4297 C C . VAL A 1 525 ? -2.347 -19.160 -20.375 1.00 95.81 525 VAL A C 1
ATOM 4299 O O . VAL A 1 525 ? -2.184 -20.349 -20.630 1.00 95.81 525 VAL A O 1
ATOM 4302 N N . SER A 1 526 ? -2.786 -18.782 -19.173 1.00 95.88 526 SER A N 1
ATOM 4303 C CA . SER A 1 526 ? -3.320 -19.711 -18.170 1.00 95.88 526 SER A CA 1
ATOM 4304 C C . SER A 1 526 ? -4.093 -18.976 -17.075 1.00 95.88 526 SER A C 1
ATOM 4306 O O . SER A 1 526 ? -3.692 -17.905 -16.637 1.00 95.88 526 SER A O 1
ATOM 4308 N N . SER A 1 527 ? -5.158 -19.581 -16.549 1.00 92.56 527 SER A N 1
ATOM 4309 C CA . SER A 1 527 ? -5.894 -19.079 -15.376 1.00 92.56 527 SER A CA 1
ATOM 4310 C C . SER A 1 527 ? -5.321 -19.540 -14.021 1.00 92.56 527 SER A C 1
ATOM 4312 O O . SER A 1 527 ? -5.870 -19.187 -12.971 1.00 92.56 527 SER A O 1
ATOM 4314 N N . SER A 1 528 ? -4.259 -20.357 -14.026 1.00 92.19 528 SER A N 1
ATOM 4315 C CA . SER A 1 528 ? -3.757 -21.057 -12.830 1.00 92.19 528 SER A CA 1
ATOM 4316 C C . SER A 1 528 ? -2.240 -21.268 -12.748 1.00 92.19 528 SER A C 1
ATOM 4318 O O . SER A 1 528 ? -1.762 -21.640 -11.679 1.00 92.19 528 SER A O 1
ATOM 4320 N N . VAL A 1 529 ? -1.474 -21.045 -13.821 1.00 95.31 529 VAL A N 1
ATOM 4321 C CA . VAL A 1 529 ? -0.004 -21.153 -13.799 1.00 95.31 529 VAL A CA 1
ATOM 4322 C C . VAL A 1 529 ? 0.620 -19.810 -13.412 1.00 95.31 529 VAL A C 1
ATOM 4324 O O . VAL A 1 529 ? 0.364 -18.791 -14.055 1.00 95.31 529 VAL A O 1
ATOM 4327 N N . LEU A 1 530 ? 1.465 -19.826 -12.377 1.00 95.62 530 LEU A N 1
ATOM 4328 C CA . LEU A 1 530 ? 2.232 -18.678 -11.883 1.00 95.62 530 LEU A CA 1
ATOM 4329 C C . LEU A 1 530 ? 3.024 -18.005 -13.023 1.00 95.62 530 LEU A C 1
ATOM 4331 O O . LEU A 1 530 ? 3.650 -18.687 -13.830 1.00 95.62 530 LEU A O 1
ATOM 4335 N N . GLY A 1 531 ? 2.983 -16.673 -13.110 1.00 95.56 531 GLY A N 1
ATOM 4336 C CA . GLY A 1 531 ? 3.724 -15.896 -14.119 1.00 95.56 531 GLY A CA 1
ATOM 4337 C C . GLY A 1 531 ? 3.148 -15.882 -15.540 1.00 95.56 531 GLY A C 1
ATOM 4338 O O . GLY A 1 531 ? 3.437 -14.946 -16.289 1.00 95.56 531 GLY A O 1
ATOM 4339 N N . LYS A 1 532 ? 2.303 -16.853 -15.910 1.00 97.06 532 LYS A N 1
ATOM 4340 C CA . LYS A 1 532 ? 1.515 -16.805 -17.154 1.00 97.06 532 LYS A CA 1
ATOM 4341 C C . LYS A 1 532 ? 0.372 -15.797 -17.049 1.00 97.06 532 LYS A C 1
ATOM 4343 O O . LYS A 1 532 ? -0.050 -15.435 -15.947 1.00 97.06 532 LYS A O 1
ATOM 4348 N N . LEU A 1 533 ? -0.140 -15.368 -18.200 1.00 97.75 533 LEU A N 1
ATOM 4349 C CA . LEU A 1 533 ? -1.221 -14.391 -18.274 1.00 97.75 533 LEU A CA 1
ATOM 4350 C C . LEU A 1 533 ? -2.590 -15.075 -18.227 1.00 97.75 533 LEU A C 1
ATOM 4352 O O . LEU A 1 533 ? -2.895 -15.937 -19.049 1.00 97.75 533 LEU A O 1
ATOM 4356 N N . LYS A 1 534 ? -3.444 -14.656 -17.296 1.00 97.12 534 LYS A N 1
ATOM 4357 C CA . LYS A 1 534 ? -4.873 -14.960 -17.313 1.00 97.12 534 LYS A CA 1
ATOM 4358 C C . LYS A 1 534 ? -5.574 -13.970 -18.242 1.00 97.12 534 LYS A C 1
ATOM 4360 O O . LYS A 1 534 ? -5.329 -12.773 -18.154 1.00 97.12 534 LYS A O 1
ATOM 4365 N N . LEU A 1 535 ? -6.471 -14.460 -19.098 1.00 97.50 535 LEU A N 1
ATOM 4366 C CA . LEU A 1 535 ? -7.479 -13.621 -19.752 1.00 97.50 535 LEU A CA 1
ATOM 4367 C C . LEU A 1 535 ? -8.527 -13.223 -18.694 1.00 97.50 535 LEU A C 1
ATOM 4369 O O . LEU A 1 535 ? -9.138 -14.098 -18.073 1.00 97.50 535 LEU A O 1
ATOM 4373 N N . GLU A 1 536 ? -8.682 -11.924 -18.444 1.00 96.62 536 GLU A N 1
ATOM 4374 C CA . GLU A 1 536 ? -9.623 -11.366 -17.461 1.00 96.62 536 GLU A CA 1
ATOM 4375 C C . GLU A 1 536 ? -10.982 -11.046 -18.092 1.00 96.62 536 GLU A C 1
ATOM 4377 O O . GLU A 1 536 ? -12.000 -11.541 -17.614 1.00 96.62 536 GLU A O 1
ATOM 4382 N N . ASP A 1 537 ? -10.993 -10.267 -19.177 1.00 97.00 537 ASP A N 1
ATOM 4383 C CA . ASP A 1 537 ? -12.186 -9.914 -19.954 1.00 97.00 537 ASP A CA 1
ATOM 4384 C C . ASP A 1 537 ? -11.842 -9.940 -21.464 1.00 97.00 537 ASP A C 1
ATOM 4386 O O . ASP A 1 537 ? -10.722 -9.605 -21.869 1.00 97.00 537 ASP A O 1
ATOM 4390 N N . GLN A 1 538 ? -12.820 -10.284 -22.310 1.00 97.88 538 GLN A N 1
ATOM 4391 C CA . GLN A 1 538 ? -12.811 -9.939 -23.739 1.00 97.88 538 GLN A CA 1
ATOM 4392 C C . GLN A 1 538 ? -13.651 -8.674 -23.937 1.00 97.88 538 GLN A C 1
ATOM 4394 O O . GLN A 1 538 ? -14.779 -8.590 -23.451 1.00 97.88 538 GLN A O 1
ATOM 4399 N N . ILE A 1 539 ? -13.093 -7.682 -24.624 1.00 98.44 539 ILE A N 1
ATOM 4400 C CA . ILE A 1 539 ? -13.617 -6.318 -24.722 1.00 98.44 539 ILE A CA 1
ATOM 4401 C C . ILE A 1 539 ? -14.232 -6.104 -26.105 1.00 98.44 539 ILE A C 1
ATOM 4403 O O . ILE A 1 539 ? -13.527 -6.175 -27.110 1.00 98.44 539 ILE A O 1
ATOM 4407 N N . ALA A 1 540 ? -15.522 -5.770 -26.157 1.00 98.31 540 ALA A N 1
ATOM 4408 C CA . ALA A 1 540 ? -16.178 -5.357 -27.395 1.00 98.31 540 ALA A CA 1
ATOM 4409 C C . ALA A 1 540 ? -15.616 -4.010 -27.874 1.00 98.31 540 ALA A C 1
ATOM 4411 O O . ALA A 1 540 ? -15.174 -3.889 -29.014 1.00 98.31 540 ALA A O 1
ATOM 4412 N N . TRP A 1 541 ? -15.560 -3.022 -26.976 1.00 97.94 541 TRP A N 1
ATOM 4413 C CA . TRP A 1 541 ? -14.945 -1.713 -27.204 1.00 97.94 541 TRP A CA 1
ATOM 4414 C C . TRP A 1 541 ? -14.497 -1.078 -25.878 1.00 97.94 541 TRP A C 1
ATOM 4416 O O . TRP A 1 541 ? -15.024 -1.406 -24.812 1.00 97.94 541 TRP A O 1
ATOM 4426 N N . GLY A 1 542 ? -13.531 -0.159 -25.926 1.00 97.56 542 GLY A N 1
ATOM 4427 C CA . GLY A 1 542 ? -13.104 0.588 -24.740 1.00 97.56 542 GLY A CA 1
ATOM 4428 C C . GLY A 1 542 ? -12.341 1.878 -25.028 1.00 97.56 542 GLY A C 1
ATOM 4429 O O . GLY A 1 542 ? -11.798 2.066 -26.119 1.00 97.56 542 GLY A O 1
ATOM 4430 N N . LEU A 1 543 ? -12.297 2.750 -24.015 1.00 96.88 543 LEU A N 1
ATOM 4431 C CA . LEU A 1 543 ? -11.597 4.034 -24.007 1.00 96.88 543 LEU A CA 1
ATOM 4432 C C . LEU A 1 543 ? -10.556 4.092 -22.882 1.00 96.88 543 LEU A C 1
ATOM 4434 O O . LEU A 1 543 ? -10.885 3.976 -21.702 1.00 96.88 543 LEU A O 1
ATOM 4438 N N . PHE A 1 544 ? -9.298 4.342 -23.237 1.00 95.75 544 PHE A N 1
ATOM 4439 C CA . PHE A 1 544 ? -8.149 4.386 -22.332 1.00 95.75 544 PHE A CA 1
ATOM 4440 C C . PHE A 1 544 ? -7.583 5.807 -22.310 1.00 95.75 544 PHE A C 1
ATOM 4442 O O . PHE A 1 544 ? -6.834 6.195 -23.199 1.00 95.75 544 PHE A O 1
ATOM 4449 N N . LEU A 1 545 ? -7.972 6.615 -21.320 1.00 92.38 545 LEU A N 1
ATOM 4450 C CA . LEU A 1 545 ? -7.771 8.069 -21.382 1.00 92.38 545 LEU A CA 1
ATOM 4451 C C . LEU A 1 545 ? -6.577 8.563 -20.548 1.00 92.38 545 LEU A C 1
ATOM 4453 O O . LEU A 1 545 ? -5.902 9.514 -20.935 1.00 92.38 545 LEU A O 1
ATOM 4457 N N . ALA A 1 546 ? -6.270 7.908 -19.427 1.00 91.94 546 ALA A N 1
ATOM 4458 C CA . ALA A 1 546 ? -5.036 8.123 -18.666 1.00 91.94 546 ALA A CA 1
ATOM 4459 C C . ALA A 1 546 ? -4.701 6.888 -17.799 1.00 91.94 546 ALA A C 1
ATOM 4461 O O . ALA A 1 546 ? -5.555 6.021 -17.598 1.00 91.94 546 ALA A O 1
ATOM 4462 N N . PRO A 1 547 ? -3.480 6.782 -17.239 1.00 91.38 547 PRO A N 1
ATOM 4463 C CA . PRO A 1 547 ? -3.150 5.788 -16.217 1.00 91.38 547 PRO A CA 1
ATOM 4464 C C . PRO A 1 547 ? -4.192 5.722 -15.086 1.00 91.38 547 PRO A C 1
ATOM 4466 O O . PRO A 1 547 ? -4.333 6.665 -14.306 1.00 91.38 547 PRO A O 1
ATOM 4469 N N . LYS A 1 548 ? -4.889 4.583 -14.966 1.00 91.56 548 LYS A N 1
ATOM 4470 C CA . LYS A 1 548 ? -5.992 4.337 -14.006 1.00 91.56 548 LYS A CA 1
ATOM 4471 C C . LYS A 1 548 ? -7.263 5.177 -14.247 1.00 91.56 548 LYS A C 1
ATOM 4473 O O . LYS A 1 548 ? -8.075 5.317 -13.330 1.00 91.56 548 LYS A O 1
ATOM 4478 N N . THR A 1 549 ? -7.448 5.651 -15.482 1.00 93.50 549 THR A N 1
ATOM 4479 C CA . THR A 1 549 ? -8.671 6.281 -16.003 1.00 93.50 549 THR A CA 1
ATOM 4480 C C . THR A 1 549 ? -9.025 5.686 -17.374 1.00 93.50 549 THR A C 1
ATOM 4482 O O . THR A 1 549 ? -8.514 6.124 -18.406 1.00 93.50 549 THR A O 1
ATOM 4485 N N . TYR A 1 550 ? -9.894 4.672 -17.380 1.00 95.19 550 TYR A N 1
ATOM 4486 C CA . TYR A 1 550 ? -10.395 4.002 -18.589 1.00 95.19 550 TYR A CA 1
ATOM 4487 C C . TYR A 1 550 ? -11.806 3.416 -18.396 1.00 95.19 550 TYR A C 1
ATOM 4489 O O . TYR A 1 550 ? -12.232 3.192 -17.259 1.00 95.19 550 TYR A O 1
ATOM 4497 N N . CYS A 1 551 ? -12.503 3.127 -19.496 1.00 97.19 551 CYS A N 1
ATOM 4498 C CA . CYS A 1 551 ? -13.736 2.338 -19.524 1.00 97.19 551 CYS A CA 1
ATOM 4499 C C . CYS A 1 551 ? -13.708 1.276 -20.633 1.00 97.19 551 CYS A C 1
ATOM 4501 O O . CYS A 1 551 ? -12.986 1.428 -21.618 1.00 97.19 551 CYS A O 1
ATOM 4503 N N . TYR A 1 552 ? -14.499 0.213 -20.493 1.00 97.88 552 TYR A N 1
ATOM 4504 C CA . TYR A 1 552 ? -14.794 -0.729 -21.577 1.00 97.88 552 TYR A CA 1
ATOM 4505 C C . TYR A 1 552 ? -16.110 -1.473 -21.345 1.00 97.88 552 TYR A C 1
ATOM 4507 O O . TYR A 1 552 ? -16.527 -1.633 -20.198 1.00 97.88 552 TYR A O 1
ATOM 4515 N N . THR A 1 553 ? -16.704 -1.986 -22.421 1.00 98.06 553 THR A N 1
ATOM 4516 C CA . THR A 1 553 ? -17.801 -2.966 -22.385 1.00 98.06 553 THR A CA 1
ATOM 4517 C C . THR A 1 553 ? -17.258 -4.327 -22.824 1.00 98.06 553 THR A C 1
ATOM 4519 O O . THR A 1 553 ? -16.527 -4.416 -23.817 1.00 98.06 553 THR A O 1
ATOM 4522 N N . THR A 1 554 ? -17.572 -5.404 -22.099 1.00 97.31 554 THR A N 1
ATOM 4523 C CA . THR A 1 554 ? -17.198 -6.767 -22.521 1.00 97.31 554 THR A CA 1
ATOM 4524 C C . THR A 1 554 ? -18.031 -7.243 -23.713 1.00 97.31 554 THR A C 1
ATOM 4526 O O . THR A 1 554 ? -19.066 -6.658 -24.029 1.00 97.31 554 THR A O 1
ATOM 4529 N N . ILE A 1 555 ? -17.617 -8.333 -24.366 1.00 95.75 555 ILE A N 1
ATOM 4530 C CA . ILE A 1 555 ? -18.429 -8.986 -25.412 1.00 95.75 555 ILE A CA 1
ATOM 4531 C C . ILE A 1 555 ? -19.804 -9.428 -24.866 1.00 95.75 555 ILE A C 1
ATOM 4533 O O . ILE A 1 555 ? -20.801 -9.338 -25.576 1.00 95.75 555 ILE A O 1
ATOM 4537 N N . ASP A 1 556 ? -19.888 -9.784 -23.580 1.00 94.81 556 ASP A N 1
ATOM 4538 C CA . ASP A 1 556 ? -21.142 -10.116 -22.881 1.00 94.81 556 ASP A CA 1
ATOM 4539 C C . ASP A 1 556 ? -22.000 -8.890 -22.486 1.00 94.81 556 ASP A C 1
ATOM 4541 O O . ASP A 1 556 ? -22.974 -9.032 -21.746 1.00 94.81 556 ASP A O 1
ATOM 4545 N N . GLY A 1 557 ? -21.641 -7.675 -22.919 1.00 94.31 557 GLY A N 1
ATOM 4546 C CA . GLY A 1 557 ? -22.410 -6.452 -22.651 1.00 94.31 557 GLY A CA 1
ATOM 4547 C C . GLY A 1 557 ? -22.263 -5.878 -21.234 1.00 94.31 557 GLY A C 1
ATOM 4548 O O . GLY A 1 557 ? -23.108 -5.100 -20.799 1.00 94.31 557 GLY A O 1
ATOM 4549 N N . LYS A 1 558 ? -21.215 -6.256 -20.491 1.00 96.38 558 LYS A N 1
ATOM 4550 C CA . LYS A 1 558 ? -20.946 -5.766 -19.127 1.00 96.38 558 LYS A CA 1
ATOM 4551 C C . LYS A 1 558 ? -19.978 -4.585 -19.156 1.00 96.38 558 LYS A C 1
ATOM 4553 O O . LYS A 1 558 ? -18.836 -4.730 -19.591 1.00 96.38 558 LYS A O 1
ATOM 4558 N N . ASP A 1 559 ? -20.393 -3.454 -18.597 1.00 96.50 559 ASP A N 1
ATOM 4559 C CA . ASP A 1 559 ? -19.551 -2.261 -18.495 1.00 96.50 559 ASP A CA 1
ATOM 4560 C C . ASP A 1 559 ? -18.574 -2.302 -17.314 1.00 96.50 559 ASP A C 1
ATOM 4562 O O . ASP A 1 559 ? -18.873 -2.779 -16.214 1.00 96.50 559 ASP A O 1
ATOM 4566 N N . VAL A 1 560 ? -17.383 -1.747 -17.534 1.00 96.44 560 VAL A N 1
ATOM 4567 C CA . VAL A 1 560 ? -16.324 -1.604 -16.536 1.00 96.44 560 VAL A CA 1
ATOM 4568 C C . VAL A 1 560 ? -15.770 -0.183 -16.580 1.00 96.44 560 VAL A C 1
ATOM 4570 O O . VAL A 1 560 ? -15.007 0.178 -17.471 1.00 96.44 560 VAL A O 1
ATOM 4573 N N . LEU A 1 561 ? -16.101 0.611 -15.560 1.00 95.81 561 LEU A N 1
ATOM 4574 C CA . LEU A 1 561 ? -15.593 1.971 -15.354 1.00 95.81 561 LEU A CA 1
ATOM 4575 C C . LEU A 1 561 ? -14.437 1.950 -14.338 1.00 95.81 561 LEU A C 1
ATOM 4577 O O . LEU A 1 561 ? -14.589 1.425 -13.230 1.00 95.81 561 LEU A O 1
ATOM 4581 N N . LYS A 1 562 ? -13.277 2.526 -14.678 1.00 93.94 562 LYS A N 1
ATOM 4582 C CA . LYS A 1 562 ? -12.139 2.701 -13.756 1.00 93.94 562 LYS A CA 1
ATOM 4583 C C . LYS A 1 562 ? -11.685 4.156 -13.740 1.00 93.94 562 LYS A C 1
ATOM 4585 O O . LYS A 1 562 ? -11.180 4.660 -14.740 1.00 93.94 562 LYS A O 1
ATOM 4590 N N . HIS A 1 563 ? -11.782 4.802 -12.582 1.00 90.88 563 HIS A N 1
ATOM 4591 C CA . HIS A 1 563 ? -11.196 6.118 -12.331 1.00 90.88 563 HIS A CA 1
ATOM 4592 C C . HIS A 1 563 ? -10.525 6.148 -10.955 1.00 90.88 563 HIS A C 1
ATOM 4594 O O . HIS A 1 563 ? -10.981 5.519 -9.995 1.00 90.88 563 HIS A O 1
ATOM 4600 N N . LYS A 1 564 ? -9.437 6.908 -10.836 1.00 83.19 564 LYS A N 1
ATOM 4601 C CA . LYS A 1 564 ? -8.710 7.116 -9.578 1.00 83.19 564 LYS A CA 1
ATOM 4602 C C . LYS A 1 564 ? -9.419 8.141 -8.675 1.00 83.19 564 LYS A C 1
ATOM 4604 O O . LYS A 1 564 ? -9.926 9.153 -9.149 1.00 83.19 564 LYS A O 1
ATOM 4609 N N . GLY A 1 565 ? -9.379 7.927 -7.358 1.00 83.06 565 GLY A N 1
ATOM 4610 C CA . GLY A 1 565 ? -9.839 8.908 -6.361 1.00 83.06 565 GLY A CA 1
ATOM 4611 C C . GLY A 1 565 ? -11.363 9.032 -6.231 1.00 83.06 565 GLY A C 1
ATOM 4612 O O . GLY A 1 565 ? -12.097 8.106 -6.567 1.00 83.06 565 GLY A O 1
ATOM 4613 N N . ALA A 1 566 ? -11.829 10.166 -5.700 1.00 82.69 566 ALA A N 1
ATOM 4614 C CA . ALA A 1 566 ? -13.250 10.431 -5.439 1.00 82.69 566 ALA A CA 1
ATOM 4615 C C . ALA A 1 566 ? -14.080 10.669 -6.717 1.00 82.69 566 ALA A C 1
ATOM 4617 O O . ALA A 1 566 ? -15.256 10.321 -6.754 1.00 82.69 566 ALA A O 1
ATOM 4618 N N . ALA A 1 567 ? -13.445 11.170 -7.784 1.00 85.31 567 ALA A N 1
ATOM 4619 C CA . ALA A 1 567 ? -14.062 11.428 -9.090 1.00 85.31 567 ALA A CA 1
ATOM 4620 C C . ALA A 1 567 ? -14.780 10.205 -9.697 1.00 85.31 567 ALA A C 1
ATOM 4622 O O . ALA A 1 567 ? -15.731 10.368 -10.450 1.00 85.31 567 ALA A O 1
ATOM 4623 N N . LYS A 1 568 ? -14.398 8.979 -9.306 1.00 87.25 568 LYS A N 1
ATOM 4624 C CA . LYS A 1 568 ? -15.016 7.717 -9.757 1.00 87.25 568 LYS A CA 1
ATOM 4625 C C . LYS A 1 568 ? -16.535 7.602 -9.532 1.00 87.25 568 LYS A C 1
ATOM 4627 O O . LYS A 1 568 ? -17.140 6.696 -10.082 1.00 87.25 568 LYS A O 1
ATOM 4632 N N . HIS A 1 569 ? -17.116 8.437 -8.666 1.00 86.31 569 HIS A N 1
ATOM 4633 C CA . HIS A 1 569 ? -18.558 8.473 -8.390 1.00 86.31 569 HIS A CA 1
ATOM 4634 C C . HIS A 1 569 ? -19.329 9.420 -9.330 1.00 86.31 569 HIS A C 1
ATOM 4636 O O . HIS A 1 569 ? -20.549 9.484 -9.256 1.00 86.31 569 HIS A O 1
ATOM 4642 N N . PHE A 1 570 ? -18.620 10.152 -10.196 1.00 87.56 570 PHE A N 1
ATOM 4643 C CA . PHE A 1 570 ? -19.161 11.163 -11.111 1.00 87.56 570 PHE A CA 1
ATOM 4644 C C . PHE A 1 570 ? -18.716 10.924 -12.565 1.00 87.56 570 PHE A C 1
ATOM 4646 O O . PHE A 1 570 ? -18.695 11.864 -13.361 1.00 87.56 570 PHE A O 1
ATOM 4653 N N . VAL A 1 571 ? -18.302 9.692 -12.887 1.00 89.56 571 VAL A N 1
ATOM 4654 C CA . VAL A 1 571 ? -17.978 9.258 -14.252 1.00 89.56 571 VAL A CA 1
ATOM 4655 C C . VAL A 1 571 ? -18.916 8.136 -14.680 1.00 89.56 571 VAL A C 1
ATOM 4657 O O . VAL A 1 571 ? -19.135 7.170 -13.952 1.00 89.56 571 VAL A O 1
ATOM 4660 N N . ASP A 1 572 ? -19.423 8.289 -15.888 1.00 92.75 572 ASP A N 1
ATOM 4661 C CA . ASP A 1 572 ? -20.289 7.407 -16.660 1.00 92.75 572 ASP A CA 1
ATOM 4662 C C . ASP A 1 572 ? -19.670 7.255 -18.063 1.00 92.75 572 ASP A C 1
ATOM 4664 O O . ASP A 1 572 ? -18.644 7.876 -18.356 1.00 92.75 572 ASP A O 1
ATOM 4668 N N . ILE A 1 573 ? -20.243 6.410 -18.927 1.00 93.06 573 ILE A N 1
ATOM 4669 C CA . ILE A 1 573 ? -19.736 6.218 -20.299 1.00 93.06 573 ILE A CA 1
ATOM 4670 C C . ILE A 1 573 ? -19.687 7.555 -21.049 1.00 93.06 573 ILE A C 1
ATOM 4672 O O . ILE A 1 573 ? -18.638 7.902 -21.594 1.00 93.06 573 ILE A O 1
ATOM 4676 N N . ASP A 1 574 ? -20.764 8.338 -20.978 1.00 92.62 574 ASP A N 1
ATOM 4677 C CA . ASP A 1 574 ? -20.877 9.675 -21.557 1.00 92.62 574 ASP A CA 1
ATOM 4678 C C . ASP A 1 574 ? -19.696 10.576 -21.162 1.00 92.62 574 ASP A C 1
ATOM 4680 O O . ASP A 1 574 ? -19.145 11.272 -22.016 1.00 92.62 574 ASP A O 1
ATOM 4684 N N . TRP A 1 575 ? -19.248 10.569 -19.900 1.00 92.44 575 TRP A N 1
ATOM 4685 C CA . TRP A 1 575 ? -18.065 11.323 -19.478 1.00 92.44 575 TRP A CA 1
ATOM 4686 C C . TRP A 1 575 ? -16.789 10.844 -20.180 1.00 92.44 575 TRP A C 1
ATOM 4688 O O . TRP A 1 575 ? -16.011 11.688 -20.630 1.00 92.44 575 TRP A O 1
ATOM 4698 N N . TYR A 1 576 ? -16.565 9.532 -20.327 1.00 93.31 576 TYR A N 1
ATOM 4699 C CA . TYR A 1 576 ? -15.395 9.025 -21.061 1.00 93.31 576 TYR A CA 1
ATOM 4700 C C . TYR A 1 576 ? -15.458 9.396 -22.548 1.00 93.31 576 TYR A C 1
ATOM 4702 O O . TYR A 1 576 ? -14.451 9.846 -23.098 1.00 93.31 576 TYR A O 1
ATOM 4710 N N . GLU A 1 577 ? -16.621 9.287 -23.195 1.00 92.81 577 GLU A N 1
ATOM 4711 C CA . GLU A 1 577 ? -16.783 9.687 -24.599 1.00 92.81 577 GLU A CA 1
ATOM 4712 C C . GLU A 1 577 ? -16.579 11.199 -24.786 1.00 92.81 577 GLU A C 1
ATOM 4714 O O . GLU A 1 577 ? -15.827 11.621 -25.667 1.00 92.81 577 GLU A O 1
ATOM 4719 N N . ASN A 1 578 ? -17.140 12.029 -23.902 1.00 90.62 578 ASN A N 1
ATOM 4720 C CA . ASN A 1 578 ? -16.942 13.480 -23.922 1.00 90.62 578 ASN A CA 1
ATOM 4721 C C . ASN A 1 578 ? -15.480 13.883 -23.652 1.00 90.62 578 ASN A C 1
ATOM 4723 O O . ASN A 1 578 ? -14.988 14.833 -24.262 1.00 90.62 578 ASN A O 1
ATOM 4727 N N . GLN A 1 579 ? -14.761 13.191 -22.761 1.00 89.50 579 GLN A N 1
ATOM 4728 C CA . GLN A 1 579 ? -13.329 13.438 -22.535 1.00 89.50 579 GLN A CA 1
ATOM 4729 C C . GLN A 1 579 ? -12.460 12.941 -23.700 1.00 89.50 579 GLN A C 1
ATOM 4731 O O . GLN A 1 579 ? -11.428 13.550 -23.979 1.00 89.50 579 GLN A O 1
ATOM 4736 N N . TYR A 1 580 ? -12.861 11.873 -24.399 1.00 89.75 580 TYR A N 1
ATOM 4737 C CA . TYR A 1 580 ? -12.193 11.420 -25.621 1.00 89.75 580 TYR A CA 1
ATOM 4738 C C . TYR A 1 580 ? -12.378 12.424 -26.769 1.00 89.75 580 TYR A C 1
ATOM 4740 O O . TYR A 1 580 ? -11.398 12.814 -27.404 1.00 89.75 580 TYR A O 1
ATOM 4748 N N . ALA A 1 581 ? -13.612 12.894 -26.985 1.00 87.88 581 ALA A N 1
ATOM 4749 C CA . ALA A 1 581 ? -13.959 13.856 -28.030 1.00 87.88 581 ALA A CA 1
ATOM 4750 C C . ALA A 1 581 ? -13.355 15.254 -27.796 1.00 87.88 581 ALA A C 1
ATOM 4752 O O . ALA A 1 581 ? -12.910 15.899 -28.744 1.00 87.88 581 ALA A O 1
ATOM 4753 N N . ASN A 1 582 ? -13.297 15.727 -26.545 1.00 83.06 582 ASN A N 1
ATOM 4754 C CA . ASN A 1 582 ? -12.586 16.954 -26.190 1.00 83.06 582 ASN A CA 1
ATOM 4755 C C . ASN A 1 582 ? -11.887 16.844 -24.827 1.00 83.06 582 ASN A C 1
ATOM 4757 O O . ASN A 1 582 ? -12.477 17.066 -23.769 1.00 83.06 582 ASN A O 1
ATOM 4761 N N . ARG A 1 583 ? -10.568 16.634 -24.860 1.00 74.62 583 ARG A N 1
ATOM 4762 C CA . ARG A 1 583 ? -9.711 16.588 -23.663 1.00 74.62 583 ARG A CA 1
ATOM 4763 C C . ARG A 1 583 ? -9.558 17.921 -22.911 1.00 74.62 583 ARG A C 1
ATOM 4765 O O . ARG A 1 583 ? -8.967 17.926 -21.835 1.00 74.62 583 ARG A O 1
ATOM 4772 N N . LYS A 1 584 ? -10.077 19.039 -23.440 1.00 71.81 584 LYS A N 1
ATOM 4773 C CA . LYS A 1 584 ? -10.187 20.330 -22.726 1.00 71.81 584 LYS A CA 1
ATOM 4774 C C . LYS A 1 584 ? -11.526 20.501 -21.989 1.00 71.81 584 LYS A C 1
ATOM 4776 O O . LYS A 1 584 ? -11.842 21.605 -21.558 1.00 71.81 584 LYS A O 1
ATOM 4781 N N . ASN A 1 585 ? -12.331 19.443 -21.851 1.00 74.56 585 ASN A N 1
ATOM 4782 C CA . ASN A 1 585 ? -13.583 19.468 -21.088 1.00 74.56 585 ASN A CA 1
ATOM 4783 C C . ASN A 1 585 ? -13.318 19.549 -19.569 1.00 74.56 585 ASN A C 1
ATOM 4785 O O . ASN A 1 585 ? -13.438 18.569 -18.831 1.00 74.56 585 ASN A O 1
ATOM 4789 N N . GLU A 1 586 ? -12.964 20.741 -19.092 1.00 72.69 586 GLU A N 1
ATOM 4790 C CA . GLU A 1 586 ? -12.752 21.053 -17.677 1.00 72.69 586 GLU A CA 1
ATOM 4791 C C . GLU A 1 586 ? -14.086 21.183 -16.925 1.00 72.69 586 GLU A C 1
ATOM 4793 O O . GLU A 1 586 ? -14.619 22.270 -16.707 1.00 72.69 586 GLU A O 1
ATOM 4798 N N . LYS A 1 587 ? -14.641 20.044 -16.500 1.00 77.81 587 LYS A N 1
ATOM 4799 C CA . LYS A 1 587 ? -15.789 20.001 -15.585 1.00 77.81 587 LYS A CA 1
ATOM 4800 C C . LYS A 1 587 ? -15.292 20.022 -14.135 1.00 77.81 587 LYS A C 1
ATOM 4802 O O . LYS A 1 587 ? -14.449 19.216 -13.747 1.00 77.81 587 LYS A O 1
ATOM 4807 N N . SER A 1 588 ? -15.840 20.923 -13.324 1.00 83.19 588 SER A N 1
ATOM 4808 C CA . SER A 1 588 ? -15.675 20.935 -11.866 1.00 83.19 588 SER A CA 1
ATOM 4809 C C . SER A 1 588 ? -16.976 20.465 -11.226 1.00 83.19 588 SER A C 1
ATOM 4811 O O . SER A 1 588 ? -18.039 20.990 -11.560 1.00 83.19 588 SER A O 1
ATOM 4813 N N . VAL A 1 589 ? -16.918 19.480 -10.327 1.00 86.94 589 VAL A N 1
ATOM 4814 C CA . VAL A 1 589 ? -18.096 19.006 -9.578 1.00 86.94 589 VAL A CA 1
ATOM 4815 C C . VAL A 1 589 ? -17.931 19.277 -8.081 1.00 86.94 589 VAL A C 1
ATOM 4817 O O . VAL A 1 589 ? -16.836 19.071 -7.546 1.00 86.94 589 VAL A O 1
ATOM 4820 N N . PRO A 1 590 ? -18.983 19.741 -7.380 1.00 88.31 590 PRO A N 1
ATOM 4821 C CA . PRO A 1 590 ? -18.962 19.808 -5.928 1.00 88.31 590 PRO A CA 1
ATOM 4822 C C . PRO A 1 590 ? -18.945 18.385 -5.361 1.00 88.31 590 PRO A C 1
ATOM 4824 O O . PRO A 1 590 ? -19.714 17.520 -5.776 1.00 88.31 590 PRO A O 1
ATOM 4827 N N . TYR A 1 591 ? -18.071 18.148 -4.393 1.00 88.56 591 TYR A N 1
ATOM 4828 C CA . TYR A 1 591 ? -17.935 16.883 -3.688 1.00 88.56 591 TYR A CA 1
ATOM 4829 C C . TYR A 1 591 ? -17.955 17.149 -2.191 1.00 88.56 591 TYR A C 1
ATOM 4831 O O . TYR A 1 591 ? -17.270 18.048 -1.706 1.00 88.56 591 TYR A O 1
ATOM 4839 N N . SER A 1 592 ? -18.708 16.350 -1.444 1.00 87.56 592 SER A N 1
ATOM 4840 C CA . SER A 1 592 ? -18.653 16.349 0.013 1.00 87.56 592 SER A CA 1
ATOM 4841 C C . SER A 1 592 ? -18.346 14.940 0.494 1.00 87.56 592 SER A C 1
ATOM 4843 O O . SER A 1 592 ? -18.867 13.967 -0.045 1.00 87.56 592 SER A O 1
ATOM 4845 N N . THR A 1 593 ? -17.491 14.823 1.506 1.00 88.94 593 THR A N 1
ATOM 4846 C CA . THR A 1 593 ? -17.257 13.565 2.212 1.00 88.94 593 THR A CA 1
ATOM 4847 C C . THR A 1 593 ? -17.569 13.744 3.695 1.00 88.94 593 THR A C 1
ATOM 4849 O O . THR A 1 593 ? -16.973 14.617 4.330 1.00 88.94 593 THR A O 1
ATOM 4852 N N . PRO A 1 594 ? -18.458 12.924 4.284 1.00 88.94 594 PRO A N 1
ATOM 4853 C CA . PRO A 1 594 ? -18.761 12.975 5.715 1.00 88.94 594 PRO A CA 1
ATOM 4854 C C . PRO A 1 594 ? -17.659 12.322 6.576 1.00 88.94 594 PRO A C 1
ATOM 4856 O O . PRO A 1 594 ? -17.792 12.252 7.794 1.00 88.94 594 PRO A O 1
ATOM 4859 N N . PHE A 1 595 ? -16.568 11.847 5.959 1.00 92.25 595 PHE A N 1
ATOM 4860 C CA . PHE A 1 595 ? -15.481 11.093 6.599 1.00 92.25 595 PHE A CA 1
ATOM 4861 C C . PHE A 1 595 ? -14.117 11.804 6.497 1.00 92.25 595 PHE A C 1
ATOM 4863 O O . PHE A 1 595 ? -13.057 11.176 6.441 1.00 92.25 595 PHE A O 1
ATOM 4870 N N . GLY A 1 596 ? -14.120 13.137 6.429 1.00 92.56 596 GLY A N 1
ATOM 4871 C CA . GLY A 1 596 ? -12.912 13.940 6.289 1.00 92.56 596 GLY A CA 1
ATOM 4872 C C . GLY A 1 596 ? -12.147 14.085 7.605 1.00 92.56 596 GLY A C 1
ATOM 4873 O O . GLY A 1 596 ? -12.453 14.963 8.405 1.00 92.56 596 GLY A O 1
ATOM 4874 N N . VAL A 1 597 ? -11.105 13.279 7.816 1.00 92.50 597 VAL A N 1
ATOM 4875 C CA . VAL A 1 597 ? -10.285 13.339 9.042 1.00 92.50 597 VAL A CA 1
ATOM 4876 C C . VAL A 1 597 ? -9.590 14.698 9.200 1.00 92.50 597 VAL A C 1
ATOM 4878 O O . VAL A 1 597 ? -8.910 15.181 8.288 1.00 92.50 597 VAL A O 1
ATOM 4881 N N . ASP A 1 598 ? -9.747 15.303 10.372 1.00 91.81 598 ASP A N 1
ATOM 4882 C CA . ASP A 1 598 ? -8.920 16.374 10.921 1.00 91.81 598 ASP A CA 1
ATOM 4883 C C . ASP A 1 598 ? -7.937 15.755 11.928 1.00 91.81 598 ASP A C 1
ATOM 4885 O O . ASP A 1 598 ? -8.324 15.296 13.004 1.00 91.81 598 ASP A O 1
ATOM 4889 N N . TRP A 1 599 ? -6.657 15.727 11.553 1.00 90.31 599 TRP A N 1
ATOM 4890 C CA . TRP A 1 599 ? -5.576 15.170 12.370 1.00 90.31 599 TRP A CA 1
ATOM 4891 C C . TRP A 1 599 ? -5.095 16.118 13.468 1.00 90.31 599 TRP A C 1
ATOM 4893 O O . TRP A 1 599 ? -4.523 15.652 14.448 1.00 90.31 599 TRP A O 1
ATOM 4903 N N . ASN A 1 600 ? -5.334 17.421 13.324 1.00 88.00 600 ASN A N 1
ATOM 4904 C CA . ASN A 1 600 ? -4.869 18.444 14.252 1.00 88.00 600 ASN A CA 1
ATOM 4905 C C . ASN A 1 600 ? -5.791 18.520 15.475 1.00 88.00 600 ASN A C 1
ATOM 4907 O O . ASN A 1 600 ? -5.329 18.719 16.594 1.00 88.00 600 ASN A O 1
ATOM 4911 N N . GLN A 1 601 ? -7.091 18.292 15.266 1.00 90.56 601 GLN A N 1
ATOM 4912 C CA . GLN A 1 601 ? -8.106 18.246 16.323 1.00 90.56 601 GLN A CA 1
ATOM 4913 C C . GLN A 1 601 ? -8.585 16.829 16.687 1.00 90.56 601 GLN A C 1
ATOM 4915 O O . GLN A 1 601 ? -9.448 16.686 17.558 1.00 90.56 601 GLN A O 1
ATOM 4920 N N . LEU A 1 602 ? -8.061 15.796 16.012 1.00 93.25 602 LEU A N 1
ATOM 4921 C CA . LEU A 1 602 ? -8.517 14.399 16.088 1.00 93.25 602 LEU A CA 1
ATOM 4922 C C . LEU A 1 602 ? -10.048 14.272 15.969 1.00 93.25 602 LEU A C 1
ATOM 4924 O O . LEU A 1 602 ? -10.716 13.676 16.814 1.00 93.25 602 LEU A O 1
ATOM 4928 N N . ARG A 1 603 ? -10.615 14.858 14.910 1.00 93.38 603 ARG A N 1
ATOM 4929 C CA . ARG A 1 603 ? -12.050 14.773 14.583 1.00 93.38 603 ARG A CA 1
ATOM 4930 C C . ARG A 1 603 ? -12.238 14.140 13.210 1.00 93.38 603 ARG A C 1
ATOM 4932 O O . ARG A 1 603 ? -11.335 14.146 12.376 1.00 93.38 603 ARG A O 1
ATOM 4939 N N . ILE A 1 604 ? -13.438 13.644 12.947 1.00 95.38 604 ILE A N 1
ATOM 4940 C CA . ILE A 1 604 ? -13.882 13.297 11.597 1.00 95.38 604 ILE A CA 1
ATOM 4941 C C . ILE A 1 604 ? -15.002 14.270 11.266 1.00 95.38 604 ILE A C 1
ATOM 4943 O O . ILE A 1 604 ? -15.965 14.372 12.022 1.00 95.38 604 ILE A O 1
ATOM 4947 N N . VAL A 1 605 ? -14.834 15.037 10.193 1.00 95.00 605 VAL A N 1
ATOM 4948 C CA . VAL A 1 605 ? -15.723 16.153 9.859 1.00 95.00 605 VAL A CA 1
ATOM 4949 C C . VAL A 1 605 ? -16.176 16.057 8.410 1.00 95.00 605 VAL A C 1
ATOM 4951 O O . VAL A 1 605 ? -15.485 15.481 7.561 1.00 95.00 605 VAL A O 1
ATOM 4954 N N . LYS A 1 606 ? -17.326 16.653 8.103 1.00 93.00 606 LYS A N 1
ATOM 4955 C CA . LYS A 1 606 ? -17.763 16.830 6.720 1.00 93.00 606 LYS A CA 1
ATOM 4956 C C . LYS A 1 606 ? -16.801 17.776 6.006 1.00 93.00 606 LYS A C 1
ATOM 4958 O O . LYS A 1 606 ? -16.640 18.925 6.411 1.00 93.00 606 LYS A O 1
ATOM 4963 N N . LYS A 1 607 ? -16.160 17.308 4.937 1.00 89.50 607 LYS A N 1
ATOM 4964 C CA . LYS A 1 607 ? -15.284 18.132 4.093 1.00 89.50 607 LYS A CA 1
ATOM 4965 C C . LYS A 1 607 ? -15.890 18.261 2.708 1.00 89.50 607 LYS A C 1
ATOM 4967 O O . LYS A 1 607 ? -16.040 17.264 2.007 1.00 89.50 607 LYS A O 1
ATOM 4972 N N . THR A 1 608 ? -16.209 19.493 2.329 1.00 88.75 608 THR A N 1
ATOM 4973 C CA . THR A 1 608 ? -16.680 19.848 0.987 1.00 88.75 608 THR A CA 1
ATOM 4974 C C . THR A 1 608 ? -15.537 20.475 0.197 1.00 88.75 608 THR A C 1
ATOM 4976 O O . THR A 1 608 ? -14.808 21.321 0.714 1.00 88.75 608 THR A O 1
ATOM 4979 N N . SER A 1 609 ? -15.366 20.052 -1.050 1.00 88.50 609 SER A N 1
ATOM 4980 C CA . SER A 1 609 ? -14.376 20.573 -1.991 1.00 88.50 609 SER A CA 1
ATOM 4981 C C . SER A 1 609 ? -14.917 20.505 -3.418 1.00 88.50 609 SER A C 1
ATOM 4983 O O . SER A 1 609 ? -15.947 19.888 -3.678 1.00 88.50 609 SER A O 1
ATOM 4985 N N . HIS A 1 610 ? -14.205 21.104 -4.366 1.00 87.88 610 HIS A N 1
ATOM 4986 C CA . HIS A 1 610 ? -14.446 20.866 -5.787 1.00 87.88 610 HIS A CA 1
ATOM 4987 C C . HIS A 1 610 ? -13.484 19.794 -6.304 1.00 87.88 610 HIS A C 1
ATOM 4989 O O . HIS A 1 610 ? -12.302 19.798 -5.955 1.00 87.88 610 HIS A O 1
ATOM 4995 N N . LEU A 1 611 ? -13.988 18.866 -7.117 1.00 85.31 611 LEU A N 1
ATOM 4996 C CA . LEU A 1 611 ? -13.176 17.908 -7.864 1.00 85.31 611 LEU A CA 1
ATOM 4997 C C . LEU A 1 611 ? -13.073 18.368 -9.316 1.00 85.31 611 LEU A C 1
ATOM 4999 O O . LEU A 1 611 ? -14.091 18.554 -9.983 1.00 85.31 611 LEU A O 1
ATOM 5003 N N . ALA A 1 612 ? -11.842 18.503 -9.807 1.00 83.69 612 ALA A N 1
ATOM 5004 C CA . ALA A 1 612 ? -11.583 18.602 -11.235 1.00 83.69 612 ALA A CA 1
ATOM 5005 C C . ALA A 1 612 ? -11.798 17.225 -11.886 1.00 83.69 612 ALA A C 1
ATOM 5007 O O . ALA A 1 612 ? -11.280 16.214 -11.407 1.00 83.69 612 ALA A O 1
ATOM 5008 N N . MET A 1 613 ? -12.583 17.199 -12.961 1.00 82.56 613 MET A N 1
ATOM 5009 C CA . MET A 1 613 ? -12.969 16.004 -13.714 1.00 82.56 613 MET A CA 1
ATOM 5010 C C . MET A 1 613 ? -12.303 16.009 -15.099 1.00 82.56 613 MET A C 1
ATOM 5012 O O . MET A 1 613 ? -12.973 15.822 -16.113 1.00 82.56 613 MET A O 1
ATOM 5016 N N . ASN A 1 614 ? -10.998 16.290 -15.140 1.00 80.56 614 ASN A N 1
ATOM 5017 C CA . ASN A 1 614 ? -10.191 16.426 -16.353 1.00 80.56 614 ASN A CA 1
ATOM 5018 C C . ASN A 1 614 ? -9.190 15.267 -16.520 1.00 80.56 614 ASN A C 1
ATOM 5020 O O . ASN A 1 614 ? -8.641 14.745 -15.549 1.00 80.56 614 ASN A O 1
ATOM 5024 N N . VAL A 1 615 ? -8.916 14.879 -17.769 1.00 79.38 615 VAL A N 1
ATOM 5025 C CA . VAL A 1 615 ? -7.976 13.793 -18.093 1.00 79.38 615 VAL A CA 1
ATOM 5026 C C . VAL A 1 615 ? -6.568 14.335 -18.364 1.00 79.38 615 VAL A C 1
ATOM 5028 O O . VAL A 1 615 ? -6.234 14.709 -19.494 1.00 79.38 615 VAL A O 1
ATOM 5031 N N . ASP A 1 616 ? -5.701 14.301 -17.350 1.00 69.56 616 ASP A N 1
ATOM 5032 C CA . ASP A 1 616 ? -4.265 14.542 -17.525 1.00 69.56 616 ASP A CA 1
ATOM 5033 C C . ASP A 1 616 ? -3.481 13.255 -17.860 1.00 69.56 616 ASP A C 1
ATOM 5035 O O . ASP A 1 616 ? -3.231 12.403 -17.008 1.00 69.56 616 ASP A O 1
ATOM 5039 N N . ILE A 1 617 ? -3.050 13.156 -19.120 1.00 70.50 617 ILE A N 1
ATOM 5040 C CA . ILE A 1 617 ? -2.000 12.236 -19.596 1.00 70.50 617 ILE A CA 1
ATOM 5041 C C . ILE A 1 617 ? -0.682 12.982 -19.906 1.00 70.50 617 ILE A C 1
ATOM 5043 O O . ILE A 1 617 ? 0.355 12.360 -20.146 1.00 70.50 617 ILE A O 1
ATOM 5047 N N . GLY A 1 618 ? -0.700 14.320 -19.875 1.00 63.38 618 GLY A N 1
ATOM 5048 C CA . GLY A 1 618 ? 0.420 15.204 -20.212 1.00 63.38 618 GLY A CA 1
ATOM 5049 C C . GLY A 1 618 ? 1.540 15.221 -19.168 1.00 63.38 618 GLY A C 1
ATOM 5050 O O . GLY A 1 618 ? 2.600 15.783 -19.411 1.00 63.38 618 GLY A O 1
ATOM 5051 N N . THR A 1 619 ? 1.354 14.549 -18.033 1.00 75.75 619 THR A N 1
ATOM 5052 C CA . THR A 1 619 ? 2.416 14.200 -17.074 1.00 75.75 619 THR A CA 1
ATOM 5053 C C . THR A 1 619 ? 3.169 12.908 -17.425 1.00 75.75 619 THR A C 1
ATOM 5055 O O . THR A 1 619 ? 4.116 12.537 -16.729 1.00 75.75 619 THR A O 1
ATOM 5058 N N . LYS A 1 620 ? 2.768 12.205 -18.496 1.00 88.50 620 LYS A N 1
ATOM 5059 C CA . LYS A 1 620 ? 3.190 10.828 -18.799 1.00 88.50 620 LYS A CA 1
ATOM 5060 C C . LYS A 1 620 ? 3.716 10.599 -20.218 1.00 88.50 620 LYS A C 1
ATOM 5062 O O . LYS A 1 620 ? 4.805 10.042 -20.363 1.00 88.50 620 LYS A O 1
ATOM 5067 N N . ARG A 1 621 ? 2.943 10.976 -21.241 1.00 92.62 621 ARG A N 1
ATOM 5068 C CA . ARG A 1 621 ? 3.249 10.755 -22.667 1.00 92.62 621 ARG A CA 1
ATOM 5069 C C . ARG A 1 621 ? 2.697 11.904 -23.518 1.00 92.62 621 ARG A C 1
ATOM 5071 O O . ARG A 1 621 ? 1.721 12.548 -23.138 1.00 92.62 621 ARG A O 1
ATOM 5078 N N . ASN A 1 622 ? 3.305 12.131 -24.678 1.00 92.00 622 ASN A N 1
ATOM 5079 C CA . ASN A 1 622 ? 2.786 13.040 -25.698 1.00 92.00 622 ASN A CA 1
ATOM 5080 C C . ASN A 1 622 ? 1.549 12.425 -26.369 1.00 92.00 622 ASN A C 1
ATOM 5082 O O . ASN A 1 622 ? 1.477 11.211 -26.544 1.00 92.00 622 ASN A O 1
ATOM 5086 N N . VAL A 1 623 ? 0.587 13.252 -26.778 1.00 90.69 623 VAL A N 1
ATOM 5087 C CA . VAL A 1 623 ? -0.643 12.810 -27.460 1.00 90.69 623 VAL A CA 1
ATOM 5088 C C . VAL A 1 623 ? -0.573 13.151 -28.945 1.00 90.69 623 VAL A C 1
ATOM 5090 O O . VAL A 1 623 ? -0.223 14.276 -29.296 1.00 90.69 623 VAL A O 1
ATOM 5093 N N . VAL A 1 624 ? -0.930 12.190 -29.802 1.00 90.06 624 VAL A N 1
ATOM 5094 C CA . VAL A 1 624 ? -0.960 12.342 -31.263 1.00 90.06 624 VAL A CA 1
ATOM 5095 C C . VAL A 1 624 ? -2.410 12.405 -31.741 1.00 90.06 624 VAL A C 1
ATOM 5097 O O . VAL A 1 624 ? -3.189 11.479 -31.500 1.00 90.06 624 VAL A O 1
ATOM 5100 N N . TYR A 1 625 ? -2.765 13.486 -32.434 1.00 88.44 625 TYR A N 1
ATOM 5101 C CA . TYR A 1 625 ? -4.072 13.672 -33.066 1.00 88.44 625 TYR A CA 1
ATOM 5102 C C . TYR A 1 625 ? -3.968 13.518 -34.590 1.00 88.44 625 TYR A C 1
ATOM 5104 O O . TYR A 1 625 ? -2.906 13.745 -35.168 1.00 88.44 625 TYR A O 1
ATOM 5112 N N . SER A 1 626 ? -5.075 13.156 -35.237 1.00 88.25 626 SER A N 1
ATOM 5113 C CA . SER A 1 626 ? -5.238 13.256 -36.690 1.00 88.25 626 SER A CA 1
ATOM 5114 C C . SER A 1 626 ? -5.414 14.711 -37.140 1.00 88.25 626 SER A C 1
ATOM 5116 O O . SER A 1 626 ? -5.665 15.599 -36.325 1.00 88.25 626 SER A O 1
ATOM 5118 N N . GLU A 1 627 ? -5.373 14.949 -38.453 1.00 85.44 627 GLU A N 1
ATOM 5119 C CA . GLU A 1 627 ? -5.735 16.240 -39.067 1.00 85.44 627 GLU A CA 1
ATOM 5120 C C . GLU A 1 627 ? -7.153 16.695 -38.665 1.00 85.44 627 GLU A C 1
ATOM 5122 O O . GLU A 1 627 ? -7.389 17.875 -38.422 1.00 85.44 627 GLU A O 1
ATOM 5127 N N . ASN A 1 628 ? -8.071 15.739 -38.473 1.00 84.44 628 ASN A N 1
ATOM 5128 C CA . ASN A 1 628 ? -9.434 15.962 -37.978 1.00 84.44 628 ASN A CA 1
ATOM 5129 C C . ASN A 1 628 ? -9.516 16.096 -36.438 1.00 84.44 628 ASN A C 1
ATOM 5131 O O . ASN A 1 628 ? -10.591 15.938 -35.862 1.00 84.44 628 ASN A O 1
ATOM 5135 N N . ASN A 1 629 ? -8.392 16.345 -35.755 1.00 81.25 629 ASN A N 1
ATOM 5136 C CA . ASN A 1 629 ? -8.270 16.511 -34.300 1.00 81.25 629 ASN A CA 1
ATOM 5137 C C . ASN A 1 629 ? -8.749 15.302 -33.452 1.00 81.25 629 ASN A C 1
ATOM 5139 O O . ASN A 1 629 ? -9.005 15.432 -32.256 1.00 81.25 629 ASN A O 1
ATOM 5143 N N . VAL A 1 630 ? -8.838 14.102 -34.037 1.00 84.56 630 VAL A N 1
ATOM 5144 C CA . VAL A 1 630 ? -9.193 12.862 -33.317 1.00 84.56 630 VAL A CA 1
ATOM 5145 C C . VAL A 1 630 ? -7.939 12.267 -32.681 1.00 84.56 630 VAL A C 1
ATOM 5147 O O . VAL A 1 630 ? -6.924 12.120 -33.357 1.00 84.56 630 VAL A O 1
ATOM 5150 N N . TRP A 1 631 ? -7.982 11.898 -31.398 1.00 88.31 631 TRP A N 1
ATOM 5151 C CA . TRP A 1 631 ? -6.838 11.275 -30.723 1.00 88.31 631 TRP A CA 1
ATOM 5152 C C . TRP A 1 631 ? -6.609 9.843 -31.244 1.00 88.31 631 TRP A C 1
ATOM 5154 O O . TRP A 1 631 ? -7.483 8.982 -31.106 1.00 88.31 631 TRP A O 1
ATOM 5164 N N . LEU A 1 632 ? -5.426 9.605 -31.828 1.00 89.25 632 LEU A N 1
ATOM 5165 C CA . LEU A 1 632 ? -5.008 8.336 -32.439 1.00 89.25 632 LEU A CA 1
ATOM 5166 C C . LEU A 1 632 ? -4.137 7.467 -31.516 1.00 89.25 632 LEU A C 1
ATOM 5168 O O . LEU A 1 632 ? -4.433 6.294 -31.308 1.00 89.25 632 LEU A O 1
ATOM 5172 N N . GLU A 1 633 ? -3.047 8.021 -30.976 1.00 93.31 633 GLU A N 1
ATOM 5173 C CA . GLU A 1 633 ? -2.076 7.279 -30.154 1.00 93.31 633 GLU A CA 1
ATOM 5174 C C . GLU A 1 633 ? -1.277 8.201 -29.214 1.00 93.31 633 GLU A C 1
ATOM 5176 O O . GLU A 1 633 ? -1.572 9.394 -29.083 1.00 93.31 633 GLU A O 1
ATOM 5181 N N . THR A 1 634 ? -0.275 7.660 -28.515 1.00 94.62 634 THR A N 1
ATOM 5182 C CA . THR A 1 634 ? 0.643 8.437 -27.673 1.00 94.62 634 THR A CA 1
ATOM 5183 C C . THR A 1 634 ? 2.107 8.105 -27.954 1.00 94.62 634 THR A C 1
ATOM 5185 O O . THR A 1 634 ? 2.520 6.943 -27.988 1.00 94.62 634 THR A O 1
ATOM 5188 N N . THR A 1 635 ? 2.935 9.137 -28.075 1.00 95.25 635 THR A N 1
ATOM 5189 C CA . THR A 1 635 ? 4.392 9.024 -28.226 1.00 95.25 635 THR A CA 1
ATOM 5190 C C . THR A 1 635 ? 5.095 9.254 -26.882 1.00 95.25 635 THR A C 1
ATOM 5192 O O . THR A 1 635 ? 4.551 9.913 -25.991 1.00 95.25 635 THR A O 1
ATOM 5195 N N . PRO A 1 636 ? 6.291 8.683 -26.662 1.00 95.88 636 PRO A N 1
ATOM 5196 C CA . PRO A 1 636 ? 7.039 8.927 -25.434 1.00 95.88 636 PRO A CA 1
ATOM 5197 C C . PRO A 1 636 ? 7.473 10.398 -25.342 1.00 95.88 636 PRO A C 1
ATOM 5199 O O . PRO A 1 636 ? 7.550 11.111 -26.346 1.00 95.88 636 PRO A O 1
ATOM 5202 N N . PHE A 1 637 ? 7.792 10.858 -24.133 1.00 94.94 637 PHE A N 1
ATOM 5203 C CA . PHE A 1 637 ? 8.602 12.068 -23.996 1.00 94.94 637 PHE A CA 1
ATOM 5204 C C . PHE A 1 637 ? 10.037 11.784 -24.427 1.00 94.94 637 PHE A C 1
ATOM 5206 O O . PHE A 1 637 ? 10.547 10.689 -24.197 1.00 94.94 637 PHE A O 1
ATOM 5213 N N . LYS A 1 638 ? 10.708 12.792 -24.978 1.00 95.19 638 LYS A N 1
ATOM 5214 C CA . LYS A 1 638 ? 12.151 12.757 -25.197 1.00 95.19 638 LYS A CA 1
ATOM 5215 C C . LYS A 1 638 ? 12.848 13.500 -24.060 1.00 95.19 638 LYS A C 1
ATOM 5217 O O . LYS A 1 638 ? 12.495 14.637 -23.757 1.00 95.19 638 LYS A O 1
ATOM 5222 N N . VAL A 1 639 ? 13.813 12.854 -23.411 1.00 94.81 639 VAL A N 1
ATOM 5223 C CA . VAL A 1 639 ? 14.611 13.429 -22.319 1.00 94.81 639 VAL A CA 1
ATOM 5224 C C . VAL A 1 639 ? 16.051 13.554 -22.791 1.00 94.81 639 VAL A C 1
ATOM 5226 O O . VAL A 1 639 ? 16.660 12.566 -23.175 1.00 94.81 639 VAL A O 1
ATOM 5229 N N . GLU A 1 640 ? 16.610 14.759 -22.734 1.00 94.00 640 GLU A N 1
ATOM 5230 C CA . GLU A 1 640 ? 17.995 15.052 -23.127 1.00 94.00 640 GLU A CA 1
ATOM 5231 C C . GLU A 1 640 ? 18.716 15.737 -21.956 1.00 94.00 640 GLU A C 1
ATOM 5233 O O . GLU A 1 640 ? 18.981 16.940 -21.958 1.00 94.00 640 GLU A O 1
ATOM 5238 N N . ASN A 1 641 ? 18.963 14.979 -20.879 1.00 89.00 641 ASN A N 1
ATOM 5239 C CA . ASN A 1 641 ? 19.398 15.532 -19.594 1.00 89.00 641 ASN A CA 1
ATOM 5240 C C . ASN A 1 641 ? 20.689 14.898 -19.059 1.00 89.00 641 ASN A C 1
ATOM 5242 O O . ASN A 1 641 ? 20.676 13.825 -18.455 1.00 89.00 641 ASN A O 1
ATOM 5246 N N . LEU A 1 642 ? 21.789 15.645 -19.193 1.00 87.69 642 LEU A N 1
ATOM 5247 C CA . LEU A 1 642 ? 23.088 15.354 -18.576 1.00 87.69 642 LEU A CA 1
ATOM 5248 C C . LEU A 1 642 ? 23.530 16.443 -17.578 1.00 87.69 642 LEU A C 1
ATOM 5250 O O . LEU A 1 642 ? 24.701 16.493 -17.214 1.00 87.69 642 LEU A O 1
ATOM 5254 N N . LYS A 1 643 ? 22.617 17.316 -17.119 1.00 80.12 643 LYS A N 1
ATOM 5255 C CA . LYS A 1 643 ? 22.952 18.458 -16.241 1.00 80.12 643 LYS A CA 1
ATOM 5256 C C . LYS A 1 643 ? 23.536 18.030 -14.888 1.00 80.12 643 LYS A C 1
ATOM 5258 O O . LYS A 1 643 ? 24.373 18.734 -14.339 1.00 80.12 643 LYS A O 1
ATOM 5263 N N . ASP A 1 644 ? 23.144 16.852 -14.403 1.00 75.50 644 ASP A N 1
ATOM 5264 C CA . ASP A 1 644 ? 23.620 16.271 -13.140 1.00 75.50 644 ASP A CA 1
ATOM 5265 C C . ASP A 1 644 ? 24.953 15.493 -13.287 1.00 75.50 644 ASP A C 1
ATOM 5267 O O . ASP A 1 644 ? 25.422 14.874 -12.331 1.00 75.50 644 ASP A O 1
ATOM 5271 N N . CYS A 1 645 ? 25.558 15.455 -14.483 1.00 83.69 645 CYS A N 1
ATOM 5272 C CA . CYS A 1 645 ? 26.768 14.669 -14.748 1.00 83.69 645 CYS A CA 1
ATOM 5273 C C . CYS A 1 645 ? 28.047 15.417 -14.353 1.00 83.69 645 CYS A C 1
ATOM 5275 O O . CYS A 1 645 ? 28.189 16.614 -14.594 1.00 83.69 645 CYS A O 1
ATOM 5277 N N . SER A 1 646 ? 29.040 14.694 -13.823 1.00 84.31 646 SER A N 1
ATOM 5278 C CA . SER A 1 646 ? 30.352 15.289 -13.548 1.00 84.31 646 SER A CA 1
ATOM 5279 C C . SER A 1 646 ? 31.113 15.606 -14.843 1.00 84.31 646 SER A C 1
ATOM 5281 O O . SER A 1 646 ? 31.007 14.882 -15.835 1.00 84.31 646 SER A O 1
ATOM 5283 N N . ASN A 1 647 ? 31.976 16.628 -14.815 1.00 84.88 647 ASN A N 1
ATOM 5284 C CA . ASN A 1 647 ? 32.866 16.965 -15.936 1.00 84.88 647 ASN A CA 1
ATOM 5285 C C . ASN A 1 647 ? 33.762 15.790 -16.383 1.00 84.88 647 ASN A C 1
ATOM 5287 O O . ASN A 1 647 ? 34.160 15.728 -17.546 1.00 84.88 647 ASN A O 1
ATOM 5291 N N . GLN A 1 648 ? 34.087 14.854 -15.483 1.00 84.38 648 GLN A N 1
ATOM 5292 C CA . GLN A 1 648 ? 34.850 13.650 -15.819 1.00 84.38 648 GLN A CA 1
ATOM 5293 C C . GLN A 1 648 ? 33.989 12.628 -16.570 1.00 84.38 648 GLN A C 1
ATOM 5295 O O . GLN A 1 648 ? 34.433 12.080 -17.580 1.00 84.38 648 GLN A O 1
ATOM 5300 N N . ASP A 1 649 ? 32.761 12.393 -16.104 1.00 88.25 649 ASP A N 1
ATOM 5301 C CA . ASP A 1 649 ? 31.849 11.438 -16.733 1.00 88.25 649 ASP A CA 1
ATOM 5302 C C . ASP A 1 649 ? 31.370 11.964 -18.100 1.00 88.25 649 ASP A C 1
ATOM 5304 O O . ASP A 1 649 ? 31.379 11.209 -19.068 1.00 88.25 649 ASP A O 1
ATOM 5308 N N . LEU A 1 650 ? 31.096 13.271 -18.233 1.00 87.75 650 LEU A N 1
ATOM 5309 C CA . LEU A 1 650 ? 30.802 13.927 -19.518 1.00 87.75 650 LEU A CA 1
ATOM 5310 C C . LEU A 1 650 ? 31.932 13.740 -20.543 1.00 87.75 650 LEU A C 1
ATOM 5312 O O . LEU A 1 650 ? 31.678 13.311 -21.667 1.00 87.75 650 LEU A O 1
ATOM 5316 N N . ARG A 1 651 ? 33.191 14.004 -20.159 1.00 87.12 651 ARG A N 1
ATOM 5317 C CA . ARG A 1 651 ? 34.362 13.798 -21.038 1.00 87.12 651 ARG A CA 1
ATOM 5318 C C . ARG A 1 651 ? 34.504 12.342 -21.488 1.00 87.12 651 ARG A C 1
ATOM 5320 O O . ARG A 1 651 ? 34.890 12.096 -22.628 1.00 87.12 651 ARG A O 1
ATOM 5327 N N . TYR A 1 652 ? 34.191 11.387 -20.613 1.00 87.56 652 TYR A N 1
ATOM 5328 C CA . TYR A 1 652 ? 34.185 9.968 -20.962 1.00 87.56 652 TYR A CA 1
ATOM 5329 C C . TYR A 1 652 ? 33.054 9.616 -21.941 1.00 87.56 652 TYR A C 1
ATOM 5331 O O . TYR A 1 652 ? 33.331 8.992 -22.963 1.00 87.56 652 TYR A O 1
ATOM 5339 N N . ILE A 1 653 ? 31.819 10.057 -21.671 1.00 87.81 653 ILE A N 1
ATOM 5340 C CA . ILE A 1 653 ? 30.643 9.825 -22.528 1.00 87.81 653 ILE A CA 1
ATOM 5341 C C . ILE A 1 653 ? 30.891 10.387 -23.936 1.00 87.81 653 ILE A C 1
ATOM 5343 O O . ILE A 1 653 ? 30.714 9.672 -24.917 1.00 87.81 653 ILE A O 1
ATOM 5347 N N . ILE A 1 654 ? 31.390 11.624 -24.045 1.00 87.19 654 ILE A N 1
ATOM 5348 C CA . ILE A 1 654 ? 31.724 12.259 -25.331 1.00 87.19 654 ILE A CA 1
ATOM 5349 C C . ILE A 1 654 ? 32.790 11.452 -26.086 1.00 87.19 654 ILE A C 1
ATOM 5351 O O . ILE A 1 654 ? 32.613 11.159 -27.267 1.00 87.19 654 ILE A O 1
ATOM 5355 N N . LYS A 1 655 ? 33.873 11.031 -25.411 1.00 88.25 655 LYS A N 1
ATOM 5356 C CA . LYS A 1 655 ? 34.920 10.210 -26.042 1.00 88.25 655 LYS A CA 1
ATOM 5357 C C . LYS A 1 655 ? 34.395 8.845 -26.506 1.00 88.25 655 LYS A C 1
ATOM 5359 O O . LYS A 1 655 ? 34.866 8.332 -27.517 1.00 88.25 655 LYS A O 1
ATOM 5364 N N . LYS A 1 656 ? 33.441 8.262 -25.777 1.00 87.69 656 LYS A N 1
ATOM 5365 C CA . LYS A 1 656 ? 32.789 7.005 -26.148 1.00 87.69 656 LYS A CA 1
ATOM 5366 C C . LYS A 1 656 ? 31.920 7.151 -27.396 1.00 87.69 656 LYS A C 1
ATOM 5368 O O . LYS A 1 656 ? 32.113 6.390 -28.336 1.00 87.69 656 LYS A O 1
ATOM 5373 N N . ILE A 1 657 ? 31.061 8.171 -27.429 1.00 86.19 657 ILE A N 1
ATOM 5374 C CA . ILE A 1 657 ? 30.194 8.477 -28.576 1.00 86.19 657 ILE A CA 1
ATOM 5375 C C . ILE A 1 657 ? 31.024 8.762 -29.835 1.00 86.19 657 ILE A C 1
ATOM 5377 O O . ILE A 1 657 ? 30.664 8.287 -30.907 1.00 86.19 657 ILE A O 1
ATOM 5381 N N . GLN A 1 658 ? 32.142 9.491 -29.720 1.00 85.38 658 GLN A N 1
ATOM 5382 C CA . GLN A 1 658 ? 33.013 9.749 -30.872 1.00 85.38 658 GLN A CA 1
ATOM 5383 C C . GLN A 1 658 ? 33.633 8.452 -31.412 1.00 85.38 658 GLN A C 1
ATOM 5385 O O . GLN A 1 658 ? 33.440 8.140 -32.575 1.00 85.38 658 GLN A O 1
ATOM 5390 N N . HIS A 1 659 ? 34.263 7.642 -30.557 1.00 84.25 659 HIS A N 1
ATOM 5391 C CA . HIS A 1 659 ? 34.874 6.365 -30.954 1.00 84.25 659 HIS A CA 1
ATOM 5392 C C . HIS A 1 659 ? 33.859 5.334 -31.495 1.00 84.25 659 HIS A C 1
ATOM 5394 O O . HIS A 1 659 ? 34.237 4.387 -32.182 1.00 84.25 659 HIS A O 1
ATOM 5400 N N . GLU A 1 660 ? 32.577 5.454 -31.151 1.00 82.44 660 GLU A N 1
ATOM 5401 C CA . GLU A 1 660 ? 31.518 4.622 -31.734 1.00 82.44 660 GLU A CA 1
ATOM 5402 C C . GLU A 1 660 ? 31.131 5.124 -33.139 1.00 82.44 660 GLU A C 1
ATOM 5404 O O . GLU A 1 660 ? 31.083 4.304 -34.052 1.00 82.44 660 GLU A O 1
ATOM 5409 N N . LYS A 1 661 ? 31.042 6.446 -33.366 1.00 80.19 661 LYS A N 1
ATOM 5410 C CA . LYS A 1 661 ? 30.922 7.026 -34.721 1.00 80.19 661 LYS A CA 1
ATOM 5411 C C . LYS A 1 661 ? 32.112 6.707 -35.621 1.00 80.19 661 LYS A C 1
ATOM 5413 O O . LYS A 1 661 ? 31.906 6.243 -36.732 1.00 80.19 661 LYS A O 1
ATOM 5418 N N . ASP A 1 662 ? 33.339 6.889 -35.126 1.00 80.56 662 ASP A N 1
ATOM 5419 C CA . ASP A 1 662 ? 34.571 6.651 -35.892 1.00 80.56 662 ASP A CA 1
ATOM 5420 C C . ASP A 1 662 ? 34.578 5.227 -36.501 1.00 80.56 662 ASP A C 1
ATOM 5422 O O . ASP A 1 662 ? 35.063 5.013 -37.608 1.00 80.56 662 ASP A O 1
ATOM 5426 N N . LYS A 1 663 ? 33.963 4.252 -35.810 1.00 76.56 663 LYS A N 1
ATOM 5427 C CA . LYS A 1 663 ? 33.800 2.867 -36.279 1.00 76.56 663 LYS A CA 1
ATOM 5428 C C . LYS A 1 663 ? 32.642 2.646 -37.254 1.00 76.56 663 LYS A C 1
ATOM 5430 O O . LYS A 1 663 ? 32.750 1.791 -38.136 1.00 76.56 663 LYS A O 1
ATOM 5435 N N . GLU A 1 664 ? 31.534 3.362 -37.091 1.00 74.25 664 GLU A N 1
ATOM 5436 C CA . GLU A 1 664 ? 30.425 3.372 -38.058 1.00 74.25 664 GLU A CA 1
ATOM 5437 C C . GLU A 1 664 ? 30.905 3.988 -39.389 1.00 74.25 664 GLU A C 1
ATOM 5439 O O . GLU A 1 664 ? 30.633 3.452 -40.466 1.00 74.25 664 GLU A O 1
ATOM 5444 N N . ASP A 1 665 ? 31.737 5.030 -39.316 1.00 70.38 665 ASP A N 1
ATOM 5445 C CA . ASP A 1 665 ? 32.391 5.654 -40.467 1.00 70.38 665 ASP A CA 1
ATOM 5446 C C . ASP A 1 665 ? 33.453 4.721 -41.103 1.00 70.38 665 ASP A C 1
ATOM 5448 O O . ASP A 1 665 ? 33.480 4.562 -42.324 1.00 70.38 665 ASP A O 1
ATOM 5452 N N . GLU A 1 666 ? 34.295 4.021 -40.327 1.00 68.44 666 GLU A N 1
ATOM 5453 C CA . GLU A 1 666 ? 35.247 3.026 -40.872 1.00 68.44 666 GLU A CA 1
ATOM 5454 C C . GLU A 1 666 ? 34.550 1.838 -41.575 1.00 68.44 666 GLU A C 1
ATOM 5456 O O . GLU A 1 666 ? 35.022 1.362 -42.614 1.00 68.44 666 GLU A O 1
ATOM 5461 N N . THR A 1 667 ? 33.417 1.357 -41.048 1.00 58.84 667 THR A N 1
ATOM 5462 C CA . THR A 1 667 ? 32.678 0.209 -41.624 1.00 58.84 667 THR A CA 1
ATOM 5463 C C . THR A 1 667 ? 31.817 0.576 -42.838 1.00 58.84 667 THR A C 1
ATOM 5465 O O . THR A 1 667 ? 31.649 -0.242 -43.747 1.00 58.84 667 THR A O 1
ATOM 5468 N N . THR A 1 668 ? 31.342 1.820 -42.932 1.00 54.06 668 THR A N 1
ATOM 5469 C CA . THR A 1 668 ? 30.686 2.333 -44.150 1.00 54.06 668 THR A CA 1
ATOM 5470 C C . THR A 1 668 ? 31.687 2.678 -45.258 1.00 54.06 668 THR A C 1
ATOM 5472 O O . THR A 1 668 ? 31.420 2.403 -46.426 1.00 54.06 668 THR A O 1
ATOM 5475 N N . ASN A 1 669 ? 32.885 3.177 -44.930 1.00 51.47 669 ASN A N 1
ATOM 5476 C CA . ASN A 1 669 ? 33.933 3.424 -45.933 1.00 51.47 669 ASN A CA 1
ATOM 5477 C C . ASN A 1 669 ? 34.609 2.142 -46.463 1.00 51.47 669 ASN A C 1
ATOM 5479 O O . ASN A 1 669 ? 35.138 2.147 -47.571 1.00 51.47 669 ASN A O 1
ATOM 5483 N N . THR A 1 670 ? 34.581 1.030 -45.721 1.00 50.84 670 THR A N 1
ATOM 5484 C CA . THR A 1 670 ? 35.117 -0.269 -46.190 1.00 50.84 670 THR A CA 1
ATOM 5485 C C . THR A 1 670 ? 34.122 -1.105 -47.001 1.00 50.84 670 THR A C 1
ATOM 5487 O O . THR A 1 670 ? 34.506 -2.134 -47.551 1.00 50.84 670 THR A O 1
ATOM 5490 N N . SER A 1 671 ? 32.866 -0.663 -47.132 1.00 43.25 671 SER A N 1
ATOM 5491 C CA . SER A 1 671 ? 31.829 -1.327 -47.940 1.00 43.25 671 SER A CA 1
ATOM 5492 C C . SER A 1 671 ? 31.549 -0.643 -49.292 1.00 43.25 671 SER A C 1
ATOM 5494 O O . SER A 1 671 ? 30.692 -1.105 -50.043 1.00 43.25 671 SER A O 1
ATOM 5496 N N . SER A 1 672 ? 32.295 0.412 -49.645 1.00 37.94 672 SER A N 1
ATOM 5497 C CA . SER A 1 672 ? 32.121 1.197 -50.882 1.00 37.94 672 SER A CA 1
ATOM 5498 C C . SER A 1 672 ? 33.231 1.020 -51.938 1.00 37.94 672 SER A C 1
ATOM 5500 O O . SER A 1 672 ? 33.149 1.605 -53.018 1.00 37.94 672 SER A O 1
ATOM 5502 N N . THR A 1 673 ? 34.250 0.191 -51.684 1.00 35.94 673 THR A N 1
ATOM 5503 C CA . THR A 1 673 ? 35.402 -0.028 -52.582 1.00 35.94 673 THR A CA 1
ATOM 5504 C C . THR A 1 673 ? 35.277 -1.294 -53.438 1.00 35.94 673 THR A C 1
ATOM 5506 O O . THR A 1 673 ? 35.962 -2.294 -53.228 1.00 35.94 673 THR A O 1
ATOM 5509 N N . THR A 1 674 ? 34.432 -1.243 -54.470 1.00 31.98 674 THR A N 1
ATOM 5510 C CA . THR A 1 674 ? 34.449 -2.242 -55.556 1.00 31.98 674 THR A CA 1
ATOM 5511 C C . THR A 1 674 ? 35.677 -2.025 -56.460 1.00 31.98 674 THR A C 1
ATOM 5513 O O . THR A 1 674 ? 35.833 -0.917 -56.978 1.00 31.98 674 THR A O 1
ATOM 5516 N N . PRO A 1 675 ? 36.544 -3.028 -56.710 1.00 33.28 675 PRO A N 1
ATOM 5517 C CA . PRO A 1 675 ? 37.656 -2.873 -57.649 1.00 33.28 675 PRO A CA 1
ATOM 5518 C C . PRO A 1 675 ? 37.163 -2.826 -59.103 1.00 33.28 675 PRO A C 1
ATOM 5520 O O . PRO A 1 675 ? 36.536 -3.768 -59.585 1.00 33.28 675 PRO A O 1
ATOM 5523 N N . THR A 1 676 ? 37.467 -1.745 -59.822 1.00 31.64 676 THR A N 1
ATOM 5524 C CA . THR A 1 676 ? 37.238 -1.637 -61.273 1.00 31.64 676 THR A CA 1
ATOM 5525 C C . THR A 1 676 ? 38.513 -1.976 -62.044 1.00 31.64 676 THR A C 1
ATOM 5527 O O . THR A 1 676 ? 39.311 -1.084 -62.336 1.00 31.64 676 THR A O 1
ATOM 5530 N N . ASP A 1 677 ? 38.705 -3.250 -62.393 1.00 32.59 677 ASP A N 1
ATOM 5531 C CA . ASP A 1 677 ? 39.852 -3.680 -63.203 1.00 32.59 677 ASP A CA 1
ATOM 5532 C C . ASP A 1 677 ? 39.644 -3.445 -64.709 1.00 32.59 677 ASP A C 1
ATOM 5534 O O . ASP A 1 677 ? 38.668 -3.892 -65.318 1.00 32.59 677 ASP A O 1
ATOM 5538 N N . GLY A 1 678 ? 40.609 -2.756 -65.325 1.00 29.89 678 GLY A N 1
ATOM 5539 C CA . GLY A 1 678 ? 40.690 -2.507 -66.765 1.00 29.89 678 GLY A CA 1
ATOM 5540 C C . GLY A 1 678 ? 41.821 -3.310 -67.413 1.00 29.89 678 GLY A C 1
ATOM 5541 O O . GLY A 1 678 ? 42.960 -3.267 -66.960 1.00 29.89 678 GLY A O 1
ATOM 5542 N N . LYS A 1 679 ? 41.512 -4.038 -68.493 1.00 29.91 679 LYS A N 1
ATOM 5543 C CA . LYS A 1 679 ? 42.418 -5.001 -69.152 1.00 29.91 679 LYS A CA 1
ATOM 5544 C C . LYS A 1 679 ? 43.738 -4.406 -69.671 1.00 29.91 679 LYS A C 1
ATOM 5546 O O . LYS A 1 679 ? 43.728 -3.360 -70.321 1.00 29.91 679 LYS A O 1
ATOM 5551 N N . LYS A 1 680 ? 44.802 -5.220 -69.617 1.00 28.11 680 LYS A N 1
ATOM 5552 C CA . LYS A 1 680 ? 45.775 -5.385 -70.718 1.00 28.11 680 LYS A CA 1
ATOM 5553 C C . LYS A 1 680 ? 46.445 -6.771 -70.696 1.00 28.11 680 LYS A C 1
ATOM 5555 O O . LYS A 1 680 ? 46.446 -7.429 -69.662 1.00 28.11 680 LYS A O 1
ATOM 5560 N N . GLU A 1 681 ? 46.935 -7.218 -71.854 1.00 28.42 681 GLU A N 1
ATOM 5561 C CA . GLU A 1 681 ? 47.610 -8.517 -72.076 1.00 28.42 681 GLU A CA 1
ATOM 5562 C C . GLU A 1 681 ? 49.054 -8.510 -71.498 1.00 28.42 681 GLU A C 1
ATOM 5564 O O . GLU A 1 681 ? 49.576 -7.430 -71.226 1.00 28.42 681 GLU A O 1
ATOM 5569 N N . THR A 1 682 ? 49.751 -9.626 -71.217 1.00 27.97 682 THR A N 1
ATOM 5570 C CA . THR A 1 682 ? 50.051 -10.807 -72.073 1.00 27.97 682 THR A CA 1
ATOM 5571 C C . THR A 1 682 ? 50.446 -12.087 -71.293 1.00 27.97 682 THR A C 1
ATOM 5573 O O . THR A 1 682 ? 50.933 -11.976 -70.177 1.00 27.97 682 THR A O 1
ATOM 5576 N N . GLU A 1 683 ? 50.301 -13.265 -71.934 1.00 27.91 683 GLU A N 1
ATOM 5577 C CA . GLU A 1 683 ? 51.129 -14.511 -71.857 1.00 27.91 683 GLU A CA 1
ATOM 5578 C C . GLU A 1 683 ? 51.768 -14.931 -70.494 1.00 27.91 683 GLU A C 1
ATOM 5580 O O . GLU A 1 683 ? 52.602 -14.223 -69.948 1.00 27.91 683 GLU A O 1
ATOM 5585 N N . SER A 1 684 ? 51.598 -16.143 -69.931 1.00 27.25 684 SER A N 1
ATOM 5586 C CA . SER A 1 684 ? 51.683 -17.471 -70.581 1.00 27.25 684 SER A CA 1
ATOM 5587 C C . SER A 1 684 ? 51.447 -18.672 -69.617 1.00 27.25 684 SER A C 1
ATOM 5589 O O . SER A 1 684 ? 51.812 -18.621 -68.449 1.00 27.25 684 SER A O 1
ATOM 5591 N N . SER A 1 685 ? 50.980 -19.802 -70.178 1.00 27.88 685 SER A N 1
ATOM 5592 C CA . SER A 1 685 ? 51.163 -21.218 -69.745 1.00 27.88 685 SER A CA 1
ATOM 5593 C C . SER A 1 685 ? 50.572 -21.794 -68.428 1.00 27.88 685 SER A C 1
ATOM 5595 O O . SER A 1 685 ? 50.832 -21.299 -67.340 1.00 27.88 685 SER A O 1
ATOM 5597 N N . ASN A 1 686 ? 49.963 -22.988 -68.583 1.00 29.64 686 ASN A N 1
ATOM 5598 C CA . ASN A 1 686 ? 49.789 -24.109 -67.626 1.00 29.64 686 ASN A CA 1
ATOM 5599 C C . ASN A 1 686 ? 48.793 -23.984 -66.439 1.00 29.64 686 ASN A C 1
ATOM 5601 O O . ASN A 1 686 ? 48.733 -22.941 -65.803 1.00 29.64 686 ASN A O 1
ATOM 5605 N N . VAL A 1 687 ? 48.095 -25.043 -65.978 1.00 30.69 687 VAL A N 1
ATOM 5606 C CA . VAL A 1 687 ? 47.468 -26.252 -66.600 1.00 30.69 687 VAL A CA 1
ATOM 5607 C C . VAL A 1 687 ? 46.663 -27.004 -65.501 1.00 30.69 687 VAL A C 1
ATOM 5609 O O . VAL A 1 687 ? 47.067 -26.926 -64.344 1.00 30.69 687 VAL A O 1
ATOM 5612 N N . ASP A 1 688 ? 45.591 -27.731 -65.868 1.00 29.94 688 ASP A N 1
ATOM 5613 C CA . ASP A 1 688 ? 44.755 -28.649 -65.039 1.00 29.94 688 ASP A CA 1
ATOM 5614 C C . ASP A 1 688 ? 43.983 -28.067 -63.815 1.00 29.94 688 ASP A C 1
ATOM 5616 O O . ASP A 1 688 ? 44.390 -27.077 -63.217 1.00 29.94 688 ASP A O 1
ATOM 5620 N N . ASP A 1 689 ? 42.865 -28.637 -63.323 1.00 30.48 689 ASP A N 1
ATOM 5621 C CA . ASP A 1 689 ? 41.755 -29.402 -63.947 1.00 30.48 689 ASP A CA 1
ATOM 5622 C C . ASP A 1 689 ? 40.530 -29.458 -62.973 1.00 30.48 689 ASP A C 1
ATOM 5624 O O . ASP A 1 689 ? 40.660 -29.211 -61.774 1.00 30.48 689 ASP A O 1
ATOM 5628 N N . SER A 1 690 ? 39.366 -29.890 -63.480 1.00 30.36 690 SER A N 1
ATOM 5629 C CA . SER A 1 690 ? 38.253 -30.577 -62.786 1.00 30.36 690 SER A CA 1
ATOM 5630 C C . SER A 1 690 ? 37.158 -29.787 -62.018 1.00 30.36 690 SER A C 1
ATOM 5632 O O . SER A 1 690 ? 37.390 -29.177 -60.985 1.00 30.36 690 SER A O 1
ATOM 5634 N N . THR A 1 691 ? 35.908 -29.956 -62.503 1.00 30.23 691 THR A N 1
ATOM 5635 C CA . THR A 1 691 ? 34.624 -30.225 -61.775 1.00 30.23 691 THR A CA 1
ATOM 5636 C C . THR A 1 691 ? 34.141 -29.342 -60.595 1.00 30.23 691 THR A C 1
ATOM 5638 O O . THR A 1 691 ? 34.906 -28.981 -59.718 1.00 30.23 691 THR A O 1
ATOM 5641 N N . SER A 1 692 ? 32.839 -29.063 -60.400 1.00 29.45 692 SER A N 1
ATOM 5642 C CA . SER A 1 692 ? 31.614 -29.343 -61.188 1.00 29.45 692 SER A CA 1
ATOM 5643 C C . SER A 1 692 ? 30.401 -28.514 -60.700 1.00 29.45 692 SER A C 1
ATOM 5645 O O . SER A 1 692 ? 30.343 -28.110 -59.544 1.00 29.45 692 SER A O 1
ATOM 5647 N N . SER A 1 693 ? 29.415 -28.322 -61.584 1.00 26.83 693 SER A N 1
ATOM 5648 C CA . SER A 1 693 ? 28.089 -27.681 -61.395 1.00 26.83 693 SER A CA 1
ATOM 5649 C C . SER A 1 693 ? 27.125 -28.472 -60.467 1.00 26.83 693 SER A C 1
ATOM 5651 O O . SER A 1 693 ? 27.509 -29.566 -60.048 1.00 26.83 693 SER A O 1
ATOM 5653 N N . PRO A 1 694 ? 25.843 -28.060 -60.239 1.00 41.88 694 PRO A N 1
ATOM 5654 C CA . PRO A 1 694 ? 25.087 -26.863 -60.689 1.00 41.88 694 PRO A CA 1
ATOM 5655 C C . PRO A 1 694 ? 24.449 -26.095 -59.470 1.00 41.88 694 PRO A C 1
ATOM 5657 O O . PRO A 1 694 ? 25.109 -26.053 -58.442 1.00 41.88 694 PRO A O 1
ATOM 5660 N N . THR A 1 695 ? 23.280 -25.410 -59.411 1.00 28.30 695 THR A N 1
ATOM 5661 C CA . THR A 1 695 ? 22.063 -25.271 -60.265 1.00 28.30 695 THR A CA 1
ATOM 5662 C C . THR A 1 695 ? 21.209 -24.026 -59.886 1.00 28.30 695 THR A C 1
ATOM 5664 O O . THR A 1 695 ? 21.203 -23.636 -58.728 1.00 28.30 695 THR A O 1
ATOM 5667 N N . SER A 1 696 ? 20.473 -23.463 -60.865 1.00 28.98 696 SER A N 1
ATOM 5668 C CA . SER A 1 696 ? 19.084 -22.894 -60.864 1.00 28.98 696 SER A CA 1
ATOM 5669 C C . SER A 1 696 ? 18.368 -22.324 -59.605 1.00 28.98 696 SER A C 1
ATOM 5671 O O . SER A 1 696 ? 18.472 -22.904 -58.534 1.00 28.98 696 SER A O 1
ATOM 5673 N N . SER A 1 697 ? 17.401 -21.383 -59.686 1.00 25.95 697 SER A N 1
ATOM 5674 C CA . SER A 1 697 ? 16.987 -20.382 -60.714 1.00 25.95 697 SER A CA 1
ATOM 5675 C C . SER A 1 697 ? 15.700 -19.624 -60.294 1.00 25.95 697 SER A C 1
ATOM 5677 O O . SER A 1 697 ? 14.730 -20.287 -59.932 1.00 25.95 697 SER A O 1
ATOM 5679 N N . SER A 1 698 ? 15.632 -18.298 -60.491 1.00 27.27 698 SER A N 1
ATOM 5680 C CA . SER A 1 698 ? 14.406 -17.495 -60.764 1.00 27.27 698 SER A CA 1
ATOM 5681 C C . SER A 1 698 ? 14.820 -16.014 -60.898 1.00 27.27 698 SER A C 1
ATOM 5683 O O . SER A 1 698 ? 15.254 -15.431 -59.910 1.00 27.27 698 SER A O 1
ATOM 5685 N N . THR A 1 699 ? 14.973 -15.424 -62.087 1.00 26.64 699 THR A N 1
ATOM 5686 C CA . THR A 1 699 ? 13.948 -14.985 -63.068 1.00 26.64 699 THR A CA 1
ATOM 5687 C C . THR A 1 699 ? 13.140 -13.767 -62.589 1.00 26.64 699 THR A C 1
ATOM 5689 O O . THR A 1 699 ? 12.471 -13.826 -61.563 1.00 26.64 699 THR A O 1
ATOM 5692 N N . THR A 1 700 ? 13.241 -12.673 -63.351 1.00 26.41 700 THR A N 1
ATOM 5693 C CA . THR A 1 700 ? 12.726 -11.307 -63.103 1.00 26.41 700 THR A CA 1
ATOM 5694 C C . THR A 1 700 ? 11.464 -10.992 -63.938 1.00 26.41 700 THR A C 1
ATOM 5696 O O . THR A 1 700 ? 10.874 -11.921 -64.486 1.00 26.41 700 THR A O 1
ATOM 5699 N N . ILE A 1 701 ? 11.144 -9.687 -64.088 1.00 28.78 701 ILE A N 1
ATOM 5700 C CA . ILE A 1 701 ? 10.165 -8.996 -64.971 1.00 28.78 701 ILE A CA 1
ATOM 5701 C C . ILE A 1 701 ? 9.010 -8.377 -64.148 1.00 28.78 701 ILE A C 1
ATOM 5703 O O . ILE A 1 701 ? 8.173 -9.113 -63.639 1.00 28.78 701 ILE A O 1
ATOM 5707 N N . ASP A 1 702 ? 9.063 -7.092 -63.748 1.00 29.47 702 ASP A N 1
ATOM 5708 C CA . ASP A 1 702 ? 8.908 -5.811 -64.507 1.00 29.47 702 ASP A CA 1
ATOM 5709 C C . ASP A 1 702 ? 7.397 -5.436 -64.685 1.00 29.47 702 ASP A C 1
ATOM 5711 O O . ASP A 1 702 ? 6.552 -6.323 -64.678 1.00 29.47 702 ASP A O 1
ATOM 5715 N N . ASP A 1 703 ? 6.923 -4.179 -64.808 1.00 28.17 703 ASP A N 1
ATOM 5716 C CA . ASP A 1 703 ? 7.598 -2.880 -64.990 1.00 28.17 703 ASP A CA 1
ATOM 5717 C C . ASP A 1 703 ? 6.707 -1.639 -64.661 1.00 28.17 703 ASP A C 1
ATOM 5719 O O . ASP A 1 703 ? 5.489 -1.727 -64.791 1.00 28.17 703 ASP A O 1
ATOM 5723 N N . ARG A 1 704 ? 7.346 -0.470 -64.417 1.00 29.11 704 ARG A N 1
ATOM 5724 C CA . ARG A 1 704 ? 6.907 0.938 -64.705 1.00 29.11 704 ARG A CA 1
ATOM 5725 C C . ARG A 1 704 ? 5.544 1.478 -64.155 1.00 29.11 704 ARG A C 1
ATOM 5727 O O . ARG A 1 704 ? 4.704 0.742 -63.670 1.00 29.11 704 ARG A O 1
ATOM 5734 N N . THR A 1 705 ? 5.256 2.797 -64.098 1.00 26.89 705 THR A N 1
ATOM 5735 C CA . THR A 1 705 ? 5.881 4.006 -64.707 1.00 26.89 705 THR A CA 1
ATOM 5736 C C . THR A 1 705 ? 5.696 5.288 -63.847 1.00 26.89 705 THR A C 1
ATOM 5738 O O . THR A 1 705 ? 4.633 5.448 -63.267 1.00 26.89 705 THR A O 1
ATOM 5741 N N . SER A 1 706 ? 6.704 6.189 -63.837 1.00 25.45 706 SER A N 1
ATOM 5742 C CA . SER A 1 706 ? 6.709 7.694 -63.899 1.00 25.45 706 SER A CA 1
ATOM 5743 C C . SER A 1 706 ? 5.520 8.572 -63.390 1.00 25.45 706 SER A C 1
ATOM 5745 O O . SER A 1 706 ? 4.376 8.165 -63.493 1.00 25.45 706 SER A O 1
ATOM 5747 N N . THR A 1 707 ? 5.656 9.843 -62.953 1.00 26.22 707 THR A N 1
ATOM 5748 C CA . THR A 1 707 ? 6.486 10.983 -63.454 1.00 26.22 707 THR A CA 1
ATOM 5749 C C . THR A 1 707 ? 6.675 12.147 -62.442 1.00 26.22 707 THR A C 1
ATOM 5751 O O . THR A 1 707 ? 5.731 12.494 -61.745 1.00 26.22 707 THR A O 1
ATOM 5754 N N . ASN A 1 708 ? 7.809 12.863 -62.573 1.00 26.08 708 ASN A N 1
ATOM 5755 C CA . ASN A 1 708 ? 8.037 14.329 -62.441 1.00 26.08 708 ASN A CA 1
ATOM 5756 C C . ASN A 1 708 ? 7.858 15.110 -61.106 1.00 26.08 708 ASN A C 1
ATOM 5758 O O . ASN A 1 708 ? 6.853 15.024 -60.414 1.00 26.08 708 ASN A O 1
ATOM 5762 N N . ALA A 1 709 ? 8.818 16.020 -60.865 1.00 23.72 709 ALA A N 1
ATOM 5763 C CA . ALA A 1 709 ? 8.721 17.229 -60.019 1.00 23.72 709 ALA A CA 1
ATOM 5764 C C . ALA A 1 709 ? 8.493 18.489 -60.917 1.00 23.72 709 ALA A C 1
ATOM 5766 O O . ALA A 1 709 ? 8.456 18.301 -62.140 1.00 23.72 709 ALA A O 1
ATOM 5767 N N . PRO A 1 710 ? 8.339 19.745 -60.410 1.00 36.75 710 PRO A N 1
ATOM 5768 C CA . PRO A 1 710 ? 9.474 20.522 -59.856 1.00 36.75 710 PRO A CA 1
ATOM 5769 C C . PRO A 1 710 ? 9.177 21.578 -58.741 1.00 36.75 710 PRO A C 1
ATOM 5771 O O . PRO A 1 710 ? 8.042 21.949 -58.480 1.00 36.75 710 PRO A O 1
ATOM 5774 N N . TYR A 1 711 ? 10.265 22.082 -58.134 1.00 25.11 711 TYR A N 1
ATOM 5775 C CA . TYR A 1 711 ? 10.507 23.398 -57.486 1.00 25.11 711 TYR A CA 1
ATOM 5776 C C . TYR A 1 711 ? 9.359 24.371 -57.105 1.00 25.11 711 TYR A C 1
ATOM 5778 O O . TYR A 1 711 ? 8.700 24.919 -57.982 1.00 25.11 711 TYR A O 1
ATOM 5786 N N . SER A 1 712 ? 9.407 24.865 -55.852 1.00 24.30 712 SER A N 1
ATOM 5787 C CA . SER A 1 712 ? 9.526 26.319 -55.569 1.00 24.30 712 SER A CA 1
ATOM 5788 C C . SER A 1 712 ? 10.001 26.623 -54.133 1.00 24.30 712 SER A C 1
ATOM 5790 O O . SER A 1 712 ? 9.404 26.158 -53.166 1.00 24.30 712 SER A O 1
ATOM 5792 N N . THR A 1 713 ? 11.028 27.460 -53.981 1.00 24.06 713 THR A N 1
ATOM 5793 C CA . THR A 1 713 ? 11.343 28.205 -52.738 1.00 24.06 713 THR A CA 1
ATOM 5794 C C . THR A 1 713 ? 10.534 29.503 -52.663 1.00 24.06 713 THR A C 1
ATOM 5796 O O . THR A 1 713 ? 10.254 30.028 -53.737 1.00 24.06 713 THR A O 1
ATOM 5799 N N . VAL A 1 714 ? 10.307 30.082 -51.466 1.00 25.20 714 VAL A N 1
ATOM 5800 C CA . VAL A 1 714 ? 10.544 31.521 -51.135 1.00 25.20 714 VAL A CA 1
ATOM 5801 C C . VAL A 1 714 ? 10.014 31.921 -49.735 1.00 25.20 714 VAL A C 1
ATOM 5803 O O . VAL A 1 714 ? 8.925 31.536 -49.339 1.00 25.20 714 VAL A O 1
ATOM 5806 N N . GLU A 1 715 ? 10.845 32.712 -49.043 1.00 24.58 715 GLU A N 1
ATOM 5807 C CA . GLU A 1 715 ? 10.625 33.709 -47.967 1.00 24.58 715 GLU A CA 1
ATOM 5808 C C . GLU A 1 715 ? 9.832 33.468 -46.663 1.00 24.58 715 GLU A C 1
ATOM 5810 O O . GLU A 1 715 ? 8.832 32.771 -46.547 1.00 24.58 715 GLU A O 1
ATOM 5815 N N . ASN A 1 716 ? 10.343 34.178 -45.652 1.00 28.52 716 ASN A N 1
ATOM 5816 C CA . ASN A 1 716 ? 9.911 34.284 -44.266 1.00 28.52 716 ASN A CA 1
ATOM 5817 C C . ASN A 1 716 ? 9.740 35.790 -43.953 1.00 28.52 716 ASN A C 1
ATOM 5819 O O . ASN A 1 716 ? 10.734 36.512 -44.080 1.00 28.52 716 ASN A O 1
ATOM 5823 N N . PRO A 1 717 ? 8.559 36.302 -43.556 1.00 27.78 717 PRO A N 1
ATOM 5824 C CA . PRO A 1 717 ? 8.396 37.704 -43.164 1.00 27.78 717 PRO A CA 1
ATOM 5825 C C . PRO A 1 717 ? 8.582 37.916 -41.651 1.00 27.78 717 PRO A C 1
ATOM 5827 O O . PRO A 1 717 ? 8.059 37.163 -40.833 1.00 27.78 717 PRO A O 1
ATOM 5830 N N . ARG A 1 718 ? 9.269 39.000 -41.266 1.00 24.31 718 ARG A N 1
ATOM 5831 C CA . ARG A 1 718 ? 9.332 39.491 -39.877 1.00 24.31 718 ARG A CA 1
ATOM 5832 C C . ARG A 1 718 ? 8.399 40.685 -39.665 1.00 24.31 718 ARG A C 1
ATOM 5834 O O . ARG A 1 718 ? 8.612 41.726 -40.278 1.00 24.31 718 ARG A O 1
ATOM 5841 N N . SER A 1 719 ? 7.517 40.581 -38.679 1.00 25.36 719 SER A N 1
ATOM 5842 C CA . SER A 1 719 ? 6.954 41.694 -37.896 1.00 25.36 719 SER A CA 1
ATOM 5843 C C . SER A 1 719 ? 6.297 41.095 -36.643 1.00 25.36 719 SER A C 1
ATOM 5845 O O . SER A 1 719 ? 5.704 40.027 -36.749 1.00 25.36 719 SER A O 1
ATOM 5847 N N . GLY A 1 720 ? 6.376 41.669 -35.445 1.00 22.22 720 GLY A N 1
ATOM 5848 C CA . GLY A 1 720 ? 6.847 43.005 -35.064 1.00 22.22 720 GLY A CA 1
ATOM 5849 C C . GLY A 1 720 ? 5.738 43.718 -34.286 1.00 22.22 720 GLY A C 1
ATOM 5850 O O . GLY A 1 720 ? 4.585 43.577 -34.683 1.00 22.22 720 GLY A O 1
ATOM 5851 N N . ASN A 1 721 ? 6.103 44.465 -33.236 1.00 23.45 721 ASN A N 1
ATOM 5852 C CA . ASN A 1 721 ? 5.202 45.192 -32.323 1.00 23.45 721 ASN A CA 1
ATOM 5853 C C . ASN A 1 721 ? 4.317 44.275 -31.424 1.00 23.45 721 ASN A C 1
ATOM 5855 O O . ASN A 1 721 ? 3.972 43.163 -31.813 1.00 23.45 721 ASN A O 1
ATOM 5859 N N . ASP A 1 722 ? 3.959 44.633 -30.184 1.00 24.92 722 ASP A N 1
ATOM 5860 C CA . ASP A 1 722 ? 4.346 45.810 -29.383 1.00 24.92 722 ASP A CA 1
ATOM 5861 C C . ASP A 1 722 ? 4.598 45.477 -27.899 1.00 24.92 722 ASP A C 1
ATOM 5863 O O . ASP A 1 722 ? 4.365 44.358 -27.433 1.00 24.92 722 ASP A O 1
ATOM 5867 N N . SER A 1 723 ? 5.154 46.466 -27.200 1.00 23.16 723 SER A N 1
ATOM 5868 C CA . SER A 1 723 ? 5.525 46.486 -25.785 1.00 23.16 723 SER A CA 1
ATOM 5869 C C . SER A 1 723 ? 4.331 46.651 -24.829 1.00 23.16 723 SER A C 1
ATOM 5871 O O . SER A 1 723 ? 3.241 47.042 -25.236 1.00 23.16 723 SER A O 1
ATOM 5873 N N . ASP A 1 724 ? 4.541 46.369 -23.539 1.00 24.69 724 ASP A N 1
ATOM 5874 C CA . ASP A 1 724 ? 4.775 47.440 -22.550 1.00 24.69 724 ASP A CA 1
ATOM 5875 C C . ASP A 1 724 ? 5.305 46.871 -21.217 1.00 24.69 724 ASP A C 1
ATOM 5877 O O . ASP A 1 724 ? 5.133 45.689 -20.908 1.00 24.69 724 ASP A O 1
ATOM 5881 N N . GLU A 1 725 ? 6.034 47.704 -20.470 1.00 24.80 725 GLU A N 1
ATOM 5882 C CA . GLU A 1 725 ? 6.717 47.365 -19.213 1.00 24.80 725 GLU A CA 1
ATOM 5883 C C . GLU A 1 725 ? 6.031 48.017 -18.002 1.00 24.80 725 GLU A C 1
ATOM 5885 O O . GLU A 1 725 ? 5.538 49.133 -18.108 1.00 24.80 725 GLU A O 1
ATOM 5890 N N . ASP A 1 726 ? 6.080 47.350 -16.844 1.00 24.53 726 ASP A N 1
ATOM 5891 C CA . ASP A 1 726 ? 6.242 47.955 -15.506 1.00 24.53 726 ASP A CA 1
ATOM 5892 C C . ASP A 1 726 ? 6.321 46.821 -14.456 1.00 24.53 726 ASP A C 1
ATOM 5894 O O . ASP A 1 726 ? 5.607 45.824 -14.557 1.00 24.53 726 ASP A O 1
ATOM 5898 N N . GLY A 1 727 ? 7.146 46.860 -13.405 1.00 22.34 727 GLY A N 1
ATOM 5899 C CA . GLY A 1 727 ? 8.188 47.819 -13.024 1.00 22.34 727 GLY A CA 1
ATOM 5900 C C . GLY A 1 727 ? 8.596 47.589 -11.552 1.00 22.34 727 GLY A C 1
ATOM 5901 O O . GLY A 1 727 ? 7.748 47.189 -10.760 1.00 22.34 727 GLY A O 1
ATOM 5902 N N . TYR A 1 728 ? 9.859 47.873 -11.180 1.00 24.42 728 TYR A N 1
ATOM 5903 C CA . TYR A 1 728 ? 10.402 47.873 -9.790 1.00 24.42 728 TYR A CA 1
ATOM 5904 C C . TYR A 1 728 ? 10.498 46.481 -9.085 1.00 24.42 728 TYR A C 1
ATOM 5906 O O . TYR A 1 728 ? 9.564 45.692 -9.116 1.00 24.42 728 TYR A O 1
ATOM 5914 N N . ALA A 1 729 ? 11.595 45.995 -8.469 1.00 22.69 729 ALA A N 1
ATOM 5915 C CA . ALA A 1 729 ? 12.827 46.550 -7.859 1.00 22.69 729 ALA A CA 1
ATOM 5916 C C . ALA A 1 729 ? 12.587 47.422 -6.603 1.00 22.69 729 ALA A C 1
ATOM 5918 O O . ALA A 1 729 ? 11.670 48.223 -6.591 1.00 22.69 729 ALA A O 1
ATOM 5919 N N . SER A 1 730 ? 13.347 47.373 -5.505 1.00 24.97 730 SER A N 1
ATOM 5920 C CA . SER A 1 730 ? 14.590 46.671 -5.120 1.00 24.97 730 SER A CA 1
ATOM 5921 C C . SER A 1 730 ? 14.399 46.069 -3.684 1.00 24.97 730 SER A C 1
ATOM 5923 O O . SER A 1 730 ? 13.259 45.829 -3.303 1.00 24.97 730 SER A O 1
ATOM 5925 N N . ASP A 1 731 ? 15.356 45.700 -2.817 1.00 24.78 731 ASP A N 1
ATOM 5926 C CA . ASP A 1 731 ? 16.794 45.987 -2.721 1.00 24.78 731 ASP A CA 1
ATOM 5927 C C . ASP A 1 731 ? 17.569 44.974 -1.845 1.00 24.78 731 ASP A C 1
ATOM 5929 O O . ASP A 1 731 ? 16.991 44.092 -1.207 1.00 24.78 731 ASP A O 1
ATOM 5933 N N . ARG A 1 732 ? 18.899 45.123 -1.791 1.00 25.06 732 ARG A N 1
ATOM 5934 C CA . ARG A 1 732 ? 19.797 44.440 -0.843 1.00 25.06 732 ARG A CA 1
ATOM 5935 C C . ARG A 1 732 ? 20.077 45.321 0.379 1.00 25.06 732 ARG A C 1
ATOM 5937 O O . ARG A 1 732 ? 19.981 46.541 0.318 1.00 25.06 732 ARG A O 1
ATOM 5944 N N . ASN A 1 733 ? 20.596 44.717 1.448 1.00 24.14 733 ASN A N 1
ATOM 5945 C CA . ASN A 1 733 ? 21.647 45.376 2.226 1.00 24.14 733 ASN A CA 1
ATOM 5946 C C . ASN A 1 733 ? 22.552 44.359 2.929 1.00 24.14 733 ASN A C 1
ATOM 5948 O O . ASN A 1 733 ? 22.080 43.404 3.542 1.00 24.14 733 ASN A O 1
ATOM 5952 N N . GLU A 1 734 ? 23.858 44.591 2.841 1.00 27.20 734 GLU A N 1
ATOM 5953 C CA . GLU A 1 734 ? 24.880 43.900 3.626 1.00 27.20 734 GLU A CA 1
ATOM 5954 C C . GLU A 1 734 ? 25.210 44.739 4.867 1.00 27.20 734 GLU A C 1
ATOM 5956 O O . GLU A 1 734 ? 25.034 45.958 4.864 1.00 27.20 734 GLU A O 1
ATOM 5961 N N . ARG A 1 735 ? 25.767 44.115 5.909 1.00 24.48 735 ARG A N 1
ATOM 5962 C CA . ARG A 1 735 ? 26.634 44.821 6.863 1.00 24.48 735 ARG A CA 1
ATOM 5963 C C . ARG A 1 735 ? 27.591 43.857 7.548 1.00 24.48 735 ARG A C 1
ATOM 5965 O O . ARG A 1 735 ? 27.166 42.899 8.189 1.00 24.48 735 ARG A O 1
ATOM 5972 N N . SER A 1 736 ? 28.878 44.143 7.424 1.00 24.33 736 SER A N 1
ATOM 5973 C CA . SER A 1 736 ? 29.922 43.597 8.282 1.00 24.33 736 SER A CA 1
ATOM 5974 C C . SER A 1 736 ? 30.010 44.416 9.577 1.00 24.33 736 SER A C 1
ATOM 5976 O O . SER A 1 736 ? 29.617 45.582 9.606 1.00 24.33 736 SER A O 1
ATOM 5978 N N . ASP A 1 737 ? 30.523 43.827 10.660 1.00 26.50 737 ASP A N 1
ATOM 5979 C CA . ASP A 1 737 ? 31.893 44.153 11.079 1.00 26.50 737 ASP A CA 1
ATOM 5980 C C . ASP A 1 737 ? 32.388 43.341 12.284 1.00 26.50 737 ASP A C 1
ATOM 5982 O O . ASP A 1 737 ? 31.646 42.703 13.028 1.00 26.50 737 ASP A O 1
ATOM 5986 N N . SER A 1 738 ? 33.712 43.340 12.401 1.00 24.55 738 SER A N 1
ATOM 5987 C CA . SER A 1 738 ? 34.528 42.553 13.322 1.00 24.55 738 SER A CA 1
ATOM 5988 C C . SER A 1 738 ? 34.288 42.782 14.823 1.00 24.55 738 SER A C 1
ATOM 5990 O O . SER A 1 738 ? 33.983 43.887 15.272 1.00 24.55 738 SER A O 1
ATOM 5992 N N . ARG A 1 739 ? 34.649 41.767 15.626 1.00 25.58 739 ARG A N 1
ATOM 5993 C CA . ARG A 1 739 ? 35.507 41.985 16.805 1.00 25.58 739 ARG A CA 1
ATOM 5994 C C . ARG A 1 739 ? 36.381 40.770 17.128 1.00 25.58 739 ARG A C 1
ATOM 5996 O O . ARG A 1 739 ? 36.028 39.632 16.841 1.00 25.58 739 ARG A O 1
ATOM 6003 N N . SER A 1 740 ? 37.553 41.060 17.681 1.00 24.47 740 SER A N 1
ATOM 6004 C CA . SER A 1 740 ? 38.668 40.151 17.975 1.00 24.47 740 SER A CA 1
ATOM 6005 C C . SER A 1 740 ? 38.727 39.750 19.453 1.00 24.47 740 SER A C 1
ATOM 6007 O O . SER A 1 740 ? 38.291 40.535 20.293 1.00 24.47 740 SER A O 1
ATOM 6009 N N . GLY A 1 741 ? 39.398 38.641 19.795 1.00 24.09 741 GLY A N 1
ATOM 6010 C CA . GLY A 1 741 ? 39.858 38.432 21.179 1.00 24.09 741 GLY A CA 1
ATOM 6011 C C . GLY A 1 741 ? 40.226 37.001 21.586 1.00 24.09 741 GLY A C 1
ATOM 6012 O O . GLY A 1 741 ? 39.404 36.327 22.183 1.00 24.09 741 GLY A O 1
ATOM 6013 N N . ASN A 1 742 ? 41.461 36.600 21.270 1.00 24.22 742 ASN A N 1
ATOM 6014 C CA . ASN A 1 742 ? 42.422 35.845 22.096 1.00 24.22 742 ASN A CA 1
ATOM 6015 C C . ASN A 1 742 ? 42.017 34.776 23.146 1.00 24.22 742 ASN A C 1
ATOM 6017 O O . ASN A 1 742 ? 41.188 35.002 24.015 1.00 24.22 742 ASN A O 1
ATOM 6021 N N . ASP A 1 743 ? 42.877 33.743 23.178 1.00 25.00 743 ASP A N 1
ATOM 6022 C CA . ASP A 1 743 ? 43.394 33.028 24.364 1.00 25.00 743 ASP A CA 1
ATOM 6023 C C . ASP A 1 743 ? 42.463 32.165 25.244 1.00 25.00 743 ASP A C 1
ATOM 6025 O O . ASP A 1 743 ? 41.272 32.404 25.383 1.00 25.00 743 ASP A O 1
ATOM 6029 N N . SER A 1 744 ? 42.987 31.198 26.005 1.00 24.53 744 SER A N 1
ATOM 6030 C CA . SER A 1 744 ? 43.886 30.056 25.710 1.00 24.53 744 SER A CA 1
ATOM 6031 C C . SER A 1 744 ? 43.957 29.181 26.981 1.00 24.53 744 SER A C 1
ATOM 6033 O O . SER A 1 744 ? 43.531 29.607 28.047 1.00 24.53 744 SER A O 1
ATOM 6035 N N . ASN A 1 745 ? 44.457 27.944 26.862 1.00 25.31 745 ASN A N 1
ATOM 6036 C CA . ASN A 1 745 ? 44.930 27.061 27.945 1.00 25.31 745 ASN A CA 1
ATOM 6037 C C . ASN A 1 745 ? 44.205 27.065 29.315 1.00 25.31 745 ASN A C 1
ATOM 6039 O O . ASN A 1 745 ? 44.434 27.929 30.158 1.00 25.31 745 ASN A O 1
ATOM 6043 N N . ASN A 1 746 ? 43.640 25.907 29.681 1.00 25.73 746 ASN A N 1
ATOM 6044 C CA . ASN A 1 746 ? 44.372 25.093 30.663 1.00 25.73 746 ASN A CA 1
ATOM 6045 C C . ASN A 1 746 ? 43.996 23.604 30.681 1.00 25.73 746 ASN A C 1
ATOM 6047 O O . ASN A 1 746 ? 42.847 23.214 30.484 1.00 25.73 746 ASN A O 1
ATOM 6051 N N . HIS A 1 747 ? 44.998 22.778 30.976 1.00 28.05 747 HIS A N 1
ATOM 6052 C CA . HIS A 1 747 ? 44.841 21.402 31.443 1.00 28.05 747 HIS A CA 1
ATOM 6053 C C . HIS A 1 747 ? 45.096 21.356 32.955 1.00 28.05 747 HIS A C 1
ATOM 6055 O O . HIS A 1 747 ? 45.966 22.066 33.444 1.00 28.05 747 HIS A O 1
ATOM 6061 N N . ASN A 1 748 ? 44.369 20.486 33.657 1.00 25.27 748 ASN A N 1
ATOM 6062 C CA . ASN A 1 748 ? 44.836 19.622 34.754 1.00 25.27 748 ASN A CA 1
ATOM 6063 C C . ASN A 1 748 ? 43.667 18.651 35.040 1.00 25.27 748 ASN A C 1
ATOM 6065 O O . ASN A 1 748 ? 42.535 19.104 35.172 1.00 25.27 748 ASN A O 1
ATOM 6069 N N . SER A 1 749 ? 43.758 17.319 34.970 1.00 26.33 749 SER A N 1
ATOM 6070 C CA . SER A 1 749 ? 44.763 16.335 35.416 1.00 26.33 749 SER A CA 1
ATOM 6071 C C . SER A 1 749 ? 44.704 16.010 36.915 1.00 26.33 749 SER A C 1
ATOM 6073 O O . SER A 1 749 ? 45.170 16.787 37.742 1.00 26.33 749 SER A O 1
ATOM 6075 N N . ASN A 1 750 ? 44.139 14.840 37.229 1.00 25.22 750 ASN A N 1
ATOM 6076 C CA . ASN A 1 750 ? 44.615 13.836 38.198 1.00 25.22 750 ASN A CA 1
ATOM 6077 C C . ASN A 1 750 ? 43.595 12.678 38.172 1.00 25.22 750 ASN A C 1
ATOM 6079 O O . ASN A 1 750 ? 42.409 12.893 38.390 1.00 25.22 750 ASN A O 1
ATOM 6083 N N . GLU A 1 751 ? 43.922 11.492 37.659 1.00 26.45 751 GLU A N 1
ATOM 6084 C CA . GLU A 1 751 ? 44.842 10.476 38.208 1.00 26.45 751 GLU A CA 1
ATOM 6085 C C . GLU A 1 751 ? 44.312 9.725 39.443 1.00 26.45 751 GLU A C 1
ATOM 6087 O O . GLU A 1 751 ? 44.303 10.249 40.555 1.00 26.45 751 GLU A O 1
ATOM 6092 N N . ARG A 1 752 ? 43.961 8.447 39.218 1.00 26.03 752 ARG A N 1
ATOM 6093 C CA . ARG A 1 752 ? 44.293 7.240 40.015 1.00 26.03 752 ARG A CA 1
ATOM 6094 C C . ARG A 1 752 ? 43.677 6.031 39.288 1.00 26.03 752 ARG A C 1
ATOM 6096 O O . ARG A 1 752 ? 42.467 5.949 39.143 1.00 26.03 752 ARG A O 1
ATOM 6103 N N . SER A 1 753 ? 44.450 5.219 38.562 1.00 25.77 753 SER A N 1
ATOM 6104 C CA . SER A 1 753 ? 45.309 4.116 39.042 1.00 25.77 753 SER A CA 1
ATOM 6105 C C . SER A 1 753 ? 44.524 2.959 39.696 1.00 25.77 753 SER A C 1
ATOM 6107 O O . SER A 1 753 ? 43.898 3.179 40.726 1.00 25.77 753 SER A O 1
ATOM 6109 N N . GLY A 1 754 ? 44.581 1.706 39.228 1.00 26.11 754 GLY A N 1
ATOM 6110 C CA . GLY A 1 754 ? 45.233 1.165 38.023 1.00 26.11 754 GLY A CA 1
ATOM 6111 C C . GLY A 1 754 ? 45.629 -0.317 38.169 1.00 26.11 754 GLY A C 1
ATOM 6112 O O . GLY A 1 754 ? 45.614 -0.845 39.276 1.00 26.11 754 GLY A O 1
ATOM 6113 N N . ARG A 1 755 ? 46.089 -0.934 37.062 1.00 26.30 755 ARG A N 1
ATOM 6114 C CA . ARG A 1 755 ? 46.572 -2.339 36.942 1.00 26.30 755 ARG A CA 1
ATOM 6115 C C . ARG A 1 755 ? 45.455 -3.404 37.112 1.00 26.30 755 ARG A C 1
ATOM 6117 O O . ARG A 1 755 ? 44.394 -3.104 37.634 1.00 26.30 755 ARG A O 1
ATOM 6124 N N . GLN A 1 756 ? 45.592 -4.643 36.620 1.00 26.05 756 GLN A N 1
ATOM 6125 C CA . GLN A 1 756 ? 46.772 -5.336 36.066 1.00 26.05 756 GLN A CA 1
ATOM 6126 C C . GLN A 1 756 ? 46.450 -6.130 34.771 1.00 26.05 756 GLN A C 1
ATOM 6128 O O . GLN A 1 756 ? 45.385 -5.972 34.187 1.00 26.05 756 GLN A O 1
ATOM 6133 N N . GLN A 1 757 ? 47.408 -6.914 34.264 1.00 25.09 757 GLN A N 1
ATOM 6134 C CA . GLN A 1 757 ? 47.533 -7.332 32.857 1.00 25.09 757 GLN A CA 1
ATOM 6135 C C . GLN A 1 757 ? 48.063 -8.778 32.759 1.00 25.09 757 GLN A C 1
ATOM 6137 O O . GLN A 1 757 ? 49.048 -9.056 33.445 1.00 25.09 757 GLN A O 1
ATOM 6142 N N . ARG A 1 758 ? 47.504 -9.637 31.873 1.00 25.97 758 ARG A N 1
ATOM 6143 C CA . ARG A 1 758 ? 48.254 -10.526 30.931 1.00 25.97 758 ARG A CA 1
ATOM 6144 C C . ARG A 1 758 ? 47.411 -11.513 30.089 1.00 25.97 758 ARG A C 1
ATOM 6146 O O . ARG A 1 758 ? 46.581 -12.248 30.599 1.00 25.97 758 ARG A O 1
ATOM 6153 N N . ASP A 1 759 ? 47.738 -11.499 28.796 1.00 25.20 759 ASP A N 1
ATOM 6154 C CA . ASP A 1 759 ? 47.789 -12.544 27.753 1.00 25.20 759 ASP A CA 1
ATOM 6155 C C . ASP A 1 759 ? 47.018 -13.894 27.789 1.00 25.20 759 ASP A C 1
ATOM 6157 O O . ASP A 1 759 ? 47.225 -14.747 28.642 1.00 25.20 759 ASP A O 1
ATOM 6161 N N . ARG A 1 760 ? 46.375 -14.152 26.630 1.00 24.61 760 ARG A N 1
ATOM 6162 C CA . ARG A 1 760 ? 46.386 -15.387 25.795 1.00 24.61 760 ARG A CA 1
ATOM 6163 C C . ARG A 1 760 ? 45.858 -16.724 26.351 1.00 24.61 760 ARG A C 1
ATOM 6165 O O . ARG A 1 760 ? 46.560 -17.448 27.044 1.00 24.61 760 ARG A O 1
ATOM 6172 N N . SER A 1 761 ? 44.805 -17.225 25.697 1.00 23.14 761 SER A N 1
ATOM 6173 C CA . SER A 1 761 ? 44.911 -18.416 24.819 1.00 23.14 761 SER A CA 1
ATOM 6174 C C . SER A 1 761 ? 43.711 -18.487 23.845 1.00 23.14 761 SER A C 1
ATOM 6176 O O . SER A 1 761 ? 43.021 -17.483 23.671 1.00 23.14 761 SER A O 1
ATOM 6178 N N . LYS A 1 762 ? 43.533 -19.593 23.103 1.00 24.70 762 LYS A N 1
ATOM 6179 C CA . LYS A 1 762 ? 42.643 -19.699 21.925 1.00 24.70 762 LYS A CA 1
ATOM 6180 C C . LYS A 1 762 ? 41.417 -20.603 22.153 1.00 24.70 762 LYS A C 1
ATOM 6182 O O . LYS A 1 762 ? 41.506 -21.575 22.889 1.00 24.70 762 LYS A O 1
ATOM 6187 N N . ASN A 1 763 ? 40.412 -20.382 21.296 1.00 22.53 763 ASN A N 1
ATOM 6188 C CA . ASN A 1 763 ? 39.421 -21.336 20.764 1.00 22.53 763 ASN A CA 1
ATOM 6189 C C . ASN A 1 763 ? 38.150 -21.709 21.566 1.00 22.53 763 ASN A C 1
ATOM 6191 O O . ASN A 1 763 ? 38.194 -22.154 22.703 1.00 22.53 763 ASN A O 1
ATOM 6195 N N . CYS A 1 764 ? 37.057 -21.736 20.784 1.00 21.88 764 CYS A N 1
ATOM 6196 C CA . CYS A 1 764 ? 35.817 -22.518 20.921 1.00 21.88 764 CYS A CA 1
ATOM 6197 C C . CYS A 1 764 ? 34.720 -22.091 21.921 1.00 21.88 764 CYS A C 1
ATOM 6199 O O . CYS A 1 764 ? 34.953 -21.515 22.973 1.00 21.88 764 CYS A O 1
ATOM 6201 N N . SER A 1 765 ? 33.489 -22.458 21.533 1.00 24.94 765 SER A N 1
ATOM 6202 C CA . SER A 1 765 ? 32.231 -22.413 22.293 1.00 24.94 765 SER A CA 1
ATOM 6203 C C . SER A 1 765 ? 31.705 -21.045 22.765 1.00 24.94 765 SER A C 1
ATOM 6205 O O . SER A 1 765 ? 31.660 -20.768 23.960 1.00 24.94 765 SER A O 1
ATOM 6207 N N . PHE A 1 766 ? 31.109 -20.281 21.842 1.00 22.77 766 PHE A N 1
ATOM 6208 C CA . PHE A 1 766 ? 29.973 -19.404 22.172 1.00 22.77 766 PHE A CA 1
ATOM 6209 C C . PHE A 1 766 ? 28.764 -19.714 21.279 1.00 22.77 766 PHE A C 1
ATOM 6211 O O . PHE A 1 766 ? 28.570 -19.147 20.206 1.00 22.77 766 PHE A O 1
ATOM 6218 N N . ARG A 1 767 ? 27.946 -20.660 21.751 1.00 22.95 767 ARG A N 1
ATOM 6219 C CA . ARG A 1 767 ? 26.579 -20.935 21.285 1.00 22.95 767 ARG A CA 1
ATOM 6220 C C . ARG A 1 767 ? 25.632 -20.404 22.370 1.00 22.95 767 ARG A C 1
ATOM 6222 O O . ARG A 1 767 ? 25.974 -20.522 23.540 1.00 22.95 767 ARG A O 1
ATOM 6229 N N . TRP A 1 768 ? 24.461 -19.893 21.977 1.00 22.52 768 TRP A N 1
ATOM 6230 C CA . TRP A 1 768 ? 23.418 -19.277 22.829 1.00 22.52 768 TRP A CA 1
ATOM 6231 C C . TRP A 1 768 ? 23.670 -17.843 23.337 1.00 22.52 768 TRP A C 1
ATOM 6233 O O . TRP A 1 768 ? 24.360 -17.646 24.327 1.00 22.52 768 TRP A O 1
ATOM 6243 N N . GLN A 1 769 ? 22.993 -16.866 22.711 1.00 22.50 769 GLN A N 1
ATOM 6244 C CA . GLN A 1 769 ? 22.080 -15.898 23.367 1.00 22.50 769 GLN A CA 1
ATOM 6245 C C . GLN A 1 769 ? 21.480 -14.919 22.326 1.00 22.50 769 GLN A C 1
ATOM 6247 O O . GLN A 1 769 ? 21.898 -13.773 22.220 1.00 22.50 769 GLN A O 1
ATOM 6252 N N . TRP A 1 770 ? 20.489 -15.371 21.541 1.00 23.33 770 TRP A N 1
ATOM 6253 C CA . TRP A 1 770 ? 19.702 -14.512 20.626 1.00 23.33 770 TRP A CA 1
ATOM 6254 C C . TRP A 1 770 ? 18.236 -14.977 20.480 1.00 23.33 770 TRP A C 1
ATOM 6256 O O . TRP A 1 770 ? 17.695 -15.087 19.383 1.00 23.33 770 TRP A O 1
ATOM 6266 N N . GLN A 1 771 ? 17.567 -15.237 21.605 1.00 24.34 771 GLN A N 1
ATOM 6267 C CA . GLN A 1 771 ? 16.107 -15.388 21.685 1.00 24.34 771 GLN A CA 1
ATOM 6268 C C . GLN A 1 771 ? 15.584 -14.576 22.879 1.00 24.34 771 GLN A C 1
ATOM 6270 O O . GLN A 1 771 ? 16.262 -14.532 23.900 1.00 24.34 771 GLN A O 1
ATOM 6275 N N . LEU A 1 772 ? 14.386 -13.982 22.727 1.00 23.66 772 LEU A N 1
ATOM 6276 C CA . LEU A 1 772 ? 13.693 -13.002 23.603 1.00 23.66 772 LEU A CA 1
ATOM 6277 C C . LEU A 1 772 ? 13.815 -11.510 23.212 1.00 23.66 772 LEU A C 1
ATOM 6279 O O . LEU A 1 772 ? 14.155 -10.687 24.054 1.00 23.66 772 LEU A O 1
ATOM 6283 N N . LEU A 1 773 ? 13.483 -11.161 21.954 1.00 26.44 773 LEU A N 1
ATOM 6284 C CA . LEU A 1 773 ? 12.829 -9.888 21.538 1.00 26.44 773 LEU A CA 1
ATOM 6285 C C . LEU A 1 773 ? 12.568 -9.839 20.003 1.00 26.44 773 LEU A C 1
ATOM 6287 O O . LEU A 1 773 ? 12.884 -8.854 19.334 1.00 26.44 773 LEU A O 1
ATOM 6291 N N . TRP A 1 774 ? 12.006 -10.919 19.435 1.00 26.38 774 TRP A N 1
ATOM 6292 C CA . TRP A 1 774 ? 11.692 -11.068 17.999 1.00 26.38 774 TRP A CA 1
ATOM 6293 C C . TRP A 1 774 ? 10.342 -11.782 17.767 1.00 26.38 774 TRP A C 1
ATOM 6295 O O . TRP A 1 774 ? 9.994 -12.700 18.542 1.00 26.38 774 TRP A O 1
#

Secondary structure (DSSP, 8-state):
-EEEEEEEEEE-TTS-EEEEEEEEEEE---TTS---GGG-EEEETT-HHHHTT-SSHHHHHHHHHHHHHHHHHHIIIII-TT--EEEESSTTTTHHHHHHHHHHHH-TTEEEEEEEESS-EEEEEEEEEEEEEETTEEEEEEEEEEEEEEESTTTS-S-HHHHHHHH-GGG-PPPP--GGG--SHHHHHHSHHHHHHHHHHHHHHHHHHHHHHHHHHHHHH---GGG-SSHHHHHHHHIIIII--TTTS--PPP-HHHHHHHHHT-----EEES-SEEEEEEEEEETTHHHHHHHHS-EEEEEEEEES--TTS-GGG--EEEEEEEEE-TT-SS--S-EE-SSS--EE--EEEEEEEEEHHHHHHHHHTT-EEEEEEEEEEEEE--TTHHHHHHHHHHHHHHHHTT-HHHHHHHHHHHHHSHHHHT--SEEEEEEEEEHHHHHHHTTSTTEEEEEEEETTEEEEEEEEETTTSS----TT--HHHHHHHHHHHHHHHHHHHTSTTEEEEETTEEEESSPPPTTTB-SSSTTSEEEEEEEEEEEEEETTEEEEEETTS-EEEE-SSGGGGS--HHHHHHHHH-TT---EEEEEEEEEEETTTTEEEEEEEEEE-----TTT-EEEE-TTS-EEEEEPPEEEE-TT--HHHHHHHHHHHHHHHHHHHHHHHTTS---------------------------------------------------------------------------------------------------S--

pLDDT: mean 83.13, std 23.33, range [21.88, 98.75]

InterPro domains:
  IPR004868 DNA-directed DNA polymerase, family B, mitochondria/virus [PF03175] (82-504)
  IPR006172 DNA-directed DNA polymerase, family B [PR00106] (281-294)
  IPR006172 DNA-directed DNA polymerase, family B [PR00106] (411-423)
  IPR006172 DNA-directed DNA polymerase, family B [PR00106] (506-514)
  IPR006172 DNA-directed DNA polymerase, family B [SM00486] (1-520)
  IPR012337 Ribonuclease H-like superfamily [SSF53098] (2-219)
  IPR017964 DNA-directed DNA polymerase, family B, conserved site [PS00116] (508-516)
  IPR023211 DNA polymerase, palm domain superfamily [G3DSA:3.90.1600.10] (230-306)
  IPR023211 DNA polymerase, palm domain superfamily [G3DSA:3.90.1600.10] (455-577)
  IPR036397 Ribonuclease H superfamily [G3DSA:3.30.420.10] (1-216)
  IPR043502 DNA/RNA polymerase superfamily [SSF56672] (227-588)

Sequence (774 aa):
MVADIETILHKDDTGMEVQTPYAVGLLVVLPEKEVDKADIMTFYSEDLLYKAIYSSFKDRSEKILYEMVKRIDVVATTQYKTAKSIYFHNLSRFDGIILLKHLICHHPYYSIQPLIRNHRIYEIKVYKKMQQEVNEKMVDKKGVLLFSFKDSLNLLPGKLATLAQSLCPDLGAKYDFDHEQLKTVEDISLREEELREYLKQDVLLLGGVLKKAQEIILNIYNVNINTVLTISSLAMRIFRIQYYDASSFPIHIPNVNEDQFIRKGYYGGHVDVYKPRGENLYYYDVNSLYPYVMQEYPMPDGKPYWNGDLRKKDLDTLYGFIEAYVKCPDSIKKPFLPYREKVNGSLIFPTGYFVGVYYSEELKYARDLGYTIYPLRGYLFKKTESPFKTFVNDLYNSRLEAKKDGNEGMSYVYKILMNSLYGRFGINPKMTITEICNQDCYNQLVRKDTFINGDKLYEDTYVANLKKDLSTDSWDPPKNAAVQLAAAITACARIHMYPYIAREDCYYTDTDSIVLGNPLSDDMVSSSVLGKLKLEDQIAWGLFLAPKTYCYTTIDGKDVLKHKGAAKHFVDIDWYENQYANRKNEKSVPYSTPFGVDWNQLRIVKKTSHLAMNVDIGTKRNVVYSENNVWLETTPFKVENLKDCSNQDLRYIIKKIQHEKDKEDETTNTSSTTPTDGKKETESSNVDDSTSSPTSSSTTIDDRTSTNAPYSTVENPRSGNDSDEDGYASDRNERSDSRSGNDSNNHNSNERSGRQQRDRSKNCSFRWQWQLLW

Foldseek 3Di:
DEKEFDWAQDQDPVRFGFTFTFKMWDADQDLVDAFDLVRIDMQGLVPVVNVVVPVDSNVSRLVSLVVVVVVLLCCCVPPPVPSQEYEYAQCFQPVVLVNVLSCVAPPPQWDWDFFAWQSGTLKIWTFGWDWDDDPNDTDIDGHHTRHMYGHVCQAQPDPLQVLLVQQPCVLPGQDDDDSVQDDDPVSCVVCVVVVSVNRSSSRRSVSRSLSRLQVLCCVPQVDRSSVDRHLQRSLQVSCVPPQDDCVQFPQDDDALVQLVQVVLLQDFFDWWFWFFKDFQKFKKFFFLLLLLLLAPAWAFGDFWDKDQACQPPDLVPFFFKFWKKKAADLPQQFAQDWDQDDPPRDTARAHGIDITIHGSVLVVLNVVVVMDMGTRIGIGGDGDHRSCNCVSVVLLVQLVVCVVVVNSNSVSSSVSSSNSHLVSLQDAQKIKTKGKDFQVVVVVLVPDPQWDDKADADDGIIITIGTGHCSPPDVPGPPRNSNSRSSSSSSVLSVLCVVVVSDPQWRTDDSRMTMGNDDDDPVQEDPRDHRGMHGDFGFRMWGDQARQAIWTAGPVRDIDGTDDDPCSVVDDVVLRVVCQVPQPPFDKDKDWDQSCADPNNSIGGIDIDIDTSGRDRVSYFAWDADPVRGTGTTGGHHDHDPPVPDPVVVVSVVVVVVVVVVVVVVVVVVVPDDDDDDDDDDDDDDDDDDDDDDDDDDDDDDDDDDDDDDDDDDDDDDDDDDDDDDDDDDDDDDDDDDDDDDDDDDDDDDDDDDDDDDDDDDDDDDDDDDDDDD

Radius of gyration: 34.48 Å; Cα contacts (8 Å, |Δi|>4): 1311; chains: 1; bounding box: 88×78×117 Å